Protein AF-A0A0F2JBQ6-F1 (afdb_monomer_lite)

Secondary structure (DSSP, 8-state):
-HHHHHHHHHHHHHHHHHHHS-----TT-------STTTEEEE--SSGGG--B-SS-EEEE-TT--SSPEE--S--EEETTEEEEEEEETTSEEEEEEEE-----TT--TTSEEE--EEEEEEEE--S--STTTTTT-PPPEEETTEEEEEETTEEEEEEB-TT--B-SPPEEEEPP--TTS-TT----PPEEPSPEEEEEEETTT--EEEEEE-EEEEEETTTEEEEEES---TTEEEPPEEEETTTSTT--TTEEE-SPPB--TT--TTSSS--EEEEEEETTT---EEEEE-TTT--EEEE--TTS--S-SS---SPPEE-TTS-EEEE-TTS-EEEE-TTS-EEEEE-TT--SSS-----EEE-SSEEEEEETTTTEEEEEETTTTTT--EEE---SS----EEEEESSSSEEEEEEEETTEEEEEPPEETT-HHHHS-SS--TTEEEES---SS--PPEEEEEE-TTT--EEEEEEEEESS-GGGS-EEEEEPBPP-EEEEEEESSEE-TT-EEEEEEEEESTT-EEEEEEEEE-SSS-EEEEEEEEEEETTEEEEEEEEPPP--SSSPEEEEEEEEEEETT--EEEEEEEEEEPPPPPPPPSEE-EEEEEEEEPTTS-BPPTTEEEETPEEEEEEEEPPPPPPTTSTT-EEEEEEEEEEEEEEEEEEEEE-TTS-EEEEEEEEEEEPEEETTEEEEEEE-------SPPPTT-EEEEEEEEEEEEEEEEEEEEEEEEETTEEEEEEEEEEEEEEEEEEEEEEEEEE----TT----STT------

Radius of gyration: 50.76 Å; chains: 1; bounding box: 118×85×157 Å

Foldseek 3Di:
DVVVVVVVVVVVVVVVVVVPPPPDPDPALFAQFAEDQFFEAAAADLCQQQFDWDQAFAFEDAPPPVVFFKDDLEAWGFFFQWTWDWIAGQQQKIWIKIWGHFADDPVTDGQYYDYTDIDTQDMDRLDGDGDPNVLQAFYTWDDDPQKIWGDGFQKIKMAGADRSRHGPDDIDIDGFDAFPPDRSGGFQHHWDWDAWDWAWWAQQPPRDIDIDTFIWTWGFGQSAKIWIGGRDDDPRTDGDIAMDGPCNDPLVDRRKGFAEYWYWDQLQCQFPHGIWTKTWIACPPSQATWIWTADNRPNGIDIDDPPVRHHPDPAGQNYYWDAANQQWIWTAHQQGKIWIDHSNNHGDAIDCVQGDPPATAREYWHDHNFWIWIAGNNRQKIKIDGPVQPRNDIAIERRAALWHYKHWYAHPVAQWIKIWIAGPQAIKIFRTDGPPDVCVVRPHDDDPRIDRHDDADDNRWDKRFQHHAHPPPRHTQGKIKTWHSQGDPGHITITIITGDDWEKEWDWPPQEEEAQDKIKIKIQIPPFDFFPWKKKWKDLPDPDIDIDTWDFPDRVSTMTIDMDGHHAAQPLAKGKMKIWMWTAGPSGDIYIYIDIHIYQHDFDAPDQAWDKAKWKWWADPVGDTDPTQEYAAFTKIKIKIATDDDDFTGSFAPKDWDFKWWPWKWKWDKAWDFDAPPVRDTWTDIDIDTGTFDIDGRMTIDIDGRHRQTDDDWDDQPDFRDKDKMKMKTKMKIKMKGWDWDQDPVGTDIDIDIDMDMHIYMYIDMHTHGTHDDDDPDDDPPDPPDDDDDD

Structure (mmCIF, N/CA/C/O backbone):
data_AF-A0A0F2JBQ6-F1
#
_entry.id   AF-A0A0F2JBQ6-F1
#
loop_
_atom_site.group_PDB
_atom_site.id
_atom_site.type_symbol
_atom_site.label_atom_id
_atom_site.label_alt_id
_atom_site.label_comp_id
_atom_site.label_asym_id
_atom_site.label_entity_id
_atom_site.label_seq_id
_atom_site.pdbx_PDB_ins_code
_atom_site.Cartn_x
_atom_site.Cartn_y
_atom_site.Cartn_z
_atom_site.occupancy
_atom_site.B_iso_or_equiv
_atom_site.auth_seq_id
_atom_site.auth_comp_id
_atom_site.auth_asym_id
_atom_site.auth_atom_id
_atom_site.pdbx_PDB_model_num
ATOM 1 N N . MET A 1 1 ? -30.632 47.960 -36.386 1.00 48.19 1 MET A N 1
ATOM 2 C CA . MET A 1 1 ? -30.607 46.544 -36.840 1.00 48.19 1 MET A CA 1
ATOM 3 C C . MET A 1 1 ? -29.206 45.946 -37.034 1.00 48.19 1 MET A C 1
ATOM 5 O O . MET A 1 1 ? -29.091 44.731 -36.946 1.00 48.19 1 MET A O 1
ATOM 9 N N . GLN A 1 2 ? -28.134 46.726 -37.235 1.00 46.69 2 GLN A N 1
ATOM 10 C CA . GLN A 1 2 ? -26.790 46.166 -37.477 1.00 46.69 2 GLN A CA 1
ATOM 11 C C . GLN A 1 2 ? -26.106 45.540 -36.241 1.00 46.69 2 GLN A C 1
ATOM 13 O O . GLN A 1 2 ? -25.453 44.515 -36.387 1.00 46.69 2 GLN A O 1
ATOM 18 N N . ARG A 1 3 ? -26.319 46.046 -35.013 1.00 45.03 3 ARG A N 1
ATOM 19 C CA . ARG A 1 3 ? -25.680 45.476 -33.801 1.00 45.03 3 ARG A CA 1
ATOM 20 C C . ARG A 1 3 ? -26.133 44.049 -33.445 1.00 45.03 3 ARG A C 1
ATOM 22 O O . ARG A 1 3 ? -25.312 43.254 -33.006 1.00 45.03 3 ARG A O 1
ATOM 29 N N . LYS A 1 4 ? -27.400 43.684 -33.695 1.00 49.88 4 LYS A N 1
ATOM 30 C CA . LYS A 1 4 ? -27.889 42.304 -33.477 1.00 49.88 4 LYS A CA 1
ATOM 31 C C . LYS A 1 4 ? -27.338 41.309 -34.508 1.00 49.88 4 LYS A C 1
ATOM 33 O O . LYS A 1 4 ? -27.122 40.156 -34.164 1.00 49.88 4 LYS A O 1
ATOM 38 N N . ARG A 1 5 ? -27.065 41.748 -35.744 1.00 53.03 5 ARG A N 1
ATOM 39 C CA . ARG A 1 5 ? -26.499 40.878 -36.792 1.00 53.03 5 ARG A CA 1
ATOM 40 C C . ARG A 1 5 ? -25.019 40.564 -36.561 1.00 53.03 5 ARG A C 1
ATOM 42 O O . ARG A 1 5 ? -24.614 39.441 -36.818 1.00 53.03 5 ARG A O 1
ATOM 49 N N . TRP A 1 6 ? -24.252 41.499 -36.000 1.00 54.22 6 TRP A N 1
ATOM 50 C CA . TRP A 1 6 ? -22.856 41.249 -35.618 1.00 54.22 6 TRP A CA 1
ATOM 51 C C . TRP A 1 6 ? -22.730 40.321 -34.405 1.00 54.22 6 TRP A C 1
ATOM 53 O O . TRP A 1 6 ? -21.891 39.431 -34.420 1.00 54.22 6 TRP A O 1
ATOM 63 N N . GLY A 1 7 ? -23.604 40.457 -33.400 1.00 66.12 7 GLY A N 1
ATOM 64 C CA . GLY A 1 7 ? -23.610 39.550 -32.245 1.00 66.12 7 GLY A CA 1
ATOM 65 C C . GLY A 1 7 ? -23.935 38.101 -32.619 1.00 66.12 7 GLY A C 1
ATOM 66 O O . GLY A 1 7 ? -23.265 37.187 -32.155 1.00 66.12 7 GLY A O 1
ATOM 67 N N . VAL A 1 8 ? -24.912 37.885 -33.508 1.00 65.44 8 VAL A N 1
ATOM 68 C CA . VAL A 1 8 ? -25.273 36.536 -33.980 1.00 65.44 8 VAL A CA 1
ATOM 69 C C . VAL A 1 8 ? -24.210 35.969 -34.925 1.00 65.44 8 VAL A C 1
ATOM 71 O O . VAL A 1 8 ? -23.870 34.801 -34.799 1.00 65.44 8 VAL A O 1
ATOM 74 N N . ALA A 1 9 ? -23.622 36.778 -35.813 1.00 69.62 9 ALA A N 1
ATOM 75 C CA . ALA A 1 9 ? -22.538 36.322 -36.686 1.00 69.62 9 ALA A CA 1
ATOM 76 C C . ALA A 1 9 ? -21.267 35.948 -35.902 1.00 69.62 9 ALA A C 1
ATOM 78 O O . ALA A 1 9 ? -20.639 34.944 -36.220 1.00 69.62 9 ALA A O 1
ATOM 79 N N . LEU A 1 10 ? -20.922 36.697 -34.846 1.00 72.06 10 LEU A N 1
ATOM 80 C CA . LEU A 1 10 ? -19.793 36.373 -33.971 1.00 72.06 10 LEU A CA 1
ATOM 81 C C . LEU A 1 10 ? -20.064 35.101 -33.152 1.00 72.06 10 LEU A C 1
ATOM 83 O O . LEU A 1 10 ? -19.176 34.269 -33.012 1.00 72.06 10 LEU A O 1
ATOM 87 N N . MET A 1 11 ? -21.293 34.923 -32.655 1.00 67.50 11 MET A N 1
ATOM 88 C CA . MET A 1 11 ? -21.676 33.739 -31.880 1.00 67.50 11 MET A CA 1
ATOM 89 C C . MET A 1 11 ? -21.739 32.476 -32.753 1.00 67.50 11 MET A C 1
ATOM 91 O O . MET A 1 11 ? -21.288 31.426 -32.318 1.00 67.50 11 MET A O 1
ATOM 95 N N . VAL A 1 12 ? -22.219 32.583 -33.999 1.00 74.06 12 VAL A N 1
ATOM 96 C CA . VAL A 1 12 ? -22.212 31.483 -34.981 1.00 74.06 12 VAL A CA 1
ATOM 97 C C . VAL A 1 12 ? -20.792 31.179 -35.459 1.00 74.06 12 VAL A C 1
ATOM 99 O O . VAL A 1 12 ? -20.445 30.013 -35.567 1.00 74.06 12 VAL A O 1
ATOM 102 N N . ALA A 1 13 ? -19.937 32.185 -35.668 1.00 68.56 13 ALA A N 1
ATOM 103 C CA . ALA A 1 13 ? -18.526 31.957 -35.982 1.00 68.56 13 ALA A CA 1
ATOM 104 C C . ALA A 1 13 ? -17.777 31.290 -34.814 1.00 68.56 13 ALA A C 1
ATOM 106 O O . ALA A 1 13 ? -17.011 30.365 -35.049 1.00 68.56 13 ALA A O 1
ATOM 107 N N . LEU A 1 14 ? -18.042 31.686 -33.563 1.00 58.97 14 LEU A N 1
ATOM 108 C CA . LEU A 1 14 ? -17.496 31.028 -32.370 1.00 58.97 14 LEU A CA 1
ATOM 109 C C . LEU A 1 14 ? -18.021 29.594 -32.211 1.00 58.97 14 LEU A C 1
ATOM 111 O O . LEU A 1 14 ? -17.224 28.706 -31.923 1.00 58.97 14 LEU A O 1
ATOM 115 N N . LEU A 1 15 ? -19.312 29.345 -32.472 1.00 59.31 15 LEU A N 1
ATOM 116 C CA . LEU A 1 15 ? -19.882 27.992 -32.451 1.00 59.31 15 LEU A CA 1
ATOM 117 C C . LEU A 1 15 ? -19.303 27.111 -33.567 1.00 59.31 15 LEU A C 1
ATOM 119 O O . LEU A 1 15 ? -18.974 25.955 -33.330 1.00 59.31 15 LEU A O 1
ATOM 123 N N . CYS A 1 16 ? -19.140 27.648 -34.778 1.00 55.25 16 CYS A N 1
ATOM 124 C CA . CYS A 1 16 ? -18.548 26.931 -35.905 1.00 55.25 16 CYS A CA 1
ATOM 125 C C . CYS A 1 16 ? -17.045 26.695 -35.708 1.00 55.25 16 CYS A C 1
ATOM 127 O O . CYS A 1 16 ? -16.566 25.629 -36.063 1.00 55.25 16 CYS A O 1
ATOM 129 N N . VAL A 1 17 ? -16.305 27.617 -35.083 1.00 51.50 17 VAL A N 1
ATOM 130 C CA . VAL A 1 17 ? -14.907 27.370 -34.693 1.00 51.50 17 VAL A CA 1
ATOM 131 C C . VAL A 1 17 ? -14.842 26.322 -33.576 1.00 51.50 17 VAL A C 1
ATOM 133 O O . VAL A 1 17 ? -13.996 25.443 -33.649 1.00 51.50 17 VAL A O 1
ATOM 136 N N . SER A 1 18 ? -15.776 26.296 -32.616 1.00 42.97 18 SER A N 1
ATOM 137 C CA . SER A 1 18 ? -15.827 25.224 -31.603 1.00 42.97 18 SER A CA 1
ATOM 138 C C . SER A 1 18 ? -16.302 23.863 -32.132 1.00 42.97 18 SER A C 1
ATOM 140 O O . SER A 1 18 ? -16.020 22.852 -31.505 1.00 42.97 18 SER A O 1
ATOM 142 N N . LEU A 1 19 ? -17.021 23.833 -33.262 1.00 41.38 19 LEU A N 1
ATOM 143 C CA . LEU A 1 19 ? -17.542 22.611 -33.897 1.00 41.38 19 LEU A CA 1
ATOM 144 C C . LEU A 1 19 ? -16.644 22.081 -35.032 1.00 41.38 19 LEU A C 1
ATOM 146 O O . LEU A 1 19 ? -16.846 20.958 -35.484 1.00 41.38 19 LEU A O 1
ATOM 150 N N . VAL A 1 20 ? -15.676 22.878 -35.503 1.00 40.66 20 VAL A N 1
ATOM 151 C CA . VAL A 1 20 ? -14.670 22.492 -36.517 1.00 40.66 20 VAL A CA 1
ATOM 152 C C . VAL A 1 20 ? -13.271 22.349 -35.902 1.00 40.66 20 VAL A C 1
ATOM 154 O O . VAL A 1 20 ? -12.383 21.766 -36.519 1.00 40.66 20 VAL A O 1
ATOM 157 N N . LEU A 1 21 ? -13.067 22.801 -34.660 1.00 27.94 21 LEU A N 1
ATOM 158 C CA . LEU A 1 21 ? -11.983 22.281 -33.837 1.00 27.94 21 LEU A CA 1
ATOM 159 C C . LEU A 1 21 ? -12.358 20.846 -33.439 1.00 27.94 21 LEU A C 1
ATOM 161 O O . LEU A 1 21 ? -13.382 20.670 -32.775 1.00 27.94 21 LEU A O 1
ATOM 165 N N . PRO A 1 22 ? -11.562 19.819 -33.791 1.00 27.14 22 PRO A N 1
ATOM 166 C CA . PRO A 1 22 ? -11.621 18.589 -33.027 1.00 27.14 22 PRO A CA 1
ATOM 167 C C . PRO A 1 22 ? -11.413 18.994 -31.569 1.00 27.14 22 PRO A C 1
ATOM 169 O O . PRO A 1 22 ? -10.418 19.640 -31.236 1.00 27.14 22 PRO A O 1
ATOM 172 N N . SER A 1 23 ? -12.400 18.688 -30.727 1.00 26.73 23 SER A N 1
ATOM 173 C CA . SER A 1 23 ? -12.268 18.713 -29.277 1.00 26.73 23 SER A CA 1
ATOM 174 C C . SER A 1 23 ? -10.922 18.099 -28.941 1.00 26.73 23 SER A C 1
ATOM 176 O O . SER A 1 23 ? -10.730 16.924 -29.235 1.00 26.73 23 SER A O 1
ATOM 178 N N . ASN A 1 24 ? -10.012 18.936 -28.438 1.00 28.61 24 ASN A N 1
ATOM 179 C CA . ASN A 1 24 ? -8.656 18.627 -28.006 1.00 28.61 24 ASN A CA 1
ATOM 180 C C . ASN A 1 24 ? -8.472 17.135 -27.696 1.00 28.61 24 ASN A C 1
ATOM 182 O O . ASN A 1 24 ? -8.657 16.707 -26.557 1.00 28.61 24 ASN A O 1
ATOM 186 N N . ILE A 1 25 ? -8.090 16.351 -28.705 1.00 28.09 25 ILE A N 1
ATOM 187 C CA . ILE A 1 25 ? -7.397 15.096 -28.463 1.00 28.09 25 ILE A CA 1
ATOM 188 C C . ILE A 1 25 ? -6.018 15.565 -28.043 1.00 28.09 25 ILE A C 1
ATOM 190 O O . ILE A 1 25 ? -5.219 15.991 -28.872 1.00 28.09 25 ILE A O 1
ATOM 194 N N . LEU A 1 26 ? -5.876 15.663 -26.723 1.00 29.30 26 LEU A N 1
ATOM 195 C CA . LEU A 1 26 ? -4.659 15.722 -25.929 1.00 29.30 26 LEU A CA 1
ATOM 196 C C . LEU A 1 26 ? -3.397 15.518 -26.778 1.00 29.30 26 LEU A C 1
ATOM 198 O O . LEU A 1 26 ? -2.864 14.419 -26.897 1.00 29.30 26 LEU A O 1
ATOM 202 N N . GLY A 1 27 ? -2.904 16.606 -27.369 1.00 24.16 27 GLY A N 1
ATOM 203 C CA . GLY A 1 27 ? -1.557 16.662 -27.911 1.00 24.16 27 GLY A CA 1
ATOM 204 C C . GLY A 1 27 ? -0.593 16.681 -26.740 1.00 24.16 27 GLY A C 1
ATOM 205 O O . GLY A 1 27 ? -0.141 17.752 -26.366 1.00 24.16 27 GLY A O 1
ATOM 206 N N . ALA A 1 28 ? -0.390 15.528 -26.108 1.00 24.16 28 ALA A N 1
ATOM 207 C CA . ALA A 1 28 ? 0.699 15.258 -25.179 1.00 24.16 28 ALA A CA 1
ATOM 208 C C . ALA A 1 28 ? 0.736 13.791 -24.713 1.00 24.16 28 ALA A C 1
ATOM 210 O O . ALA A 1 28 ? 1.704 13.465 -24.041 1.00 24.16 28 ALA A O 1
ATOM 211 N N . ASP A 1 29 ? -0.211 12.900 -25.079 1.00 24.34 29 ASP A N 1
ATOM 212 C CA . ASP A 1 29 ? -0.292 11.556 -24.461 1.00 24.34 29 ASP A CA 1
ATOM 213 C C . ASP A 1 29 ? 0.841 10.571 -24.839 1.00 24.34 29 ASP A C 1
ATOM 215 O O . ASP A 1 29 ? 0.839 9.382 -24.518 1.00 24.34 29 ASP A O 1
ATOM 219 N N . ASN A 1 30 ? 1.827 11.059 -25.585 1.00 25.69 30 ASN A N 1
ATOM 220 C CA . ASN A 1 30 ? 2.809 10.215 -26.217 1.00 25.69 30 ASN A CA 1
ATOM 221 C C . ASN A 1 30 ? 4.035 10.049 -25.303 1.00 25.69 30 ASN A C 1
ATOM 223 O O . ASN A 1 30 ? 4.688 11.025 -24.933 1.00 25.69 30 ASN A O 1
ATOM 227 N N . TYR A 1 31 ? 4.402 8.786 -25.081 1.00 37.50 31 TYR A N 1
ATOM 228 C CA . TYR A 1 31 ? 5.740 8.312 -24.710 1.00 37.50 31 TYR A CA 1
ATOM 229 C C . TYR A 1 31 ? 6.043 8.237 -23.198 1.00 37.50 31 TYR A C 1
ATOM 231 O O . TYR A 1 31 ? 6.726 9.067 -22.607 1.00 37.50 31 TYR A O 1
ATOM 239 N N . THR A 1 32 ? 5.580 7.162 -22.555 1.00 33.62 32 THR A N 1
ATOM 240 C CA . THR A 1 32 ? 5.992 6.780 -21.194 1.00 33.62 32 THR A CA 1
ATOM 241 C C . THR A 1 32 ? 7.304 5.982 -21.237 1.00 33.62 32 THR A C 1
ATOM 243 O O . THR A 1 32 ? 7.366 4.853 -21.719 1.00 33.62 32 THR A O 1
ATOM 246 N N . HIS A 1 33 ? 8.377 6.580 -20.716 1.00 42.34 33 HIS A N 1
ATOM 247 C CA . HIS A 1 33 ? 9.761 6.246 -21.066 1.00 42.34 33 HIS A CA 1
ATOM 248 C C . HIS A 1 33 ? 10.498 5.262 -20.133 1.00 42.34 33 HIS A C 1
ATOM 250 O O . HIS A 1 33 ? 11.720 5.291 -20.132 1.00 42.34 33 HIS A O 1
ATOM 256 N N . ASN A 1 34 ? 9.876 4.373 -19.346 1.00 42.41 34 ASN A N 1
ATOM 257 C CA . ASN A 1 34 ? 10.645 3.554 -18.376 1.00 42.41 34 ASN A CA 1
ATOM 258 C C . ASN A 1 34 ? 11.022 2.133 -18.852 1.00 42.41 34 ASN A C 1
ATOM 260 O O . ASN A 1 34 ? 10.190 1.407 -19.403 1.00 42.41 34 ASN A O 1
ATOM 264 N N . ALA A 1 35 ? 12.277 1.745 -18.597 1.00 35.03 35 ALA A N 1
ATOM 265 C CA . ALA A 1 35 ? 12.829 0.404 -18.751 1.00 35.03 35 ALA A CA 1
ATOM 266 C C . ALA A 1 35 ? 12.701 -0.346 -17.415 1.00 35.03 35 ALA A C 1
ATOM 268 O O . ALA A 1 35 ? 13.405 -0.033 -16.464 1.00 35.03 35 ALA A O 1
ATOM 269 N N . ASN A 1 36 ? 11.831 -1.357 -17.365 1.00 38.62 36 ASN A N 1
ATOM 270 C CA . ASN A 1 36 ? 11.829 -2.489 -16.420 1.00 38.62 36 ASN A CA 1
ATOM 271 C C . ASN A 1 36 ? 11.786 -2.265 -14.886 1.00 38.62 36 ASN A C 1
ATOM 273 O O . ASN A 1 36 ? 11.309 -3.160 -14.199 1.00 38.62 36 ASN A O 1
ATOM 277 N N . ILE A 1 37 ? 12.236 -1.149 -14.309 1.00 35.00 37 ILE A N 1
ATOM 278 C CA . ILE A 1 37 ? 12.521 -1.069 -12.861 1.00 35.00 37 ILE A CA 1
ATOM 279 C C . ILE A 1 37 ? 11.264 -0.863 -12.001 1.00 35.00 37 ILE A C 1
ATOM 281 O O . ILE A 1 37 ? 11.287 -1.160 -10.814 1.00 35.00 37 ILE A O 1
ATOM 285 N N . SER A 1 38 ? 10.147 -0.407 -12.577 1.00 36.44 38 SER A N 1
ATOM 286 C CA . SER A 1 38 ? 8.914 -0.167 -11.806 1.00 36.44 38 SER A CA 1
ATOM 287 C C . SER A 1 38 ? 7.763 -1.122 -12.111 1.00 36.44 38 SER A C 1
ATOM 289 O O . SER A 1 38 ? 6.679 -0.927 -11.571 1.00 36.44 38 SER A O 1
ATOM 291 N N . ARG A 1 39 ? 7.927 -2.098 -13.016 1.00 51.38 39 ARG A N 1
ATOM 292 C CA . ARG A 1 39 ? 6.759 -2.843 -13.524 1.00 51.38 39 ARG A CA 1
ATOM 293 C C . ARG A 1 39 ? 6.582 -4.229 -12.963 1.00 51.38 39 ARG A C 1
ATOM 295 O O . ARG A 1 39 ? 5.439 -4.646 -12.927 1.00 51.38 39 ARG A O 1
ATOM 302 N N . ASN A 1 40 ? 7.666 -4.881 -12.551 1.00 54.44 40 ASN A N 1
ATOM 303 C CA . ASN A 1 40 ? 7.680 -6.229 -11.997 1.00 54.44 40 ASN A CA 1
ATOM 304 C C . ASN A 1 40 ? 8.657 -6.257 -10.819 1.00 54.44 40 ASN A C 1
ATOM 306 O O . ASN A 1 40 ? 9.770 -6.772 -10.942 1.00 54.44 40 ASN A O 1
ATOM 310 N N . ASN A 1 41 ? 8.270 -5.660 -9.695 1.00 59.47 41 ASN A N 1
ATOM 311 C CA . ASN A 1 41 ? 9.043 -5.829 -8.469 1.00 59.47 41 ASN A CA 1
ATOM 312 C C . ASN A 1 41 ? 8.619 -7.118 -7.780 1.00 59.47 41 ASN A C 1
ATOM 314 O O . ASN A 1 41 ? 7.442 -7.477 -7.774 1.00 59.47 41 ASN A O 1
ATOM 318 N N . THR A 1 42 ? 9.588 -7.814 -7.201 1.00 63.16 42 THR A N 1
ATOM 319 C CA . THR A 1 42 ? 9.326 -8.927 -6.298 1.00 63.16 42 THR A CA 1
ATOM 320 C C . THR A 1 42 ? 9.813 -8.528 -4.919 1.00 63.16 42 THR A C 1
ATOM 322 O O . THR A 1 42 ? 10.987 -8.205 -4.748 1.00 63.16 42 THR A O 1
ATOM 325 N N . VAL A 1 43 ? 8.908 -8.543 -3.949 1.00 65.75 43 VAL A N 1
ATOM 326 C CA . VAL A 1 43 ? 9.173 -8.154 -2.560 1.00 65.75 43 VAL A CA 1
ATOM 327 C C . VAL A 1 43 ? 8.962 -9.344 -1.643 1.00 65.75 43 VAL A C 1
ATOM 329 O O . VAL A 1 43 ? 8.048 -10.140 -1.841 1.00 65.75 43 VAL A O 1
ATOM 332 N N . VAL A 1 44 ? 9.825 -9.503 -0.647 1.00 67.38 44 VAL A N 1
ATOM 333 C CA . VAL A 1 44 ? 9.705 -10.570 0.351 1.00 67.38 44 VAL A CA 1
ATOM 334 C C . VAL A 1 44 ? 9.215 -9.932 1.641 1.00 67.38 44 VAL A C 1
ATOM 336 O O . VAL A 1 44 ? 10.015 -9.474 2.452 1.00 67.38 44 VAL A O 1
ATOM 339 N N . ASP A 1 45 ? 7.893 -9.867 1.800 1.00 66.50 45 ASP A N 1
ATOM 340 C CA . ASP A 1 45 ? 7.263 -9.235 2.957 1.00 66.50 45 ASP A CA 1
ATOM 341 C C . ASP A 1 45 ? 6.031 -10.016 3.443 1.00 66.50 45 ASP A C 1
ATOM 343 O O . ASP A 1 45 ? 5.113 -10.342 2.685 1.00 66.50 45 ASP A O 1
ATOM 347 N N . SER A 1 46 ? 6.019 -10.307 4.744 1.00 63.09 46 SER A N 1
ATOM 348 C CA . SER A 1 46 ? 4.912 -10.962 5.448 1.00 63.09 46 SER A CA 1
ATOM 349 C C . SER A 1 46 ? 3.729 -10.027 5.735 1.00 63.09 46 SER A C 1
ATOM 351 O O . SER A 1 46 ? 2.596 -10.496 5.838 1.00 63.09 46 SER A O 1
ATOM 353 N N . GLY A 1 47 ? 3.972 -8.714 5.826 1.00 64.69 47 GLY A N 1
ATOM 354 C CA . GLY A 1 47 ? 2.959 -7.674 6.025 1.00 64.69 47 GLY A CA 1
ATOM 355 C C . GLY A 1 47 ? 2.271 -7.230 4.735 1.00 64.69 47 GLY A C 1
ATOM 356 O O . GLY A 1 47 ? 1.343 -6.428 4.788 1.00 64.69 47 GLY A O 1
ATOM 357 N N . TYR A 1 48 ? 2.696 -7.776 3.592 1.00 68.00 48 TYR A N 1
ATOM 358 C CA . TYR A 1 48 ? 2.227 -7.375 2.272 1.00 68.00 48 TYR A CA 1
ATOM 359 C C . TYR A 1 48 ? 0.703 -7.455 2.154 1.00 68.00 48 TYR A C 1
ATOM 361 O O . TYR A 1 48 ? 0.098 -6.524 1.660 1.00 68.00 48 TYR A O 1
ATOM 369 N N . ASN A 1 49 ? 0.065 -8.506 2.683 1.00 65.69 49 ASN A N 1
ATOM 370 C CA . ASN A 1 49 ? -1.359 -8.805 2.470 1.00 65.69 49 ASN A CA 1
ATOM 371 C C . ASN A 1 49 ? -2.367 -7.895 3.217 1.00 65.69 49 ASN A C 1
ATOM 373 O O . ASN A 1 49 ? -3.563 -8.028 2.971 1.00 65.69 49 ASN A O 1
ATOM 377 N N . ASP A 1 50 ? -1.921 -6.982 4.091 1.00 70.62 50 ASP A N 1
ATOM 378 C CA . ASP A 1 50 ? -2.793 -6.144 4.944 1.00 70.62 50 ASP A CA 1
ATOM 379 C C . ASP A 1 50 ? -2.606 -4.632 4.720 1.00 70.62 50 ASP A C 1
ATOM 381 O O . ASP A 1 50 ? -2.749 -3.822 5.641 1.00 70.62 50 ASP A O 1
ATOM 385 N N . ILE A 1 51 ? -2.264 -4.228 3.499 1.00 75.69 51 ILE A N 1
ATOM 386 C CA . ILE A 1 51 ? -2.012 -2.821 3.185 1.00 75.69 51 ILE A CA 1
ATOM 387 C C . ILE A 1 51 ? -3.294 -2.163 2.665 1.00 75.69 51 ILE A C 1
ATOM 389 O O . ILE A 1 51 ? -3.884 -2.620 1.690 1.00 75.69 51 ILE A O 1
ATOM 393 N N . LEU A 1 52 ? -3.690 -1.060 3.304 1.00 81.12 52 LEU A N 1
ATOM 394 C CA . LEU A 1 52 ? -4.569 -0.034 2.739 1.00 81.12 52 LEU A CA 1
ATOM 395 C C . LEU A 1 52 ? -3.830 1.298 2.807 1.00 81.12 52 LEU A C 1
ATOM 397 O O . LEU A 1 52 ? -3.250 1.629 3.840 1.00 81.12 52 LEU A O 1
ATOM 401 N N . TYR A 1 53 ? -3.858 2.054 1.719 1.00 83.00 53 TYR A N 1
ATOM 402 C CA . TYR A 1 53 ? -3.172 3.334 1.597 1.00 83.00 53 TYR A CA 1
ATOM 403 C C . TYR A 1 53 ? -4.037 4.500 2.063 1.00 83.00 53 TYR A C 1
ATOM 405 O O . TYR A 1 53 ? -5.268 4.454 1.979 1.00 83.00 53 TYR A O 1
ATOM 413 N N . ASN A 1 54 ? -3.374 5.580 2.484 1.00 83.94 54 ASN A N 1
ATOM 414 C CA . ASN A 1 54 ? -4.037 6.851 2.753 1.00 83.94 54 ASN A CA 1
ATOM 415 C C . ASN A 1 54 ? -4.776 7.352 1.509 1.00 83.94 54 ASN A C 1
ATOM 417 O O . ASN A 1 54 ? -4.227 7.358 0.412 1.00 83.94 54 ASN A O 1
ATOM 421 N N . ASN A 1 55 ? -5.999 7.858 1.688 1.00 82.50 55 ASN A N 1
ATOM 422 C CA . ASN A 1 55 ? -6.785 8.386 0.571 1.00 82.50 55 ASN A CA 1
ATOM 423 C C . ASN A 1 55 ? -6.161 9.630 -0.076 1.00 82.50 55 ASN A C 1
ATOM 425 O O . ASN A 1 55 ? -6.480 9.910 -1.218 1.00 82.50 55 ASN A O 1
ATOM 429 N N . ASN A 1 56 ? -5.303 10.385 0.614 1.00 85.25 56 ASN A N 1
ATOM 430 C CA . ASN A 1 56 ? -4.581 11.523 0.038 1.00 85.25 56 ASN A CA 1
ATOM 431 C C . ASN A 1 56 ? -3.067 11.271 0.113 1.00 85.25 56 ASN A C 1
ATOM 433 O O . ASN A 1 56 ? -2.616 10.710 1.118 1.00 85.25 56 ASN A O 1
ATOM 437 N N . PRO A 1 57 ? -2.281 11.704 -0.889 1.00 86.94 57 PRO A N 1
ATOM 438 C CA . PRO A 1 57 ? -0.830 11.588 -0.834 1.00 86.94 57 PRO A CA 1
ATOM 439 C C . PRO A 1 57 ? -0.220 12.580 0.158 1.00 86.94 57 PRO A C 1
ATOM 441 O O . PRO A 1 57 ? -0.796 13.625 0.468 1.00 86.94 57 PRO A O 1
ATOM 444 N N . TYR A 1 58 ? 0.997 12.287 0.596 1.00 87.94 58 TYR A N 1
ATOM 445 C CA . TYR A 1 58 ? 1.924 13.290 1.102 1.00 87.94 58 TYR A CA 1
ATOM 446 C C . TYR A 1 58 ? 2.656 13.931 -0.079 1.00 87.94 58 TYR A C 1
ATOM 448 O O . TYR A 1 58 ? 3.200 13.223 -0.930 1.00 87.94 58 TYR A O 1
ATOM 456 N N . TYR A 1 59 ? 2.695 15.261 -0.134 1.00 86.31 59 TYR A N 1
ATOM 457 C CA . TYR A 1 59 ? 3.392 15.973 -1.205 1.00 86.31 59 TYR A CA 1
ATOM 458 C C . TYR A 1 59 ? 4.812 16.318 -0.767 1.00 86.31 59 TYR A C 1
ATOM 460 O O . TYR A 1 59 ? 5.014 17.197 0.070 1.00 86.31 59 TYR A O 1
ATOM 468 N N . VAL A 1 60 ? 5.814 15.662 -1.344 1.00 84.88 60 VAL A N 1
ATOM 469 C CA . VAL A 1 60 ? 7.215 15.960 -1.044 1.00 84.88 60 VAL A CA 1
ATOM 470 C C . VAL A 1 60 ? 7.633 17.228 -1.770 1.00 84.88 60 VAL A C 1
ATOM 472 O O . VAL A 1 60 ? 7.722 17.267 -3.002 1.00 84.88 60 VAL A O 1
ATOM 475 N N . GLN A 1 61 ? 7.933 18.269 -0.998 1.00 73.69 61 GLN A N 1
ATOM 476 C CA . GLN A 1 61 ? 8.555 19.471 -1.536 1.00 73.69 61 GLN A CA 1
ATOM 477 C C . GLN A 1 61 ? 10.036 19.208 -1.804 1.00 73.69 61 GLN A C 1
ATOM 479 O O . GLN A 1 61 ? 10.763 18.754 -0.923 1.00 73.69 61 GLN A O 1
ATOM 484 N N . ILE A 1 62 ? 10.500 19.524 -3.013 1.00 71.56 62 ILE A N 1
ATOM 485 C CA . ILE A 1 62 ? 11.923 19.442 -3.344 1.00 71.56 62 ILE A CA 1
ATOM 486 C C . ILE A 1 62 ? 12.559 20.818 -3.045 1.00 71.56 62 ILE A C 1
ATOM 488 O O . ILE A 1 62 ? 12.205 21.791 -3.714 1.00 71.56 62 ILE A O 1
ATOM 492 N N . PRO A 1 63 ? 13.507 20.935 -2.089 1.00 55.16 63 PRO A N 1
ATOM 493 C CA . PRO A 1 63 ? 13.998 22.204 -1.525 1.00 55.16 63 PRO A CA 1
ATOM 494 C C . PRO A 1 63 ? 14.664 23.189 -2.502 1.00 55.16 63 PRO A C 1
ATOM 496 O O . PRO A 1 63 ? 14.961 24.318 -2.125 1.00 55.16 63 PRO A O 1
ATOM 499 N N . GLN A 1 64 ? 14.928 22.787 -3.750 1.00 54.91 64 GLN A N 1
ATOM 500 C CA . GLN A 1 64 ? 15.666 23.573 -4.748 1.00 54.91 64 GLN A CA 1
ATOM 501 C C . GLN A 1 64 ? 14.842 23.946 -5.984 1.00 54.91 64 GLN A C 1
ATOM 503 O O . GLN A 1 64 ? 15.378 24.050 -7.094 1.00 54.91 64 GLN A O 1
ATOM 508 N N . TRP A 1 65 ? 13.539 24.187 -5.849 1.00 61.22 65 TRP A N 1
ATOM 509 C CA . TRP A 1 65 ? 12.851 24.900 -6.921 1.00 61.22 65 TRP A CA 1
ATOM 510 C C . TRP A 1 65 ? 13.442 26.305 -7.007 1.00 61.22 65 TRP A C 1
ATOM 512 O O . TRP A 1 65 ? 13.119 27.175 -6.209 1.00 61.22 65 TRP A O 1
ATOM 522 N N . ASN A 1 66 ? 14.350 26.507 -7.968 1.00 55.31 66 ASN A N 1
ATOM 523 C CA . ASN A 1 66 ? 15.077 27.748 -8.273 1.00 55.31 66 ASN A CA 1
ATOM 524 C C . ASN A 1 66 ? 14.137 28.895 -8.733 1.00 55.31 66 ASN A C 1
ATOM 526 O O . ASN A 1 66 ? 14.438 29.605 -9.690 1.00 55.31 66 ASN A O 1
ATOM 530 N N . GLY A 1 67 ? 12.941 29.010 -8.150 1.00 59.56 67 GLY A N 1
ATOM 531 C CA . GLY A 1 67 ? 11.820 29.842 -8.585 1.00 59.56 67 GLY A CA 1
ATOM 532 C C . GLY A 1 67 ? 11.069 29.314 -9.814 1.00 59.56 67 GLY A C 1
ATOM 533 O O . GLY A 1 67 ? 9.983 29.804 -10.111 1.00 59.56 67 GLY A O 1
ATOM 534 N N . ASN A 1 68 ? 11.607 28.317 -10.527 1.00 70.69 68 ASN A N 1
ATOM 535 C CA . ASN A 1 68 ? 11.013 27.794 -11.758 1.00 70.69 68 ASN A CA 1
ATOM 536 C C . ASN A 1 68 ? 10.173 26.543 -11.490 1.00 70.69 68 ASN A C 1
ATOM 538 O O . ASN A 1 68 ? 10.631 25.594 -10.846 1.00 70.69 68 ASN A O 1
ATOM 542 N N . ARG A 1 69 ? 8.985 26.506 -12.096 1.00 76.75 69 ARG A N 1
ATOM 543 C CA . ARG A 1 69 ? 8.139 25.315 -12.141 1.00 76.75 69 ARG A CA 1
ATOM 544 C C . ARG A 1 69 ? 8.880 24.148 -12.801 1.00 76.75 69 ARG A C 1
ATOM 546 O O . ARG A 1 69 ? 9.418 24.306 -13.898 1.00 76.75 69 ARG A O 1
ATOM 553 N N . GLN A 1 70 ? 8.878 23.004 -12.121 1.00 77.81 70 GLN A N 1
ATOM 554 C CA . GLN A 1 70 ? 9.454 21.757 -12.612 1.00 77.81 70 GLN A CA 1
ATOM 555 C C . GLN A 1 70 ? 8.409 20.912 -13.323 1.00 77.81 70 GLN A C 1
ATOM 557 O O . GLN A 1 70 ? 7.233 20.913 -12.953 1.00 77.81 70 GLN A O 1
ATOM 562 N N . TYR A 1 71 ? 8.883 20.172 -14.312 1.00 76.88 71 TYR A N 1
ATOM 563 C CA . TYR A 1 71 ? 8.123 19.188 -15.049 1.00 76.88 71 TYR A CA 1
ATOM 564 C C . TYR A 1 71 ? 8.869 17.861 -15.035 1.00 76.88 71 TYR A C 1
ATOM 566 O O . TYR A 1 71 ? 10.100 17.826 -14.993 1.00 76.88 71 TYR A O 1
ATOM 574 N N . SER A 1 72 ? 8.121 16.772 -15.077 1.00 75.50 72 SER A N 1
ATOM 575 C CA . SER A 1 72 ? 8.662 15.456 -15.366 1.00 75.50 72 SER A CA 1
ATOM 576 C C . SER A 1 72 ? 7.603 14.591 -16.033 1.00 75.50 72 SER A C 1
ATOM 578 O O . SER A 1 72 ? 6.417 14.700 -15.716 1.00 75.50 72 SER A O 1
ATOM 580 N N . ASN A 1 73 ? 8.080 13.743 -16.940 1.00 69.19 73 ASN A N 1
ATOM 581 C CA . ASN A 1 73 ? 7.346 12.639 -17.556 1.00 69.19 73 ASN A CA 1
ATOM 582 C C . ASN A 1 73 ? 8.053 11.301 -17.248 1.00 69.19 73 ASN A C 1
ATOM 584 O O . ASN A 1 73 ? 7.866 10.308 -17.947 1.00 69.19 73 ASN A O 1
ATOM 588 N N . THR A 1 74 ? 8.942 11.288 -16.246 1.00 69.62 74 THR A N 1
ATOM 589 C CA . THR A 1 74 ? 9.758 10.126 -15.891 1.00 69.62 74 THR A CA 1
ATOM 590 C C . THR A 1 74 ? 9.270 9.515 -14.590 1.00 69.62 74 THR A C 1
ATOM 592 O O . THR A 1 74 ? 9.054 10.233 -13.611 1.00 69.62 74 THR A O 1
ATOM 595 N N . THR A 1 75 ? 9.197 8.189 -14.551 1.00 69.75 75 THR A N 1
ATOM 596 C CA . THR A 1 75 ? 8.973 7.423 -13.323 1.00 69.75 75 THR A CA 1
ATOM 597 C C . THR A 1 75 ? 10.067 7.708 -12.292 1.00 69.75 75 THR A C 1
ATOM 599 O O . THR A 1 75 ? 11.246 7.691 -12.666 1.00 69.75 75 THR A O 1
ATOM 602 N N . PRO A 1 76 ? 9.723 7.895 -11.008 1.00 74.06 76 PRO A N 1
ATOM 603 C CA . PRO A 1 76 ? 10.708 7.814 -9.939 1.00 74.06 76 PRO A CA 1
ATOM 604 C C . PRO A 1 76 ? 11.399 6.436 -9.928 1.00 74.06 76 PRO A C 1
ATOM 606 O O . PRO A 1 76 ? 10.736 5.407 -10.045 1.00 74.06 76 PRO A O 1
ATOM 609 N N . ALA A 1 77 ? 12.723 6.397 -9.769 1.00 75.88 77 ALA A N 1
ATOM 610 C CA . ALA A 1 77 ? 13.489 5.158 -9.582 1.00 75.88 77 ALA A CA 1
ATOM 611 C C . ALA A 1 77 ? 13.979 5.071 -8.139 1.00 75.88 77 ALA A C 1
ATOM 613 O O . ALA A 1 77 ? 14.383 6.091 -7.593 1.00 75.88 77 ALA A O 1
ATOM 614 N N . VAL A 1 78 ? 13.981 3.898 -7.505 1.00 74.50 78 VAL A N 1
ATOM 615 C CA . VAL A 1 78 ? 14.345 3.794 -6.080 1.00 74.50 78 VAL A CA 1
ATOM 616 C C . VAL A 1 78 ? 15.377 2.710 -5.830 1.00 74.50 78 VAL A C 1
ATOM 618 O O . VAL A 1 78 ? 15.306 1.629 -6.408 1.00 74.50 78 VAL A O 1
ATOM 621 N N . VAL A 1 79 ? 16.327 3.023 -4.948 1.00 73.38 79 VAL A N 1
ATOM 622 C CA . VAL A 1 79 ? 17.306 2.094 -4.386 1.00 73.38 79 VAL A CA 1
ATOM 623 C C . VAL A 1 79 ? 17.355 2.256 -2.875 1.00 73.38 79 VAL A C 1
ATOM 625 O O . VAL A 1 79 ? 17.576 3.360 -2.375 1.00 73.38 79 VAL A O 1
ATOM 628 N N . GLY A 1 80 ? 17.155 1.153 -2.149 1.00 72.69 80 GLY A N 1
ATOM 629 C CA . GLY A 1 80 ? 17.118 1.166 -0.688 1.00 72.69 80 GLY A CA 1
ATOM 630 C C . GLY A 1 80 ? 16.101 2.187 -0.175 1.00 72.69 80 GLY A C 1
ATOM 631 O O . GLY A 1 80 ? 14.962 2.217 -0.628 1.00 72.69 80 GLY A O 1
ATOM 632 N N . SER A 1 81 ? 16.525 3.068 0.725 1.00 78.69 81 SER A N 1
ATOM 633 C CA . SER A 1 81 ? 15.714 4.159 1.279 1.00 78.69 81 SER A CA 1
ATOM 634 C C . SER A 1 81 ? 15.684 5.431 0.414 1.00 78.69 81 SER A C 1
ATOM 636 O O . SER A 1 81 ? 15.279 6.481 0.899 1.00 78.69 81 SER A O 1
ATOM 638 N N . ASN A 1 82 ? 16.126 5.401 -0.851 1.00 83.69 82 ASN A N 1
ATOM 639 C CA . ASN A 1 82 ? 16.337 6.615 -1.650 1.00 83.69 82 ASN A CA 1
ATOM 640 C C . ASN A 1 82 ? 15.562 6.607 -2.971 1.00 83.69 82 ASN A C 1
ATOM 642 O O . ASN A 1 82 ? 15.801 5.768 -3.840 1.00 83.69 82 ASN A O 1
ATOM 646 N N . LEU A 1 83 ? 14.701 7.607 -3.161 1.00 84.88 83 LEU A N 1
ATOM 647 C CA . LEU A 1 83 ? 13.977 7.858 -4.405 1.00 84.88 83 LEU A CA 1
ATOM 648 C C . LEU A 1 83 ? 14.729 8.856 -5.288 1.00 84.88 83 LEU A C 1
ATOM 650 O O . LEU A 1 83 ? 15.143 9.916 -4.837 1.00 84.88 83 LEU A O 1
ATOM 654 N N . PHE A 1 84 ? 14.865 8.542 -6.568 1.00 84.00 84 PHE A N 1
ATOM 655 C CA . PHE A 1 84 ? 15.519 9.350 -7.586 1.00 84.00 84 PHE A CA 1
ATOM 656 C C . PHE A 1 84 ? 14.486 9.853 -8.583 1.00 84.00 84 PHE A C 1
ATOM 658 O O . PHE A 1 84 ? 13.835 9.069 -9.272 1.00 84.00 84 PHE A O 1
ATOM 665 N N . GLN A 1 85 ? 14.375 11.172 -8.694 1.00 84.06 85 GLN A N 1
ATOM 666 C CA . GLN A 1 85 ? 13.470 11.829 -9.623 1.00 84.06 85 GLN A CA 1
ATOM 667 C C . GLN A 1 85 ? 14.261 12.738 -10.557 1.00 84.06 85 GLN A C 1
ATOM 669 O O . GLN A 1 85 ? 14.979 13.633 -10.104 1.00 84.06 85 GLN A O 1
ATOM 674 N N . PHE A 1 86 ? 14.095 12.535 -11.865 1.00 83.19 86 PHE A N 1
ATOM 675 C CA . PHE A 1 86 ? 14.552 13.495 -12.860 1.00 83.19 86 PHE A CA 1
ATOM 676 C C . PHE A 1 86 ? 13.445 14.510 -13.151 1.00 83.19 86 PHE A C 1
ATOM 678 O O . PHE A 1 86 ? 12.294 14.141 -13.399 1.00 83.19 86 PHE A O 1
ATOM 685 N N . THR A 1 87 ? 13.783 15.793 -13.137 1.00 81.25 87 THR A N 1
ATOM 686 C CA . THR A 1 87 ? 12.882 16.894 -13.487 1.00 81.25 87 THR A CA 1
ATOM 687 C C . THR A 1 87 ? 13.578 17.869 -14.421 1.00 81.25 87 THR A C 1
ATOM 689 O O . THR A 1 87 ? 14.803 17.907 -14.508 1.00 81.25 87 THR A O 1
ATOM 692 N N . TYR A 1 88 ? 12.809 18.692 -15.119 1.00 79.00 88 TYR A N 1
ATOM 693 C CA . TYR A 1 88 ? 13.334 19.768 -15.949 1.00 79.00 88 TYR A CA 1
ATOM 694 C C . TYR A 1 88 ? 12.517 21.045 -15.777 1.00 79.00 88 TYR A C 1
ATOM 696 O O . TYR A 1 88 ? 11.335 21.015 -15.427 1.00 79.00 88 TYR A O 1
ATOM 704 N N . ASP A 1 89 ? 13.153 22.186 -16.026 1.00 78.12 89 ASP A N 1
ATOM 705 C CA . ASP A 1 89 ? 12.502 23.490 -15.985 1.00 78.12 89 ASP A CA 1
ATOM 706 C C . ASP A 1 89 ? 12.210 24.054 -17.384 1.00 78.12 89 ASP A C 1
ATOM 708 O O . ASP A 1 89 ? 12.697 23.572 -18.407 1.00 78.12 89 ASP A O 1
ATOM 712 N N . GLN A 1 90 ? 11.413 25.124 -17.437 1.00 73.31 90 GLN A N 1
ATOM 713 C CA . GLN A 1 90 ? 11.064 25.798 -18.698 1.00 73.31 90 GLN A CA 1
ATOM 714 C C . GLN A 1 90 ? 12.264 26.446 -19.406 1.00 73.31 90 GLN A C 1
ATOM 716 O O . GLN A 1 90 ? 12.132 26.871 -20.552 1.00 73.31 90 GLN A O 1
ATOM 721 N N . LYS A 1 91 ? 13.410 26.572 -18.725 1.00 73.00 91 LYS A N 1
ATOM 722 C CA . LYS A 1 91 ? 14.638 27.167 -19.264 1.00 73.00 91 LYS A CA 1
ATOM 723 C C . LYS A 1 91 ? 15.557 26.115 -19.886 1.00 73.00 91 LYS A C 1
ATOM 725 O O . LYS A 1 91 ? 16.637 26.472 -20.353 1.00 73.00 91 LYS A O 1
ATOM 730 N N . GLY A 1 92 ? 15.144 24.848 -19.907 1.00 72.88 92 GLY A N 1
ATOM 731 C CA . GLY A 1 92 ? 15.920 23.782 -20.520 1.00 72.88 92 GLY A CA 1
ATOM 732 C C . GLY A 1 92 ? 17.049 23.263 -19.631 1.00 72.88 92 GLY A C 1
ATOM 733 O O . GLY A 1 92 ? 18.060 22.773 -20.145 1.00 72.88 92 GLY A O 1
ATOM 734 N N . LYS A 1 93 ? 16.898 23.348 -18.302 1.00 80.50 93 LYS A N 1
ATOM 735 C CA . LYS A 1 93 ? 17.802 22.705 -17.343 1.00 80.50 93 LYS A CA 1
ATOM 736 C C . LYS A 1 93 ? 17.140 21.484 -16.710 1.00 80.50 93 LYS A C 1
ATOM 738 O O . LYS A 1 93 ? 16.016 21.569 -16.225 1.00 80.50 93 LYS A O 1
ATOM 743 N N . GLY A 1 94 ? 17.855 20.362 -16.722 1.00 82.44 94 GLY A N 1
ATOM 744 C CA . GLY A 1 94 ? 17.468 19.109 -16.080 1.00 82.44 94 GLY A CA 1
ATOM 745 C C . GLY A 1 94 ? 18.134 18.941 -14.717 1.00 82.44 94 GLY A C 1
ATOM 746 O O . GLY A 1 94 ? 19.270 19.383 -14.517 1.00 82.44 94 GLY A O 1
ATOM 747 N N . TYR A 1 95 ? 17.444 18.281 -13.797 1.00 83.81 95 TYR A N 1
ATOM 748 C CA . TYR A 1 95 ? 17.844 18.070 -12.413 1.00 83.81 95 TYR A CA 1
ATOM 749 C C . TYR A 1 95 ? 17.543 16.629 -12.021 1.00 83.81 95 TYR A C 1
ATOM 751 O O . TYR A 1 95 ? 16.416 16.170 -12.173 1.00 83.81 95 TYR A O 1
ATOM 759 N N . LEU A 1 96 ? 18.543 15.923 -11.504 1.00 86.25 96 LEU A N 1
ATOM 760 C CA . LEU A 1 96 ? 18.347 14.624 -10.873 1.00 86.25 96 LEU A CA 1
ATOM 761 C C . LEU A 1 96 ? 18.445 14.804 -9.362 1.00 86.25 96 LEU A C 1
ATOM 763 O O . LEU A 1 96 ? 19.517 15.128 -8.847 1.00 86.25 96 LEU A O 1
ATOM 767 N N . THR A 1 97 ? 17.334 14.585 -8.670 1.00 85.88 97 THR A N 1
ATOM 768 C CA . THR A 1 97 ? 17.225 14.744 -7.219 1.00 85.88 97 THR A CA 1
ATOM 769 C C . THR A 1 97 ? 17.081 13.383 -6.562 1.00 85.88 97 THR A C 1
ATOM 771 O O . THR A 1 97 ? 16.288 12.560 -7.015 1.00 85.88 97 THR A O 1
ATOM 774 N N . LYS A 1 98 ? 17.824 13.172 -5.478 1.00 87.62 98 LYS A N 1
ATOM 775 C CA . LYS A 1 98 ? 17.659 12.049 -4.558 1.00 87.62 98 LYS A CA 1
ATOM 776 C C . LYS A 1 98 ? 16.849 12.507 -3.352 1.00 87.62 98 LYS A C 1
ATOM 778 O O . LYS A 1 98 ? 17.159 13.557 -2.802 1.00 87.62 98 LYS A O 1
ATOM 783 N N . ILE A 1 99 ? 15.854 11.735 -2.945 1.00 87.62 99 ILE A N 1
ATOM 784 C CA . ILE A 1 99 ? 14.957 11.998 -1.821 1.00 87.62 99 ILE A CA 1
ATOM 785 C C . ILE A 1 99 ? 15.081 10.829 -0.846 1.00 87.62 99 ILE A C 1
ATOM 787 O O . ILE A 1 99 ? 14.810 9.688 -1.221 1.00 87.62 99 ILE A O 1
ATOM 791 N N . ALA A 1 100 ? 15.482 11.109 0.390 1.00 88.44 100 ALA A N 1
ATOM 792 C CA . ALA A 1 100 ? 15.543 10.111 1.447 1.00 88.44 100 ALA A CA 1
ATOM 793 C C . ALA A 1 100 ? 14.124 9.801 1.945 1.00 88.44 100 ALA A C 1
ATOM 795 O O . ALA A 1 100 ? 13.440 10.662 2.503 1.00 88.44 100 ALA A O 1
ATOM 796 N N . LEU A 1 101 ? 13.679 8.569 1.719 1.00 86.50 101 LEU A N 1
ATOM 797 C CA . LEU A 1 101 ? 12.410 8.042 2.193 1.00 86.50 101 LEU A CA 1
ATOM 798 C C . LEU A 1 101 ? 12.548 7.549 3.639 1.00 86.50 101 LEU A C 1
ATOM 800 O O . LEU A 1 101 ? 13.567 6.982 4.033 1.00 86.50 101 LEU A O 1
ATOM 804 N N . LYS A 1 102 ? 11.490 7.746 4.422 1.00 88.81 102 LYS A N 1
ATOM 805 C CA . LYS A 1 102 ? 11.339 7.251 5.795 1.00 88.81 102 LYS A CA 1
ATOM 806 C C . LYS A 1 102 ? 9.858 7.053 6.102 1.00 88.81 102 LYS A C 1
ATOM 808 O O . LYS A 1 102 ? 9.025 7.644 5.408 1.00 88.81 102 LYS A O 1
ATOM 813 N N . LYS A 1 103 ? 9.526 6.282 7.141 1.00 88.25 103 LYS A N 1
ATOM 814 C CA . LYS A 1 103 ? 8.143 6.158 7.618 1.00 88.25 103 LYS A CA 1
ATOM 815 C C . LYS A 1 103 ? 7.529 7.521 7.961 1.00 88.25 103 LYS A C 1
ATOM 817 O O . LYS A 1 103 ? 8.254 8.419 8.408 1.00 88.25 103 LYS A O 1
ATOM 822 N N . PRO A 1 104 ? 6.200 7.668 7.795 1.00 88.56 104 PRO A N 1
ATOM 823 C CA . PRO A 1 104 ? 5.496 8.845 8.276 1.00 88.56 104 PRO A CA 1
ATOM 824 C C . PRO A 1 104 ? 5.745 9.052 9.771 1.00 88.56 104 PRO A C 1
ATOM 826 O O . PRO A 1 104 ? 5.775 8.096 10.547 1.00 88.56 104 PRO A O 1
ATOM 829 N N . ASP A 1 105 ? 5.924 10.307 10.169 1.00 86.81 105 ASP A N 1
ATOM 830 C CA . ASP A 1 105 ? 6.011 10.706 11.571 1.00 86.81 105 ASP A CA 1
ATOM 831 C C . ASP A 1 105 ? 4.797 11.564 11.959 1.00 86.81 105 ASP A C 1
ATOM 833 O O . ASP A 1 105 ? 3.968 11.913 11.119 1.00 86.81 105 ASP A O 1
ATOM 837 N N . ALA A 1 106 ? 4.682 11.918 13.242 1.00 85.75 106 ALA A N 1
ATOM 838 C CA . ALA A 1 106 ? 3.530 12.655 13.767 1.00 85.75 106 ALA A CA 1
ATOM 839 C C . ALA A 1 106 ? 3.319 14.052 13.142 1.00 85.75 106 ALA A C 1
ATOM 841 O O . ALA A 1 106 ? 2.287 14.669 13.388 1.00 85.75 106 ALA A O 1
ATOM 842 N N . THR A 1 107 ? 4.283 14.572 12.370 1.00 87.50 107 THR A N 1
ATOM 843 C CA . THR A 1 107 ? 4.165 15.862 11.672 1.00 87.50 107 THR A CA 1
ATOM 844 C C . THR A 1 107 ? 3.593 15.733 10.260 1.00 87.50 107 THR A C 1
ATOM 846 O O . THR A 1 107 ? 3.284 16.744 9.630 1.00 87.50 107 THR A O 1
ATOM 849 N N . TRP A 1 108 ? 3.458 14.511 9.741 1.00 89.06 108 TRP A N 1
ATOM 850 C CA . TRP A 1 108 ? 2.958 14.267 8.394 1.00 89.06 108 TRP A CA 1
ATOM 851 C C . TRP A 1 108 ? 1.436 14.184 8.383 1.00 89.06 108 TRP A C 1
ATOM 853 O O . TRP A 1 108 ? 0.840 13.286 8.973 1.00 89.06 108 TRP A O 1
ATOM 863 N N . GLU A 1 109 ? 0.801 15.062 7.612 1.00 89.69 109 GLU A N 1
ATOM 864 C CA . GLU A 1 109 ? -0.644 15.038 7.392 1.00 89.69 109 GLU A CA 1
ATOM 865 C C . GLU A 1 109 ? -0.951 14.689 5.924 1.00 89.69 109 GLU A C 1
ATOM 867 O O . GLU A 1 109 ? -0.469 15.380 5.019 1.00 89.69 109 GLU A O 1
ATOM 872 N N . PRO A 1 110 ? -1.737 13.628 5.646 1.00 88.81 110 PRO A N 1
ATOM 873 C CA . PRO A 1 110 ? -2.143 13.295 4.283 1.00 88.81 110 PRO A CA 1
ATOM 874 C C . PRO A 1 110 ? -2.874 14.462 3.609 1.00 88.81 110 PRO A C 1
ATOM 876 O O . PRO A 1 110 ? -3.807 15.031 4.173 1.00 88.81 110 PRO A O 1
ATOM 879 N N . GLY A 1 111 ? -2.487 14.794 2.378 1.00 86.19 111 GLY A N 1
ATOM 880 C CA . GLY A 1 111 ? -2.997 15.947 1.633 1.00 86.19 111 GLY A CA 1
ATOM 881 C C . GLY A 1 111 ? -2.190 17.235 1.827 1.00 86.19 111 GLY A C 1
ATOM 882 O O . GLY A 1 111 ? -2.441 18.207 1.115 1.00 86.19 111 GLY A O 1
ATOM 883 N N . ASN A 1 112 ? -1.198 17.240 2.720 1.00 87.31 112 ASN A N 1
ATOM 884 C CA . ASN A 1 112 ? -0.330 18.387 2.961 1.00 87.31 112 ASN A CA 1
ATOM 885 C C . ASN A 1 112 ? 1.090 18.166 2.421 1.00 87.31 112 ASN A C 1
ATOM 887 O O . ASN A 1 112 ? 1.510 17.059 2.072 1.00 87.31 112 ASN A O 1
ATOM 891 N N . GLY A 1 113 ? 1.828 19.272 2.319 1.00 86.50 113 GLY A N 1
ATOM 892 C CA . GLY A 1 113 ? 3.248 19.248 1.997 1.00 86.50 113 GLY A CA 1
ATOM 893 C C . GLY A 1 113 ? 4.075 18.695 3.147 1.00 86.50 113 GLY A C 1
ATOM 894 O O . GLY A 1 113 ? 3.914 19.138 4.281 1.00 86.50 113 GLY A O 1
ATOM 895 N N . ILE A 1 114 ? 4.989 17.783 2.832 1.00 88.12 114 ILE A N 1
ATOM 896 C CA . ILE A 1 114 ? 5.985 17.253 3.759 1.00 88.12 114 ILE A CA 1
ATOM 897 C C . ILE A 1 114 ? 7.392 17.633 3.300 1.00 88.12 114 ILE A C 1
ATOM 899 O O . ILE A 1 114 ? 7.661 17.814 2.106 1.00 88.12 114 ILE A O 1
ATOM 903 N N . THR A 1 115 ? 8.300 17.714 4.266 1.00 84.81 115 THR A N 1
ATOM 904 C CA . THR A 1 115 ? 9.722 17.946 4.018 1.00 84.81 115 THR A CA 1
ATOM 905 C C . THR A 1 115 ? 10.474 16.638 4.198 1.00 84.81 115 THR A C 1
ATOM 907 O O . THR A 1 115 ? 10.504 16.072 5.291 1.00 84.81 115 THR A O 1
ATOM 910 N N . LEU A 1 116 ? 11.107 16.180 3.123 1.00 86.12 116 LEU A N 1
ATOM 911 C CA . LEU A 1 116 ? 12.095 15.107 3.148 1.00 86.12 116 LEU A CA 1
ATOM 912 C C . LEU A 1 116 ? 13.473 15.679 2.830 1.00 86.12 116 LEU A C 1
ATOM 914 O O . LEU A 1 116 ? 13.580 16.727 2.188 1.00 86.12 116 LEU A O 1
ATOM 918 N N . ASP A 1 117 ? 14.523 14.984 3.268 1.00 86.44 117 ASP A N 1
ATOM 919 C CA . ASP A 1 117 ? 15.877 15.336 2.852 1.00 86.44 117 ASP A CA 1
ATOM 920 C C . ASP A 1 117 ? 16.032 15.026 1.361 1.00 86.44 117 ASP A C 1
ATOM 922 O O . ASP A 1 117 ? 15.904 13.880 0.924 1.00 86.44 117 ASP A O 1
ATOM 926 N N . ALA A 1 118 ? 16.245 16.074 0.574 1.00 84.69 118 ALA A N 1
ATOM 927 C CA . ALA A 1 118 ? 16.322 15.994 -0.870 1.00 84.69 118 ALA A CA 1
ATOM 928 C C . ALA A 1 118 ? 17.589 16.694 -1.362 1.00 84.69 118 ALA A C 1
ATOM 930 O O . ALA A 1 118 ? 17.780 17.900 -1.197 1.00 84.69 118 ALA A O 1
ATOM 931 N N . THR A 1 119 ? 18.452 15.909 -2.000 1.00 85.62 119 THR A N 1
ATOM 932 C CA . THR A 1 119 ? 19.786 16.304 -2.448 1.00 85.62 119 THR A CA 1
ATOM 933 C C . THR A 1 119 ? 19.853 16.307 -3.972 1.00 85.62 119 THR A C 1
ATOM 935 O O . THR A 1 119 ? 19.501 15.325 -4.628 1.00 85.62 119 THR A O 1
ATOM 938 N N . LEU A 1 120 ? 20.352 17.398 -4.556 1.00 85.81 120 LEU A N 1
ATOM 939 C CA . LEU A 1 120 ? 20.652 17.458 -5.986 1.00 85.81 120 LEU A CA 1
ATOM 940 C C . LEU A 1 120 ? 21.890 16.604 -6.297 1.00 85.81 120 LEU A C 1
ATOM 942 O O . LEU A 1 120 ? 22.982 16.893 -5.813 1.00 85.81 120 LEU A O 1
ATOM 946 N N . ILE A 1 121 ? 21.727 15.584 -7.139 1.00 85.62 121 ILE A N 1
ATOM 947 C CA . ILE A 1 121 ? 22.798 14.652 -7.524 1.00 85.62 121 ILE A CA 1
ATOM 948 C C . ILE A 1 121 ? 23.559 15.152 -8.750 1.00 85.62 121 ILE A C 1
ATOM 950 O O . ILE A 1 121 ? 24.790 15.104 -8.797 1.00 85.62 121 ILE A O 1
ATOM 954 N N . ALA A 1 122 ? 22.829 15.622 -9.759 1.00 85.44 122 ALA A N 1
ATOM 955 C CA . ALA A 1 122 ? 23.401 16.092 -11.013 1.00 85.44 122 ALA A CA 1
ATOM 956 C C . ALA A 1 122 ? 22.470 17.088 -11.710 1.00 85.44 122 ALA A C 1
ATOM 958 O O . ALA A 1 122 ? 21.251 17.061 -11.528 1.00 85.44 122 ALA A O 1
ATOM 959 N N . SER A 1 123 ? 23.053 17.953 -12.542 1.00 86.25 123 SER A N 1
ATOM 960 C CA . SER A 1 123 ? 22.309 18.862 -13.413 1.00 86.25 123 SER A CA 1
ATOM 961 C C . SER A 1 123 ? 22.756 18.719 -14.858 1.00 86.25 123 SER A C 1
ATOM 963 O O . SER A 1 123 ? 23.951 18.582 -15.117 1.00 86.25 123 SER A O 1
ATOM 965 N N . PHE A 1 124 ? 21.810 18.835 -15.781 1.00 82.75 124 PHE A N 1
ATOM 966 C CA . PHE A 1 124 ? 22.023 18.578 -17.200 1.00 82.75 124 PHE A CA 1
ATOM 967 C C . PHE A 1 124 ? 21.502 19.741 -18.042 1.00 82.75 124 PHE A C 1
ATOM 969 O O . PHE A 1 124 ? 20.557 20.431 -17.656 1.00 82.75 124 PHE A O 1
ATOM 976 N N . SER A 1 125 ? 22.106 19.947 -19.208 1.00 78.19 125 SER A N 1
ATOM 977 C CA . SER A 1 125 ? 21.558 20.856 -20.217 1.00 78.19 125 SER A CA 1
ATOM 978 C C . SER A 1 125 ? 20.622 20.055 -21.113 1.00 78.19 125 SER A C 1
ATOM 980 O O . SER A 1 125 ? 21.093 19.182 -21.833 1.00 78.19 125 SER A O 1
ATOM 982 N N . VAL A 1 126 ? 19.315 20.330 -21.067 1.00 70.50 126 VAL A N 1
ATOM 983 C CA . VAL A 1 126 ? 18.318 19.602 -21.878 1.00 70.50 126 VAL A CA 1
ATOM 984 C C . VAL A 1 126 ? 17.996 20.309 -23.207 1.00 70.50 126 VAL A C 1
ATOM 986 O O . VAL A 1 126 ? 17.274 19.764 -24.032 1.00 70.50 126 VAL A O 1
ATOM 989 N N . GLY A 1 127 ? 18.581 21.491 -23.457 1.00 62.78 127 GLY A N 1
ATOM 990 C CA . GLY A 1 127 ? 18.431 22.264 -24.702 1.00 62.78 127 GLY A CA 1
ATOM 991 C C . GLY A 1 127 ? 17.379 23.386 -24.626 1.00 62.78 127 GLY A C 1
ATOM 992 O O . GLY A 1 127 ? 16.557 23.417 -23.721 1.00 62.78 127 GLY A O 1
ATOM 993 N N . THR A 1 128 ? 17.423 24.351 -25.559 1.00 51.31 128 THR A N 1
ATOM 994 C CA . THR A 1 128 ? 16.631 25.609 -25.536 1.00 51.31 128 THR A CA 1
ATOM 995 C C . THR A 1 128 ? 15.275 25.571 -26.265 1.00 51.31 128 THR A C 1
ATOM 997 O O . THR A 1 128 ? 14.683 26.623 -26.508 1.00 51.31 128 THR A O 1
ATOM 1000 N N . SER A 1 129 ? 14.738 24.409 -26.632 1.00 46.00 129 SER A N 1
ATOM 1001 C CA . SER A 1 129 ? 13.426 24.332 -27.297 1.00 46.00 129 SER A CA 1
ATOM 1002 C C . SER A 1 129 ? 12.293 24.424 -26.271 1.00 46.00 129 SER A C 1
ATOM 1004 O O . SER A 1 129 ? 12.106 23.524 -25.462 1.00 46.00 129 SER A O 1
ATOM 1006 N N . GLY A 1 130 ? 11.585 25.556 -26.274 1.00 41.81 130 GLY A N 1
ATOM 1007 C CA . GLY A 1 130 ? 10.639 25.951 -25.233 1.00 41.81 130 GLY A CA 1
ATOM 1008 C C . GLY A 1 130 ? 9.330 25.159 -25.159 1.00 41.81 130 GLY A C 1
ATOM 1009 O O . GLY A 1 130 ? 8.836 24.625 -26.145 1.00 41.81 130 GLY A O 1
ATOM 1010 N N . GLY A 1 131 ? 8.729 25.195 -23.969 1.00 43.84 131 GLY A N 1
ATOM 1011 C CA . GLY A 1 131 ? 7.361 24.744 -23.706 1.00 43.84 131 GLY A CA 1
ATOM 1012 C C . GLY A 1 131 ? 7.238 23.317 -23.164 1.00 43.84 131 GLY A C 1
ATOM 1013 O O . GLY A 1 131 ? 8.122 22.484 -23.329 1.00 43.84 131 GLY A O 1
ATOM 1014 N N . ARG A 1 132 ? 6.098 23.057 -22.506 1.00 45.62 132 ARG A N 1
ATOM 1015 C CA . ARG A 1 132 ? 5.673 21.757 -21.949 1.00 45.62 132 ARG A CA 1
ATOM 1016 C C . ARG A 1 132 ? 5.805 20.597 -22.952 1.00 45.62 132 ARG A C 1
ATOM 1018 O O . ARG A 1 132 ? 6.121 19.491 -22.531 1.00 45.62 132 ARG A O 1
ATOM 1025 N N . ASP A 1 133 ? 5.626 20.881 -24.240 1.00 43.12 133 ASP A N 1
ATOM 1026 C CA . ASP A 1 133 ? 5.514 19.884 -25.312 1.00 43.12 133 ASP A CA 1
ATOM 1027 C C . ASP A 1 133 ? 6.851 19.591 -26.025 1.00 43.12 133 ASP A C 1
ATOM 1029 O O . ASP A 1 133 ? 6.949 18.650 -26.806 1.00 43.12 133 ASP A O 1
ATOM 1033 N N . ALA A 1 134 ? 7.910 20.364 -25.748 1.00 45.41 134 ALA A N 1
ATOM 1034 C CA . ALA A 1 134 ? 9.232 20.197 -26.366 1.00 45.41 134 ALA A CA 1
ATOM 1035 C C . ALA A 1 134 ? 10.175 19.258 -25.586 1.00 45.41 134 ALA A C 1
ATOM 1037 O O . ALA A 1 134 ? 11.273 18.959 -26.049 1.00 45.41 134 ALA A O 1
ATOM 1038 N N . ALA A 1 135 ? 9.745 18.786 -24.413 1.00 47.94 135 ALA A N 1
ATOM 1039 C CA . ALA A 1 135 ? 10.453 17.811 -23.578 1.00 47.94 135 ALA A CA 1
ATOM 1040 C C . ALA A 1 135 ? 10.107 16.349 -23.913 1.00 47.94 135 ALA A C 1
ATOM 1042 O O . ALA A 1 135 ? 10.467 15.429 -23.176 1.00 47.94 135 ALA A O 1
ATOM 1043 N N . ALA A 1 136 ? 9.393 16.145 -25.018 1.00 45.72 136 ALA A N 1
ATOM 1044 C CA . ALA A 1 136 ? 9.130 14.850 -25.612 1.00 45.72 136 ALA A CA 1
ATOM 1045 C C . ALA A 1 136 ? 10.487 14.298 -26.106 1.00 45.72 136 ALA A C 1
ATOM 1047 O O . ALA A 1 136 ? 10.964 14.665 -27.177 1.00 45.72 136 ALA A O 1
ATOM 1048 N N . GLY A 1 137 ? 11.213 13.583 -25.238 1.00 52.94 137 GLY A N 1
ATOM 1049 C CA . GLY A 1 137 ? 12.646 13.352 -25.446 1.00 52.94 137 GLY A CA 1
ATOM 1050 C C . GLY A 1 137 ? 13.532 13.219 -24.195 1.00 52.94 137 GLY A C 1
ATOM 1051 O O . GLY A 1 137 ? 14.756 13.162 -24.341 1.00 52.94 137 GLY A O 1
ATOM 1052 N N . ILE A 1 138 ? 12.968 13.242 -22.982 1.00 62.25 138 ILE A N 1
ATOM 1053 C CA . ILE A 1 138 ? 13.724 13.191 -21.723 1.00 62.25 138 ILE A CA 1
ATOM 1054 C C . ILE A 1 138 ? 13.431 11.882 -20.993 1.00 62.25 138 ILE A C 1
ATOM 1056 O O . ILE A 1 138 ? 12.283 11.572 -20.678 1.00 62.25 138 ILE A O 1
ATOM 1060 N N . SER A 1 139 ? 14.494 11.141 -20.686 1.00 70.25 139 SER A N 1
ATOM 1061 C CA . SER A 1 139 ? 14.399 9.824 -20.071 1.00 70.25 139 SER A CA 1
ATOM 1062 C C . SER A 1 139 ? 14.581 9.832 -18.553 1.00 70.25 139 SER A C 1
ATOM 1064 O O . SER A 1 139 ? 15.217 10.727 -17.993 1.00 70.25 139 SER A O 1
ATOM 1066 N N . GLY A 1 140 ? 14.015 8.828 -17.879 1.00 73.12 140 GLY A N 1
ATOM 1067 C CA . GLY A 1 140 ? 14.198 8.635 -16.443 1.00 73.12 140 GLY A CA 1
ATOM 1068 C C . GLY A 1 140 ? 15.540 7.980 -16.108 1.00 73.12 140 GLY A C 1
ATOM 1069 O O . GLY A 1 140 ? 16.152 7.333 -16.964 1.00 73.12 140 GLY A O 1
ATOM 1070 N N . PRO A 1 141 ? 16.011 8.109 -14.855 1.00 80.25 141 PRO A N 1
ATOM 1071 C CA . PRO A 1 141 ? 17.176 7.370 -14.399 1.00 80.25 141 PRO A CA 1
ATOM 1072 C C . PRO A 1 141 ? 16.859 5.872 -14.344 1.00 80.25 141 PRO A C 1
ATOM 1074 O O . PRO A 1 141 ? 15.748 5.459 -14.022 1.00 80.25 141 PRO A O 1
ATOM 1077 N N . THR A 1 142 ? 17.859 5.051 -14.630 1.00 81.62 142 THR A N 1
ATOM 1078 C CA . THR A 1 142 ? 17.820 3.598 -14.461 1.00 81.62 142 THR A CA 1
ATOM 1079 C C . THR A 1 142 ? 18.959 3.201 -13.555 1.00 81.62 142 THR A C 1
ATOM 1081 O O . THR A 1 142 ? 20.101 3.596 -13.781 1.00 81.62 142 THR A O 1
ATOM 1084 N N . ILE A 1 143 ? 18.636 2.450 -12.507 1.00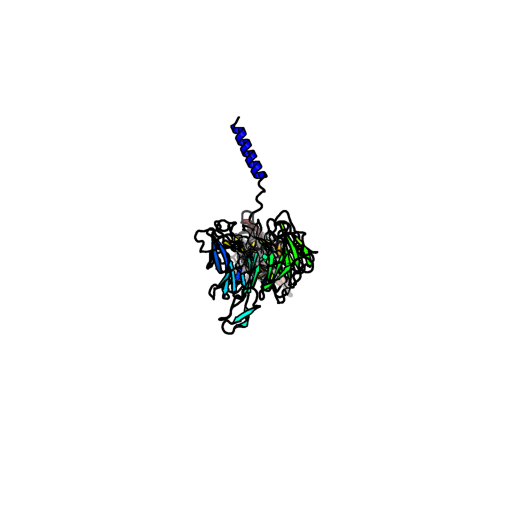 79.94 143 ILE A N 1
ATOM 1085 C CA . ILE A 1 143 ? 19.583 2.096 -11.462 1.00 79.94 143 ILE A CA 1
ATOM 1086 C C . ILE A 1 143 ? 19.617 0.584 -11.301 1.00 79.94 143 ILE A C 1
ATOM 1088 O O . ILE A 1 143 ? 18.583 -0.035 -11.058 1.00 79.94 143 ILE A O 1
ATOM 1092 N N . LYS A 1 144 ? 20.796 -0.018 -11.454 1.00 79.25 144 LYS A N 1
ATOM 1093 C CA . LYS A 1 144 ? 20.977 -1.463 -11.311 1.00 79.25 144 LYS A CA 1
ATOM 1094 C C . LYS A 1 144 ? 22.445 -1.822 -11.110 1.00 79.25 144 LYS A C 1
ATOM 1096 O O . LYS A 1 144 ? 23.317 -1.155 -11.658 1.00 79.25 144 LYS A O 1
ATOM 1101 N N . ASP A 1 145 ? 22.703 -2.878 -10.340 1.00 76.31 145 ASP A N 1
ATOM 1102 C CA . ASP A 1 145 ? 24.036 -3.467 -10.144 1.00 76.31 145 ASP A CA 1
ATOM 1103 C C . ASP A 1 145 ? 25.103 -2.443 -9.702 1.00 76.31 145 ASP A C 1
ATOM 1105 O O . ASP A 1 145 ? 26.256 -2.505 -10.117 1.00 76.31 145 ASP A O 1
ATOM 1109 N N . GLY A 1 146 ? 24.707 -1.470 -8.869 1.00 83.75 146 GLY A N 1
ATOM 1110 C CA . GLY A 1 146 ? 25.593 -0.406 -8.376 1.00 83.75 146 GLY A CA 1
ATOM 1111 C C . GLY A 1 146 ? 25.871 0.714 -9.384 1.00 83.75 146 GLY A C 1
ATOM 1112 O O . GLY A 1 146 ? 26.739 1.549 -9.141 1.00 83.75 146 GLY A O 1
ATOM 1113 N N . TYR A 1 147 ? 25.141 0.768 -10.498 1.00 88.00 147 TYR A N 1
ATOM 1114 C CA . TYR A 1 147 ? 25.244 1.827 -11.498 1.00 88.00 147 TYR A CA 1
ATOM 1115 C C . TYR A 1 147 ? 23.945 2.606 -11.627 1.00 88.00 147 TYR A C 1
ATOM 1117 O O . TYR A 1 147 ? 22.858 2.035 -11.585 1.00 88.00 147 TYR A O 1
ATOM 1125 N N . LEU A 1 148 ? 24.075 3.907 -11.875 1.00 88.31 148 LEU A N 1
ATOM 1126 C CA . LEU A 1 148 ? 22.991 4.768 -12.328 1.00 88.31 148 LEU A CA 1
ATOM 1127 C C . LEU A 1 148 ? 23.303 5.231 -13.748 1.00 88.31 148 LEU A C 1
ATOM 1129 O O . LEU A 1 148 ? 24.393 5.744 -13.998 1.00 88.31 148 LEU A O 1
ATOM 1133 N N . ALA A 1 149 ? 22.346 5.069 -14.659 1.00 88.62 149 ALA A N 1
ATOM 1134 C CA . ALA A 1 149 ? 22.402 5.566 -16.026 1.00 88.62 149 ALA A CA 1
ATOM 1135 C C . ALA A 1 149 ? 21.193 6.462 -16.330 1.00 88.62 149 ALA A C 1
ATOM 1137 O O . ALA A 1 149 ? 20.074 6.177 -15.909 1.00 88.62 149 ALA A O 1
ATOM 1138 N N . VAL A 1 150 ? 21.401 7.547 -17.072 1.00 86.12 150 VAL A N 1
ATOM 1139 C CA . VAL A 1 150 ? 20.333 8.451 -17.521 1.00 86.12 150 VAL A CA 1
ATOM 1140 C C . VAL A 1 150 ? 20.693 9.023 -18.885 1.00 86.12 150 VAL A C 1
ATOM 1142 O O . VAL A 1 150 ? 21.844 9.381 -19.129 1.00 86.12 150 VAL A O 1
ATOM 1145 N N . ALA A 1 151 ? 19.724 9.103 -19.790 1.00 82.94 151 ALA A N 1
ATOM 1146 C CA . ALA A 1 151 ? 19.944 9.611 -21.136 1.00 82.94 151 ALA A CA 1
ATOM 1147 C C . ALA A 1 151 ? 19.297 10.995 -21.286 1.00 82.94 151 ALA A C 1
ATOM 1149 O O . ALA A 1 151 ? 18.100 11.168 -21.037 1.00 82.94 151 ALA A O 1
ATOM 1150 N N . VAL A 1 152 ? 20.105 11.995 -21.641 1.00 80.19 152 VAL A N 1
ATOM 1151 C CA . VAL A 1 152 ? 19.697 13.402 -21.676 1.00 80.19 152 VAL A CA 1
ATOM 1152 C C . VAL A 1 152 ? 20.285 14.085 -22.907 1.00 80.19 152 VAL A C 1
ATOM 1154 O O . VAL A 1 152 ? 21.500 14.101 -23.092 1.00 80.19 152 VAL A O 1
ATOM 1157 N N . GLY A 1 153 ? 19.428 14.693 -23.729 1.00 75.88 153 GLY A N 1
ATOM 1158 C CA . GLY A 1 153 ? 19.856 15.382 -24.947 1.00 75.88 153 GLY A CA 1
ATOM 1159 C C . GLY A 1 153 ? 20.337 14.399 -26.010 1.00 75.88 153 GLY A C 1
ATOM 1160 O O . GLY A 1 153 ? 19.525 13.687 -26.577 1.00 75.88 153 GLY A O 1
ATOM 1161 N N . ASP A 1 154 ? 21.636 14.381 -26.296 1.00 77.69 154 ASP A N 1
ATOM 1162 C CA . ASP A 1 154 ? 22.305 13.465 -27.230 1.00 77.69 154 ASP A CA 1
ATOM 1163 C C . ASP A 1 154 ? 23.317 12.540 -26.530 1.00 77.69 154 ASP A C 1
ATOM 1165 O O . ASP A 1 154 ? 24.097 11.847 -27.188 1.00 77.69 154 ASP A O 1
ATOM 1169 N N . LEU A 1 155 ? 23.308 12.517 -25.194 1.00 82.88 155 LEU A N 1
ATOM 1170 C CA . LEU A 1 155 ? 24.283 11.805 -24.378 1.00 82.88 155 LEU A CA 1
ATOM 1171 C C . LEU A 1 155 ? 23.608 10.807 -23.436 1.00 82.88 155 LEU A C 1
ATOM 1173 O O . LEU A 1 155 ? 22.615 11.097 -22.768 1.00 82.88 155 LEU A O 1
ATOM 1177 N N . LEU A 1 156 ? 24.210 9.627 -23.349 1.00 88.06 156 LEU A N 1
ATOM 1178 C CA . LEU A 1 156 ? 24.008 8.677 -22.265 1.00 88.06 156 LEU A CA 1
ATOM 1179 C C . LEU A 1 156 ? 25.014 9.002 -21.163 1.00 88.06 156 LEU A C 1
ATOM 1181 O O . LEU A 1 156 ? 26.213 8.977 -21.426 1.00 88.06 156 LEU A O 1
ATOM 1185 N N . TYR A 1 157 ? 24.545 9.269 -19.947 1.00 90.31 157 TYR A N 1
ATOM 1186 C CA . TYR A 1 157 ? 25.371 9.501 -18.762 1.00 90.31 157 TYR A CA 1
ATOM 1187 C C . TYR A 1 157 ? 25.293 8.316 -17.805 1.00 90.31 157 TYR A C 1
ATOM 1189 O O . TYR A 1 157 ? 24.220 7.734 -17.647 1.00 90.31 157 TYR A O 1
ATOM 1197 N N . TRP A 1 158 ? 26.395 7.993 -17.123 1.00 92.69 158 TRP A N 1
ATOM 1198 C CA . TRP A 1 158 ? 26.391 6.991 -16.054 1.00 92.69 158 TRP A CA 1
ATOM 1199 C C . TRP A 1 158 ? 27.499 7.193 -15.019 1.00 92.69 158 TRP A C 1
ATOM 1201 O O . TRP A 1 158 ? 28.490 7.885 -15.263 1.00 92.69 158 TRP A O 1
ATOM 1211 N N . TRP A 1 159 ? 27.322 6.593 -13.844 1.00 93.00 159 TRP A N 1
ATOM 1212 C CA . TRP A 1 159 ? 28.307 6.546 -12.761 1.00 93.00 159 TRP A CA 1
ATOM 1213 C C . TRP A 1 159 ? 27.994 5.399 -11.795 1.00 93.00 159 TRP A C 1
ATOM 1215 O O . TRP A 1 159 ? 26.897 4.837 -11.825 1.00 93.00 159 TRP A O 1
ATOM 1225 N N . THR A 1 160 ? 28.947 5.063 -10.927 1.00 91.44 160 THR A N 1
ATOM 1226 C CA . THR A 1 160 ? 28.729 4.099 -9.844 1.00 91.44 160 THR A CA 1
ATOM 1227 C C . THR A 1 160 ? 28.108 4.771 -8.626 1.00 91.44 160 THR A C 1
ATOM 1229 O O . THR A 1 160 ? 28.378 5.942 -8.329 1.00 91.44 160 THR A O 1
ATOM 1232 N N . ILE A 1 161 ? 27.287 4.016 -7.906 1.00 86.81 161 ILE A N 1
ATOM 1233 C CA . ILE A 1 161 ? 26.637 4.418 -6.662 1.00 86.81 161 ILE A CA 1
ATOM 1234 C C . ILE A 1 161 ? 26.876 3.377 -5.557 1.00 86.81 161 ILE A C 1
ATOM 1236 O O . ILE A 1 161 ? 27.146 2.214 -5.851 1.00 86.81 161 ILE A O 1
ATOM 1240 N N . ASP A 1 162 ? 26.798 3.792 -4.294 1.00 86.50 162 ASP A N 1
ATOM 1241 C CA . ASP A 1 162 ? 26.756 2.879 -3.144 1.00 86.50 162 ASP A CA 1
ATOM 1242 C C . ASP A 1 162 ? 25.329 2.348 -2.877 1.00 86.50 162 ASP A C 1
ATOM 1244 O O . ASP A 1 162 ? 24.394 2.615 -3.637 1.00 86.50 162 ASP A O 1
ATOM 1248 N N . ALA A 1 163 ? 25.161 1.574 -1.800 1.00 77.31 163 ALA A N 1
ATOM 1249 C CA . ALA A 1 163 ? 23.871 0.999 -1.401 1.00 77.31 163 ALA A CA 1
ATOM 1250 C C . ALA A 1 163 ? 22.809 2.059 -1.041 1.00 77.31 163 ALA A C 1
ATOM 1252 O O . ALA A 1 163 ? 21.616 1.806 -1.202 1.00 77.31 163 ALA A O 1
ATOM 1253 N N . ASP A 1 164 ? 23.240 3.253 -0.626 1.00 74.31 164 ASP A N 1
ATOM 1254 C CA . ASP A 1 164 ? 22.385 4.407 -0.318 1.00 74.31 164 ASP A CA 1
ATOM 1255 C C . ASP A 1 164 ? 22.203 5.331 -1.538 1.00 74.31 164 ASP A C 1
ATOM 1257 O O . ASP A 1 164 ? 21.678 6.451 -1.457 1.00 74.31 164 ASP A O 1
ATOM 1261 N N . GLY A 1 165 ? 22.686 4.881 -2.697 1.00 76.88 165 GLY A N 1
ATOM 1262 C CA . GLY A 1 165 ? 22.607 5.589 -3.957 1.00 76.88 165 GLY A CA 1
ATOM 1263 C C . GLY A 1 165 ? 23.449 6.870 -4.027 1.00 76.88 165 GLY A C 1
ATOM 1264 O O . GLY A 1 165 ? 23.199 7.729 -4.878 1.00 76.88 165 GLY A O 1
ATOM 1265 N N . ASN A 1 166 ? 24.448 7.033 -3.155 1.00 84.06 166 ASN A N 1
ATOM 1266 C CA . ASN A 1 166 ? 25.423 8.114 -3.264 1.00 84.06 166 ASN A CA 1
ATOM 1267 C C . ASN A 1 166 ? 26.416 7.811 -4.378 1.00 84.06 166 ASN A C 1
ATOM 1269 O O . ASN A 1 166 ? 26.885 6.687 -4.525 1.00 84.06 166 ASN A O 1
ATOM 1273 N N . ARG A 1 167 ? 26.788 8.835 -5.146 1.00 87.88 167 ARG A N 1
ATOM 1274 C CA . ARG A 1 167 ? 27.764 8.706 -6.230 1.00 87.88 167 ARG A CA 1
ATOM 1275 C C . ARG A 1 167 ? 29.156 8.353 -5.688 1.00 87.88 167 ARG A C 1
ATOM 1277 O O . ARG A 1 167 ? 29.707 9.107 -4.891 1.00 87.88 167 ARG A O 1
ATOM 1284 N N . THR A 1 168 ? 29.752 7.279 -6.209 1.00 90.06 168 THR A N 1
ATOM 1285 C CA . THR A 1 168 ? 31.092 6.784 -5.836 1.00 90.06 168 THR A CA 1
ATOM 1286 C C . THR A 1 168 ? 32.154 6.962 -6.930 1.00 90.06 168 THR A C 1
ATOM 1288 O O . THR A 1 168 ? 33.335 6.753 -6.666 1.00 90.06 168 THR A O 1
ATOM 1291 N N . SER A 1 169 ? 31.775 7.405 -8.136 1.00 89.75 169 SER A N 1
ATOM 1292 C CA . SER A 1 169 ? 32.703 7.716 -9.238 1.00 89.75 169 SER A CA 1
ATOM 1293 C C . SER A 1 169 ? 32.463 9.091 -9.868 1.00 89.75 169 SER A C 1
ATOM 1295 O O . SER A 1 169 ? 31.496 9.793 -9.572 1.00 89.75 169 SER A O 1
ATOM 1297 N N . ASN A 1 170 ? 33.326 9.458 -10.818 1.00 88.81 170 ASN A N 1
ATOM 1298 C CA . ASN A 1 170 ? 33.034 10.532 -11.766 1.00 88.81 170 ASN A CA 1
ATOM 1299 C C . ASN A 1 170 ? 31.842 10.166 -12.670 1.00 88.81 170 ASN A C 1
ATOM 1301 O O . ASN A 1 170 ? 31.499 8.991 -12.816 1.00 88.81 170 ASN A O 1
ATOM 1305 N N . VAL A 1 171 ? 31.223 11.186 -13.272 1.00 89.56 171 VAL A N 1
ATOM 1306 C CA . VAL A 1 171 ? 30.159 11.021 -14.272 1.00 89.56 171 VAL A CA 1
ATOM 1307 C C . VAL A 1 171 ? 30.792 10.804 -15.640 1.00 89.56 171 VAL A C 1
ATOM 1309 O O . VAL A 1 171 ? 31.510 11.670 -16.142 1.00 89.56 171 VAL A O 1
ATOM 1312 N N . PHE A 1 172 ? 30.495 9.662 -16.244 1.00 91.19 172 PHE A N 1
ATOM 1313 C CA . PHE A 1 172 ? 30.901 9.304 -17.596 1.00 91.19 172 PHE A CA 1
ATOM 1314 C C . PHE A 1 172 ? 29.775 9.603 -18.585 1.00 91.19 172 PHE A C 1
ATOM 1316 O O . PHE A 1 172 ? 28.614 9.747 -18.190 1.00 91.19 172 PHE A O 1
ATOM 1323 N N . ASN A 1 173 ? 30.117 9.739 -19.867 1.00 90.50 173 ASN A N 1
ATOM 1324 C CA . ASN A 1 173 ? 29.134 9.942 -20.925 1.00 90.50 173 ASN A CA 1
ATOM 1325 C C . ASN A 1 173 ? 29.571 9.356 -22.273 1.00 90.50 173 ASN A C 1
ATOM 1327 O O . ASN A 1 173 ? 30.763 9.179 -22.520 1.00 90.50 173 ASN A O 1
ATOM 1331 N N . SER A 1 174 ? 28.592 9.056 -23.130 1.00 88.75 174 SER A N 1
ATOM 1332 C CA . SER A 1 174 ? 28.784 8.518 -24.481 1.00 88.75 174 SER A CA 1
ATOM 1333 C C . SER A 1 174 ? 27.702 9.060 -25.428 1.00 88.75 174 SER A C 1
ATOM 1335 O O . SER A 1 174 ? 26.541 9.162 -25.015 1.00 88.75 174 SER A O 1
ATOM 1337 N N . PRO A 1 175 ? 28.042 9.435 -26.677 1.00 85.44 175 PRO A N 1
ATOM 1338 C CA . PRO A 1 175 ? 27.085 9.990 -27.631 1.00 85.44 175 PRO A CA 1
ATOM 1339 C C . PRO A 1 175 ? 26.107 8.936 -28.142 1.00 85.44 175 PRO A C 1
ATOM 1341 O O . PRO A 1 175 ? 26.501 7.858 -28.586 1.00 85.44 175 PRO A O 1
ATOM 1344 N N . ILE A 1 176 ? 24.824 9.283 -28.158 1.00 81.00 176 ILE A N 1
ATOM 1345 C CA . ILE A 1 176 ? 23.767 8.449 -28.725 1.00 81.00 176 ILE A CA 1
ATOM 1346 C C . ILE A 1 176 ? 23.697 8.726 -30.225 1.00 81.00 176 ILE A C 1
ATOM 1348 O O . ILE A 1 176 ? 23.476 9.853 -30.670 1.00 81.00 176 ILE A O 1
ATOM 1352 N N . GLN A 1 177 ? 23.917 7.688 -31.027 1.00 76.62 177 GLN A N 1
ATOM 1353 C CA . GLN A 1 177 ? 23.897 7.814 -32.479 1.00 76.62 177 GLN A CA 1
ATOM 1354 C C . GLN A 1 177 ? 22.456 7.911 -33.000 1.00 76.62 177 GLN A C 1
ATOM 1356 O O . GLN A 1 177 ? 21.577 7.192 -32.537 1.00 76.62 177 GLN A O 1
ATOM 1361 N N . GLY A 1 178 ? 22.227 8.768 -33.998 1.00 75.81 178 GLY A N 1
ATOM 1362 C CA . GLY A 1 178 ? 20.964 8.874 -34.734 1.00 75.81 178 GLY A CA 1
ATOM 1363 C C . GLY A 1 178 ? 21.145 8.658 -36.238 1.00 75.81 178 GLY A C 1
ATOM 1364 O O . GLY A 1 178 ? 22.274 8.582 -36.742 1.00 75.81 178 GLY A O 1
ATOM 1365 N N . ASN A 1 179 ? 20.029 8.576 -36.963 1.00 78.44 179 ASN A N 1
ATOM 1366 C CA . ASN A 1 179 ? 20.009 8.579 -38.421 1.00 78.44 179 ASN A CA 1
ATOM 1367 C C . ASN A 1 179 ? 20.656 9.866 -38.968 1.00 78.44 179 ASN A C 1
ATOM 1369 O O . ASN A 1 179 ? 20.497 10.940 -38.380 1.00 78.44 179 ASN A O 1
ATOM 1373 N N . PRO A 1 180 ? 21.358 9.791 -40.112 1.00 73.06 180 PRO A N 1
ATOM 1374 C CA . PRO A 1 180 ? 21.908 10.972 -40.770 1.00 73.06 180 PRO A CA 1
ATOM 1375 C C . PRO A 1 180 ? 20.835 12.042 -41.030 1.00 73.06 180 PRO A C 1
ATOM 1377 O O . PRO A 1 180 ? 19.766 11.734 -41.549 1.00 73.06 180 PRO A O 1
ATOM 1380 N N . GLY A 1 181 ? 21.132 13.302 -40.698 1.00 67.69 181 GLY A N 1
ATOM 1381 C CA . GLY A 1 181 ? 20.233 14.440 -40.934 1.00 67.69 181 GLY A CA 1
ATOM 1382 C C . GLY A 1 181 ? 19.191 14.695 -39.839 1.00 67.69 181 GLY A C 1
ATOM 1383 O O . GLY A 1 181 ? 18.620 15.783 -39.814 1.00 67.69 181 GLY A O 1
ATOM 1384 N N . ASN A 1 182 ? 19.002 13.764 -38.899 1.00 69.25 182 ASN A N 1
ATOM 1385 C CA . ASN A 1 182 ? 18.189 13.998 -37.708 1.00 69.25 182 ASN A CA 1
ATOM 1386 C C . ASN A 1 182 ? 19.042 14.638 -36.610 1.00 69.25 182 ASN A C 1
ATOM 1388 O O . ASN A 1 182 ? 20.179 14.232 -36.363 1.00 69.25 182 ASN A O 1
ATOM 1392 N N . THR A 1 183 ? 18.500 15.647 -35.932 1.00 61.25 183 THR A N 1
ATOM 1393 C CA . THR A 1 183 ? 19.142 16.216 -34.748 1.00 61.25 183 THR A CA 1
ATOM 1394 C C . THR A 1 183 ? 18.947 15.260 -33.569 1.00 61.25 183 THR A C 1
ATOM 1396 O O . THR A 1 183 ? 17.831 15.068 -33.099 1.00 61.25 183 THR A O 1
ATOM 1399 N N . THR A 1 184 ? 20.042 14.703 -33.041 1.00 61.16 184 THR A N 1
ATOM 1400 C CA . THR A 1 184 ? 20.096 13.716 -31.935 1.00 61.16 184 THR A CA 1
ATOM 1401 C C . THR A 1 184 ? 19.563 14.207 -30.583 1.00 61.16 184 THR A C 1
ATOM 1403 O O . THR A 1 184 ? 19.757 13.545 -29.575 1.00 61.16 184 THR A O 1
ATOM 1406 N N . ARG A 1 185 ? 18.876 15.353 -30.532 1.00 58.25 185 ARG A N 1
ATOM 1407 C CA . ARG A 1 185 ? 18.492 16.049 -29.293 1.00 58.25 185 ARG A CA 1
ATOM 1408 C C . ARG A 1 185 ? 17.229 15.504 -28.619 1.00 58.25 185 ARG A C 1
ATOM 1410 O O . ARG A 1 185 ? 16.837 16.040 -27.590 1.00 58.25 185 ARG A O 1
ATOM 1417 N N . LEU A 1 186 ? 16.580 14.499 -29.207 1.00 63.19 186 LEU A N 1
ATOM 1418 C CA . LEU A 1 186 ? 15.333 13.915 -28.708 1.00 63.19 186 LEU A CA 1
ATOM 1419 C C . LEU A 1 186 ? 15.558 12.425 -28.399 1.00 63.19 186 LEU A C 1
ATOM 1421 O O . LEU A 1 186 ? 15.810 11.622 -29.308 1.00 63.19 186 LEU A O 1
ATOM 1425 N N . ILE A 1 187 ? 15.500 12.053 -27.115 1.00 64.38 187 ILE A N 1
ATOM 1426 C CA . ILE A 1 187 ? 15.687 10.674 -26.638 1.00 64.38 187 ILE A CA 1
ATOM 1427 C C . ILE A 1 187 ? 14.378 10.089 -26.121 1.00 64.38 187 ILE A C 1
ATOM 1429 O O . ILE A 1 187 ? 13.729 10.604 -25.224 1.00 64.38 187 ILE A O 1
ATOM 1433 N N . ALA A 1 188 ? 14.041 8.922 -26.638 1.00 59.56 188 ALA A N 1
ATOM 1434 C CA . ALA A 1 188 ? 12.767 8.270 -26.402 1.00 59.56 188 ALA A CA 1
ATOM 1435 C C . ALA A 1 188 ? 12.684 7.395 -25.158 1.00 59.56 188 ALA A C 1
ATOM 1437 O O . ALA A 1 188 ? 11.643 6.803 -24.916 1.00 59.56 188 ALA A O 1
ATOM 1438 N N . SER A 1 189 ? 13.795 7.104 -24.493 1.00 73.12 189 SER A N 1
ATOM 1439 C CA . SER A 1 189 ? 13.837 5.922 -23.632 1.00 73.12 189 SER A CA 1
ATOM 1440 C C . SER A 1 189 ? 14.754 6.097 -22.451 1.00 73.12 189 SER A C 1
ATOM 1442 O O . SER A 1 189 ? 15.894 6.526 -22.631 1.00 73.12 189 SER A O 1
ATOM 1444 N N . SER A 1 190 ? 14.294 5.682 -21.269 1.00 79.25 190 SER A N 1
ATOM 1445 C CA . SER A 1 190 ? 15.189 5.352 -20.160 1.00 79.25 190 SER A CA 1
ATOM 1446 C C . SER A 1 190 ? 16.176 4.292 -20.629 1.00 79.25 190 SER A C 1
ATOM 1448 O O . SER A 1 190 ? 15.760 3.327 -21.281 1.00 79.25 190 SER A O 1
ATOM 1450 N N . PRO A 1 191 ? 17.474 4.459 -20.332 1.00 83.81 191 PRO A N 1
ATOM 1451 C CA . PRO A 1 191 ? 18.450 3.433 -20.643 1.00 83.81 191 PRO A CA 1
ATOM 1452 C C . PRO A 1 191 ? 18.103 2.150 -19.887 1.00 83.81 191 PRO A C 1
ATOM 1454 O O . PRO A 1 191 ? 17.613 2.191 -18.774 1.00 83.81 191 PRO A O 1
ATOM 1457 N N . LEU A 1 192 ? 18.385 0.992 -20.456 1.00 85.44 192 LEU A N 1
ATOM 1458 C CA . LEU A 1 192 ? 18.417 -0.270 -19.725 1.00 85.44 192 LEU A CA 1
ATOM 1459 C C . LEU A 1 192 ? 19.818 -0.455 -19.155 1.00 85.44 192 LEU A C 1
ATOM 1461 O O . LEU A 1 192 ? 20.773 -0.288 -19.901 1.00 85.44 192 LEU A O 1
ATOM 1465 N N . VAL A 1 193 ? 19.942 -0.904 -17.905 1.00 86.50 193 VAL A N 1
ATOM 1466 C CA . VAL A 1 193 ? 21.190 -1.476 -17.375 1.00 86.50 193 VAL A CA 1
ATOM 1467 C C . VAL A 1 193 ? 21.044 -3.000 -17.326 1.00 86.50 193 VAL A C 1
ATOM 1469 O O . VAL A 1 193 ? 20.112 -3.531 -16.712 1.00 86.50 193 VAL A O 1
ATOM 1472 N N . THR A 1 194 ? 21.918 -3.724 -18.022 1.00 85.94 194 THR A N 1
ATOM 1473 C CA . THR A 1 194 ? 21.949 -5.196 -17.989 1.00 85.94 194 THR A CA 1
ATOM 1474 C C . THR A 1 194 ? 22.627 -5.691 -16.708 1.00 85.94 194 THR A C 1
ATOM 1476 O O . THR A 1 194 ? 23.418 -4.950 -16.132 1.00 85.94 194 THR A O 1
ATOM 1479 N N . PRO A 1 195 ? 22.419 -6.955 -16.292 1.00 85.50 195 PRO A N 1
ATOM 1480 C CA . PRO A 1 195 ? 23.393 -7.639 -15.439 1.00 85.50 195 PRO A CA 1
ATOM 1481 C C . PRO A 1 195 ? 24.803 -7.595 -16.046 1.00 85.50 195 PRO A C 1
ATOM 1483 O O . PRO A 1 195 ? 24.930 -7.309 -17.244 1.00 85.50 195 PRO A O 1
ATOM 1486 N N . PRO A 1 196 ? 25.859 -7.911 -15.279 1.00 89.38 196 PRO A N 1
ATOM 1487 C CA . PRO A 1 196 ? 27.195 -8.065 -15.835 1.00 89.38 196 PRO A CA 1
ATOM 1488 C C . PRO A 1 196 ? 27.203 -9.046 -17.015 1.00 89.38 196 PRO A C 1
ATOM 1490 O O . PRO A 1 196 ? 26.752 -10.185 -16.894 1.00 89.38 196 PRO A O 1
ATOM 1493 N N . LEU A 1 197 ? 27.687 -8.581 -18.166 1.00 89.00 197 LEU A N 1
ATOM 1494 C CA . LEU A 1 197 ? 27.901 -9.379 -19.370 1.00 89.00 197 LEU A CA 1
ATOM 1495 C C . LEU A 1 197 ? 29.385 -9.343 -19.740 1.00 89.00 197 LEU A C 1
ATOM 1497 O O . LEU A 1 197 ? 30.124 -8.455 -19.313 1.00 89.00 197 LEU A O 1
ATOM 1501 N N . ILE A 1 198 ? 29.817 -10.292 -20.569 1.00 90.44 198 ILE A N 1
ATOM 1502 C CA . ILE A 1 198 ? 31.196 -10.339 -21.059 1.00 90.44 198 ILE A CA 1
ATOM 1503 C C . ILE A 1 198 ? 31.381 -9.246 -22.116 1.00 90.44 198 ILE A C 1
ATOM 1505 O O . ILE A 1 198 ? 30.903 -9.367 -23.245 1.00 90.44 198 ILE A O 1
ATOM 1509 N N . ALA A 1 199 ? 32.079 -8.180 -21.739 1.00 90.06 199 ALA A N 1
ATOM 1510 C CA . ALA A 1 199 ? 32.577 -7.164 -22.648 1.00 90.06 199 ALA A CA 1
ATOM 1511 C C . ALA A 1 199 ? 33.891 -7.604 -23.292 1.00 90.06 199 ALA A C 1
ATOM 1513 O O . ALA A 1 199 ? 34.649 -8.400 -22.735 1.00 90.06 199 ALA A O 1
ATOM 1514 N N . SER A 1 200 ? 34.173 -7.038 -24.461 1.00 90.19 200 SER A N 1
ATOM 1515 C CA . SER A 1 200 ? 35.431 -7.216 -25.178 1.00 90.19 200 SER A CA 1
ATOM 1516 C C . SER A 1 200 ? 36.006 -5.868 -25.597 1.00 90.19 200 SER A C 1
ATOM 1518 O O . SER A 1 200 ? 35.272 -4.960 -25.990 1.00 90.19 200 SER A O 1
ATOM 1520 N N . GLY A 1 201 ? 37.327 -5.762 -25.568 1.00 91.12 201 GLY A N 1
ATOM 1521 C CA . GLY A 1 201 ? 38.075 -4.591 -25.997 1.00 91.12 201 GLY A CA 1
ATOM 1522 C C . GLY A 1 201 ? 39.466 -4.974 -26.484 1.00 91.12 201 GLY A C 1
ATOM 1523 O O . GLY A 1 201 ? 39.820 -6.149 -26.548 1.00 91.12 201 GLY A O 1
ATOM 1524 N N . THR A 1 202 ? 40.258 -3.970 -26.839 1.00 93.94 202 THR A N 1
ATOM 1525 C CA . THR A 1 202 ? 41.648 -4.137 -27.281 1.00 93.94 202 THR A CA 1
ATOM 1526 C C . THR A 1 202 ? 42.574 -3.450 -26.289 1.00 93.94 202 THR A C 1
ATOM 1528 O O . THR A 1 202 ? 42.383 -2.272 -25.976 1.00 93.94 202 THR A O 1
ATOM 1531 N N . ASN A 1 203 ? 43.578 -4.166 -25.786 1.00 92.00 203 ASN A N 1
ATOM 1532 C CA . ASN A 1 203 ? 44.612 -3.566 -24.950 1.00 92.00 203 ASN A CA 1
ATOM 1533 C C . ASN A 1 203 ? 45.432 -2.563 -25.780 1.00 92.00 203 ASN A C 1
ATOM 1535 O O . ASN A 1 203 ? 45.968 -2.914 -26.828 1.00 92.00 203 ASN A O 1
ATOM 1539 N N . MET A 1 204 ? 45.550 -1.320 -25.316 1.00 92.94 204 MET A N 1
ATOM 1540 C CA . MET A 1 204 ? 46.213 -0.244 -26.063 1.00 92.94 204 MET A CA 1
ATOM 1541 C C . MET A 1 204 ? 47.742 -0.383 -26.129 1.00 92.94 204 MET A C 1
ATOM 1543 O O . MET A 1 204 ? 48.370 0.287 -26.943 1.00 92.94 204 MET A O 1
ATOM 1547 N N . LEU A 1 205 ? 48.348 -1.219 -25.280 1.00 92.38 205 LEU A N 1
ATOM 1548 C CA . LEU A 1 205 ? 49.791 -1.472 -25.264 1.00 92.38 205 LEU A CA 1
ATOM 1549 C C . LEU A 1 205 ? 50.168 -2.710 -26.081 1.00 92.38 205 LEU A C 1
ATOM 1551 O O . LEU A 1 205 ? 51.169 -2.686 -26.792 1.00 92.38 205 LEU A O 1
ATOM 1555 N N . THR A 1 206 ? 49.396 -3.794 -25.961 1.00 92.88 206 THR A N 1
ATOM 1556 C CA . THR A 1 206 ? 49.719 -5.078 -26.608 1.00 92.88 206 THR A CA 1
ATOM 1557 C C . THR A 1 206 ? 48.957 -5.321 -27.905 1.00 92.88 206 THR A C 1
ATOM 1559 O O . THR A 1 206 ? 49.342 -6.210 -28.653 1.00 92.88 206 THR A O 1
ATOM 1562 N N . PHE A 1 207 ? 47.895 -4.554 -28.179 1.00 90.06 207 PHE A N 1
ATOM 1563 C CA . PHE A 1 207 ? 46.946 -4.769 -29.280 1.00 90.06 207 PHE A CA 1
ATOM 1564 C C . PHE A 1 207 ? 46.212 -6.120 -29.244 1.00 90.06 207 PHE A C 1
ATOM 1566 O O . PHE A 1 207 ? 45.529 -6.476 -30.202 1.00 90.06 207 PHE A O 1
ATOM 1573 N N . GLU A 1 208 ? 46.302 -6.848 -28.131 1.00 93.50 208 GLU A N 1
ATOM 1574 C CA . GLU A 1 208 ? 45.615 -8.125 -27.952 1.00 93.50 208 GLU A CA 1
ATOM 1575 C C . GLU A 1 208 ? 44.166 -7.921 -27.472 1.00 93.50 208 GLU A C 1
ATOM 1577 O O . GLU A 1 208 ? 43.892 -6.975 -26.713 1.00 93.50 208 GLU A O 1
ATOM 1582 N N . PRO A 1 209 ? 43.230 -8.806 -27.866 1.00 90.69 209 PRO A N 1
ATOM 1583 C CA . PRO A 1 209 ? 41.876 -8.813 -27.331 1.00 90.69 209 PRO A CA 1
ATOM 1584 C C . PRO A 1 209 ? 41.866 -9.077 -25.822 1.00 90.69 209 PRO A C 1
ATOM 1586 O O . PRO A 1 209 ? 42.544 -9.975 -25.325 1.00 90.69 209 PRO A O 1
ATOM 1589 N N . VAL A 1 210 ? 41.046 -8.325 -25.091 1.00 92.94 210 VAL A N 1
ATOM 1590 C CA . VAL A 1 210 ? 40.808 -8.512 -23.654 1.00 92.94 210 VAL A CA 1
ATOM 1591 C C . VAL A 1 210 ? 39.309 -8.575 -23.407 1.00 92.94 210 VAL A C 1
ATOM 1593 O O . VAL A 1 210 ? 38.549 -7.802 -23.990 1.00 92.94 210 VAL A O 1
ATOM 1596 N N . THR A 1 211 ? 38.886 -9.472 -22.521 1.00 92.38 211 THR A N 1
ATOM 1597 C CA . THR A 1 211 ? 37.492 -9.595 -22.081 1.00 92.38 211 THR A CA 1
ATOM 1598 C C . THR A 1 211 ? 37.370 -9.400 -20.575 1.00 92.38 211 THR A C 1
ATOM 1600 O O . THR A 1 211 ? 38.248 -9.831 -19.830 1.00 92.38 211 THR A O 1
ATOM 1603 N N . TRP A 1 212 ? 36.279 -8.787 -20.121 1.00 94.00 212 TRP A N 1
ATOM 1604 C CA . TRP A 1 212 ? 35.947 -8.613 -18.701 1.00 94.00 212 TRP A CA 1
ATOM 1605 C C . TRP A 1 212 ? 34.433 -8.588 -18.511 1.00 94.00 212 TRP A C 1
ATOM 1607 O O . TRP A 1 212 ? 33.687 -8.395 -19.468 1.00 94.00 212 TRP A O 1
ATOM 1617 N N . GLU A 1 213 ? 33.971 -8.766 -17.279 1.00 92.06 213 GLU A N 1
ATOM 1618 C CA . GLU A 1 213 ? 32.551 -8.657 -16.956 1.00 92.06 213 GLU A CA 1
ATOM 1619 C C . GLU A 1 213 ? 32.195 -7.225 -16.562 1.00 92.06 213 GLU A C 1
ATOM 1621 O O . GLU A 1 213 ? 32.851 -6.602 -15.725 1.00 92.06 213 GLU A O 1
ATOM 1626 N N . THR A 1 214 ? 31.147 -6.684 -17.175 1.00 91.44 214 THR A N 1
ATOM 1627 C CA . THR A 1 214 ? 30.592 -5.380 -16.812 1.00 91.44 214 THR A CA 1
ATOM 1628 C C . THR A 1 214 ? 29.129 -5.282 -17.241 1.00 91.44 214 THR A C 1
ATOM 1630 O O . THR A 1 214 ? 28.743 -5.867 -18.257 1.00 91.44 214 THR A O 1
ATOM 1633 N N . PRO A 1 215 ? 28.282 -4.566 -16.488 1.00 91.44 215 PRO A N 1
ATOM 1634 C CA . PRO A 1 215 ? 26.973 -4.154 -16.975 1.00 91.44 215 PRO A CA 1
ATOM 1635 C C . PRO A 1 215 ? 27.073 -3.301 -18.245 1.00 91.44 215 PRO A C 1
ATOM 1637 O O . PRO A 1 215 ? 28.034 -2.554 -18.436 1.00 91.44 215 PRO A O 1
ATOM 1640 N N . PHE A 1 216 ? 26.045 -3.357 -19.086 1.00 90.62 216 PHE A N 1
ATOM 1641 C CA . PHE A 1 216 ? 25.896 -2.486 -20.249 1.00 90.62 216 PHE A CA 1
ATOM 1642 C C . PHE A 1 216 ? 24.709 -1.551 -20.055 1.00 90.62 216 PHE A C 1
ATOM 1644 O O . PHE A 1 216 ? 23.646 -1.993 -19.615 1.00 90.62 216 PHE A O 1
ATOM 1651 N N . ALA A 1 217 ? 24.867 -0.282 -20.432 1.00 90.75 217 ALA A N 1
ATOM 1652 C CA . ALA A 1 217 ? 23.740 0.606 -20.667 1.00 90.75 217 ALA A CA 1
ATOM 1653 C C . ALA A 1 217 ? 23.335 0.582 -22.140 1.00 90.75 217 ALA A C 1
ATOM 1655 O O . ALA A 1 217 ? 24.170 0.793 -23.020 1.00 90.75 217 ALA A O 1
ATOM 1656 N N . VAL A 1 218 ? 22.047 0.360 -22.401 1.00 88.50 218 VAL A N 1
ATOM 1657 C CA . VAL A 1 218 ? 21.489 0.323 -23.757 1.00 88.50 218 VAL A CA 1
ATOM 1658 C C . VAL A 1 218 ? 20.341 1.319 -23.872 1.00 88.50 218 VAL A C 1
ATOM 1660 O O . VAL A 1 218 ? 19.455 1.326 -23.022 1.00 88.50 218 VAL A O 1
ATOM 1663 N N . VAL A 1 219 ? 20.332 2.167 -24.900 1.00 86.75 219 VAL A N 1
ATOM 1664 C CA . VAL A 1 219 ? 19.320 3.229 -25.050 1.00 86.75 219 VAL A CA 1
ATOM 1665 C C . VAL A 1 219 ? 18.994 3.507 -26.515 1.00 86.75 219 VAL A C 1
ATOM 1667 O O . VAL A 1 219 ? 19.876 3.429 -27.369 1.00 86.75 219 VAL A O 1
ATOM 1670 N N . GLY A 1 220 ? 17.726 3.824 -26.796 1.00 82.06 220 GLY A N 1
ATOM 1671 C CA . GLY A 1 220 ? 17.225 4.233 -28.108 1.00 82.06 220 GLY A CA 1
ATOM 1672 C C . GLY A 1 220 ? 16.951 5.740 -28.207 1.00 82.06 220 GLY A C 1
ATOM 1673 O O . GLY A 1 220 ? 16.790 6.441 -27.210 1.00 82.06 220 GLY A O 1
ATOM 1674 N N . SER A 1 221 ? 16.888 6.259 -29.430 1.00 78.94 221 SER A N 1
ATOM 1675 C CA . SER A 1 221 ? 16.615 7.669 -29.725 1.00 78.94 221 SER A CA 1
ATOM 1676 C C . SER A 1 221 ? 15.522 7.821 -30.780 1.00 78.94 221 SER A C 1
ATOM 1678 O O . SER A 1 221 ? 15.440 7.041 -31.736 1.00 78.94 221 SER A O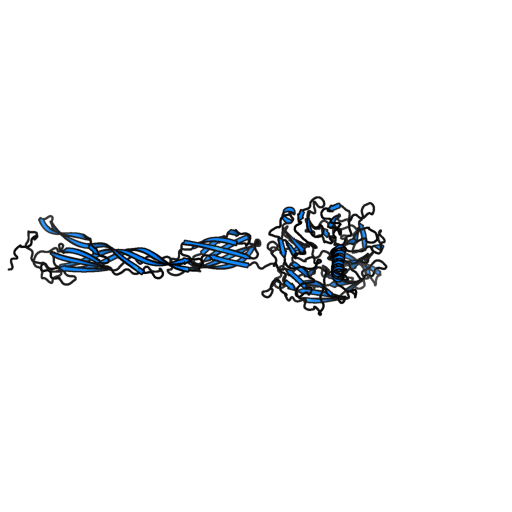 1
ATOM 1680 N N . TRP A 1 222 ? 14.755 8.913 -30.684 1.00 76.44 222 TRP A N 1
ATOM 1681 C CA . TRP A 1 222 ? 13.826 9.318 -31.740 1.00 76.44 222 TRP A CA 1
ATOM 1682 C C . TRP A 1 222 ? 14.504 9.730 -33.032 1.00 76.44 222 TRP A C 1
ATOM 1684 O O . TRP A 1 222 ? 13.860 9.810 -34.064 1.00 76.44 222 TRP A O 1
ATOM 1694 N N . SER A 1 223 ? 15.814 9.944 -33.025 1.00 75.62 223 SER A N 1
ATOM 1695 C CA . SER A 1 223 ? 16.550 10.078 -34.277 1.00 75.62 223 SER A CA 1
ATOM 1696 C C . SER A 1 223 ? 16.746 8.739 -34.988 1.00 75.62 223 SER A C 1
ATOM 1698 O O . SER A 1 223 ? 17.422 8.715 -36.009 1.00 75.62 223 SER A O 1
ATOM 1700 N N . GLY A 1 224 ? 16.181 7.640 -34.477 1.00 77.31 224 GLY A N 1
ATOM 1701 C CA . GLY A 1 224 ? 16.190 6.337 -35.130 1.00 77.31 224 GLY A CA 1
ATOM 1702 C C . GLY A 1 224 ? 17.461 5.538 -34.888 1.00 77.31 224 GLY A C 1
ATOM 1703 O O . GLY A 1 224 ? 17.819 4.738 -35.746 1.00 77.31 224 GLY A O 1
ATOM 1704 N N . GLY A 1 225 ? 18.150 5.747 -33.763 1.00 81.25 225 GLY A N 1
ATOM 1705 C CA . GLY A 1 225 ? 19.350 4.985 -33.418 1.00 81.25 225 GLY A CA 1
ATOM 1706 C C . GLY A 1 225 ? 19.349 4.425 -32.000 1.00 81.25 225 GLY A C 1
ATOM 1707 O O . GLY A 1 225 ? 18.556 4.833 -31.154 1.00 81.25 225 GLY A O 1
ATOM 1708 N N . VAL A 1 226 ? 20.220 3.446 -31.778 1.00 85.75 226 VAL A N 1
ATOM 1709 C CA . VAL A 1 226 ? 20.425 2.704 -30.532 1.00 85.75 226 VAL A CA 1
ATOM 1710 C C . VAL A 1 226 ? 21.922 2.654 -30.245 1.00 85.75 226 VAL A C 1
ATOM 1712 O O . VAL A 1 226 ? 22.723 2.532 -31.172 1.00 85.75 226 VAL A O 1
ATOM 1715 N N . ILE A 1 227 ? 22.301 2.721 -28.972 1.00 88.44 227 ILE A N 1
ATOM 1716 C CA . ILE A 1 227 ? 23.673 2.488 -28.506 1.00 88.44 227 ILE A CA 1
ATOM 1717 C C . ILE A 1 227 ? 23.684 1.463 -27.372 1.00 88.44 227 ILE A C 1
ATOM 1719 O O . ILE A 1 227 ? 22.777 1.455 -26.542 1.00 88.44 227 ILE A O 1
ATOM 1723 N N . SER A 1 228 ? 24.731 0.638 -27.333 1.00 90.69 228 SER A N 1
ATOM 1724 C CA . SER A 1 228 ? 25.117 -0.207 -26.202 1.00 90.69 228 SER A CA 1
ATOM 1725 C C . SER A 1 228 ? 26.514 0.185 -25.717 1.00 90.69 228 SER A C 1
ATOM 1727 O O . SER A 1 228 ? 27.462 0.235 -26.505 1.00 90.69 228 SER A O 1
ATOM 1729 N N . GLN A 1 229 ? 26.630 0.471 -24.422 1.00 91.81 229 GLN A N 1
ATOM 1730 C CA . GLN A 1 229 ? 27.826 1.010 -23.783 1.00 91.81 229 GLN A CA 1
ATOM 1731 C C . GLN A 1 229 ? 28.197 0.174 -22.546 1.00 91.81 229 GLN A C 1
ATOM 1733 O O . GLN A 1 229 ? 27.397 0.131 -21.609 1.00 91.81 229 GLN A O 1
ATOM 1738 N N . PRO A 1 230 ? 29.395 -0.442 -22.474 1.00 92.12 230 PRO A N 1
ATOM 1739 C CA . PRO A 1 230 ? 29.879 -1.028 -21.225 1.00 92.12 230 PRO A CA 1
ATOM 1740 C C . PRO A 1 230 ? 30.043 0.066 -20.163 1.00 92.12 230 PRO A C 1
ATOM 1742 O O . PRO A 1 230 ? 30.624 1.121 -20.441 1.00 92.12 230 PRO A O 1
ATOM 1745 N N . LEU A 1 231 ? 29.533 -0.179 -18.954 1.00 91.62 231 LEU A N 1
ATOM 1746 C CA . LEU A 1 231 ? 29.533 0.803 -17.864 1.00 91.62 231 LEU A CA 1
ATOM 1747 C C . LEU A 1 231 ? 30.887 0.920 -17.159 1.00 91.62 231 LEU A C 1
ATOM 1749 O O . LEU A 1 231 ? 31.173 1.942 -16.532 1.00 91.62 231 LEU A O 1
ATOM 1753 N N . TYR A 1 232 ? 31.740 -0.092 -17.300 1.00 90.44 232 TYR A N 1
ATOM 1754 C CA . TYR A 1 232 ? 33.124 -0.077 -16.850 1.00 90.44 232 TYR A CA 1
ATOM 1755 C C . TYR A 1 232 ? 34.060 -0.533 -17.969 1.00 90.44 232 TYR A C 1
ATOM 1757 O O . TYR A 1 232 ? 33.775 -1.489 -18.689 1.00 90.44 232 TYR A O 1
ATOM 1765 N N . THR A 1 233 ? 35.193 0.152 -18.105 1.00 89.00 233 THR A N 1
ATOM 1766 C CA . THR A 1 233 ? 36.280 -0.207 -19.022 1.00 89.00 233 THR A CA 1
ATOM 1767 C C . THR A 1 233 ? 37.575 -0.272 -18.222 1.00 89.00 233 THR A C 1
ATOM 1769 O O . THR A 1 233 ? 37.840 0.625 -17.425 1.00 89.00 233 THR A O 1
ATOM 1772 N N . LEU A 1 234 ? 38.357 -1.338 -18.418 1.00 90.19 234 LEU A N 1
ATOM 1773 C CA . LEU A 1 234 ? 39.656 -1.515 -17.767 1.00 90.19 234 LEU A CA 1
ATOM 1774 C C . LEU A 1 234 ? 40.648 -0.424 -18.196 1.00 90.19 234 LEU A C 1
ATOM 1776 O O . LEU A 1 234 ? 40.668 -0.006 -19.357 1.00 90.19 234 LEU A O 1
ATOM 1780 N N . ASP A 1 235 ? 41.527 -0.027 -17.277 1.00 89.94 235 ASP A N 1
ATOM 1781 C CA . ASP A 1 235 ? 42.610 0.906 -17.583 1.00 89.94 235 ASP A CA 1
ATOM 1782 C C . ASP A 1 235 ? 43.492 0.361 -18.715 1.00 89.94 235 ASP A C 1
ATOM 1784 O O . ASP A 1 235 ? 43.905 -0.800 -18.716 1.00 89.94 235 ASP A O 1
ATOM 1788 N N . GLY A 1 236 ? 43.788 1.207 -19.704 1.00 90.12 236 GLY A N 1
ATOM 1789 C CA . GLY A 1 236 ? 44.604 0.809 -20.852 1.00 90.12 236 GLY A CA 1
ATOM 1790 C C . GLY A 1 236 ? 43.878 -0.054 -21.893 1.00 90.12 236 GLY A C 1
ATOM 1791 O O . GLY A 1 236 ? 44.535 -0.530 -22.817 1.00 90.12 236 GLY A O 1
ATOM 1792 N N . VAL A 1 237 ? 42.558 -0.252 -21.791 1.00 91.88 237 VAL A N 1
ATOM 1793 C CA . VAL A 1 237 ? 41.746 -0.981 -22.781 1.00 91.88 237 VAL A CA 1
ATOM 1794 C C . VAL A 1 237 ? 40.841 -0.017 -23.550 1.00 91.88 237 VAL A C 1
ATOM 1796 O O . VAL A 1 237 ? 40.196 0.849 -22.967 1.00 91.88 237 VAL A O 1
ATOM 1799 N N . THR A 1 238 ? 40.772 -0.175 -24.873 1.00 89.81 238 THR A N 1
ATOM 1800 C CA . THR A 1 238 ? 39.802 0.517 -25.734 1.00 89.81 238 THR A CA 1
ATOM 1801 C C . THR A 1 238 ? 38.612 -0.399 -26.015 1.00 89.81 238 THR A C 1
ATOM 1803 O O . THR A 1 238 ? 38.788 -1.563 -26.381 1.00 89.81 238 THR A O 1
ATOM 1806 N N . THR A 1 239 ? 37.397 0.117 -25.847 1.00 84.88 239 THR A N 1
ATOM 1807 C CA . THR A 1 239 ? 36.137 -0.574 -26.157 1.00 84.88 239 THR A CA 1
ATOM 1808 C C . THR A 1 239 ? 35.608 -0.165 -27.524 1.00 84.88 239 THR A C 1
ATOM 1810 O O . THR A 1 239 ? 35.845 0.944 -28.002 1.00 84.88 239 THR A O 1
ATOM 1813 N N . THR A 1 240 ? 34.864 -1.063 -28.168 1.00 75.88 240 THR A N 1
ATOM 1814 C CA . THR A 1 240 ? 34.036 -0.704 -29.323 1.00 75.88 240 THR A CA 1
ATOM 1815 C C . THR A 1 240 ? 32.633 -0.384 -28.830 1.00 75.88 240 THR A C 1
ATOM 1817 O O . THR A 1 240 ? 31.991 -1.220 -28.200 1.00 75.88 240 THR A O 1
ATOM 1820 N N . ASN A 1 241 ? 32.155 0.824 -29.122 1.00 76.94 241 ASN A N 1
ATOM 1821 C CA . ASN A 1 241 ? 30.764 1.177 -28.871 1.00 76.94 241 ASN A CA 1
ATOM 1822 C C . ASN A 1 241 ? 29.910 0.590 -29.989 1.00 76.94 241 ASN A C 1
ATOM 1824 O O . ASN A 1 241 ? 30.124 0.891 -31.166 1.00 76.94 241 ASN A O 1
ATOM 1828 N N . PHE A 1 242 ? 28.940 -0.237 -29.618 1.00 83.94 242 PHE A N 1
ATOM 1829 C CA . PHE A 1 242 ? 28.032 -0.835 -30.581 1.00 83.94 242 PHE A CA 1
ATOM 1830 C C . PHE A 1 242 ? 26.819 0.063 -30.753 1.00 83.94 242 PHE A C 1
ATOM 1832 O O . PHE A 1 242 ? 26.139 0.407 -29.787 1.00 83.94 242 PHE A O 1
ATOM 1839 N N . GLY A 1 243 ? 26.566 0.455 -31.995 1.00 83.19 243 GLY A N 1
ATOM 1840 C CA . GLY A 1 243 ? 25.426 1.271 -32.370 1.00 83.19 243 GLY A CA 1
ATOM 1841 C C . GLY A 1 243 ? 24.619 0.600 -33.466 1.00 83.19 243 GLY A C 1
ATOM 1842 O O . GLY A 1 243 ? 25.133 -0.222 -34.221 1.00 83.19 243 GLY A O 1
ATOM 1843 N N . TYR A 1 244 ? 23.355 0.976 -33.550 1.00 85.12 244 TYR A N 1
ATOM 1844 C CA . TYR A 1 244 ? 22.461 0.586 -34.626 1.00 85.12 244 TYR A CA 1
ATOM 1845 C C . TYR A 1 244 ? 21.652 1.801 -35.059 1.00 85.12 244 TYR A C 1
ATOM 1847 O O . TYR A 1 244 ? 21.209 2.576 -34.212 1.00 85.12 244 TYR A O 1
ATOM 1855 N N . LYS A 1 245 ? 21.415 1.957 -36.359 1.00 86.81 245 LYS A N 1
ATOM 1856 C CA . LYS A 1 245 ? 20.482 2.946 -36.895 1.00 86.81 245 LYS A CA 1
ATOM 1857 C C . LYS A 1 245 ? 19.400 2.241 -37.693 1.00 86.81 245 LYS A C 1
ATOM 1859 O O . LYS A 1 245 ? 19.651 1.273 -38.396 1.00 86.81 245 LYS A O 1
ATOM 1864 N N . THR A 1 246 ? 18.186 2.763 -37.652 1.00 83.38 246 THR A N 1
ATOM 1865 C CA . THR A 1 246 ? 17.071 2.286 -38.490 1.00 83.38 246 THR A CA 1
ATOM 1866 C C . THR A 1 246 ? 17.354 2.457 -39.984 1.00 83.38 246 THR A C 1
ATOM 1868 O O . THR A 1 246 ? 16.779 1.754 -40.806 1.00 83.38 246 THR A O 1
ATOM 1871 N N . THR A 1 247 ? 18.296 3.330 -40.346 1.00 84.38 247 THR A N 1
ATOM 1872 C CA . THR A 1 247 ? 18.850 3.415 -41.706 1.00 84.38 247 THR A CA 1
ATOM 1873 C C . THR A 1 247 ? 19.772 2.250 -42.087 1.00 84.38 247 THR A C 1
ATOM 1875 O O . THR A 1 247 ? 19.970 2.023 -43.282 1.00 84.38 247 THR A O 1
ATOM 1878 N N . ASP A 1 248 ? 20.284 1.494 -41.112 1.00 82.06 248 ASP A N 1
ATOM 1879 C CA . ASP A 1 248 ? 21.159 0.336 -41.323 1.00 82.06 248 ASP A CA 1
ATOM 1880 C C . ASP A 1 248 ? 20.370 -0.963 -41.572 1.00 82.06 248 ASP A C 1
ATOM 1882 O O . ASP A 1 248 ? 20.943 -1.940 -42.059 1.00 82.06 248 ASP A O 1
ATOM 1886 N N . ASP A 1 249 ? 19.063 -1.000 -41.275 1.00 78.12 249 ASP A N 1
ATOM 1887 C CA . ASP A 1 249 ? 18.229 -2.179 -41.533 1.00 78.12 249 ASP A CA 1
ATOM 1888 C C . ASP A 1 249 ? 17.490 -2.144 -42.879 1.00 78.12 249 ASP A C 1
ATOM 1890 O O . ASP A 1 249 ? 17.624 -1.237 -43.704 1.00 78.12 249 ASP A O 1
ATOM 1894 N N . ALA A 1 250 ? 16.690 -3.186 -43.116 1.00 72.25 250 ALA A N 1
ATOM 1895 C CA . ALA A 1 250 ? 15.948 -3.373 -44.356 1.00 72.25 250 ALA A CA 1
ATOM 1896 C C . ALA A 1 250 ? 14.958 -2.236 -44.696 1.00 72.25 250 ALA A C 1
ATOM 1898 O O . ALA A 1 250 ? 14.517 -2.172 -45.845 1.00 72.25 250 ALA A O 1
ATOM 1899 N N . SER A 1 251 ? 14.583 -1.361 -43.751 1.00 73.06 251 SER A N 1
ATOM 1900 C CA . SER A 1 251 ? 13.687 -0.228 -44.018 1.00 73.06 251 SER A CA 1
ATOM 1901 C C . SER A 1 251 ? 14.411 0.946 -44.678 1.00 73.06 251 SER A C 1
ATOM 1903 O O . SER A 1 251 ? 13.797 1.653 -45.480 1.00 73.06 251 SER A O 1
ATOM 1905 N N . LYS A 1 252 ? 15.705 1.140 -44.370 1.00 77.81 252 LYS A N 1
ATOM 1906 C CA . LYS A 1 252 ? 16.546 2.271 -44.814 1.00 77.81 252 LYS A CA 1
ATOM 1907 C C . LYS A 1 252 ? 15.921 3.655 -44.589 1.00 77.81 252 LYS A C 1
ATOM 1909 O O . LYS A 1 252 ? 16.304 4.627 -45.243 1.00 77.81 252 LYS A O 1
ATOM 1914 N N . ALA A 1 253 ? 14.940 3.762 -43.700 1.00 79.31 253 ALA A N 1
ATOM 1915 C CA . ALA A 1 253 ? 14.152 4.972 -43.550 1.00 79.31 253 ALA A CA 1
ATOM 1916 C C . ALA A 1 253 ? 14.775 5.910 -42.515 1.00 79.31 253 ALA A C 1
ATOM 1918 O O . ALA A 1 253 ? 15.049 5.531 -41.381 1.00 79.31 253 ALA A O 1
ATOM 1919 N N . THR A 1 254 ? 14.970 7.166 -42.910 1.00 79.88 254 THR A N 1
ATOM 1920 C CA . THR A 1 254 ? 15.614 8.194 -42.080 1.00 79.88 254 THR A CA 1
ATOM 1921 C C . THR A 1 254 ? 14.712 8.732 -40.975 1.00 79.88 254 THR A C 1
ATOM 1923 O O . THR A 1 254 ? 15.224 9.226 -39.977 1.00 79.88 254 THR A O 1
ATOM 1926 N N . ASN A 1 255 ? 13.390 8.616 -41.120 1.00 78.62 255 ASN A N 1
ATOM 1927 C CA . ASN A 1 255 ? 12.408 9.107 -40.147 1.00 78.62 255 ASN A CA 1
ATOM 1928 C C . ASN A 1 255 ? 11.694 7.977 -39.384 1.00 78.62 255 ASN A C 1
ATOM 1930 O O . ASN A 1 255 ? 10.662 8.208 -38.761 1.00 78.62 255 ASN A O 1
ATOM 1934 N N . ASP A 1 256 ? 12.202 6.745 -39.470 1.00 81.44 256 ASP A N 1
ATOM 1935 C CA . ASP A 1 256 ? 11.799 5.696 -38.536 1.00 81.44 256 ASP A CA 1
ATOM 1936 C C . ASP A 1 256 ? 12.481 5.967 -37.193 1.00 81.44 256 ASP A C 1
ATOM 1938 O O . ASP A 1 256 ? 13.664 6.318 -37.146 1.00 81.44 256 ASP A O 1
ATOM 1942 N N . ILE A 1 257 ? 11.736 5.820 -36.102 1.00 79.81 257 ILE A N 1
ATOM 1943 C CA . ILE A 1 257 ? 12.188 6.249 -34.781 1.00 79.81 257 ILE A CA 1
ATOM 1944 C C . ILE A 1 257 ? 12.134 5.091 -33.783 1.00 79.81 257 ILE A C 1
ATOM 1946 O O . ILE A 1 257 ? 11.230 4.258 -33.838 1.00 79.81 257 ILE A O 1
ATOM 1950 N N . VAL A 1 258 ? 13.109 5.024 -32.874 1.00 79.62 258 VAL A N 1
ATOM 1951 C CA . VAL A 1 258 ? 13.099 4.056 -31.768 1.00 79.62 258 VAL A CA 1
ATOM 1952 C C . VAL A 1 258 ? 12.408 4.727 -30.594 1.00 79.62 258 VAL A C 1
ATOM 1954 O O . VAL A 1 258 ? 12.932 5.695 -30.051 1.00 79.62 258 VAL A O 1
ATOM 1957 N N . THR A 1 259 ? 11.211 4.262 -30.257 1.00 71.06 259 THR A N 1
ATOM 1958 C CA . THR A 1 259 ? 10.256 4.979 -29.393 1.00 71.06 259 THR A CA 1
ATOM 1959 C C . THR A 1 259 ? 10.136 4.421 -27.992 1.00 71.06 259 THR A C 1
ATOM 1961 O O . THR A 1 259 ? 9.727 5.140 -27.087 1.00 71.06 259 THR A O 1
ATOM 1964 N N . SER A 1 260 ? 10.499 3.157 -27.810 1.00 70.12 260 SER A N 1
ATOM 1965 C CA . SER A 1 260 ? 10.251 2.430 -26.574 1.00 70.12 260 SER A CA 1
ATOM 1966 C C . SER A 1 260 ? 11.513 2.289 -25.728 1.00 70.12 260 SER A C 1
ATOM 1968 O O . SER A 1 260 ? 12.600 2.076 -26.279 1.00 70.12 260 SER A O 1
ATOM 1970 N N . SER A 1 261 ? 11.372 2.229 -24.406 1.00 77.88 261 SER A N 1
ATOM 1971 C CA . SER A 1 261 ? 12.496 1.829 -23.559 1.00 77.88 261 SER A CA 1
ATOM 1972 C C . SER A 1 261 ? 12.824 0.346 -23.688 1.00 77.88 261 SER A C 1
ATOM 1974 O O . SER A 1 261 ? 11.906 -0.471 -23.796 1.00 77.88 261 SER A O 1
ATOM 1976 N N . PRO A 1 262 ? 14.120 -0.017 -23.690 1.00 81.62 262 PRO A N 1
ATOM 1977 C CA . PRO A 1 262 ? 14.524 -1.396 -23.882 1.00 81.62 262 PRO A CA 1
ATOM 1978 C C . PRO A 1 262 ? 14.110 -2.310 -22.731 1.00 81.62 262 PRO A C 1
ATOM 1980 O O . PRO A 1 262 ? 14.267 -1.974 -21.556 1.00 81.62 262 PRO A O 1
ATOM 1983 N N . ALA A 1 263 ? 13.666 -3.514 -23.083 1.00 81.44 263 ALA A N 1
ATOM 1984 C CA . ALA A 1 263 ? 13.500 -4.630 -22.153 1.00 81.44 263 ALA A CA 1
ATOM 1985 C C . ALA A 1 263 ? 14.592 -5.685 -22.372 1.00 81.44 263 ALA A C 1
ATOM 1987 O O . ALA A 1 263 ? 15.090 -5.837 -23.485 1.00 81.44 263 ALA A O 1
ATOM 1988 N N . TRP A 1 264 ? 14.962 -6.427 -21.324 1.00 83.75 264 TRP A N 1
ATOM 1989 C CA . TRP A 1 264 ? 15.988 -7.475 -21.404 1.00 83.75 264 TRP A CA 1
ATOM 1990 C C . TRP A 1 264 ? 15.713 -8.623 -20.439 1.00 83.75 264 TRP A C 1
ATOM 1992 O O . TRP A 1 264 ? 15.241 -8.411 -19.321 1.00 83.75 264 TRP A O 1
ATOM 2002 N N . ASN A 1 265 ? 16.035 -9.840 -20.876 1.00 80.50 265 ASN A N 1
ATOM 2003 C CA . ASN A 1 265 ? 15.973 -11.062 -20.080 1.00 80.50 265 ASN A CA 1
ATOM 2004 C C . ASN A 1 265 ? 17.005 -12.065 -20.614 1.00 80.50 265 ASN A C 1
ATOM 2006 O O . ASN A 1 265 ? 17.094 -12.246 -21.828 1.00 80.50 265 ASN A O 1
ATOM 2010 N N . SER A 1 266 ? 17.726 -12.758 -19.732 1.00 78.75 266 SER A N 1
ATOM 2011 C CA . SER A 1 266 ? 18.772 -13.728 -20.099 1.00 78.75 266 SER A CA 1
ATOM 2012 C C . SER A 1 266 ? 18.288 -14.881 -20.990 1.00 78.75 266 SER A C 1
ATOM 2014 O O . SER A 1 266 ? 19.084 -15.447 -21.736 1.00 78.75 266 SER A O 1
ATOM 2016 N N . GLY A 1 267 ? 16.995 -15.212 -20.956 1.00 75.81 267 GLY A N 1
ATOM 2017 C CA . GLY A 1 267 ? 16.373 -16.244 -21.785 1.00 75.81 267 GLY A CA 1
ATOM 2018 C C . GLY A 1 267 ? 16.196 -15.862 -23.258 1.00 75.81 267 GLY A C 1
ATOM 2019 O O . GLY A 1 267 ? 15.991 -16.744 -24.089 1.00 75.81 267 GLY A O 1
ATOM 2020 N N . THR A 1 268 ? 16.298 -14.578 -23.616 1.00 76.38 268 THR A N 1
ATOM 2021 C CA . THR A 1 268 ? 16.247 -14.146 -25.025 1.00 76.38 268 THR A CA 1
ATOM 2022 C C . THR A 1 268 ? 17.588 -14.427 -25.709 1.00 76.38 268 THR A C 1
ATOM 2024 O O . THR A 1 268 ? 18.595 -13.832 -25.358 1.00 76.38 268 THR A O 1
ATOM 2027 N N . THR A 1 269 ? 17.640 -15.355 -26.668 1.00 69.31 269 THR A N 1
ATOM 2028 C CA . THR A 1 269 ? 18.913 -15.861 -27.255 1.00 69.31 269 THR A CA 1
ATOM 2029 C C . THR A 1 269 ? 19.064 -15.581 -28.750 1.00 69.31 269 THR A C 1
ATOM 2031 O O . THR A 1 269 ? 20.010 -16.015 -29.405 1.00 69.31 269 THR A O 1
ATOM 2034 N N . VAL A 1 270 ? 18.134 -14.803 -29.290 1.00 68.56 270 VAL A N 1
ATOM 2035 C CA . VAL A 1 270 ? 17.918 -14.549 -30.716 1.00 68.56 270 VAL A CA 1
ATOM 2036 C C . VAL A 1 270 ? 19.137 -14.050 -31.515 1.00 68.56 270 VAL A C 1
ATOM 2038 O O . VAL A 1 270 ? 19.165 -14.166 -32.737 1.00 68.56 270 VAL A O 1
ATOM 2041 N N . VAL A 1 271 ? 20.141 -13.493 -30.839 1.00 73.62 271 VAL A N 1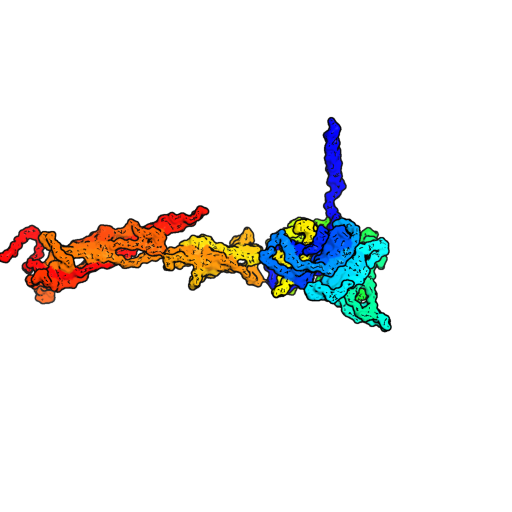
ATOM 2042 C CA . VAL A 1 271 ? 21.323 -12.830 -31.421 1.00 73.62 271 VAL A CA 1
ATOM 2043 C C . VAL A 1 271 ? 22.635 -13.429 -30.891 1.00 73.62 271 VAL A C 1
ATOM 2045 O O . VAL A 1 271 ? 23.636 -12.734 -30.711 1.00 73.62 271 VAL A O 1
ATOM 2048 N N . GLY A 1 272 ? 22.629 -14.742 -30.635 1.00 60.75 272 GLY A N 1
ATOM 2049 C CA . GLY A 1 272 ? 23.831 -15.565 -30.445 1.00 60.75 272 GLY A CA 1
ATOM 2050 C C . GLY A 1 272 ? 24.445 -15.576 -29.040 1.00 60.75 272 GLY A C 1
ATOM 2051 O O . GLY A 1 272 ? 25.332 -16.386 -28.791 1.00 60.75 272 GLY A O 1
ATOM 2052 N N . ALA A 1 273 ? 23.973 -14.735 -28.115 1.00 68.25 273 ALA A N 1
ATOM 2053 C CA . ALA A 1 273 ? 24.365 -14.738 -26.702 1.00 68.25 273 ALA A CA 1
ATOM 2054 C C . ALA A 1 273 ? 23.124 -14.666 -25.787 1.00 68.25 273 ALA A C 1
ATOM 2056 O O . ALA A 1 273 ? 22.046 -14.300 -26.268 1.00 68.25 273 ALA A O 1
ATOM 2057 N N . PRO A 1 274 ? 23.246 -15.004 -24.487 1.00 69.88 274 PRO A N 1
ATOM 2058 C CA . PRO A 1 274 ? 22.159 -14.842 -23.526 1.00 69.88 274 PRO A CA 1
ATOM 2059 C C . PRO A 1 274 ? 21.799 -13.367 -23.336 1.00 69.88 274 PRO A C 1
ATOM 2061 O O . PRO A 1 274 ? 22.621 -12.560 -22.904 1.00 69.88 274 PRO A O 1
ATOM 2064 N N . GLY A 1 275 ? 20.544 -13.034 -23.608 1.00 77.56 275 GLY A N 1
ATOM 2065 C CA . GLY A 1 275 ? 19.968 -11.717 -23.399 1.00 77.56 275 GLY A CA 1
ATOM 2066 C C . GLY A 1 275 ? 20.101 -10.763 -24.584 1.00 77.56 275 GLY A C 1
ATOM 2067 O O . GLY A 1 275 ? 21.185 -10.279 -24.901 1.00 77.56 275 GLY A O 1
ATOM 2068 N N . ALA A 1 276 ? 18.962 -10.398 -25.167 1.00 86.12 276 ALA A N 1
ATOM 2069 C CA . ALA A 1 276 ? 18.810 -9.329 -26.139 1.00 86.12 276 ALA A CA 1
ATOM 2070 C C . ALA A 1 276 ? 18.053 -8.140 -25.527 1.00 86.12 276 ALA A C 1
ATOM 2072 O O . ALA A 1 276 ? 17.054 -8.315 -24.828 1.00 86.12 276 ALA A O 1
ATOM 2073 N N . ALA A 1 277 ? 18.520 -6.925 -25.810 1.00 87.62 277 ALA A N 1
ATOM 2074 C CA . ALA A 1 277 ? 17.772 -5.700 -25.564 1.00 87.62 277 ALA A CA 1
ATOM 2075 C C . ALA A 1 277 ? 16.706 -5.534 -26.658 1.00 87.62 277 ALA A C 1
ATOM 2077 O O . ALA A 1 277 ? 17.026 -5.554 -27.847 1.00 87.62 277 ALA A O 1
ATOM 2078 N N . VAL A 1 278 ? 15.442 -5.403 -26.263 1.00 86.75 278 VAL A N 1
ATOM 2079 C CA . VAL A 1 278 ? 14.284 -5.385 -27.166 1.00 86.75 278 VAL A CA 1
ATOM 2080 C C . VAL A 1 278 ? 13.725 -3.972 -27.282 1.00 86.75 278 VAL A C 1
ATOM 2082 O O . VAL A 1 278 ? 13.362 -3.381 -26.269 1.00 86.75 278 VAL A O 1
ATOM 2085 N N . PHE A 1 279 ? 13.599 -3.468 -28.508 1.00 86.00 279 PHE A N 1
ATOM 2086 C CA . PHE A 1 279 ? 13.094 -2.132 -28.824 1.00 86.00 279 PHE A CA 1
ATOM 2087 C C . PHE A 1 279 ? 11.932 -2.189 -29.810 1.00 86.00 279 PHE A C 1
ATOM 2089 O O . PHE A 1 279 ? 11.953 -2.976 -30.753 1.00 86.00 279 PHE A O 1
ATOM 2096 N N . GLY A 1 280 ? 10.966 -1.298 -29.637 1.00 85.00 280 GLY A N 1
ATOM 2097 C CA . GLY A 1 280 ? 9.948 -0.933 -30.607 1.00 85.00 280 GLY A CA 1
ATOM 2098 C C . GLY A 1 280 ? 10.406 0.185 -31.536 1.00 85.00 280 GLY A C 1
ATOM 2099 O O . GLY A 1 280 ? 11.097 1.121 -31.124 1.00 85.00 280 GLY A O 1
ATOM 2100 N N . VAL A 1 281 ? 10.004 0.074 -32.799 1.00 83.12 281 VAL A N 1
ATOM 2101 C CA . VAL A 1 281 ? 10.216 1.094 -33.826 1.00 83.12 281 VAL A CA 1
ATOM 2102 C C . VAL A 1 281 ? 8.871 1.588 -34.330 1.00 83.12 281 VAL A C 1
ATOM 2104 O O . VAL A 1 281 ? 8.076 0.802 -34.860 1.00 83.12 281 VAL A O 1
ATOM 2107 N N . ALA A 1 282 ? 8.657 2.897 -34.232 1.00 82.31 282 ALA A N 1
ATOM 2108 C CA . ALA A 1 282 ? 7.586 3.591 -34.929 1.00 82.31 282 ALA A CA 1
ATOM 2109 C C . ALA A 1 282 ? 8.066 3.987 -36.329 1.00 82.31 282 ALA A C 1
ATOM 2111 O O . ALA A 1 282 ? 9.020 4.750 -36.510 1.00 82.31 282 ALA A O 1
ATOM 2112 N N . ALA A 1 283 ? 7.413 3.430 -37.342 1.00 79.31 283 ALA A N 1
ATOM 2113 C CA . ALA A 1 283 ? 7.888 3.479 -38.714 1.00 79.31 283 ALA A CA 1
ATOM 2114 C C . ALA A 1 283 ? 7.151 4.525 -39.556 1.00 79.31 283 ALA A C 1
ATOM 2116 O O . ALA A 1 283 ? 6.424 4.189 -40.495 1.00 79.31 283 ALA A O 1
ATOM 2117 N N . TYR A 1 284 ? 7.329 5.803 -39.217 1.00 76.88 284 TYR A N 1
ATOM 2118 C CA . TYR A 1 284 ? 6.629 6.910 -39.876 1.00 76.88 284 TYR A CA 1
ATOM 2119 C C . TYR A 1 284 ? 6.939 7.035 -41.370 1.00 76.88 284 TYR A C 1
ATOM 2121 O O . TYR A 1 284 ? 6.077 7.466 -42.133 1.00 76.88 284 TYR A O 1
ATOM 2129 N N . ALA A 1 285 ? 8.153 6.675 -41.798 1.00 79.12 285 ALA A N 1
ATOM 2130 C CA . ALA A 1 285 ? 8.559 6.785 -43.197 1.00 79.12 285 ALA A CA 1
ATOM 2131 C C . ALA A 1 285 ? 8.461 5.455 -43.948 1.00 79.12 285 ALA A C 1
ATOM 2133 O O . ALA A 1 285 ? 8.002 5.441 -45.088 1.00 79.12 285 ALA A O 1
ATOM 2134 N N . SER A 1 286 ? 8.876 4.338 -43.342 1.00 79.19 286 SER A N 1
ATOM 2135 C CA . SER A 1 286 ? 8.813 3.045 -44.036 1.00 79.19 286 SER A CA 1
ATOM 2136 C C . SER A 1 286 ? 7.424 2.404 -44.019 1.00 79.19 286 SER A C 1
ATOM 2138 O O . SER A 1 286 ? 7.174 1.486 -44.799 1.00 79.19 286 SER A O 1
ATOM 2140 N N . GLY A 1 287 ? 6.534 2.835 -43.116 1.00 80.75 287 GLY A N 1
ATOM 2141 C CA . GLY A 1 287 ? 5.261 2.164 -42.843 1.00 80.75 287 GLY A CA 1
ATOM 2142 C C . GLY A 1 287 ? 5.435 0.782 -42.204 1.00 80.75 287 GLY A C 1
ATOM 2143 O O . GLY A 1 287 ? 4.468 0.028 -42.098 1.00 80.75 287 GLY A O 1
ATOM 2144 N N . LYS A 1 288 ? 6.664 0.422 -41.803 1.00 81.81 288 LYS A N 1
ATOM 2145 C CA . LYS A 1 288 ? 7.018 -0.906 -41.304 1.00 81.81 288 LYS A CA 1
ATOM 2146 C C . LYS A 1 288 ? 7.313 -0.943 -39.806 1.00 81.81 288 LYS A C 1
ATOM 2148 O O . LYS A 1 288 ? 8.477 -1.030 -39.403 1.00 81.81 288 LYS A O 1
ATOM 2153 N N . ASN A 1 289 ? 6.258 -0.884 -38.989 1.00 86.00 289 ASN A N 1
ATOM 2154 C CA . ASN A 1 289 ? 6.372 -1.018 -37.531 1.00 86.00 289 ASN A CA 1
ATOM 2155 C C . ASN A 1 289 ? 6.981 -2.382 -37.182 1.00 86.00 289 ASN A C 1
ATOM 2157 O O . ASN A 1 289 ? 6.605 -3.401 -37.769 1.00 86.00 289 ASN A O 1
ATOM 2161 N N . ARG A 1 290 ? 7.950 -2.405 -36.265 1.00 86.38 290 ARG A N 1
ATOM 2162 C CA . ARG A 1 290 ? 8.784 -3.592 -36.020 1.00 86.38 290 ARG A CA 1
ATOM 2163 C C . ARG A 1 290 ? 9.467 -3.561 -34.664 1.00 86.38 290 ARG A C 1
ATOM 2165 O O . ARG A 1 290 ? 9.630 -2.496 -34.074 1.00 86.38 290 ARG A O 1
ATOM 2172 N N . LEU A 1 291 ? 9.932 -4.730 -34.227 1.00 88.12 291 LEU A N 1
ATOM 2173 C CA . LEU A 1 291 ? 10.851 -4.844 -33.099 1.00 88.12 291 LEU A CA 1
ATOM 2174 C C . LEU A 1 291 ? 12.288 -5.006 -33.575 1.00 88.12 291 LEU A C 1
ATOM 2176 O O . LEU A 1 291 ? 12.548 -5.657 -34.587 1.00 88.12 291 LEU A O 1
ATOM 2180 N N . ILE A 1 292 ? 13.210 -4.484 -32.781 1.00 87.19 292 ILE A N 1
ATOM 2181 C CA . ILE A 1 292 ? 14.649 -4.701 -32.881 1.00 87.19 292 ILE A CA 1
ATOM 2182 C C . ILE A 1 292 ? 15.073 -5.467 -31.633 1.00 87.19 292 ILE A C 1
ATOM 2184 O O . ILE A 1 292 ? 14.767 -5.049 -30.519 1.00 87.19 292 ILE A O 1
ATOM 2188 N N . LEU A 1 293 ? 15.781 -6.577 -31.807 1.00 88.56 293 LEU A N 1
ATOM 2189 C CA . LEU A 1 293 ? 16.411 -7.315 -30.718 1.00 88.56 293 LEU A CA 1
ATOM 2190 C C . LEU A 1 293 ? 17.923 -7.205 -30.899 1.00 88.56 293 LEU A C 1
ATOM 2192 O O . LEU A 1 293 ? 18.454 -7.681 -31.900 1.00 88.56 293 LEU A O 1
ATOM 2196 N N . MET A 1 294 ? 18.596 -6.555 -29.951 1.00 88.62 294 MET A N 1
ATOM 2197 C CA . MET A 1 294 ? 20.024 -6.246 -29.992 1.00 88.62 294 MET A CA 1
ATOM 2198 C C . MET A 1 294 ? 20.805 -7.057 -28.974 1.00 88.62 294 MET A C 1
ATOM 2200 O O . MET A 1 294 ? 20.441 -7.097 -27.805 1.00 88.62 294 MET A O 1
ATOM 2204 N N . ASN A 1 295 ? 21.928 -7.628 -29.392 1.00 89.50 295 ASN A N 1
ATOM 2205 C CA . ASN A 1 295 ? 22.916 -8.181 -28.484 1.00 89.50 295 ASN A CA 1
ATOM 2206 C C . ASN A 1 295 ? 23.725 -7.023 -27.876 1.00 89.50 295 ASN A C 1
ATOM 2208 O O . ASN A 1 295 ? 24.447 -6.355 -28.624 1.00 89.50 295 ASN A O 1
ATOM 2212 N N . PRO A 1 296 ? 23.657 -6.779 -26.554 1.00 88.56 296 PRO A N 1
ATOM 2213 C CA . PRO A 1 296 ? 24.373 -5.661 -25.948 1.00 88.56 296 PRO A CA 1
ATOM 2214 C C . PRO A 1 296 ? 25.897 -5.760 -26.097 1.00 88.56 296 PRO A C 1
ATOM 2216 O O . PRO A 1 296 ? 26.557 -4.727 -26.190 1.00 88.56 296 PRO A O 1
ATOM 2219 N N . THR A 1 297 ? 26.460 -6.974 -26.149 1.00 87.94 297 THR A N 1
ATOM 2220 C CA . THR A 1 297 ? 27.917 -7.186 -26.136 1.00 87.94 297 THR A CA 1
ATOM 2221 C C . THR A 1 297 ? 28.550 -7.196 -27.520 1.00 87.94 297 THR A C 1
ATOM 2223 O O . THR A 1 297 ? 29.732 -6.897 -27.637 1.00 87.94 297 THR A O 1
ATOM 2226 N N . THR A 1 298 ? 27.790 -7.541 -28.565 1.00 86.06 298 THR A N 1
ATOM 2227 C CA . THR A 1 298 ? 28.314 -7.642 -29.943 1.00 86.06 298 THR A CA 1
ATOM 2228 C C . THR A 1 298 ? 27.710 -6.629 -30.906 1.00 86.06 298 THR A C 1
ATOM 2230 O O . THR A 1 298 ? 28.192 -6.489 -32.026 1.00 86.06 298 THR A O 1
ATOM 2233 N N . GLY A 1 299 ? 26.610 -5.975 -30.527 1.00 84.12 299 GLY A N 1
ATOM 2234 C CA . GLY A 1 299 ? 25.850 -5.106 -31.420 1.00 84.12 299 GLY A CA 1
ATOM 2235 C C . GLY A 1 299 ? 25.023 -5.833 -32.478 1.00 84.12 299 GLY A C 1
ATOM 2236 O O . GLY A 1 299 ? 24.369 -5.171 -33.275 1.00 84.12 299 GLY A O 1
ATOM 2237 N N . SER A 1 300 ? 25.024 -7.169 -32.503 1.00 87.25 300 SER A N 1
ATOM 2238 C CA . SER A 1 300 ? 24.243 -7.950 -33.470 1.00 87.25 300 SER A CA 1
ATOM 2239 C C . SER A 1 300 ? 22.743 -7.700 -33.300 1.00 87.25 300 SER A C 1
ATOM 2241 O O . SER A 1 300 ? 22.243 -7.700 -32.176 1.00 87.25 300 SER A O 1
ATOM 2243 N N . ILE A 1 301 ? 22.016 -7.532 -34.407 1.00 86.69 301 ILE A N 1
ATOM 2244 C CA . ILE A 1 301 ? 20.587 -7.190 -34.417 1.00 86.69 301 ILE A CA 1
ATOM 2245 C C . ILE A 1 301 ? 19.770 -8.265 -35.142 1.00 86.69 301 ILE A C 1
ATOM 2247 O O . ILE A 1 301 ? 20.171 -8.736 -36.206 1.00 86.69 301 ILE A O 1
ATOM 2251 N N . LYS A 1 302 ? 18.572 -8.575 -34.627 1.00 87.06 302 LYS A N 1
ATOM 2252 C CA . LYS A 1 302 ? 17.464 -9.155 -35.405 1.00 87.06 302 LYS A CA 1
ATOM 2253 C C . LYS A 1 302 ? 16.308 -8.162 -35.460 1.00 87.06 302 LYS A C 1
ATOM 2255 O O . LYS A 1 302 ? 15.832 -7.703 -34.425 1.00 87.06 302 LYS A O 1
ATOM 2260 N N . THR A 1 303 ? 15.813 -7.899 -36.663 1.00 85.69 303 THR A N 1
ATOM 2261 C CA . THR A 1 303 ? 14.564 -7.162 -36.871 1.00 85.69 303 THR A CA 1
ATOM 2262 C C . THR A 1 303 ? 13.410 -8.148 -37.029 1.00 85.69 303 THR A C 1
ATOM 2264 O O . THR A 1 303 ? 13.513 -9.104 -37.799 1.00 85.69 303 THR A O 1
ATOM 2267 N N . VAL A 1 304 ? 12.313 -7.933 -36.306 1.00 84.25 304 VAL A N 1
ATOM 2268 C CA . VAL A 1 304 ? 11.147 -8.823 -36.343 1.00 84.25 304 VAL A CA 1
ATOM 2269 C C . VAL A 1 304 ? 10.126 -8.334 -37.361 1.00 84.25 304 VAL A C 1
ATOM 2271 O O . VAL A 1 304 ? 9.535 -7.265 -37.201 1.00 84.25 304 VAL A O 1
ATOM 2274 N N . TYR A 1 305 ? 9.891 -9.181 -38.359 1.00 75.38 305 TYR A N 1
ATOM 2275 C CA . TYR A 1 305 ? 8.830 -9.081 -39.355 1.00 75.38 305 TYR A CA 1
ATOM 2276 C C . TYR A 1 305 ? 8.082 -10.413 -39.443 1.00 75.38 305 TYR A C 1
ATOM 2278 O O . TYR A 1 305 ? 8.498 -11.410 -38.848 1.00 75.38 305 TYR A O 1
ATOM 2286 N N . ASP A 1 306 ? 6.997 -10.447 -40.213 1.00 69.38 306 ASP A N 1
ATOM 2287 C CA . ASP A 1 306 ? 6.441 -11.723 -40.647 1.00 69.38 306 ASP A CA 1
ATOM 2288 C C . ASP A 1 306 ? 7.329 -12.393 -41.716 1.00 69.38 306 ASP A C 1
ATOM 2290 O O . ASP A 1 306 ? 8.317 -11.832 -42.198 1.00 69.38 306 ASP A O 1
ATOM 2294 N N . TRP A 1 307 ? 6.959 -13.612 -42.113 1.00 64.50 307 TRP A N 1
ATOM 2295 C CA . TRP A 1 307 ? 7.671 -14.404 -43.122 1.00 64.50 307 TRP A CA 1
ATOM 2296 C C . TRP A 1 307 ? 7.718 -13.748 -44.517 1.00 64.50 307 TRP A C 1
ATOM 2298 O O . TRP A 1 307 ? 8.539 -14.142 -45.342 1.00 64.50 307 TRP A O 1
ATOM 2308 N N . SER A 1 308 ? 6.857 -12.759 -44.786 1.00 66.25 308 SER A N 1
ATOM 2309 C CA . SER A 1 308 ? 6.804 -11.986 -46.034 1.00 66.25 308 SER A CA 1
ATOM 2310 C C . SER A 1 308 ? 7.600 -10.672 -45.968 1.00 66.25 308 SER A C 1
ATOM 2312 O O . SER A 1 308 ? 7.711 -9.965 -46.970 1.00 66.25 308 SER A O 1
ATOM 2314 N N . GLY A 1 309 ? 8.165 -10.334 -44.801 1.00 67.75 309 GLY A N 1
ATOM 2315 C CA . GLY A 1 309 ? 8.819 -9.048 -44.553 1.00 67.75 309 GLY A CA 1
ATOM 2316 C C . GLY A 1 309 ? 7.836 -7.896 -44.302 1.00 67.75 309 GLY A C 1
ATOM 2317 O O . GLY A 1 309 ? 8.227 -6.726 -44.416 1.00 67.75 309 GLY A O 1
ATOM 2318 N N . SER A 1 310 ? 6.575 -8.215 -43.987 1.00 72.81 310 SER A N 1
ATOM 2319 C CA . SER A 1 310 ? 5.530 -7.259 -43.618 1.00 72.81 310 SER A CA 1
ATOM 2320 C C . SER A 1 310 ? 5.473 -7.054 -42.094 1.00 72.81 310 SER A C 1
ATOM 2322 O O . SER A 1 310 ? 5.913 -7.915 -41.322 1.00 72.81 310 SER A O 1
ATOM 2324 N N . PRO A 1 311 ? 4.950 -5.906 -41.628 1.00 76.81 311 PRO A N 1
ATOM 2325 C CA . PRO A 1 311 ? 4.769 -5.626 -40.204 1.00 76.81 311 PRO A CA 1
ATOM 2326 C C . PRO A 1 311 ? 3.794 -6.604 -39.553 1.00 76.81 311 PRO A C 1
ATOM 2328 O O . PRO A 1 311 ? 2.684 -6.796 -40.044 1.00 76.81 311 PRO A O 1
ATOM 2331 N N . ILE A 1 312 ? 4.180 -7.172 -38.409 1.00 82.38 312 ILE A N 1
ATOM 2332 C CA . ILE A 1 312 ? 3.267 -7.980 -37.580 1.00 82.38 312 ILE A CA 1
ATOM 2333 C C . ILE A 1 312 ? 2.366 -7.117 -36.687 1.00 82.38 312 ILE A C 1
ATOM 2335 O O . ILE A 1 312 ? 1.342 -7.602 -36.205 1.00 82.38 312 ILE A O 1
ATOM 2339 N N . PHE A 1 313 ? 2.739 -5.852 -36.473 1.00 87.56 313 PHE A N 1
ATOM 2340 C CA . PHE A 1 313 ? 2.060 -4.915 -35.582 1.00 87.56 313 PHE A CA 1
ATOM 2341 C C . PHE A 1 313 ? 1.064 -4.054 -36.350 1.00 87.56 313 PHE A C 1
ATOM 2343 O O . PHE A 1 313 ? 1.368 -3.555 -37.434 1.00 87.56 313 PHE A O 1
ATOM 2350 N N . GLY A 1 314 ? -0.120 -3.865 -35.770 1.00 80.50 314 GLY A N 1
ATOM 2351 C CA . GLY A 1 314 ? -1.149 -2.998 -36.324 1.00 80.50 314 GLY A CA 1
ATOM 2352 C C . GLY A 1 314 ? -0.698 -1.542 -36.340 1.00 80.50 314 GLY A C 1
ATOM 2353 O O . GLY A 1 314 ? -0.762 -0.903 -37.389 1.00 80.50 314 GLY A O 1
ATOM 2354 N N . GLY A 1 315 ? -0.249 -1.036 -35.191 1.00 82.81 315 GLY A N 1
ATOM 2355 C CA . GLY A 1 315 ? 0.187 0.350 -35.007 1.00 82.81 315 GLY A CA 1
ATOM 2356 C C . GLY A 1 315 ? 1.683 0.499 -34.696 1.00 82.81 315 GLY A C 1
ATOM 2357 O O . GLY A 1 315 ? 2.402 -0.501 -34.604 1.00 82.81 315 GLY A O 1
ATOM 2358 N N . PRO A 1 316 ? 2.164 1.749 -34.548 1.00 81.50 316 PRO A N 1
ATOM 2359 C CA . PRO A 1 316 ? 3.476 2.057 -33.975 1.00 81.50 316 PRO A CA 1
ATOM 2360 C C . PRO A 1 316 ? 3.689 1.408 -32.602 1.00 81.50 316 PRO A C 1
ATOM 2362 O O . PRO A 1 316 ? 2.724 1.121 -31.896 1.00 81.50 316 PRO A O 1
ATOM 2365 N N . ILE A 1 317 ? 4.946 1.188 -32.215 1.00 80.88 317 ILE A N 1
ATOM 2366 C CA . ILE A 1 317 ? 5.306 0.602 -30.914 1.00 80.88 317 ILE A CA 1
ATOM 2367 C C . ILE A 1 317 ? 5.897 1.706 -30.039 1.00 80.88 317 ILE A C 1
ATOM 2369 O O . ILE A 1 317 ? 7.114 1.867 -29.966 1.00 80.88 317 ILE A O 1
ATOM 2373 N N . ASP A 1 318 ? 5.035 2.501 -29.414 1.00 73.56 318 ASP A N 1
ATOM 2374 C CA . ASP A 1 318 ? 5.464 3.657 -28.614 1.00 73.56 318 ASP A CA 1
ATOM 2375 C C . ASP A 1 318 ? 5.713 3.324 -27.137 1.00 73.56 318 ASP A C 1
ATOM 2377 O O . ASP A 1 318 ? 6.405 4.061 -26.437 1.00 73.56 318 ASP A O 1
ATOM 2381 N N . SER A 1 319 ? 5.197 2.188 -26.670 1.00 74.31 319 SER A N 1
ATOM 2382 C CA . SER A 1 319 ? 5.320 1.726 -25.286 1.00 74.31 319 SER A CA 1
ATOM 2383 C C . SER A 1 319 ? 6.353 0.602 -25.151 1.00 74.31 319 SER A C 1
ATOM 2385 O O . SER A 1 319 ? 6.593 -0.168 -26.083 1.00 74.31 319 SER A O 1
ATOM 2387 N N . SER A 1 320 ? 6.991 0.505 -23.979 1.00 77.62 320 SER A N 1
ATOM 2388 C CA . SER A 1 320 ? 8.062 -0.471 -23.726 1.00 77.62 320 SER A CA 1
ATOM 2389 C C . SER A 1 320 ? 7.546 -1.913 -23.816 1.00 77.62 320 SER A C 1
ATOM 2391 O O . SER A 1 320 ? 6.579 -2.244 -23.115 1.00 77.62 320 SER A O 1
ATOM 2393 N N . PRO A 1 321 ? 8.210 -2.795 -24.592 1.00 82.38 321 PRO A N 1
ATOM 2394 C CA . PRO A 1 321 ? 8.015 -4.238 -24.500 1.00 82.38 321 PRO A CA 1
ATOM 2395 C C . PRO A 1 321 ? 8.191 -4.745 -23.063 1.00 82.38 321 PRO A C 1
ATOM 2397 O O . PRO A 1 321 ? 8.892 -4.140 -22.255 1.00 82.38 321 PRO A O 1
ATOM 2400 N N . SER A 1 322 ? 7.582 -5.881 -22.740 1.00 82.50 322 SER A N 1
ATOM 2401 C CA . SER A 1 322 ? 7.756 -6.571 -21.456 1.00 82.50 322 SER A CA 1
ATOM 2402 C C . SER A 1 322 ? 8.145 -8.022 -21.694 1.00 82.50 322 SER A C 1
ATOM 2404 O O . SER A 1 322 ? 7.618 -8.660 -22.602 1.00 82.50 322 SER A O 1
ATOM 2406 N N . ILE A 1 323 ? 9.071 -8.558 -20.899 1.00 81.56 323 ILE A N 1
ATOM 2407 C CA . ILE A 1 323 ? 9.555 -9.935 -21.063 1.00 81.56 323 ILE A CA 1
ATOM 2408 C C . ILE A 1 323 ? 9.224 -10.729 -19.803 1.00 81.56 323 ILE A C 1
ATOM 2410 O O . ILE A 1 323 ? 9.672 -10.385 -18.712 1.00 81.56 323 ILE A O 1
ATOM 2414 N N . ALA A 1 324 ? 8.431 -11.787 -19.956 1.00 79.06 324 ALA A N 1
ATOM 2415 C CA . ALA A 1 324 ? 8.074 -12.680 -18.859 1.00 79.06 324 ALA A CA 1
ATOM 2416 C C . ALA A 1 324 ? 9.275 -13.539 -18.413 1.00 79.06 324 ALA A C 1
ATOM 2418 O O . ALA A 1 324 ? 10.185 -13.777 -19.212 1.00 79.06 324 ALA A O 1
ATOM 2419 N N . PRO A 1 325 ? 9.269 -14.095 -17.184 1.00 75.00 325 PRO A N 1
ATOM 2420 C CA . PRO A 1 325 ? 10.349 -14.964 -16.695 1.00 75.00 325 PRO A CA 1
ATOM 2421 C C . PRO A 1 325 ? 10.650 -16.179 -17.585 1.00 75.00 325 PRO A C 1
ATOM 2423 O O . PRO A 1 325 ? 11.781 -16.651 -17.630 1.00 75.00 325 PRO A O 1
ATOM 2426 N N . ASN A 1 326 ? 9.656 -16.664 -18.333 1.00 77.25 326 ASN A N 1
ATOM 2427 C CA . ASN A 1 326 ? 9.809 -17.755 -19.301 1.00 77.25 326 ASN A CA 1
ATOM 2428 C C . ASN A 1 326 ? 10.381 -17.319 -20.669 1.00 77.25 326 ASN A C 1
ATOM 2430 O O . ASN A 1 326 ? 10.418 -18.122 -21.599 1.00 77.25 326 ASN A O 1
ATOM 2434 N N . GLY A 1 327 ? 10.794 -16.058 -20.814 1.00 80.19 327 GLY A N 1
ATOM 2435 C CA . GLY A 1 327 ? 11.399 -15.507 -22.026 1.00 80.19 327 GLY A CA 1
ATOM 2436 C C . GLY A 1 327 ? 10.406 -15.055 -23.100 1.00 80.19 327 GLY A C 1
ATOM 2437 O O . GLY A 1 327 ? 10.838 -14.565 -24.142 1.00 80.19 327 GLY A O 1
ATOM 2438 N N . HIS A 1 328 ? 9.090 -15.181 -22.887 1.00 86.81 328 HIS A N 1
ATOM 2439 C CA . HIS A 1 328 ? 8.110 -14.625 -23.824 1.00 86.81 328 HIS A CA 1
ATOM 2440 C C . HIS A 1 328 ? 8.119 -13.100 -23.811 1.00 86.81 328 HIS A C 1
ATOM 2442 O O . HIS A 1 328 ? 8.132 -12.480 -22.749 1.00 86.81 328 HIS A O 1
ATOM 2448 N N . ILE A 1 329 ? 8.056 -12.517 -25.004 1.00 87.69 329 ILE A N 1
ATOM 2449 C CA . ILE A 1 329 ? 8.088 -11.073 -25.223 1.00 87.69 329 ILE A CA 1
ATOM 2450 C C . ILE A 1 329 ? 6.663 -10.611 -25.521 1.00 87.69 329 ILE A C 1
ATOM 2452 O O . ILE A 1 329 ? 6.022 -11.131 -26.433 1.00 87.69 329 ILE A O 1
ATOM 2456 N N . TYR A 1 330 ? 6.178 -9.634 -24.765 1.00 88.88 330 TYR A N 1
ATOM 2457 C CA . TYR A 1 330 ? 4.875 -9.003 -24.931 1.00 88.88 330 TYR A CA 1
ATOM 2458 C C . TYR A 1 330 ? 5.059 -7.571 -25.389 1.00 88.88 330 TYR A C 1
ATOM 2460 O O . TYR A 1 330 ? 5.829 -6.815 -24.794 1.00 88.88 330 TYR A O 1
ATOM 2468 N N . VAL A 1 331 ? 4.369 -7.209 -26.461 1.00 88.31 331 VAL A N 1
ATOM 2469 C CA . VAL A 1 331 ? 4.593 -5.946 -27.157 1.00 88.31 331 VAL A CA 1
ATOM 2470 C C . VAL A 1 331 ? 3.272 -5.230 -27.367 1.00 88.31 331 VAL A C 1
ATOM 2472 O O . VAL A 1 331 ? 2.397 -5.800 -28.022 1.00 88.31 331 VAL A O 1
ATOM 2475 N N . PRO A 1 332 ? 3.119 -4.016 -26.818 1.00 85.62 332 PRO A N 1
ATOM 2476 C CA . PRO A 1 332 ? 1.951 -3.183 -27.056 1.00 85.62 332 PRO A CA 1
ATOM 2477 C C . PRO A 1 332 ? 2.113 -2.409 -28.368 1.00 85.62 332 PRO A C 1
ATOM 2479 O O . PRO A 1 332 ? 3.189 -1.883 -28.654 1.00 85.62 332 PRO A O 1
ATOM 2482 N N . ASP A 1 333 ? 1.048 -2.313 -29.156 1.00 85.19 333 ASP A N 1
ATOM 2483 C CA . ASP A 1 333 ? 0.940 -1.294 -30.197 1.00 85.19 333 ASP A CA 1
ATOM 2484 C C . ASP A 1 333 ? 0.175 -0.062 -29.695 1.00 85.19 333 ASP A C 1
ATOM 2486 O O . ASP A 1 333 ? -0.555 -0.113 -28.706 1.00 85.19 333 ASP A O 1
ATOM 2490 N N . HIS A 1 334 ? 0.343 1.048 -30.411 1.00 80.81 334 HIS A N 1
ATOM 2491 C CA . HIS A 1 334 ? -0.248 2.360 -30.134 1.00 80.81 334 HIS A CA 1
ATOM 2492 C C . HIS A 1 334 ? -1.774 2.332 -29.953 1.00 80.81 334 HIS A C 1
ATOM 2494 O O . HIS A 1 334 ? -2.341 3.265 -29.399 1.00 80.81 334 HIS A O 1
ATOM 2500 N N . TRP A 1 335 ? -2.469 1.306 -30.440 1.00 82.25 335 TRP A N 1
ATOM 2501 C CA . TRP A 1 335 ? -3.926 1.219 -30.371 1.00 82.25 335 TRP A CA 1
ATOM 2502 C C . TRP A 1 335 ? -4.408 0.318 -29.233 1.00 82.25 335 TRP A C 1
ATOM 2504 O O . TRP A 1 335 ? -5.611 0.132 -29.093 1.00 82.25 335 TRP A O 1
ATOM 2514 N N . GLY A 1 336 ? -3.510 -0.232 -28.409 1.00 79.00 336 GLY A N 1
ATOM 2515 C CA . GLY A 1 336 ? -3.846 -1.133 -27.300 1.00 79.00 336 GLY A CA 1
ATOM 2516 C C . GLY A 1 336 ? -3.854 -2.618 -27.673 1.00 79.00 336 GLY A C 1
ATOM 2517 O O . GLY A 1 336 ? -4.366 -3.443 -26.915 1.00 79.00 336 GLY A O 1
ATOM 2518 N N . GLY A 1 337 ? -3.320 -2.977 -28.844 1.00 88.06 337 GLY A N 1
ATOM 2519 C CA . GLY A 1 337 ? -3.163 -4.364 -29.270 1.00 88.06 337 GLY A CA 1
ATOM 2520 C C . GLY A 1 337 ? -1.906 -4.968 -28.667 1.00 88.06 337 GLY A C 1
ATOM 2521 O O . GLY A 1 337 ? -0.837 -4.369 -28.746 1.00 88.06 337 GLY A O 1
ATOM 2522 N N . ILE A 1 338 ? -2.007 -6.164 -28.090 1.00 91.31 338 ILE A N 1
ATOM 2523 C CA . ILE A 1 338 ? -0.875 -6.830 -27.444 1.00 91.31 338 ILE A CA 1
ATOM 2524 C C . ILE A 1 338 ? -0.446 -8.052 -28.253 1.00 91.31 338 ILE A C 1
ATOM 2526 O O . ILE A 1 338 ? -1.244 -8.940 -28.549 1.00 91.31 338 ILE A O 1
ATOM 2530 N N . TYR A 1 339 ? 0.839 -8.133 -28.577 1.00 91.69 339 TYR A N 1
ATOM 2531 C CA . TYR A 1 339 ? 1.430 -9.205 -29.374 1.00 91.69 339 TYR A CA 1
ATOM 2532 C C . TYR A 1 339 ? 2.391 -10.008 -28.509 1.00 91.69 339 TYR A C 1
ATOM 2534 O O . TYR A 1 339 ? 3.214 -9.439 -27.796 1.00 91.69 339 TYR A O 1
ATOM 2542 N N . ARG A 1 340 ? 2.305 -11.336 -28.590 1.00 92.31 340 ARG A N 1
ATOM 2543 C CA . ARG A 1 340 ? 3.207 -12.265 -27.911 1.00 92.31 340 ARG A CA 1
ATOM 2544 C C . ARG A 1 340 ? 4.171 -12.880 -28.910 1.00 92.31 340 ARG A C 1
ATOM 2546 O O . ARG A 1 340 ? 3.750 -13.432 -29.930 1.00 92.31 340 ARG A O 1
ATOM 2553 N N . LEU A 1 341 ? 5.447 -12.867 -28.551 1.00 90.56 341 LEU A N 1
ATOM 2554 C CA . LEU A 1 341 ? 6.527 -13.531 -29.259 1.00 90.56 341 LEU A CA 1
ATOM 2555 C C . LEU A 1 341 ? 7.247 -14.525 -28.337 1.00 90.56 341 LEU A C 1
ATOM 2557 O O . LEU A 1 341 ? 7.188 -14.435 -27.105 1.00 90.56 341 LEU A O 1
ATOM 2561 N N . ASN A 1 342 ? 7.918 -15.508 -28.929 1.00 88.50 342 ASN A N 1
ATOM 2562 C CA . ASN A 1 342 ? 8.828 -16.384 -28.193 1.00 88.50 342 ASN A CA 1
ATOM 2563 C C . ASN A 1 342 ? 10.142 -15.650 -27.845 1.00 88.50 342 ASN A C 1
ATOM 2565 O O . ASN A 1 342 ? 10.379 -14.522 -28.279 1.00 88.50 342 ASN A O 1
ATOM 2569 N N . ALA A 1 343 ? 11.022 -16.314 -27.096 1.00 85.06 343 ALA A N 1
ATOM 2570 C CA . ALA A 1 343 ? 12.334 -15.774 -26.725 1.00 85.06 343 ALA A CA 1
ATOM 2571 C C . ALA A 1 343 ? 13.276 -15.515 -27.924 1.00 85.06 343 ALA A C 1
ATOM 2573 O O . ALA A 1 343 ? 14.267 -14.795 -27.794 1.00 85.06 343 ALA A O 1
ATOM 2574 N N . ASN A 1 344 ? 12.950 -16.073 -29.094 1.00 84.00 344 ASN A N 1
ATOM 2575 C CA . ASN A 1 344 ? 13.646 -15.852 -30.360 1.00 84.00 344 ASN A CA 1
ATOM 2576 C C . ASN A 1 344 ? 13.036 -14.697 -31.174 1.00 84.00 344 ASN A C 1
ATOM 2578 O O . ASN A 1 344 ? 13.475 -14.437 -32.294 1.00 84.00 344 ASN A O 1
ATOM 2582 N N . GLY A 1 345 ? 12.025 -13.998 -30.650 1.00 84.31 345 GLY A N 1
ATOM 2583 C CA . GLY A 1 345 ? 11.338 -12.923 -31.360 1.00 84.31 345 GLY A CA 1
ATOM 2584 C C . GLY A 1 345 ? 10.454 -13.404 -32.513 1.00 84.31 345 GLY A C 1
ATOM 2585 O O . GLY A 1 345 ? 10.196 -12.630 -33.427 1.00 84.31 345 GLY A O 1
ATOM 2586 N N . ASP A 1 346 ? 10.000 -14.658 -32.502 1.00 86.94 346 ASP A N 1
ATOM 2587 C CA . ASP A 1 346 ? 9.036 -15.162 -33.483 1.00 86.94 346 ASP A CA 1
ATOM 2588 C C . ASP A 1 346 ? 7.608 -14.972 -32.958 1.00 86.94 346 ASP A C 1
ATOM 2590 O O . ASP A 1 346 ? 7.320 -15.242 -31.787 1.00 86.94 346 ASP A O 1
ATOM 2594 N N . TYR A 1 347 ? 6.708 -14.510 -33.827 1.00 89.56 347 TYR A N 1
ATOM 2595 C CA . TYR A 1 347 ? 5.303 -14.277 -33.495 1.00 89.56 347 TYR A CA 1
ATOM 2596 C C . TYR A 1 347 ? 4.598 -15.565 -33.043 1.00 89.56 347 TYR A C 1
ATOM 2598 O O . TYR A 1 347 ? 4.727 -16.608 -33.682 1.00 89.56 347 TYR A O 1
ATOM 2606 N N . MET A 1 348 ? 3.813 -15.479 -31.965 1.00 90.56 348 MET A N 1
ATOM 2607 C CA . MET A 1 348 ? 3.044 -16.608 -31.429 1.00 90.56 348 MET A CA 1
ATOM 2608 C C . MET A 1 348 ? 1.541 -16.344 -31.397 1.00 90.56 348 MET A C 1
ATOM 2610 O O . MET A 1 348 ? 0.756 -17.189 -31.815 1.00 90.56 348 MET A O 1
ATOM 2614 N N . ALA A 1 349 ? 1.134 -15.199 -30.851 1.00 92.50 349 ALA A N 1
ATOM 2615 C CA . ALA A 1 349 ? -0.268 -14.867 -30.626 1.00 92.50 349 ALA A CA 1
ATOM 2616 C C . ALA A 1 349 ? -0.456 -13.349 -30.528 1.00 92.50 349 ALA A C 1
ATOM 2618 O O . ALA A 1 349 ? 0.506 -12.600 -30.357 1.00 92.50 349 ALA A O 1
ATOM 2619 N N . LYS A 1 350 ? -1.704 -12.884 -30.611 1.00 92.06 350 LYS A N 1
ATOM 2620 C CA . LYS A 1 350 ? -2.075 -11.497 -30.313 1.00 92.06 350 LYS A CA 1
ATOM 2621 C C . LYS A 1 350 ? -3.423 -11.431 -29.609 1.00 92.06 350 LYS A C 1
ATOM 2623 O O . LYS A 1 350 ? -4.282 -12.267 -29.873 1.00 92.06 350 LYS A O 1
ATOM 2628 N N . ASP A 1 351 ? -3.608 -10.407 -28.793 1.00 91.44 351 ASP A N 1
ATOM 2629 C CA . ASP A 1 351 ? -4.904 -9.961 -28.304 1.00 91.44 351 ASP A CA 1
ATOM 2630 C C . ASP A 1 351 ? -5.147 -8.537 -28.815 1.00 91.44 351 ASP A C 1
ATOM 2632 O O . ASP A 1 351 ? -4.459 -7.591 -28.442 1.00 91.44 351 ASP A O 1
ATOM 2636 N N . ILE A 1 352 ? -6.111 -8.412 -29.722 1.00 89.69 352 ILE A N 1
ATOM 2637 C CA . ILE A 1 352 ? -6.508 -7.146 -30.351 1.00 89.69 352 ILE A CA 1
ATOM 2638 C C . ILE A 1 352 ? -7.903 -6.702 -29.910 1.00 89.69 352 ILE A C 1
ATOM 2640 O O . ILE A 1 352 ? -8.480 -5.777 -30.469 1.00 89.69 352 ILE A O 1
ATOM 2644 N N . SER A 1 353 ? -8.484 -7.402 -28.938 1.00 85.44 353 SER A N 1
ATOM 2645 C CA . SER A 1 353 ? -9.875 -7.215 -28.526 1.00 85.44 353 SER A CA 1
ATOM 2646 C C . SER A 1 353 ? -10.089 -6.007 -27.615 1.00 85.44 353 SER A C 1
ATOM 2648 O O . SER A 1 353 ? -11.229 -5.716 -27.261 1.00 85.44 353 SER A O 1
ATOM 2650 N N . ALA A 1 354 ? -9.004 -5.348 -27.210 1.00 83.50 354 ALA A N 1
ATOM 2651 C CA . ALA A 1 354 ? -9.009 -4.084 -26.482 1.00 83.50 354 ALA A CA 1
ATOM 2652 C C . ALA A 1 354 ? -8.404 -2.939 -27.323 1.00 83.50 354 ALA A C 1
ATOM 2654 O O . ALA A 1 354 ? -7.913 -1.951 -26.774 1.00 83.50 354 ALA A O 1
ATOM 2655 N N . MET A 1 355 ? -8.336 -3.123 -28.652 1.00 87.25 355 MET A N 1
ATOM 2656 C CA . MET A 1 355 ? -7.808 -2.110 -29.559 1.00 87.25 355 MET A CA 1
ATOM 2657 C C . MET A 1 355 ? -8.848 -1.048 -29.888 1.00 87.25 355 MET A C 1
ATOM 2659 O O . MET A 1 355 ? -9.947 -1.375 -30.336 1.00 87.25 355 MET A O 1
ATOM 2663 N N . ASP A 1 356 ? -8.432 0.213 -29.840 1.00 85.56 356 ASP A N 1
ATOM 2664 C CA . ASP A 1 356 ? -9.160 1.333 -30.422 1.00 85.56 356 ASP A CA 1
ATOM 2665 C C . ASP A 1 356 ? -8.255 2.051 -31.429 1.00 85.56 356 ASP A C 1
ATOM 2667 O O . ASP A 1 356 ? -7.216 2.598 -31.087 1.00 85.56 356 ASP A O 1
ATOM 2671 N N . LYS A 1 357 ? -8.621 2.025 -32.714 1.00 85.38 357 LYS A N 1
ATOM 2672 C CA . LYS A 1 357 ? -7.853 2.722 -33.764 1.00 85.38 357 LYS A CA 1
ATOM 2673 C C . LYS A 1 357 ? -8.216 4.199 -33.889 1.00 85.38 357 LYS A C 1
ATOM 2675 O O . LYS A 1 357 ? -7.523 4.934 -34.588 1.00 85.38 357 LYS A O 1
ATOM 2680 N N . SER A 1 358 ? -9.333 4.606 -33.293 1.00 83.38 358 SER A N 1
ATOM 2681 C CA . SER A 1 358 ? -9.814 5.986 -33.300 1.00 83.38 358 SER A CA 1
ATOM 2682 C C . SER A 1 358 ? -9.254 6.800 -32.136 1.00 83.38 358 SER A C 1
ATOM 2684 O O . SER A 1 358 ? -9.132 8.018 -32.260 1.00 83.38 358 SER A O 1
ATOM 2686 N N . SER A 1 359 ? -8.850 6.125 -31.057 1.00 78.88 359 SER A N 1
ATOM 2687 C CA . SER A 1 359 ? -8.176 6.718 -29.907 1.00 78.88 359 SER A CA 1
ATOM 2688 C C . SER A 1 359 ? -6.825 6.057 -29.678 1.00 78.88 359 SER A C 1
ATOM 2690 O O . SER A 1 359 ? -6.743 4.845 -29.509 1.00 78.88 359 SER A O 1
ATOM 2692 N N . SER A 1 360 ? -5.764 6.861 -29.622 1.00 73.81 360 SER A N 1
ATOM 2693 C CA . SER A 1 360 ? -4.456 6.391 -29.164 1.00 73.81 360 SER A CA 1
ATOM 2694 C C . SER A 1 360 ? -4.564 5.770 -27.768 1.00 73.81 360 SER A C 1
ATOM 2696 O O . SER A 1 360 ? -5.362 6.220 -26.945 1.00 73.81 360 SER A O 1
ATOM 2698 N N . ASN A 1 361 ? -3.786 4.720 -27.531 1.00 72.31 361 ASN A N 1
ATOM 2699 C CA . ASN A 1 361 ? -3.645 4.040 -26.256 1.00 72.31 361 ASN A CA 1
ATOM 2700 C C . ASN A 1 361 ? -2.172 3.669 -26.050 1.00 72.31 361 ASN A C 1
ATOM 2702 O O . ASN A 1 361 ? -1.756 2.523 -26.233 1.00 72.31 361 ASN A O 1
ATOM 2706 N N . ILE A 1 362 ? -1.372 4.674 -25.697 1.00 67.56 362 ILE A N 1
ATOM 2707 C CA . ILE A 1 362 ? 0.066 4.535 -25.436 1.00 67.56 362 ILE A CA 1
ATOM 2708 C C . ILE A 1 362 ? 0.247 4.175 -23.963 1.00 67.56 362 ILE A C 1
ATOM 2710 O O . ILE A 1 362 ? 0.731 4.950 -23.137 1.00 67.56 362 ILE A O 1
ATOM 2714 N N . SER A 1 363 ? -0.194 2.970 -23.620 1.00 70.44 363 SER A N 1
ATOM 2715 C CA . SER A 1 363 ? -0.033 2.404 -22.292 1.00 70.44 363 SER A CA 1
ATOM 2716 C C . SER A 1 363 ? 0.939 1.237 -22.315 1.00 70.44 363 SER A C 1
ATOM 2718 O O . SER A 1 363 ? 1.037 0.430 -23.240 1.00 70.44 363 SER A O 1
ATOM 2720 N N . ASN A 1 364 ? 1.713 1.169 -21.248 1.00 75.50 364 ASN A N 1
ATOM 2721 C CA . ASN A 1 364 ? 2.642 0.089 -21.037 1.00 75.50 364 ASN A CA 1
ATOM 2722 C C . ASN A 1 364 ? 1.955 -1.208 -20.604 1.00 75.50 364 ASN A C 1
ATOM 2724 O O . ASN A 1 364 ? 0.806 -1.220 -20.172 1.00 75.50 364 ASN A O 1
ATOM 2728 N N . ILE A 1 365 ? 2.710 -2.302 -20.667 1.00 79.50 365 ILE A N 1
ATOM 2729 C CA . ILE A 1 365 ? 2.300 -3.608 -20.152 1.00 79.50 365 ILE A CA 1
ATOM 2730 C C . ILE A 1 365 ? 3.018 -3.874 -18.824 1.00 79.50 365 ILE A C 1
ATOM 2732 O O . ILE A 1 365 ? 4.180 -3.488 -18.656 1.00 79.50 365 ILE A O 1
ATOM 2736 N N . ALA A 1 366 ? 2.330 -4.560 -17.914 1.00 78.94 366 ALA A N 1
ATOM 2737 C CA . ALA A 1 366 ? 2.872 -5.158 -16.699 1.00 78.94 366 ALA A CA 1
ATOM 2738 C C . ALA A 1 366 ? 2.757 -6.695 -16.769 1.00 78.94 366 ALA A C 1
ATOM 2740 O O . ALA A 1 366 ? 1.819 -7.222 -17.373 1.00 78.94 366 ALA A O 1
ATOM 2741 N N . VAL A 1 367 ? 3.712 -7.435 -16.191 1.00 78.62 367 VAL A N 1
ATOM 2742 C CA . VAL A 1 367 ? 3.730 -8.910 -16.244 1.00 78.62 367 VAL A CA 1
ATOM 2743 C C . VAL A 1 367 ? 4.015 -9.486 -14.863 1.00 78.62 367 VAL A C 1
ATOM 2745 O O . VAL A 1 367 ? 5.158 -9.550 -14.437 1.00 78.62 367 VAL A O 1
ATOM 2748 N N . ASP A 1 368 ? 3.006 -10.010 -14.184 1.00 73.69 368 ASP A N 1
ATOM 2749 C CA . ASP A 1 368 ? 3.131 -10.406 -12.773 1.00 73.69 368 ASP A CA 1
ATOM 2750 C C . ASP A 1 368 ? 3.804 -11.777 -12.530 1.00 73.69 368 ASP A C 1
ATOM 2752 O O . ASP A 1 368 ? 3.861 -12.272 -11.408 1.00 73.69 368 ASP A O 1
ATOM 2756 N N . GLY A 1 369 ? 4.303 -12.406 -13.598 1.00 73.94 369 GLY A N 1
ATOM 2757 C CA . GLY A 1 369 ? 4.862 -13.759 -13.595 1.00 73.94 369 GLY A CA 1
ATOM 2758 C C . GLY A 1 369 ? 3.878 -14.841 -14.053 1.00 73.94 369 GLY A C 1
ATOM 2759 O O . GLY A 1 369 ? 4.322 -15.852 -14.599 1.00 73.94 369 GLY A O 1
ATOM 2760 N N . GLN A 1 370 ? 2.565 -14.619 -13.934 1.00 79.50 370 GLN A N 1
ATOM 2761 C CA . GLN A 1 370 ? 1.508 -15.531 -14.400 1.00 79.50 370 GLN A CA 1
ATOM 2762 C C . GLN A 1 370 ? 0.550 -14.892 -15.412 1.00 79.50 370 GLN A C 1
ATOM 2764 O O . GLN A 1 370 ? -0.009 -15.596 -16.255 1.00 79.50 370 GLN A O 1
ATOM 2769 N N . ASN A 1 371 ? 0.398 -13.574 -15.377 1.00 82.56 371 ASN A N 1
ATOM 2770 C CA . ASN A 1 371 ? -0.544 -12.787 -16.150 1.00 82.56 371 ASN A CA 1
ATOM 2771 C C . ASN A 1 371 ? 0.161 -11.638 -16.871 1.00 82.56 371 ASN A C 1
ATOM 2773 O O . ASN A 1 371 ? 1.178 -11.104 -16.429 1.00 82.56 371 ASN A O 1
ATOM 2777 N N . VAL A 1 372 ? -0.429 -11.246 -17.992 1.00 85.38 372 VAL A N 1
ATOM 2778 C CA . VAL A 1 372 ? -0.104 -10.043 -18.755 1.00 85.38 372 VAL A CA 1
ATOM 2779 C C . VAL A 1 372 ? -1.213 -9.042 -18.493 1.00 85.38 372 VAL A C 1
ATOM 2781 O O . VAL A 1 372 ? -2.379 -9.382 -18.693 1.00 85.38 372 VAL A O 1
ATOM 2784 N N . ILE A 1 373 ? -0.865 -7.837 -18.053 1.00 84.00 373 ILE A N 1
ATOM 2785 C CA . ILE A 1 373 ? -1.815 -6.801 -17.649 1.00 84.00 373 ILE A CA 1
ATOM 2786 C C . ILE A 1 373 ? -1.562 -5.542 -18.474 1.00 84.00 373 ILE A C 1
ATOM 2788 O O . ILE A 1 373 ? -0.422 -5.092 -18.591 1.00 84.00 373 ILE A O 1
ATOM 2792 N N . TRP A 1 374 ? -2.613 -4.976 -19.059 1.00 84.25 374 TRP A N 1
ATOM 2793 C CA . TRP A 1 374 ? -2.506 -3.800 -19.919 1.00 84.25 374 TRP A CA 1
ATOM 2794 C C . TRP A 1 374 ? -3.775 -2.955 -19.894 1.00 84.25 374 TRP A C 1
ATOM 2796 O O . TRP A 1 374 ? -4.860 -3.427 -19.538 1.00 84.25 374 TRP A O 1
ATOM 2806 N N . VAL A 1 375 ? -3.638 -1.703 -20.316 1.00 81.44 375 VAL A N 1
ATOM 2807 C CA . VAL A 1 375 ? -4.769 -0.799 -20.500 1.00 81.44 375 VAL A CA 1
ATOM 2808 C C . VAL A 1 375 ? -5.228 -0.825 -21.954 1.00 81.44 375 VAL A C 1
ATOM 2810 O O . VAL A 1 375 ? -4.430 -0.902 -22.884 1.00 81.44 375 VAL A O 1
ATOM 2813 N N . GLY A 1 376 ? -6.542 -0.834 -22.151 1.00 82.38 376 GLY A N 1
ATOM 2814 C CA . GLY A 1 376 ? -7.204 -1.032 -23.438 1.00 82.38 376 GLY A CA 1
ATOM 2815 C C . GLY A 1 376 ? -8.288 0.007 -23.716 1.00 82.38 376 GLY A C 1
ATOM 2816 O O . GLY A 1 376 ? -8.697 0.744 -22.815 1.00 82.38 376 GLY A O 1
ATOM 2817 N N . ASP A 1 377 ? -8.822 -0.009 -24.936 1.00 83.31 377 ASP A N 1
ATOM 2818 C CA . ASP A 1 377 ? -10.016 0.736 -25.355 1.00 83.31 377 ASP A CA 1
ATOM 2819 C C . ASP A 1 377 ? -9.913 2.245 -25.068 1.00 83.31 377 ASP A C 1
ATOM 2821 O O . ASP A 1 377 ? -10.758 2.814 -24.373 1.00 83.31 377 ASP A O 1
ATOM 2825 N N . GLY A 1 378 ? -8.830 2.885 -25.528 1.00 76.06 378 GLY A N 1
ATOM 2826 C CA . GLY A 1 378 ? -8.620 4.326 -25.346 1.00 76.06 378 GLY A CA 1
ATOM 2827 C C . GLY A 1 378 ? -8.598 4.750 -23.875 1.00 76.06 378 GLY A C 1
ATOM 2828 O O . GLY A 1 378 ? -9.267 5.711 -23.503 1.00 76.06 378 GLY A O 1
ATOM 2829 N N . HIS A 1 379 ? -7.861 4.018 -23.032 1.00 79.38 379 HIS A N 1
ATOM 2830 C CA . HIS A 1 379 ? -7.704 4.298 -21.597 1.00 79.38 379 HIS A CA 1
ATOM 2831 C C . HIS A 1 379 ? -8.951 4.035 -20.726 1.00 79.38 379 HIS A C 1
ATOM 2833 O O . HIS A 1 379 ? -9.050 4.536 -19.606 1.00 79.38 379 HIS A O 1
ATOM 2839 N N . THR A 1 380 ? -9.918 3.242 -21.194 1.00 79.75 380 THR A N 1
ATOM 2840 C CA . THR A 1 380 ? -11.166 2.979 -20.441 1.00 79.75 380 THR A CA 1
ATOM 2841 C C . THR A 1 380 ? -11.212 1.614 -19.766 1.00 79.75 380 THR A C 1
ATOM 2843 O O . THR A 1 380 ? -12.105 1.340 -18.957 1.00 79.75 380 THR A O 1
ATOM 2846 N N . THR A 1 381 ? -10.258 0.732 -20.080 1.00 80.81 381 THR A N 1
ATOM 2847 C CA . THR A 1 381 ? -10.282 -0.641 -19.570 1.00 80.81 381 THR A CA 1
ATOM 2848 C C . THR A 1 381 ? -8.952 -1.103 -19.024 1.00 80.81 381 THR A C 1
ATOM 2850 O O . THR A 1 381 ? -7.907 -0.817 -19.600 1.00 80.81 381 THR A O 1
ATOM 2853 N N . LEU A 1 382 ? -9.012 -1.881 -17.946 1.00 82.50 382 LEU A N 1
ATOM 2854 C CA . LEU A 1 382 ? -7.894 -2.685 -17.469 1.00 82.50 382 LEU A CA 1
ATOM 2855 C C . LEU A 1 382 ? -8.139 -4.135 -17.889 1.00 82.50 382 LEU A C 1
ATOM 2857 O O . LEU A 1 382 ? -9.214 -4.690 -17.646 1.00 82.50 382 LEU A O 1
ATOM 2861 N N . ASN A 1 383 ? -7.155 -4.737 -18.544 1.00 84.50 383 ASN A N 1
ATOM 2862 C CA . ASN A 1 383 ? -7.236 -6.076 -19.107 1.00 84.50 383 ASN A CA 1
ATOM 2863 C C . ASN A 1 383 ? -6.142 -6.947 -18.500 1.00 84.50 383 ASN A C 1
ATOM 2865 O O . ASN A 1 383 ? -5.016 -6.490 -18.317 1.00 84.50 383 ASN A O 1
ATOM 2869 N N . ALA A 1 384 ? -6.470 -8.205 -18.225 1.00 86.50 384 ALA A N 1
ATOM 2870 C CA . ALA A 1 384 ? -5.521 -9.200 -17.755 1.00 86.50 384 ALA A CA 1
ATOM 2871 C C . ALA A 1 384 ? -5.728 -10.525 -18.493 1.00 86.50 384 ALA A C 1
ATOM 2873 O O . ALA A 1 384 ? -6.859 -10.988 -18.656 1.00 86.50 384 ALA A O 1
ATOM 2874 N N . ALA A 1 385 ? -4.639 -11.155 -18.921 1.00 86.94 385 ALA A N 1
ATOM 2875 C CA . ALA A 1 385 ? -4.663 -12.452 -19.586 1.00 86.94 385 ALA A CA 1
ATOM 2876 C C . ALA A 1 385 ? -3.623 -13.395 -18.964 1.00 86.94 385 ALA A C 1
ATOM 2878 O O . ALA A 1 385 ? -2.460 -13.002 -18.847 1.00 86.94 385 ALA A O 1
ATOM 2879 N N . PRO A 1 386 ? -3.988 -14.646 -18.624 1.00 86.69 386 PRO A N 1
ATOM 2880 C CA . PRO A 1 386 ? -3.011 -15.642 -18.204 1.00 86.69 386 PRO A CA 1
ATOM 2881 C C . PRO A 1 386 ? -1.971 -15.873 -19.304 1.00 86.69 386 PRO A C 1
ATOM 2883 O O . PRO A 1 386 ? -2.325 -16.079 -20.465 1.00 86.69 386 PRO A O 1
ATOM 2886 N N . ILE A 1 387 ? -0.688 -15.932 -18.947 1.00 86.56 387 ILE A N 1
ATOM 2887 C CA . ILE A 1 387 ? 0.420 -16.219 -19.874 1.00 86.56 387 ILE A CA 1
ATOM 2888 C C . ILE A 1 387 ? 0.197 -17.552 -20.612 1.00 86.56 387 ILE A C 1
ATOM 2890 O O . ILE A 1 387 ? 0.497 -17.673 -21.803 1.00 86.56 387 ILE A O 1
ATOM 2894 N N . SER A 1 388 ? -0.360 -18.556 -19.930 1.00 86.19 388 SER A N 1
ATOM 2895 C CA . SER A 1 388 ? -0.676 -19.869 -20.508 1.00 86.19 388 SER A CA 1
ATOM 2896 C C . SER A 1 388 ? -1.818 -19.835 -21.533 1.00 86.19 388 SER A C 1
ATOM 2898 O O . SER A 1 388 ? -1.827 -20.659 -22.443 1.00 86.19 388 SER A O 1
ATOM 2900 N N . GLY A 1 389 ? -2.747 -18.878 -21.420 1.00 86.62 389 GLY A N 1
ATOM 2901 C CA . GLY A 1 389 ? -3.937 -18.740 -22.272 1.00 86.62 389 GLY A CA 1
ATOM 2902 C C . GLY A 1 389 ? -3.944 -17.497 -23.170 1.00 86.62 389 GLY A C 1
ATOM 2903 O O . GLY A 1 389 ? -4.962 -17.203 -23.804 1.00 86.62 389 GLY A O 1
ATOM 2904 N N . PHE A 1 390 ? -2.839 -16.749 -23.218 1.00 90.19 390 PHE A N 1
ATOM 2905 C CA . PHE A 1 390 ? -2.757 -15.454 -23.894 1.00 90.19 390 PHE A CA 1
ATOM 2906 C C . PHE A 1 390 ? -3.205 -15.523 -25.366 1.00 90.19 390 PHE A C 1
ATOM 2908 O O . PHE A 1 390 ? -2.756 -16.390 -26.118 1.00 90.19 390 PHE A O 1
ATOM 2915 N N . GLY A 1 391 ? -4.072 -14.592 -25.779 1.00 86.62 391 GLY A N 1
ATOM 2916 C CA . GLY A 1 391 ? -4.684 -14.542 -27.116 1.00 86.62 391 GLY A CA 1
ATOM 2917 C C . GLY A 1 391 ? -5.988 -15.340 -27.254 1.00 86.62 391 GLY A C 1
ATOM 2918 O O . GLY A 1 391 ? -6.664 -15.231 -28.272 1.00 86.62 391 GLY A O 1
ATOM 2919 N N . SER A 1 392 ? -6.361 -16.118 -26.234 1.00 86.25 392 SER A N 1
ATOM 2920 C CA . SER A 1 392 ? -7.629 -16.866 -26.188 1.00 86.25 392 SER A CA 1
ATOM 2921 C C . SER A 1 392 ? -8.444 -16.613 -24.919 1.00 86.25 392 SER A C 1
ATOM 2923 O O . SER A 1 392 ? -9.667 -16.738 -24.938 1.00 86.25 392 SER A O 1
ATOM 2925 N N . MET A 1 393 ? -7.782 -16.229 -23.825 1.00 86.00 393 MET A N 1
ATOM 2926 C CA . MET A 1 393 ? -8.395 -15.926 -22.536 1.00 86.00 393 MET A CA 1
ATOM 2927 C C . MET A 1 393 ? -8.051 -14.503 -22.115 1.00 86.00 393 MET A C 1
ATOM 2929 O O . MET A 1 393 ? -6.892 -14.096 -22.194 1.00 86.00 393 MET A O 1
ATOM 2933 N N . ARG A 1 394 ? -9.057 -13.776 -21.626 1.00 86.00 394 ARG A N 1
ATOM 2934 C CA . ARG A 1 394 ? -8.913 -12.421 -21.099 1.00 86.00 394 ARG A CA 1
ATOM 2935 C C . ARG A 1 394 ? -9.999 -12.141 -20.070 1.00 86.00 394 ARG A C 1
ATOM 2937 O O . ARG A 1 394 ? -11.168 -12.450 -20.304 1.00 86.00 394 ARG A O 1
ATOM 2944 N N . THR A 1 395 ? -9.618 -11.464 -18.998 1.00 85.69 395 THR A N 1
ATOM 2945 C CA . THR A 1 395 ? -10.532 -10.753 -18.108 1.00 85.69 395 THR A CA 1
ATOM 2946 C C . THR A 1 395 ? -10.404 -9.249 -18.363 1.00 85.69 395 THR A C 1
ATOM 2948 O O . THR A 1 395 ? -9.299 -8.747 -18.566 1.00 85.69 395 THR A O 1
ATOM 2951 N N . ARG A 1 396 ? -11.530 -8.531 -18.395 1.00 83.50 396 ARG A N 1
ATOM 2952 C CA . ARG A 1 396 ? -11.611 -7.092 -18.691 1.00 83.50 396 ARG A CA 1
ATOM 2953 C C . ARG A 1 396 ? -12.420 -6.402 -17.605 1.00 83.50 396 ARG A C 1
ATOM 2955 O O . ARG A 1 396 ? -13.431 -6.945 -17.182 1.00 83.50 396 ARG A O 1
ATOM 2962 N N . ILE A 1 397 ? -12.021 -5.187 -17.248 1.00 78.31 397 ILE A N 1
ATOM 2963 C CA . ILE A 1 397 ? -12.771 -4.278 -16.380 1.00 78.31 397 ILE A CA 1
ATOM 2964 C C . ILE A 1 397 ? -12.971 -2.973 -17.145 1.00 78.31 397 ILE A C 1
ATOM 2966 O O . ILE A 1 397 ? -11.998 -2.415 -17.643 1.00 78.31 397 ILE A O 1
ATOM 2970 N N . SER A 1 398 ? -14.206 -2.478 -17.241 1.00 75.25 398 SER A N 1
ATOM 2971 C CA . SER A 1 398 ? -14.557 -1.293 -18.045 1.00 75.25 398 SER A CA 1
ATOM 2972 C C . SER A 1 398 ? -15.145 -0.132 -17.241 1.00 75.25 398 SER A C 1
ATOM 2974 O O . SER A 1 398 ? -15.847 0.708 -17.793 1.00 75.25 398 SER A O 1
ATOM 2976 N N . SER A 1 399 ? -14.930 -0.105 -15.925 1.00 70.56 399 SER A N 1
ATOM 2977 C CA . SER A 1 399 ? -15.469 0.922 -15.022 1.00 70.56 399 SER A CA 1
ATOM 2978 C C . SER A 1 399 ? -14.549 2.134 -14.852 1.00 70.56 399 SER A C 1
ATOM 2980 O O . SER A 1 399 ? -14.752 2.927 -13.935 1.00 70.56 399 SER A O 1
ATOM 2982 N N . PHE A 1 400 ? -13.517 2.264 -15.685 1.00 73.38 400 PHE A N 1
ATOM 2983 C CA . PHE A 1 400 ? -12.488 3.283 -15.534 1.00 73.38 400 PHE A CA 1
ATOM 2984 C C . PHE A 1 400 ? -12.547 4.326 -16.650 1.00 73.38 400 PHE A C 1
ATOM 2986 O O . PHE A 1 400 ? -13.080 4.088 -17.731 1.00 73.38 400 PHE A O 1
ATOM 2993 N N . SER A 1 401 ? -11.977 5.497 -16.378 1.00 72.81 401 SER A N 1
ATOM 2994 C CA . SER A 1 401 ? -11.822 6.581 -17.343 1.00 72.81 401 SER A CA 1
ATOM 2995 C C . SER A 1 401 ? -10.391 7.096 -17.269 1.00 72.81 401 SER A C 1
ATOM 2997 O O . SER A 1 401 ? -9.906 7.405 -16.179 1.00 72.81 401 SER A O 1
ATOM 2999 N N . GLY A 1 402 ? -9.729 7.174 -18.423 1.00 72.38 402 GLY A N 1
ATOM 3000 C CA . GLY A 1 402 ? -8.392 7.744 -18.570 1.00 72.38 402 GLY A CA 1
ATOM 3001 C C . GLY A 1 402 ? -7.301 7.042 -17.761 1.00 72.38 402 GLY A C 1
ATOM 3002 O O . GLY A 1 402 ? -6.481 7.733 -17.167 1.00 72.38 402 GLY A O 1
ATOM 3003 N N . LEU A 1 403 ? -7.320 5.706 -17.691 1.00 75.31 403 LEU A N 1
ATOM 3004 C CA . LEU A 1 403 ? -6.253 4.901 -17.085 1.00 75.31 403 LEU A CA 1
ATOM 3005 C C . LEU A 1 403 ? -4.927 5.065 -17.831 1.00 75.31 403 LEU A C 1
ATOM 3007 O O . LEU A 1 403 ? -4.899 4.944 -19.051 1.00 75.31 403 LEU A O 1
ATOM 3011 N N . GLY A 1 404 ? -3.823 5.254 -17.121 1.00 74.88 404 GLY A N 1
ATOM 3012 C CA . GLY A 1 404 ? -2.487 5.271 -17.704 1.00 74.88 404 GLY A CA 1
ATOM 3013 C C . GLY A 1 404 ? -1.787 3.914 -17.623 1.00 74.88 404 GLY A C 1
ATOM 3014 O O . GLY A 1 404 ? -2.383 2.859 -17.826 1.00 74.88 404 GLY A O 1
ATOM 3015 N N . SER A 1 405 ? -0.478 3.917 -17.390 1.00 74.50 405 SER A N 1
ATOM 3016 C CA . SER A 1 405 ? 0.325 2.687 -17.442 1.00 74.50 405 SER A CA 1
ATOM 3017 C C . SER A 1 405 ? 0.180 1.858 -16.158 1.00 74.50 405 SER A C 1
ATOM 3019 O O . SER A 1 405 ? 0.460 2.386 -15.081 1.00 74.50 405 SER A O 1
ATOM 3021 N N . PRO A 1 406 ? -0.167 0.558 -16.232 1.00 74.81 406 PRO A N 1
ATOM 3022 C CA . PRO A 1 406 ? -0.176 -0.306 -15.062 1.00 74.81 406 PRO A CA 1
ATOM 3023 C C . PRO A 1 406 ? 1.250 -0.626 -14.590 1.00 74.81 406 PRO A C 1
ATOM 3025 O O . PRO A 1 406 ? 2.175 -0.802 -15.389 1.00 74.81 406 PRO A O 1
ATOM 3028 N N . ALA A 1 407 ? 1.403 -0.758 -13.278 1.00 74.62 407 ALA A N 1
ATOM 3029 C CA . ALA A 1 407 ? 2.569 -1.294 -12.590 1.00 74.62 407 ALA A CA 1
ATOM 3030 C C . ALA A 1 407 ? 2.125 -2.458 -11.698 1.00 74.62 407 ALA A C 1
ATOM 3032 O O . ALA A 1 407 ? 1.053 -2.381 -11.092 1.00 74.62 407 ALA A O 1
ATOM 3033 N N . VAL A 1 408 ? 2.932 -3.522 -11.615 1.00 73.19 408 VAL A N 1
ATOM 3034 C CA . VAL A 1 408 ? 2.658 -4.654 -10.730 1.00 73.19 408 VAL A CA 1
ATOM 3035 C C . VAL A 1 408 ? 3.839 -4.954 -9.808 1.00 73.19 408 VAL A C 1
ATOM 3037 O O . VAL A 1 408 ? 5.011 -4.923 -10.187 1.00 73.19 408 VAL A O 1
ATOM 3040 N N . VAL A 1 409 ? 3.518 -5.252 -8.559 1.00 72.81 409 VAL A N 1
ATOM 3041 C CA . VAL A 1 409 ? 4.452 -5.787 -7.574 1.00 72.81 409 VAL A CA 1
ATOM 3042 C C . VAL A 1 409 ? 3.942 -7.166 -7.188 1.00 72.81 409 VAL A C 1
ATOM 3044 O O . VAL A 1 409 ? 2.748 -7.353 -6.995 1.00 72.81 409 VAL A O 1
ATOM 3047 N N . SER A 1 410 ? 4.840 -8.135 -7.125 1.00 70.25 410 SER A N 1
ATOM 3048 C CA . SER A 1 410 ? 4.582 -9.520 -6.736 1.00 70.25 410 SER A CA 1
ATOM 3049 C C . SER A 1 410 ? 5.204 -9.789 -5.375 1.00 70.25 410 SER A C 1
ATOM 3051 O O . SER A 1 410 ? 6.312 -9.333 -5.092 1.00 70.25 410 SER A O 1
ATOM 3053 N N . ASN A 1 411 ? 4.531 -10.559 -4.531 1.00 71.06 411 ASN A N 1
ATOM 3054 C CA . ASN A 1 411 ? 5.153 -11.081 -3.328 1.00 71.06 411 ASN A CA 1
ATOM 3055 C C . ASN A 1 411 ? 6.010 -12.304 -3.695 1.00 71.06 411 ASN A C 1
ATOM 3057 O O . ASN A 1 411 ? 5.517 -13.289 -4.223 1.00 71.06 411 ASN A O 1
ATOM 3061 N N . GLY A 1 412 ? 7.307 -12.280 -3.402 1.00 67.81 412 GLY A N 1
ATOM 3062 C CA . GLY A 1 412 ? 8.220 -13.386 -3.701 1.00 67.81 412 GLY A CA 1
ATOM 3063 C C . GLY A 1 412 ? 7.983 -14.644 -2.865 1.00 67.81 412 GLY A C 1
ATOM 3064 O O . GLY A 1 412 ? 8.592 -15.676 -3.136 1.00 67.81 412 GLY A O 1
ATOM 3065 N N . THR A 1 413 ? 7.126 -14.567 -1.845 1.00 70.00 413 THR A N 1
ATOM 3066 C CA . THR A 1 413 ? 6.806 -15.682 -0.938 1.00 70.00 413 THR A CA 1
ATOM 3067 C C . THR A 1 413 ? 5.368 -16.171 -1.034 1.00 70.00 413 THR A C 1
ATOM 3069 O O . THR A 1 413 ? 5.066 -17.255 -0.536 1.00 70.00 413 THR A O 1
ATOM 3072 N N . THR A 1 414 ? 4.473 -15.403 -1.656 1.00 71.38 414 THR A N 1
ATOM 3073 C CA . THR A 1 414 ? 3.057 -15.760 -1.792 1.00 71.38 414 THR A CA 1
ATOM 3074 C C . THR A 1 414 ? 2.564 -15.441 -3.195 1.00 71.38 414 THR A C 1
ATOM 3076 O O . THR A 1 414 ? 3.130 -14.605 -3.881 1.00 71.38 414 THR A O 1
ATOM 3079 N N . ASP A 1 415 ? 1.472 -16.063 -3.626 1.00 72.50 415 ASP A N 1
ATOM 3080 C CA . ASP A 1 415 ? 0.884 -15.812 -4.946 1.00 72.50 415 ASP A CA 1
ATOM 3081 C C . ASP A 1 415 ? 0.148 -14.456 -5.027 1.00 72.50 415 ASP A C 1
ATOM 3083 O O . ASP A 1 415 ? -0.832 -14.349 -5.755 1.00 72.50 415 ASP A O 1
ATOM 3087 N N . THR A 1 416 ? 0.522 -13.430 -4.255 1.00 71.94 416 THR A N 1
ATOM 3088 C CA . THR A 1 416 ? -0.192 -12.143 -4.226 1.00 71.94 416 THR A CA 1
ATOM 3089 C C . THR A 1 416 ? 0.521 -11.046 -5.003 1.00 71.94 416 THR A C 1
ATOM 3091 O O . THR A 1 416 ? 1.748 -10.972 -5.037 1.00 71.94 416 THR A O 1
ATOM 3094 N N . VAL A 1 417 ? -0.272 -10.182 -5.638 1.00 70.31 417 VAL A N 1
ATOM 3095 C CA . VAL A 1 417 ? 0.198 -9.025 -6.396 1.00 70.31 417 VAL A CA 1
ATOM 3096 C C . VAL A 1 417 ? -0.538 -7.759 -6.018 1.00 70.31 417 VAL A C 1
ATOM 3098 O O . VAL A 1 417 ? -1.747 -7.766 -5.799 1.00 70.31 417 VAL A O 1
ATOM 3101 N N . PHE A 1 418 ? 0.198 -6.664 -6.008 1.00 72.75 418 PHE A N 1
ATOM 3102 C CA . PHE A 1 418 ? -0.298 -5.304 -5.913 1.00 72.75 418 PHE A CA 1
ATOM 3103 C C . PHE A 1 418 ? -0.239 -4.661 -7.299 1.00 72.75 418 PHE A C 1
ATOM 3105 O O . PHE A 1 418 ? 0.802 -4.712 -7.955 1.00 72.75 418 PHE A O 1
ATOM 3112 N N . LEU A 1 419 ? -1.327 -4.034 -7.739 1.00 73.81 419 LEU A N 1
ATOM 3113 C CA . LEU A 1 419 ? -1.375 -3.286 -8.988 1.00 73.81 419 LEU A CA 1
ATOM 3114 C C . LEU A 1 419 ? -1.640 -1.809 -8.712 1.00 73.81 419 LEU A C 1
ATOM 3116 O O . LEU A 1 419 ? -2.524 -1.474 -7.929 1.00 73.81 419 LEU A O 1
ATOM 3120 N N . ALA A 1 420 ? -0.924 -0.937 -9.415 1.00 75.44 420 ALA A N 1
ATOM 3121 C CA . ALA A 1 420 ? -1.201 0.491 -9.448 1.00 75.44 420 ALA A CA 1
ATOM 3122 C C . ALA A 1 420 ? -1.292 1.009 -10.886 1.00 75.44 420 ALA A C 1
ATOM 3124 O O . ALA A 1 420 ? -0.528 0.589 -11.753 1.00 75.44 420 ALA A O 1
ATOM 3125 N N . SER A 1 421 ? -2.216 1.931 -11.141 1.00 75.75 421 SER A N 1
ATOM 3126 C CA . SER A 1 421 ? -2.372 2.614 -12.426 1.00 75.75 421 SER A CA 1
ATOM 3127 C C . SER A 1 421 ? -2.975 3.995 -12.197 1.00 75.75 421 SER A C 1
ATOM 3129 O O . SER A 1 421 ? -3.966 4.141 -11.485 1.00 75.75 421 SER A O 1
ATOM 3131 N N . ASP A 1 422 ? -2.372 5.027 -12.773 1.00 72.31 422 ASP A N 1
ATOM 3132 C CA . ASP A 1 422 ? -2.912 6.382 -12.755 1.00 72.31 422 ASP A CA 1
ATOM 3133 C C . ASP A 1 422 ? -4.228 6.471 -13.545 1.00 72.31 422 ASP A C 1
ATOM 3135 O O . ASP A 1 422 ? -4.482 5.680 -14.448 1.00 72.31 422 ASP A O 1
ATOM 3139 N N . SER A 1 423 ? -5.106 7.407 -13.183 1.00 70.31 423 SER A N 1
ATOM 3140 C CA . SER A 1 423 ? -6.377 7.652 -13.872 1.00 70.31 423 SER A CA 1
ATOM 3141 C C . SER A 1 423 ? -6.762 9.130 -13.830 1.00 70.31 423 SER A C 1
ATOM 3143 O O . SER A 1 423 ? -6.245 9.892 -13.008 1.00 70.31 423 SER A O 1
ATOM 3145 N N . THR A 1 424 ? -7.753 9.547 -14.628 1.00 69.00 424 THR A N 1
ATOM 3146 C CA . THR A 1 424 ? -8.305 10.915 -14.526 1.00 69.00 424 THR A CA 1
ATOM 3147 C C . THR A 1 424 ? -8.929 11.214 -13.163 1.00 69.00 424 THR A C 1
ATOM 3149 O O . THR A 1 424 ? -9.111 12.379 -12.818 1.00 69.00 424 THR A O 1
ATOM 3152 N N . ASN A 1 425 ? -9.264 10.176 -12.394 1.00 68.44 425 ASN A N 1
ATOM 3153 C CA . ASN A 1 425 ? -9.890 10.281 -11.079 1.00 68.44 425 ASN A CA 1
ATOM 3154 C C . ASN A 1 425 ? -8.886 10.130 -9.921 1.00 68.44 425 ASN A C 1
ATOM 3156 O O . ASN A 1 425 ? -9.309 10.079 -8.769 1.00 68.44 425 ASN A O 1
ATOM 3160 N N . GLY A 1 426 ? -7.581 10.060 -10.207 1.00 72.88 426 GLY A N 1
ATOM 3161 C CA . GLY A 1 426 ? -6.530 9.798 -9.221 1.00 72.88 426 GLY A CA 1
ATOM 3162 C C . GLY A 1 426 ? -5.849 8.450 -9.441 1.00 72.88 426 GLY A C 1
ATOM 3163 O O . GLY A 1 426 ? -5.930 7.877 -10.528 1.00 72.88 426 GLY A O 1
ATOM 3164 N N . LEU A 1 427 ? -5.163 7.938 -8.424 1.00 75.50 427 LEU A N 1
ATOM 3165 C CA . LEU A 1 427 ? -4.404 6.698 -8.534 1.00 75.50 427 LEU A CA 1
ATOM 3166 C C . LEU A 1 427 ? -5.283 5.490 -8.193 1.00 75.50 427 LEU A C 1
ATOM 3168 O O . LEU A 1 427 ? -5.773 5.367 -7.073 1.00 75.50 427 LEU A O 1
ATOM 3172 N N . LEU A 1 428 ? -5.469 4.574 -9.141 1.00 75.06 428 LEU A N 1
ATOM 3173 C CA . LEU A 1 428 ? -6.047 3.267 -8.857 1.00 75.06 428 LEU A CA 1
ATOM 3174 C C . LEU A 1 428 ? -4.968 2.384 -8.242 1.00 75.06 428 LEU A C 1
ATOM 3176 O O . LEU A 1 428 ? -3.947 2.134 -8.879 1.00 75.06 428 LEU A O 1
ATOM 3180 N N . VAL A 1 429 ? -5.224 1.865 -7.047 1.00 75.81 429 VAL A N 1
ATOM 3181 C CA . VAL A 1 429 ? -4.426 0.790 -6.462 1.00 75.81 429 VAL A CA 1
ATOM 3182 C C . VAL A 1 429 ? -5.317 -0.383 -6.093 1.00 75.81 429 VAL A C 1
ATOM 3184 O O . VAL A 1 429 ? -6.468 -0.222 -5.675 1.00 75.81 429 VAL A O 1
ATOM 3187 N N . THR A 1 430 ? -4.781 -1.583 -6.227 1.00 70.06 430 THR A N 1
ATOM 3188 C CA . THR A 1 430 ? -5.377 -2.771 -5.635 1.00 70.06 430 THR A CA 1
ATOM 3189 C C . THR A 1 430 ? -4.649 -3.073 -4.341 1.00 70.06 430 THR A C 1
ATOM 3191 O O . THR A 1 430 ? -3.426 -3.012 -4.298 1.00 70.06 430 THR A O 1
ATOM 3194 N N . ASN A 1 431 ? -5.353 -3.513 -3.306 1.00 67.69 431 ASN A N 1
ATOM 3195 C CA . ASN A 1 431 ? -4.691 -4.277 -2.257 1.00 67.69 431 ASN A CA 1
ATOM 3196 C C . ASN A 1 431 ? -4.056 -5.525 -2.893 1.00 67.69 431 ASN A C 1
ATOM 3198 O O . ASN A 1 431 ? -4.461 -5.930 -3.989 1.00 67.69 431 ASN A O 1
ATOM 3202 N N . PRO A 1 432 ? -3.067 -6.140 -2.239 1.00 67.94 432 PRO A N 1
ATOM 3203 C CA . PRO A 1 432 ? -2.520 -7.417 -2.665 1.00 67.94 432 PRO A CA 1
ATOM 3204 C C . PRO A 1 432 ? -3.612 -8.460 -2.922 1.00 67.94 432 PRO A C 1
ATOM 3206 O O . PRO A 1 432 ? -4.449 -8.732 -2.060 1.00 67.94 432 PRO A O 1
ATOM 3209 N N . ILE A 1 433 ? -3.611 -9.051 -4.115 1.00 67.69 433 ILE A N 1
ATOM 3210 C CA . ILE A 1 433 ? -4.601 -10.040 -4.555 1.00 67.69 433 ILE A CA 1
ATOM 3211 C C . ILE A 1 433 ? -3.897 -11.269 -5.117 1.00 67.69 433 ILE A C 1
ATOM 3213 O O . ILE A 1 433 ? -2.868 -11.157 -5.769 1.00 67.69 433 ILE A O 1
ATOM 3217 N N . THR A 1 434 ? -4.467 -12.455 -4.908 1.00 71.00 434 THR A N 1
ATOM 3218 C CA . THR A 1 434 ? -3.907 -13.707 -5.423 1.00 71.00 434 THR A CA 1
ATOM 3219 C C . THR A 1 434 ? -3.989 -13.820 -6.960 1.00 71.00 434 THR A C 1
ATOM 3221 O O . THR A 1 434 ? -5.049 -13.604 -7.550 1.00 71.00 434 THR A O 1
ATOM 3224 N N . ILE A 1 435 ? -2.896 -14.218 -7.617 1.00 69.25 435 ILE A N 1
ATOM 3225 C CA . ILE A 1 435 ? -2.745 -14.293 -9.088 1.00 69.25 435 ILE A CA 1
ATOM 3226 C C . ILE A 1 435 ? -3.377 -15.525 -9.746 1.00 69.25 435 ILE A C 1
ATOM 3228 O O . ILE A 1 435 ? -3.578 -15.536 -10.960 1.00 69.25 435 ILE A O 1
ATOM 3232 N N . SER A 1 436 ? -3.731 -16.548 -8.963 1.00 67.12 436 SER A N 1
ATOM 3233 C CA . SER A 1 436 ? -4.197 -17.851 -9.462 1.00 67.12 436 SER A CA 1
ATOM 3234 C C . SER A 1 436 ? -5.625 -17.857 -10.027 1.00 67.12 436 SER A C 1
ATOM 3236 O O . SER A 1 436 ? -6.028 -18.832 -10.662 1.00 67.12 436 SER A O 1
ATOM 3238 N N . ASN A 1 437 ? -6.402 -16.782 -9.844 1.00 62.62 437 ASN A N 1
ATOM 3239 C CA . ASN A 1 437 ? -7.722 -16.634 -10.461 1.00 62.62 437 ASN A CA 1
ATOM 3240 C C . ASN A 1 437 ? -7.951 -15.211 -11.010 1.00 62.62 437 ASN A C 1
ATOM 3242 O O . ASN A 1 437 ? -8.619 -14.395 -10.368 1.00 62.62 437 ASN A O 1
ATOM 3246 N N . PRO A 1 438 ? -7.493 -14.922 -12.241 1.00 59.16 438 PRO A N 1
ATOM 3247 C CA . PRO A 1 438 ? -7.608 -13.596 -12.851 1.00 59.16 438 PRO A CA 1
ATOM 3248 C C . PRO A 1 438 ? -9.049 -13.107 -13.010 1.00 59.16 438 PRO A C 1
ATOM 3250 O O . PRO A 1 438 ? -9.273 -11.910 -13.125 1.00 59.16 438 PRO A O 1
ATOM 3253 N N . SER A 1 439 ? -10.043 -14.001 -13.024 1.00 61.34 439 SER A N 1
ATOM 3254 C CA . SER A 1 439 ? -11.463 -13.622 -13.080 1.00 61.34 439 SER A CA 1
ATOM 3255 C C . SER A 1 439 ? -12.027 -13.201 -11.718 1.00 61.34 439 SER A C 1
ATOM 3257 O O . SER A 1 439 ? -12.875 -12.312 -11.644 1.00 61.34 439 SER A O 1
ATOM 3259 N N . ALA A 1 440 ? -11.520 -13.779 -10.624 1.00 54.81 440 ALA A N 1
ATOM 3260 C CA . ALA A 1 440 ? -11.809 -13.297 -9.277 1.00 54.81 440 ALA A CA 1
ATOM 3261 C C . ALA A 1 440 ? -11.148 -11.929 -9.036 1.00 54.81 440 ALA A C 1
ATOM 3263 O O . ALA A 1 440 ? -11.782 -11.047 -8.452 1.00 54.81 440 ALA A O 1
ATOM 3264 N N . THR A 1 441 ? -9.932 -11.750 -9.564 1.00 58.56 441 THR A N 1
ATOM 3265 C CA . THR A 1 441 ? -9.085 -10.558 -9.404 1.00 58.56 441 THR A CA 1
ATOM 3266 C C . THR A 1 441 ? -9.483 -9.387 -10.299 1.00 58.56 441 THR A C 1
ATOM 3268 O O . THR A 1 441 ? -9.601 -8.279 -9.794 1.00 58.56 441 THR A O 1
ATOM 3271 N N . PHE A 1 442 ? -9.738 -9.617 -11.591 1.00 63.09 442 PHE A N 1
ATOM 3272 C CA . PHE A 1 442 ? -10.015 -8.580 -12.599 1.00 63.09 442 PHE A CA 1
ATOM 3273 C C . PHE A 1 442 ? -11.439 -8.658 -13.177 1.00 63.09 442 PHE A C 1
ATOM 3275 O O . PHE A 1 442 ? -11.675 -8.271 -14.317 1.00 63.09 442 PHE A O 1
ATOM 3282 N N . GLY A 1 443 ? -12.389 -9.244 -12.444 1.00 63.44 443 GLY A N 1
ATOM 3283 C CA . GLY A 1 443 ? -13.772 -9.392 -12.906 1.00 63.44 443 GLY A CA 1
ATOM 3284 C C . GLY A 1 443 ? -14.513 -8.056 -13.068 1.00 63.44 443 GLY A C 1
ATOM 3285 O O . GLY A 1 443 ? -14.079 -7.022 -12.574 1.00 63.44 443 GLY A O 1
ATOM 3286 N N . ASN A 1 444 ? -15.685 -8.090 -13.710 1.00 61.12 444 ASN A N 1
ATOM 3287 C CA . ASN A 1 444 ? -16.509 -6.902 -14.003 1.00 61.12 444 ASN A CA 1
ATOM 3288 C C . ASN A 1 444 ? -17.095 -6.180 -12.768 1.00 61.12 444 ASN A C 1
ATOM 3290 O O . ASN A 1 444 ? -17.772 -5.166 -12.926 1.00 61.12 444 ASN A O 1
ATOM 3294 N N . GLU A 1 445 ? -16.894 -6.698 -11.557 1.00 63.97 445 GLU A N 1
ATOM 3295 C CA . GLU A 1 445 ? -17.427 -6.121 -10.322 1.00 63.97 445 GLU A CA 1
ATOM 3296 C C . GLU A 1 445 ? -16.312 -5.444 -9.529 1.00 63.97 445 GLU A C 1
ATOM 3298 O O . GLU A 1 445 ? -15.277 -6.060 -9.264 1.00 63.97 445 GLU A O 1
ATOM 3303 N N . TRP A 1 446 ? -16.557 -4.202 -9.098 1.00 62.44 446 TRP A N 1
ATOM 3304 C CA . TRP A 1 446 ? -15.656 -3.498 -8.189 1.00 62.44 446 TRP A CA 1
ATOM 3305 C C . TRP A 1 446 ? -15.424 -4.331 -6.928 1.00 62.44 446 TRP A C 1
ATOM 3307 O O . TRP A 1 446 ? -16.371 -4.834 -6.314 1.00 62.44 446 TRP A O 1
ATOM 3317 N N . ARG A 1 447 ? -14.162 -4.482 -6.528 1.00 64.06 447 ARG A N 1
ATOM 3318 C CA . ARG A 1 447 ? -13.795 -5.239 -5.330 1.00 64.06 447 ARG A CA 1
ATOM 3319 C C . ARG A 1 447 ? -13.551 -4.283 -4.170 1.00 64.06 447 ARG A C 1
ATOM 3321 O O . ARG A 1 447 ? -12.947 -3.232 -4.338 1.00 64.06 447 ARG A O 1
ATOM 3328 N N . TYR A 1 448 ? -13.966 -4.680 -2.967 1.00 59.59 448 TYR A N 1
ATOM 3329 C CA . TYR A 1 448 ? -13.689 -3.923 -1.735 1.00 59.59 448 TYR A CA 1
ATOM 3330 C C . TYR A 1 448 ? -12.191 -3.767 -1.445 1.00 59.59 448 TYR A C 1
ATOM 3332 O O . TYR A 1 448 ? -11.799 -2.899 -0.679 1.00 59.59 448 TYR A O 1
ATOM 3340 N N . THR A 1 449 ? -11.362 -4.606 -2.062 1.00 60.44 449 THR A N 1
ATOM 3341 C CA . THR A 1 449 ? -9.904 -4.538 -2.000 1.00 60.44 449 THR A CA 1
ATOM 3342 C C . THR A 1 449 ? -9.308 -3.484 -2.932 1.00 60.44 449 THR A C 1
ATOM 3344 O O . THR A 1 449 ? -8.093 -3.373 -2.985 1.00 60.44 449 THR A O 1
ATOM 3347 N N . TRP A 1 450 ? -10.097 -2.747 -3.715 1.00 72.62 450 TRP A N 1
ATOM 3348 C CA . TRP A 1 450 ? -9.582 -1.697 -4.596 1.00 72.62 450 TRP A CA 1
ATOM 3349 C C . TRP A 1 450 ? -9.776 -0.325 -3.969 1.00 72.62 450 TRP A C 1
ATOM 3351 O O . TRP A 1 450 ? -10.857 -0.012 -3.464 1.00 72.62 450 TRP A O 1
ATOM 3361 N N . GLN A 1 451 ? -8.748 0.514 -4.064 1.00 77.06 451 GLN A N 1
ATOM 3362 C CA . GLN A 1 451 ? -8.803 1.904 -3.639 1.00 77.06 451 GLN A CA 1
ATOM 3363 C C . GLN A 1 451 ? -8.566 2.820 -4.838 1.00 77.06 451 GLN A C 1
ATOM 3365 O O . GLN A 1 451 ? -7.663 2.614 -5.647 1.00 77.06 451 GLN A O 1
ATOM 3370 N N . THR A 1 452 ? -9.371 3.872 -4.931 1.00 77.50 452 THR A N 1
ATOM 3371 C CA . THR A 1 452 ? -9.031 5.036 -5.746 1.00 77.50 452 THR A CA 1
ATOM 3372 C C . THR A 1 452 ? -8.490 6.091 -4.800 1.00 77.50 452 THR A C 1
ATOM 3374 O O . THR A 1 452 ? -9.234 6.644 -3.991 1.00 77.50 452 THR A O 1
ATOM 3377 N N . LEU A 1 453 ? -7.183 6.308 -4.860 1.00 78.75 453 LEU A N 1
ATOM 3378 C CA . LEU A 1 453 ? -6.487 7.289 -4.047 1.00 78.75 453 LEU A CA 1
ATOM 3379 C C . LEU A 1 453 ? -6.562 8.666 -4.721 1.00 78.75 453 LEU A C 1
ATOM 3381 O O . LEU A 1 453 ? -6.562 8.790 -5.947 1.00 78.75 453 LEU A O 1
ATOM 3385 N N . GLY A 1 454 ? -6.643 9.701 -3.894 1.00 72.62 454 GLY A N 1
ATOM 3386 C CA . GLY A 1 454 ? -6.662 11.113 -4.260 1.00 72.62 454 GLY A CA 1
ATOM 3387 C C . GLY A 1 454 ? -5.368 11.597 -4.923 1.00 72.62 454 GLY A C 1
ATOM 3388 O O . GLY A 1 454 ? -4.401 10.856 -5.001 1.00 72.62 454 GLY A O 1
ATOM 3389 N N . SER A 1 455 ? -5.423 12.849 -5.392 1.00 61.94 455 SER A N 1
ATOM 3390 C CA . SER A 1 455 ? -4.803 13.461 -6.590 1.00 61.94 455 SER A CA 1
ATOM 3391 C C . SER A 1 455 ? -3.783 12.702 -7.438 1.00 61.94 455 SER A C 1
ATOM 3393 O O . SER A 1 455 ? -2.761 12.246 -6.960 1.00 61.94 455 SER A O 1
ATOM 3395 N N . VAL A 1 456 ? -3.995 12.802 -8.757 1.00 59.72 456 VAL A N 1
ATOM 3396 C CA . VAL A 1 456 ? -2.934 12.875 -9.774 1.00 59.72 456 VAL A CA 1
ATOM 3397 C C . VAL A 1 456 ? -3.440 13.759 -10.938 1.00 59.72 456 VAL A C 1
ATOM 3399 O O . VAL A 1 456 ? -4.582 13.604 -11.369 1.00 59.72 456 VAL A O 1
ATOM 3402 N N . SER A 1 457 ? -2.624 14.690 -11.462 1.00 51.72 457 SER A N 1
ATOM 3403 C CA . SER A 1 457 ? -2.697 15.199 -12.856 1.00 51.72 457 SER A CA 1
ATOM 3404 C C . SER A 1 457 ? -1.360 15.860 -13.254 1.00 51.72 457 SER A C 1
ATOM 3406 O O . SER A 1 457 ? -0.835 16.704 -12.533 1.00 51.72 457 SER A O 1
ATOM 3408 N N . ALA A 1 458 ? -0.730 15.547 -14.391 1.00 48.03 458 ALA A N 1
ATOM 3409 C CA . ALA A 1 458 ? -1.295 15.036 -15.641 1.00 48.03 458 ALA A CA 1
ATOM 3410 C C . ALA A 1 458 ? -0.631 13.735 -16.138 1.00 48.03 458 ALA A C 1
ATOM 3412 O O . ALA A 1 458 ? 0.595 13.649 -16.108 1.00 48.03 458 ALA A O 1
ATOM 3413 N N . THR A 1 459 ? -1.484 12.818 -16.625 1.00 41.31 459 THR A N 1
ATOM 3414 C CA . THR A 1 459 ? -1.375 11.839 -17.745 1.00 41.31 459 THR A CA 1
ATOM 3415 C C . THR A 1 459 ? -0.148 10.926 -17.911 1.00 41.31 459 THR A C 1
ATOM 3417 O O . THR A 1 459 ? -0.224 10.005 -18.713 1.00 41.31 459 THR A O 1
ATOM 3420 N N . TYR A 1 460 ? 0.964 11.117 -17.194 1.00 49.47 460 TYR A N 1
ATOM 3421 C CA . TYR A 1 460 ? 2.254 10.531 -17.608 1.00 49.47 460 TYR A CA 1
ATOM 3422 C C . TYR A 1 460 ? 2.990 9.698 -16.573 1.00 49.47 460 TYR A C 1
ATOM 3424 O O . TYR A 1 460 ? 4.096 9.229 -16.860 1.00 49.47 460 TYR A O 1
ATOM 3432 N N . THR A 1 461 ? 2.446 9.518 -15.372 1.00 46.69 461 THR A N 1
ATOM 3433 C CA . THR A 1 461 ? 3.260 8.989 -14.283 1.00 46.69 461 THR A CA 1
ATOM 3434 C C . THR A 1 461 ? 2.915 7.547 -13.980 1.00 46.69 461 THR A C 1
ATOM 3436 O O . THR A 1 461 ? 2.011 7.240 -13.212 1.00 46.69 461 THR A O 1
ATOM 3439 N N . SER A 1 462 ? 3.735 6.645 -14.516 1.00 51.00 462 SER A N 1
ATOM 3440 C CA . SER A 1 462 ? 3.827 5.290 -13.981 1.00 51.00 462 SER A CA 1
ATOM 3441 C C . SER A 1 462 ? 4.213 5.346 -12.506 1.00 51.00 462 SER A C 1
ATOM 3443 O O . SER A 1 462 ? 5.088 6.121 -12.111 1.00 51.00 462 SER A O 1
ATOM 3445 N N . VAL A 1 463 ? 3.611 4.469 -11.731 1.00 58.00 463 VAL A N 1
ATOM 3446 C CA . VAL A 1 463 ? 3.800 4.398 -10.293 1.00 58.00 463 VAL A CA 1
ATOM 3447 C C . VAL A 1 463 ? 4.966 3.479 -9.962 1.00 58.00 463 VAL A C 1
ATOM 3449 O O . VAL A 1 463 ? 5.129 2.426 -10.578 1.00 58.00 463 VAL A O 1
ATOM 3452 N N . ALA A 1 464 ? 5.783 3.874 -8.992 1.00 61.97 464 ALA A N 1
ATOM 3453 C CA . ALA A 1 464 ? 6.650 2.931 -8.304 1.00 61.97 464 ALA A CA 1
ATOM 3454 C C . ALA A 1 464 ? 5.925 2.494 -7.021 1.00 61.97 464 ALA A C 1
ATOM 3456 O O . ALA A 1 464 ? 5.308 3.318 -6.344 1.00 61.97 464 ALA A O 1
ATOM 3457 N N . ALA A 1 465 ? 5.939 1.201 -6.720 1.00 59.12 465 ALA A N 1
ATOM 3458 C CA . ALA A 1 465 ? 5.176 0.623 -5.622 1.00 59.12 465 ALA A CA 1
ATOM 3459 C C . ALA A 1 465 ? 6.031 -0.336 -4.793 1.00 59.12 465 ALA A C 1
ATOM 3461 O O . ALA A 1 465 ? 6.985 -0.919 -5.313 1.00 59.12 465 ALA A O 1
ATOM 3462 N N . ASP A 1 466 ? 5.660 -0.450 -3.517 1.00 59.94 466 ASP A N 1
ATOM 3463 C CA . ASP A 1 466 ? 6.395 -1.132 -2.448 1.00 59.94 466 ASP A CA 1
ATOM 3464 C C . ASP A 1 466 ? 7.880 -0.765 -2.421 1.00 59.94 466 ASP A C 1
ATOM 3466 O O . ASP A 1 466 ? 8.790 -1.546 -2.708 1.00 59.94 466 ASP A O 1
ATOM 3470 N N . ILE A 1 467 ? 8.097 0.522 -2.181 1.00 63.06 467 ILE A N 1
ATOM 3471 C CA . ILE A 1 467 ? 9.387 1.144 -2.379 1.00 63.06 467 ILE A CA 1
ATOM 3472 C C . ILE A 1 467 ? 10.150 1.281 -1.069 1.00 63.06 467 ILE A C 1
ATOM 3474 O O . ILE A 1 467 ? 9.809 2.121 -0.240 1.00 63.06 467 ILE A O 1
ATOM 3478 N N . GLY A 1 468 ? 11.290 0.600 -1.000 1.00 69.00 468 GLY A N 1
ATOM 3479 C CA . GLY A 1 468 ? 12.379 0.924 -0.090 1.00 69.00 468 GLY A CA 1
ATOM 3480 C C . GLY A 1 468 ? 12.229 0.392 1.329 1.00 69.00 468 GLY A C 1
ATOM 3481 O O . GLY A 1 468 ? 11.236 -0.233 1.695 1.00 69.00 468 GLY A O 1
ATOM 3482 N N . THR A 1 469 ? 13.261 0.629 2.128 1.00 76.69 469 THR A N 1
ATOM 3483 C CA . THR A 1 469 ? 13.354 0.189 3.524 1.00 76.69 469 THR A CA 1
ATOM 3484 C C . THR A 1 469 ? 13.559 1.392 4.424 1.00 76.69 469 THR A C 1
ATOM 3486 O O . THR A 1 469 ? 14.281 2.319 4.059 1.00 76.69 469 THR A O 1
ATOM 3489 N N . ASP A 1 470 ? 12.954 1.385 5.603 1.00 81.12 470 ASP A N 1
ATOM 3490 C CA . ASP A 1 470 ? 13.160 2.440 6.579 1.00 81.12 470 ASP A CA 1
ATOM 3491 C C . ASP A 1 470 ? 14.619 2.413 7.077 1.00 81.12 470 ASP A C 1
ATOM 3493 O O . ASP A 1 470 ? 15.116 1.352 7.464 1.00 81.12 470 ASP A O 1
ATOM 3497 N N . PRO A 1 471 ? 15.337 3.550 7.064 1.00 80.25 471 PRO A N 1
ATOM 3498 C CA . PRO A 1 471 ? 16.741 3.589 7.465 1.00 80.25 471 PRO A CA 1
ATOM 3499 C C . PRO A 1 471 ? 16.9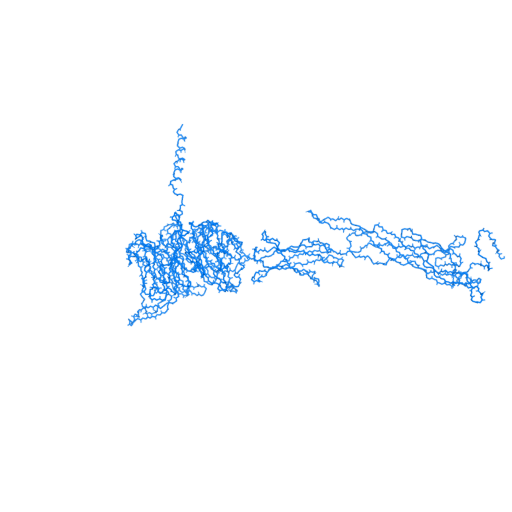63 3.369 8.972 1.00 80.25 471 PRO A C 1
ATOM 3501 O O . PRO A 1 471 ? 18.099 3.143 9.383 1.00 80.25 471 PRO A O 1
ATOM 3504 N N . ILE A 1 472 ? 15.920 3.461 9.804 1.00 84.56 472 ILE A N 1
ATOM 3505 C CA . ILE A 1 472 ? 16.010 3.326 11.263 1.00 84.56 472 ILE A CA 1
ATOM 3506 C C . ILE A 1 472 ? 15.888 1.860 11.682 1.00 84.56 472 ILE A C 1
ATOM 3508 O O . ILE A 1 472 ? 16.667 1.395 12.513 1.00 84.56 472 ILE A O 1
ATOM 3512 N N . ASP A 1 473 ? 14.904 1.142 11.136 1.00 84.44 473 ASP A N 1
ATOM 3513 C CA . ASP A 1 473 ? 14.567 -0.221 11.569 1.00 84.44 473 ASP A CA 1
ATOM 3514 C C . ASP A 1 473 ? 14.706 -1.291 10.470 1.00 84.44 473 ASP A C 1
ATOM 3516 O O . ASP A 1 473 ? 14.549 -2.480 10.750 1.00 84.44 473 ASP A O 1
ATOM 3520 N N . GLY A 1 474 ? 15.031 -0.896 9.233 1.00 78.69 474 GLY A N 1
ATOM 3521 C CA . GLY A 1 474 ? 15.229 -1.792 8.092 1.00 78.69 474 GLY A CA 1
ATOM 3522 C C . GLY A 1 474 ? 13.946 -2.415 7.537 1.00 78.69 474 GLY A C 1
ATOM 3523 O O . GLY A 1 474 ? 14.020 -3.236 6.623 1.00 78.69 474 GLY A O 1
ATOM 3524 N N . SER A 1 475 ? 12.773 -2.063 8.069 1.00 79.81 475 SER A N 1
ATOM 3525 C CA . SER A 1 475 ? 11.503 -2.630 7.610 1.00 79.81 475 SER A CA 1
ATOM 3526 C C . SER A 1 475 ? 11.048 -2.029 6.271 1.00 79.81 475 SER A C 1
ATOM 3528 O O . SER A 1 475 ? 11.393 -0.884 5.970 1.00 79.81 475 SER A O 1
ATOM 3530 N N . PRO A 1 476 ? 10.273 -2.762 5.451 1.00 78.06 476 PRO A N 1
ATOM 3531 C CA . PRO A 1 476 ? 9.722 -2.228 4.206 1.00 78.06 476 PRO A CA 1
ATOM 3532 C C . PRO A 1 476 ? 8.857 -0.984 4.447 1.00 78.06 476 PRO A C 1
ATOM 3534 O O . PRO A 1 476 ? 8.045 -0.951 5.373 1.00 78.06 476 PRO A O 1
ATOM 3537 N N . LEU A 1 477 ? 9.015 0.045 3.608 1.00 79.00 477 LEU A N 1
ATOM 3538 C CA . LEU A 1 477 ? 8.188 1.258 3.678 1.00 79.00 477 LEU A CA 1
ATOM 3539 C C . LEU A 1 477 ? 6.819 1.067 3.020 1.00 79.00 477 LEU A C 1
ATOM 3541 O O . LEU A 1 477 ? 5.869 1.758 3.384 1.00 79.00 477 LEU A O 1
ATOM 3545 N N . GLN A 1 478 ? 6.716 0.152 2.050 1.00 79.31 478 GLN A N 1
ATOM 3546 C CA . GLN A 1 478 ? 5.480 -0.155 1.326 1.00 79.31 478 GLN A CA 1
ATOM 3547 C C . GLN A 1 478 ? 4.862 1.043 0.598 1.00 79.31 478 GLN A C 1
ATOM 3549 O O . GLN A 1 478 ? 3.665 1.058 0.323 1.00 79.31 478 GLN A O 1
ATOM 3554 N N . PHE A 1 479 ? 5.659 2.059 0.261 1.00 80.56 479 PHE A N 1
ATOM 3555 C CA . PHE A 1 479 ? 5.152 3.273 -0.371 1.00 80.56 479 PHE A CA 1
ATOM 3556 C C . PHE A 1 479 ? 4.780 3.063 -1.828 1.00 80.56 479 PHE A C 1
ATOM 3558 O O . PHE A 1 479 ? 5.429 2.325 -2.570 1.00 80.56 479 PHE A O 1
ATOM 3565 N N . VAL A 1 480 ? 3.765 3.809 -2.235 1.00 79.94 480 VAL A N 1
ATOM 3566 C CA . VAL A 1 480 ? 3.393 4.022 -3.624 1.00 79.94 480 VAL A CA 1
ATOM 3567 C C . VAL A 1 480 ? 3.763 5.459 -3.959 1.00 79.94 480 VAL A C 1
ATOM 3569 O O . VAL A 1 480 ? 3.450 6.365 -3.189 1.00 79.94 480 VAL A O 1
ATOM 3572 N N . THR A 1 481 ? 4.482 5.684 -5.057 1.00 79.00 481 THR A N 1
ATOM 3573 C CA . THR A 1 481 ? 4.986 7.019 -5.400 1.00 79.00 481 THR A CA 1
ATOM 3574 C C . THR A 1 481 ? 4.749 7.373 -6.856 1.00 79.00 481 THR A C 1
ATOM 3576 O O . THR A 1 481 ? 4.852 6.528 -7.751 1.00 79.00 481 THR A O 1
ATOM 3579 N N . ALA A 1 482 ? 4.445 8.648 -7.078 1.00 78.19 482 ALA A N 1
ATOM 3580 C CA . ALA A 1 482 ? 4.242 9.237 -8.389 1.00 78.19 482 ALA A CA 1
ATOM 3581 C C . ALA A 1 482 ? 4.804 10.664 -8.427 1.00 78.19 482 ALA A C 1
ATOM 3583 O O . ALA A 1 482 ? 5.056 11.288 -7.401 1.00 78.19 482 ALA A O 1
ATOM 3584 N N . TRP A 1 483 ? 4.992 11.195 -9.627 1.00 78.62 483 TRP A N 1
ATOM 3585 C CA . TRP A 1 483 ? 5.247 12.609 -9.868 1.00 78.62 483 TRP A CA 1
ATOM 3586 C C . TRP A 1 483 ? 3.964 13.281 -10.361 1.00 78.62 483 TRP A C 1
ATOM 3588 O O . TRP A 1 483 ? 3.274 12.747 -11.230 1.00 78.62 483 TRP A O 1
ATOM 3598 N N . THR A 1 484 ? 3.685 14.488 -9.880 1.00 77.00 484 THR A N 1
ATOM 3599 C CA . THR A 1 484 ? 2.616 15.349 -10.390 1.00 77.00 484 THR A CA 1
ATOM 3600 C C . THR A 1 484 ? 3.204 16.666 -10.874 1.00 77.00 484 THR A C 1
ATOM 3602 O O . THR A 1 484 ? 4.036 17.275 -10.211 1.00 77.00 484 THR A O 1
ATOM 3605 N N . ASN A 1 485 ? 2.772 17.144 -12.042 1.00 73.56 485 ASN A N 1
ATOM 3606 C CA . ASN A 1 485 ? 3.220 18.429 -12.594 1.00 73.56 485 ASN A CA 1
ATOM 3607 C C . ASN A 1 485 ? 2.439 19.624 -12.017 1.00 73.56 485 ASN A C 1
ATOM 3609 O O . ASN A 1 485 ? 2.829 20.777 -12.231 1.00 73.56 485 ASN A O 1
ATOM 3613 N N . TYR A 1 486 ? 1.312 19.362 -11.351 1.00 70.25 486 TYR A N 1
ATOM 3614 C CA . TYR A 1 486 ? 0.348 20.351 -10.857 1.00 70.25 486 TYR A CA 1
ATOM 3615 C C . TYR A 1 486 ? 0.025 20.155 -9.369 1.00 70.25 486 TYR A C 1
ATOM 3617 O O . TYR A 1 486 ? -1.065 20.520 -8.935 1.00 70.25 486 TYR A O 1
ATOM 3625 N N . GLY A 1 487 ? 0.945 19.560 -8.610 1.00 67.88 487 GLY A N 1
ATOM 3626 C CA . GLY A 1 487 ? 0.745 19.263 -7.197 1.00 67.88 487 GLY A CA 1
ATOM 3627 C C . GLY A 1 487 ? 0.720 20.501 -6.302 1.00 67.88 487 GLY A C 1
ATOM 3628 O O . GLY A 1 487 ? 0.307 21.594 -6.700 1.00 67.88 487 GLY A O 1
ATOM 3629 N N . LEU A 1 488 ? 1.149 20.317 -5.054 1.00 66.69 488 LEU A N 1
ATOM 3630 C CA . LEU A 1 488 ? 1.092 21.320 -3.992 1.00 66.69 488 LEU A CA 1
ATOM 3631 C C . LEU A 1 488 ? 1.493 22.732 -4.480 1.00 66.69 488 LEU A C 1
ATOM 3633 O O . LEU A 1 488 ? 2.585 22.948 -5.005 1.00 66.69 488 LEU A O 1
ATOM 3637 N N . ASN A 1 489 ? 0.597 23.710 -4.309 1.00 66.69 489 ASN A N 1
ATOM 3638 C CA . ASN A 1 489 ? 0.793 25.110 -4.718 1.00 66.69 489 ASN A CA 1
ATOM 3639 C C . ASN A 1 489 ? 1.108 25.326 -6.219 1.00 66.69 489 ASN A C 1
ATOM 3641 O O . ASN A 1 489 ? 1.760 26.306 -6.580 1.00 66.69 489 ASN A O 1
ATOM 3645 N N . SER A 1 490 ? 0.629 24.449 -7.115 1.00 64.56 490 SER A N 1
ATOM 3646 C CA . SER A 1 490 ? 0.865 24.494 -8.576 1.00 64.56 490 SER A CA 1
ATOM 3647 C C . SER A 1 490 ? 2.325 24.284 -9.017 1.00 64.56 490 SER A C 1
ATOM 3649 O O . SER A 1 490 ? 2.668 24.541 -10.178 1.00 64.56 490 SER A O 1
ATOM 3651 N N . GLN A 1 491 ? 3.186 23.806 -8.116 1.00 70.56 491 GLN A N 1
ATOM 3652 C CA . GLN A 1 491 ? 4.543 23.349 -8.419 1.00 70.56 491 GLN A CA 1
ATOM 3653 C C . GLN A 1 491 ? 4.518 21.827 -8.636 1.00 70.56 491 GLN A C 1
ATOM 3655 O O . GLN A 1 491 ? 3.686 21.128 -8.061 1.00 70.56 491 GLN A O 1
ATOM 3660 N N . GLY A 1 492 ? 5.369 21.307 -9.526 1.00 77.00 492 GLY A N 1
ATOM 3661 C CA . GLY A 1 492 ? 5.437 19.860 -9.741 1.00 77.00 492 GLY A CA 1
ATOM 3662 C C . GLY A 1 492 ? 6.168 19.181 -8.585 1.00 77.00 492 GLY A C 1
ATOM 3663 O O . GLY A 1 492 ? 7.219 19.687 -8.216 1.00 77.00 492 GLY A O 1
ATOM 3664 N N . CYS A 1 493 ? 5.648 18.089 -8.020 1.00 81.44 493 CYS A N 1
ATOM 3665 C CA . CYS A 1 493 ? 6.175 17.432 -6.817 1.00 81.44 493 CYS A CA 1
ATOM 3666 C C . CYS A 1 493 ? 6.062 15.900 -6.871 1.00 81.44 493 CYS A C 1
ATOM 3668 O O . CYS A 1 493 ? 5.371 15.352 -7.728 1.00 81.44 493 CYS A O 1
ATOM 3670 N N . VAL A 1 494 ? 6.721 15.215 -5.929 1.00 84.00 494 VAL A N 1
ATOM 3671 C CA . VAL A 1 494 ? 6.536 13.771 -5.712 1.00 84.00 494 VAL A CA 1
ATOM 3672 C C . VAL A 1 494 ? 5.369 13.565 -4.745 1.00 84.00 494 VAL A C 1
ATOM 3674 O O . VAL A 1 494 ? 5.349 14.147 -3.664 1.00 84.00 494 VAL A O 1
ATOM 3677 N N . GLU A 1 495 ? 4.397 12.756 -5.142 1.00 84.88 495 GLU A N 1
ATOM 3678 C CA . GLU A 1 495 ? 3.304 12.260 -4.310 1.00 84.88 495 GLU A CA 1
ATOM 3679 C C . GLU A 1 495 ? 3.712 10.908 -3.712 1.00 84.88 495 GLU A C 1
ATOM 3681 O O . GLU A 1 495 ? 4.198 10.027 -4.427 1.00 84.88 495 GLU A O 1
ATOM 3686 N N . ILE A 1 496 ? 3.534 10.752 -2.400 1.00 85.94 496 ILE A N 1
ATOM 3687 C CA . ILE A 1 496 ? 3.780 9.505 -1.669 1.00 85.94 496 ILE A CA 1
ATOM 3688 C C . ILE A 1 496 ? 2.484 9.072 -0.991 1.00 85.94 496 ILE A C 1
ATOM 3690 O O . ILE A 1 496 ? 1.980 9.768 -0.111 1.00 85.94 496 ILE A O 1
ATOM 3694 N N . TRP A 1 497 ? 1.981 7.891 -1.328 1.00 85.81 497 TRP A N 1
ATOM 3695 C CA . TRP A 1 497 ? 0.951 7.211 -0.551 1.00 85.81 497 TRP A CA 1
ATOM 3696 C C . TRP A 1 497 ? 1.626 6.173 0.341 1.00 85.81 497 TRP A C 1
ATOM 3698 O O . TRP A 1 497 ? 2.242 5.219 -0.139 1.00 85.81 497 TRP A O 1
ATOM 3708 N N . ALA A 1 498 ? 1.513 6.377 1.651 1.00 87.19 498 ALA A N 1
ATOM 3709 C CA . ALA A 1 498 ? 1.948 5.410 2.652 1.00 87.19 498 ALA A CA 1
ATOM 3710 C C . ALA A 1 498 ? 0.770 4.533 3.109 1.00 87.19 498 ALA A C 1
ATOM 3712 O O . ALA A 1 498 ? -0.386 4.975 3.004 1.00 87.19 498 ALA A O 1
ATOM 3713 N N . PRO A 1 499 ? 1.047 3.333 3.654 1.00 84.25 499 PRO A N 1
ATOM 3714 C CA . PRO A 1 499 ? 0.051 2.567 4.390 1.00 84.25 499 PRO A CA 1
ATOM 3715 C C . PRO A 1 499 ? -0.603 3.423 5.481 1.00 84.25 499 PRO A C 1
ATOM 3717 O O . PRO A 1 499 ? 0.079 4.133 6.221 1.00 84.25 499 PRO A O 1
ATOM 3720 N N . SER A 1 500 ? -1.927 3.362 5.579 1.00 84.25 500 SER A N 1
ATOM 3721 C CA . SER A 1 500 ? -2.678 4.007 6.650 1.00 84.25 500 SER A CA 1
ATOM 3722 C C . SER A 1 500 ? -2.404 3.336 7.990 1.00 84.25 500 SER A C 1
ATOM 3724 O O . SER A 1 500 ? -2.372 2.107 8.099 1.00 84.25 500 SER A O 1
ATOM 3726 N N . ASP A 1 501 ? -2.293 4.149 9.039 1.00 84.25 501 ASP A N 1
ATOM 3727 C CA . ASP A 1 501 ? -2.167 3.636 10.396 1.00 84.25 501 ASP A CA 1
ATOM 3728 C C . ASP A 1 501 ? -3.405 2.835 10.799 1.00 84.25 501 ASP A C 1
ATOM 3730 O O . ASP A 1 501 ? -4.544 3.308 10.709 1.00 84.25 501 ASP A O 1
ATOM 3734 N N . TYR A 1 502 ? -3.162 1.621 11.294 1.00 87.06 502 TYR A N 1
ATOM 3735 C CA . TYR A 1 502 ? -4.209 0.746 11.795 1.00 87.06 502 TYR A CA 1
ATOM 3736 C C . TYR A 1 502 ? -4.569 1.105 13.237 1.00 87.06 502 TYR A C 1
ATOM 3738 O O . TYR A 1 502 ? -3.879 0.758 14.200 1.00 87.06 502 TYR A O 1
ATOM 3746 N N . ASN A 1 503 ? -5.681 1.809 13.360 1.00 91.38 503 ASN A N 1
ATOM 3747 C CA . ASN A 1 503 ? -6.220 2.367 14.581 1.00 91.38 503 ASN A CA 1
ATOM 3748 C C . ASN A 1 503 ? -7.540 1.695 14.960 1.00 91.38 503 ASN A C 1
ATOM 3750 O O . ASN A 1 503 ? -8.220 1.075 14.143 1.00 91.38 503 ASN A O 1
ATOM 3754 N N . LEU A 1 504 ? -7.929 1.855 16.220 1.00 95.81 504 LEU A N 1
ATOM 3755 C CA . LEU A 1 504 ? -9.178 1.333 16.757 1.00 95.81 504 LEU A CA 1
ATOM 3756 C C . LEU A 1 504 ? -9.826 2.378 17.658 1.00 95.81 504 LEU A C 1
ATOM 3758 O O . LEU A 1 504 ? -9.159 3.034 18.453 1.00 95.81 504 LEU A O 1
ATOM 3762 N N . LYS A 1 505 ? -11.147 2.506 17.559 1.00 96.81 505 LYS A N 1
ATOM 3763 C CA . LYS A 1 505 ? -11.970 3.187 18.562 1.00 96.81 505 LYS A CA 1
ATOM 3764 C C . LYS A 1 505 ? -12.839 2.161 19.270 1.00 96.81 505 LYS A C 1
ATOM 3766 O O . LYS A 1 505 ? -13.413 1.295 18.614 1.00 96.81 505 LYS A O 1
ATOM 3771 N N . ALA A 1 506 ? -12.958 2.275 20.587 1.00 96.75 506 ALA A N 1
ATOM 3772 C CA . ALA A 1 506 ? -13.813 1.419 21.400 1.00 96.75 506 ALA A CA 1
ATOM 3773 C C . ALA A 1 506 ? -14.889 2.242 22.113 1.00 96.75 506 ALA A C 1
ATOM 3775 O O . ALA A 1 506 ? -14.638 3.372 22.528 1.00 96.75 506 ALA A O 1
ATOM 3776 N N . THR A 1 507 ? -16.082 1.670 22.269 1.00 96.50 507 THR A N 1
ATOM 3777 C CA . THR A 1 507 ? -17.171 2.259 23.064 1.00 96.50 507 THR A CA 1
ATOM 3778 C C . THR A 1 507 ? -17.901 1.175 23.848 1.00 96.50 507 THR A C 1
ATOM 3780 O O . THR A 1 507 ? -18.204 0.127 23.275 1.00 96.50 507 THR A O 1
ATOM 3783 N N . ALA A 1 508 ? -18.247 1.450 25.103 1.00 95.00 508 ALA A N 1
ATOM 3784 C CA . ALA A 1 508 ? -19.218 0.686 25.883 1.00 95.00 508 ALA A CA 1
ATOM 3785 C C . ALA A 1 508 ? -20.495 1.525 26.035 1.00 95.00 508 ALA A C 1
ATOM 3787 O O . ALA A 1 508 ? -20.394 2.718 26.295 1.00 95.00 508 ALA A O 1
ATOM 3788 N N . ASN A 1 509 ? -21.678 0.949 25.808 1.00 91.44 509 ASN A N 1
ATOM 3789 C CA . ASN A 1 509 ? -22.953 1.665 25.936 1.00 91.44 509 ASN A CA 1
ATOM 3790 C C . ASN A 1 509 ? -24.037 0.728 26.508 1.00 91.44 509 ASN A C 1
ATOM 3792 O O . ASN A 1 509 ? -24.237 -0.341 25.921 1.00 91.44 509 ASN A O 1
ATOM 3796 N N . PRO A 1 510 ? -24.744 1.101 27.592 1.00 92.06 510 PRO A N 1
ATOM 3797 C CA . PRO A 1 510 ? -24.625 2.361 28.341 1.00 92.06 510 PRO A CA 1
ATOM 3798 C C . PRO A 1 510 ? -23.312 2.485 29.117 1.00 92.06 510 PRO A C 1
ATOM 3800 O O . PRO A 1 510 ? -22.717 1.487 29.509 1.00 92.06 510 PRO A O 1
ATOM 3803 N N . ASN A 1 511 ? -22.867 3.722 29.347 1.00 85.44 511 ASN A N 1
ATOM 3804 C CA . ASN A 1 511 ? -21.659 3.999 30.133 1.00 85.44 511 ASN A CA 1
ATOM 3805 C C . ASN A 1 511 ? -21.911 3.835 31.645 1.00 85.44 511 ASN A C 1
ATOM 3807 O O . ASN A 1 511 ? -20.958 3.761 32.411 1.00 85.44 511 ASN A O 1
ATOM 3811 N N . VAL A 1 512 ? -23.176 3.806 32.078 1.00 86.62 512 VAL A N 1
ATOM 3812 C CA . VAL A 1 512 ? -23.608 3.555 33.461 1.00 86.62 512 VAL A CA 1
ATOM 3813 C C . VAL A 1 512 ? -24.793 2.596 33.414 1.00 86.62 512 VAL A C 1
ATOM 3815 O O . VAL A 1 512 ? -25.757 2.869 32.698 1.00 86.62 512 VAL A O 1
ATOM 3818 N N . VAL A 1 513 ? -24.718 1.489 34.150 1.00 85.94 513 VAL A N 1
ATOM 3819 C CA . VAL A 1 513 ? -25.703 0.395 34.130 1.00 85.94 513 VAL A CA 1
ATOM 3820 C C . VAL A 1 513 ? -25.925 -0.193 35.519 1.00 85.94 513 VAL A C 1
ATOM 3822 O O . VAL A 1 513 ? -25.064 -0.098 36.393 1.00 85.94 513 VAL A O 1
ATOM 3825 N N . ASN A 1 514 ? -27.067 -0.844 35.729 1.00 83.06 514 ASN A N 1
ATOM 3826 C CA . ASN A 1 514 ? -27.280 -1.674 36.912 1.00 83.06 514 ASN A CA 1
ATOM 3827 C C . ASN A 1 514 ? -26.697 -3.080 36.713 1.00 83.06 514 ASN A C 1
ATOM 3829 O O . ASN A 1 514 ? -26.487 -3.543 35.591 1.00 83.06 514 ASN A O 1
ATOM 3833 N N . SER A 1 515 ? -26.461 -3.786 37.819 1.00 81.69 515 SER A N 1
ATOM 3834 C CA . SER A 1 515 ? -26.040 -5.192 37.787 1.00 81.69 515 SER A CA 1
ATOM 3835 C C . SER A 1 515 ? -27.020 -6.046 36.969 1.00 81.69 515 SER A C 1
ATOM 3837 O O . SER A 1 515 ? -28.233 -5.954 37.153 1.00 81.69 515 SER A O 1
ATOM 3839 N N . GLY A 1 516 ? -26.500 -6.876 36.065 1.00 80.50 516 GLY A N 1
ATOM 3840 C CA . GLY A 1 516 ? -27.286 -7.740 35.182 1.00 80.50 516 GLY A CA 1
ATOM 3841 C C . GLY A 1 516 ? -27.850 -7.073 33.920 1.00 80.50 516 GLY A C 1
ATOM 3842 O O . GLY A 1 516 ? -28.302 -7.793 33.029 1.00 80.50 516 GLY A O 1
ATOM 3843 N N . GLU A 1 517 ? -27.801 -5.743 33.791 1.00 83.88 517 GLU A N 1
ATOM 3844 C CA . GLU A 1 517 ? -28.229 -5.052 32.567 1.00 83.88 517 GLU A CA 1
ATOM 3845 C C . GLU A 1 517 ? -27.232 -5.243 31.419 1.00 83.88 517 GLU A C 1
ATOM 3847 O O . GLU A 1 517 ? -26.049 -5.520 31.619 1.00 83.88 517 GLU A O 1
ATOM 3852 N N . GLN A 1 518 ? -27.716 -5.094 30.187 1.00 90.94 518 GLN A N 1
ATOM 3853 C CA . GLN A 1 518 ? -26.904 -5.306 28.996 1.00 90.94 518 GLN A CA 1
ATOM 3854 C C . GLN A 1 518 ? -26.005 -4.104 28.687 1.00 90.94 518 GLN A C 1
ATOM 3856 O O . GLN A 1 518 ? -26.476 -2.973 28.582 1.00 90.94 518 GLN A O 1
ATOM 3861 N N . VAL A 1 519 ? -24.723 -4.376 28.439 1.00 91.81 519 VAL A N 1
ATOM 3862 C CA . VAL A 1 519 ? -23.745 -3.413 27.921 1.00 91.81 519 VAL A CA 1
ATOM 3863 C C . VAL A 1 519 ? -23.284 -3.878 26.546 1.00 91.81 519 VAL A C 1
ATOM 3865 O O . VAL A 1 519 ? -22.806 -5.002 26.375 1.00 91.81 519 VAL A O 1
ATOM 3868 N N . ILE A 1 520 ? -23.405 -3.003 25.552 1.00 95.06 520 ILE A N 1
ATOM 3869 C CA . ILE A 1 520 ? -22.912 -3.236 24.197 1.00 95.06 520 ILE A CA 1
ATOM 3870 C C . ILE A 1 520 ? -21.474 -2.737 24.117 1.00 95.06 520 ILE A C 1
ATOM 3872 O O . ILE A 1 520 ? -21.218 -1.535 24.213 1.00 95.06 520 ILE A O 1
ATOM 3876 N N . ILE A 1 521 ? -20.544 -3.655 23.873 1.00 97.06 521 ILE A N 1
ATOM 3877 C CA . ILE A 1 521 ? -19.145 -3.338 23.597 1.00 97.06 521 ILE A CA 1
ATOM 3878 C C . ILE A 1 521 ? -18.959 -3.281 22.089 1.00 97.06 521 ILE A C 1
ATOM 3880 O O . ILE A 1 521 ? -19.276 -4.243 21.386 1.00 97.06 521 ILE A O 1
ATOM 3884 N N . ARG A 1 522 ? -18.448 -2.157 21.582 1.00 96.38 522 ARG A N 1
ATOM 3885 C CA . ARG A 1 522 ? -18.174 -1.958 20.156 1.00 96.38 522 ARG A CA 1
ATOM 3886 C C . ARG A 1 522 ? -16.723 -1.584 19.915 1.00 96.38 522 ARG A C 1
ATOM 3888 O O . ARG A 1 522 ? -16.169 -0.766 20.645 1.00 96.38 522 ARG A O 1
ATOM 3895 N N . GLY A 1 523 ? -16.161 -2.122 18.841 1.00 97.19 523 GLY A N 1
ATOM 3896 C CA . GLY A 1 523 ? -14.902 -1.692 18.252 1.00 97.19 523 GLY A CA 1
ATOM 3897 C C . GLY A 1 523 ? -15.099 -1.251 16.803 1.00 97.19 523 GLY A C 1
ATOM 3898 O O . GLY A 1 523 ? -15.826 -1.879 16.032 1.00 97.19 523 GLY A O 1
ATOM 3899 N N . MET A 1 524 ? -14.471 -0.135 16.454 1.00 96.31 524 MET A N 1
ATOM 3900 C CA . MET A 1 524 ? -14.519 0.505 15.142 1.00 96.31 524 MET A CA 1
ATOM 3901 C C . MET A 1 524 ? -13.077 0.642 14.642 1.00 96.31 524 MET A C 1
ATOM 3903 O O . MET A 1 524 ? -12.387 1.583 15.055 1.00 96.31 524 MET A O 1
ATOM 3907 N N . PRO A 1 525 ? -12.580 -0.337 13.866 1.00 93.06 525 PRO A N 1
ATOM 3908 C CA . PRO A 1 525 ? -11.237 -0.290 13.315 1.00 93.06 525 PRO A CA 1
ATOM 3909 C C . PRO A 1 525 ? -11.174 0.736 12.178 1.00 93.06 525 PRO A C 1
ATOM 3911 O O . PRO A 1 525 ? -12.176 1.046 11.537 1.00 93.06 525 PRO A O 1
ATOM 3914 N N . SER A 1 526 ? -9.988 1.277 11.941 1.00 88.44 526 SER A N 1
ATOM 3915 C CA . SER A 1 526 ? -9.695 2.139 10.803 1.00 88.44 526 SER A CA 1
ATOM 3916 C C . SER A 1 526 ? -8.262 1.870 10.350 1.00 88.44 526 SER A C 1
ATOM 3918 O O . SER A 1 526 ? -7.374 1.918 11.196 1.00 88.44 526 SER A O 1
ATOM 3920 N N . PRO A 1 527 ? -7.995 1.647 9.056 1.00 84.00 527 PRO A N 1
ATOM 3921 C CA . PRO A 1 527 ? -8.972 1.559 7.968 1.00 84.00 527 PRO A CA 1
ATOM 3922 C C . PRO A 1 527 ? -9.831 0.276 8.023 1.00 84.00 527 PRO A C 1
ATOM 3924 O O . PRO A 1 527 ? -9.473 -0.702 8.679 1.00 84.00 527 PRO A O 1
ATOM 3927 N N . GLU A 1 528 ? -10.988 0.318 7.357 1.00 85.75 528 GLU A N 1
ATOM 3928 C CA . GLU A 1 528 ? -11.977 -0.772 7.300 1.00 85.75 528 GLU A CA 1
ATOM 3929 C C . GLU A 1 528 ? -11.505 -1.930 6.399 1.00 85.75 528 GLU A C 1
ATOM 3931 O O . GLU A 1 528 ? -10.788 -1.717 5.428 1.00 85.75 528 GLU A O 1
ATOM 3936 N N . GLY A 1 529 ? -11.942 -3.160 6.670 1.00 80.25 529 GLY A N 1
ATOM 3937 C CA . GLY A 1 529 ? -11.725 -4.342 5.831 1.00 80.25 529 GLY A CA 1
ATOM 3938 C C . GLY A 1 529 ? -10.444 -5.133 6.116 1.00 80.25 529 GLY A C 1
ATOM 3939 O O . GLY A 1 529 ? -10.240 -6.170 5.489 1.00 80.25 529 GLY A O 1
ATOM 3940 N N . LEU A 1 530 ? -9.608 -4.689 7.063 1.00 82.88 530 LEU A N 1
ATOM 3941 C CA . LEU A 1 530 ? -8.354 -5.368 7.442 1.00 82.88 530 LEU A CA 1
ATOM 3942 C C . LEU A 1 530 ? -8.471 -6.250 8.692 1.00 82.88 530 LEU A C 1
ATOM 3944 O O . LEU A 1 530 ? -7.577 -7.047 8.983 1.00 82.88 530 LEU A O 1
ATOM 3948 N N . THR A 1 531 ? -9.534 -6.093 9.483 1.00 89.12 531 THR A N 1
ATOM 3949 C CA . THR A 1 531 ? -9.668 -6.801 10.758 1.00 89.12 531 THR A CA 1
ATOM 3950 C C . THR A 1 531 ? -10.087 -8.255 10.542 1.00 89.12 531 THR A C 1
ATOM 3952 O O . THR A 1 531 ? -11.171 -8.539 10.039 1.00 89.12 531 THR A O 1
ATOM 3955 N N . LYS A 1 532 ? -9.256 -9.198 11.000 1.00 89.81 532 LYS A N 1
ATOM 3956 C CA . LYS A 1 532 ? -9.562 -10.637 10.999 1.00 89.81 532 LYS A CA 1
ATOM 3957 C C . LYS A 1 532 ? -10.374 -11.053 12.221 1.00 89.81 532 LYS A C 1
ATOM 3959 O O . LYS A 1 532 ? -11.281 -11.877 12.123 1.00 89.81 532 LYS A O 1
ATOM 3964 N N . SER A 1 533 ? -10.018 -10.529 13.390 1.00 94.88 533 SER A N 1
ATOM 3965 C CA . SER A 1 533 ? -10.688 -10.846 14.651 1.00 94.88 533 SER A CA 1
ATOM 3966 C C . SER A 1 533 ? -10.582 -9.697 15.637 1.00 94.88 533 SER A C 1
ATOM 3968 O O . SER A 1 533 ? -9.603 -8.950 15.618 1.00 94.88 533 SER A O 1
ATOM 3970 N N . MET A 1 534 ? -11.548 -9.603 16.547 1.00 97.44 534 MET A N 1
ATOM 3971 C CA . MET A 1 534 ? -11.538 -8.604 17.605 1.00 97.44 534 MET A CA 1
ATOM 3972 C C . MET A 1 534 ? -11.998 -9.213 18.929 1.00 97.44 534 MET A C 1
ATOM 3974 O O . MET A 1 534 ? -12.959 -9.982 18.970 1.00 97.44 534 MET A O 1
ATOM 3978 N N . LYS A 1 535 ? -11.295 -8.879 20.011 1.00 97.50 535 LYS A N 1
ATOM 3979 C CA . LYS A 1 535 ? -11.574 -9.348 21.373 1.00 97.50 535 LYS A CA 1
ATOM 3980 C C . LYS A 1 535 ? -11.688 -8.165 22.317 1.00 97.50 535 LYS A C 1
ATOM 3982 O O . LYS A 1 535 ? -11.002 -7.169 22.116 1.00 97.50 535 LYS A O 1
ATOM 3987 N N . ALA A 1 536 ? -12.518 -8.277 23.342 1.00 97.56 536 ALA A N 1
ATOM 3988 C CA . ALA A 1 536 ? -12.568 -7.317 24.432 1.00 97.56 536 ALA A CA 1
ATOM 3989 C C . ALA A 1 536 ? -12.256 -8.023 25.751 1.00 97.56 536 ALA A C 1
ATOM 3991 O O . ALA A 1 536 ? -12.869 -9.046 26.052 1.00 97.56 536 ALA A O 1
ATOM 3992 N N . HIS A 1 537 ? -11.313 -7.455 26.497 1.00 96.38 537 HIS A N 1
ATOM 3993 C CA . HIS A 1 537 ? -10.971 -7.834 27.860 1.00 96.38 537 HIS A CA 1
ATOM 3994 C C . HIS A 1 537 ? -11.545 -6.788 28.813 1.00 96.38 537 HIS A C 1
ATOM 3996 O O . HIS A 1 537 ? -11.298 -5.593 28.639 1.00 96.38 537 HIS A O 1
ATOM 4002 N N . ILE A 1 538 ? -12.333 -7.220 29.789 1.00 96.06 538 ILE A N 1
ATOM 4003 C CA . ILE A 1 538 ? -13.098 -6.351 30.686 1.00 96.06 538 ILE A CA 1
ATOM 4004 C C . ILE A 1 538 ? -12.675 -6.658 32.116 1.00 96.06 538 ILE A C 1
ATOM 4006 O O . ILE A 1 538 ? -12.725 -7.817 32.517 1.00 96.06 538 ILE A O 1
ATOM 4010 N N . THR A 1 539 ? -12.281 -5.643 32.883 1.00 93.44 539 THR A N 1
ATOM 4011 C CA . THR A 1 539 ? -11.820 -5.814 34.269 1.00 93.44 539 THR A CA 1
ATOM 4012 C C . THR A 1 539 ? -12.153 -4.606 35.139 1.00 93.44 539 THR A C 1
ATOM 4014 O O . THR A 1 539 ? -12.146 -3.473 34.660 1.00 93.44 539 THR A O 1
ATOM 4017 N N . ASP A 1 540 ? -12.420 -4.840 36.420 1.00 88.06 540 ASP A N 1
ATOM 4018 C CA . ASP A 1 540 ? -12.537 -3.807 37.459 1.00 88.06 540 ASP A CA 1
ATOM 4019 C C . ASP A 1 540 ? -11.178 -3.430 38.093 1.00 88.06 540 ASP A C 1
ATOM 4021 O O . ASP A 1 540 ? -11.124 -2.647 39.039 1.00 88.06 540 ASP A O 1
ATOM 4025 N N . GLY A 1 541 ? -10.067 -3.979 37.580 1.00 79.88 541 GLY A N 1
ATOM 4026 C CA . GLY A 1 541 ? -8.728 -3.840 38.160 1.00 79.88 541 GLY A CA 1
ATOM 4027 C C . GLY A 1 541 ? -8.413 -4.859 39.265 1.00 79.88 541 GLY A C 1
ATOM 4028 O O . GLY A 1 541 ? -7.304 -4.832 39.801 1.00 79.88 541 GLY A O 1
ATOM 4029 N N . GLY A 1 542 ? -9.358 -5.748 39.594 1.00 74.88 542 GLY A N 1
ATOM 4030 C CA . GLY A 1 542 ? -9.212 -6.869 40.522 1.00 74.88 542 GLY A CA 1
ATOM 4031 C C . GLY A 1 542 ? -9.282 -8.235 39.826 1.00 74.88 542 GLY A C 1
ATOM 4032 O O . GLY A 1 542 ? -8.845 -8.401 38.689 1.00 74.88 542 GLY A O 1
ATOM 4033 N N . GLU A 1 543 ? -9.817 -9.242 40.525 1.00 74.12 543 GLU A N 1
ATOM 4034 C CA . GLU A 1 543 ? -9.933 -10.620 40.011 1.00 74.12 543 GLU A CA 1
ATOM 4035 C C . GLU A 1 543 ? -11.077 -10.799 38.995 1.00 74.12 543 GLU A C 1
ATOM 4037 O O . GLU A 1 543 ? -11.089 -11.776 38.242 1.00 74.12 543 GLU A O 1
ATOM 4042 N N . ASN A 1 544 ? -12.030 -9.860 38.933 1.00 78.06 544 ASN A N 1
ATOM 4043 C CA . ASN A 1 544 ? -13.151 -9.946 38.004 1.00 78.06 544 ASN A CA 1
ATOM 4044 C C . ASN A 1 544 ? -12.676 -9.607 36.591 1.00 78.06 544 ASN A C 1
ATOM 4046 O O . ASN A 1 544 ? -12.386 -8.453 36.264 1.00 78.06 544 ASN A O 1
ATOM 4050 N N . THR A 1 545 ? -12.619 -10.628 35.738 1.00 88.94 545 THR A N 1
ATOM 4051 C CA . THR A 1 545 ? -12.230 -10.494 34.333 1.00 88.94 545 THR A CA 1
ATOM 4052 C C . THR A 1 545 ? -13.234 -11.195 33.424 1.00 88.94 545 THR A C 1
ATOM 4054 O O . THR A 1 545 ? -13.718 -12.286 33.727 1.00 88.94 545 THR A O 1
ATOM 4057 N N . ILE A 1 546 ? -13.580 -10.553 32.308 1.00 93.50 546 ILE A N 1
ATOM 4058 C CA . ILE A 1 546 ? -14.456 -11.113 31.275 1.00 93.50 546 ILE A CA 1
ATOM 4059 C C . ILE A 1 546 ? -13.791 -10.913 29.919 1.00 93.50 546 ILE A C 1
ATOM 4061 O O . ILE A 1 546 ? -13.519 -9.784 29.514 1.00 93.50 546 ILE A O 1
ATOM 4065 N N . ASP A 1 547 ? -13.598 -12.011 29.194 1.00 95.00 547 ASP A N 1
ATOM 4066 C CA . ASP A 1 547 ? -13.118 -12.002 27.817 1.00 95.00 547 ASP A CA 1
ATOM 4067 C C . ASP A 1 547 ? -14.243 -12.381 26.856 1.00 95.00 547 ASP A C 1
ATOM 4069 O O . ASP A 1 547 ? -14.856 -13.444 26.970 1.00 95.00 547 ASP A O 1
ATOM 4073 N N . ILE A 1 548 ? -14.490 -11.526 25.866 1.00 96.31 548 ILE A N 1
ATOM 4074 C CA . ILE A 1 548 ? -15.469 -11.783 24.806 1.00 96.31 548 ILE A CA 1
ATOM 4075 C C . ILE A 1 548 ? -14.844 -11.602 23.427 1.00 96.31 548 ILE A C 1
ATOM 4077 O O . ILE A 1 548 ? -14.048 -10.693 23.188 1.00 96.31 548 ILE A O 1
ATOM 4081 N N . ASN A 1 549 ? -15.256 -12.443 22.481 1.00 97.50 549 ASN A N 1
ATOM 4082 C CA . ASN A 1 549 ? -15.000 -12.198 21.064 1.00 97.50 549 ASN A CA 1
ATOM 4083 C C . ASN A 1 549 ? -16.079 -11.248 20.537 1.00 97.50 549 ASN A C 1
ATOM 4085 O O . ASN A 1 549 ? -17.268 -11.482 20.763 1.00 97.50 549 ASN A O 1
ATOM 4089 N N . LEU A 1 550 ? -15.683 -10.193 19.830 1.00 97.31 550 LEU A N 1
ATOM 4090 C CA . LEU A 1 550 ? -16.624 -9.343 19.108 1.00 97.31 550 LEU A CA 1
ATOM 4091 C C . LEU A 1 550 ? -16.912 -9.961 17.737 1.00 97.31 550 LEU A C 1
ATOM 4093 O O . LEU A 1 550 ? -16.051 -10.614 17.147 1.00 97.31 550 LEU A O 1
ATOM 4097 N N . VAL A 1 551 ? -18.123 -9.751 17.224 1.00 96.62 551 VAL A N 1
ATOM 4098 C CA . VAL A 1 551 ? -18.546 -10.235 15.902 1.00 96.62 551 VAL A CA 1
ATOM 4099 C C . VAL A 1 551 ? -18.703 -9.043 14.965 1.00 96.62 551 VAL A C 1
ATOM 4101 O O . VAL A 1 551 ? -19.223 -8.002 15.373 1.00 96.62 551 VAL A O 1
ATOM 4104 N N . GLN A 1 552 ? -18.261 -9.183 13.713 1.00 95.19 552 GLN A N 1
ATOM 4105 C CA . GLN A 1 552 ? -18.458 -8.156 12.692 1.00 95.19 552 GLN A CA 1
ATOM 4106 C C . GLN A 1 552 ? -19.960 -7.988 12.425 1.00 95.19 552 GLN A C 1
ATOM 4108 O O . GLN A 1 552 ? -20.624 -8.882 11.906 1.00 95.19 552 GLN A O 1
ATOM 4113 N N . TRP A 1 553 ? -20.492 -6.836 12.812 1.00 91.69 553 TRP A N 1
ATOM 4114 C CA . TRP A 1 553 ? -21.905 -6.490 12.698 1.00 91.69 553 TRP A CA 1
ATOM 4115 C C . TRP A 1 553 ? -22.215 -5.758 11.395 1.00 91.69 553 TRP A C 1
ATOM 4117 O O . TRP A 1 553 ? -23.240 -6.004 10.765 1.00 91.69 553 TRP A O 1
ATOM 4127 N N . SER A 1 554 ? -21.321 -4.865 10.972 1.00 91.00 554 SER A N 1
ATOM 4128 C CA . SER A 1 554 ? -21.415 -4.166 9.692 1.00 91.00 554 SER A CA 1
ATOM 4129 C C . SER A 1 554 ? -20.056 -4.110 9.014 1.00 91.00 554 SER A C 1
ATOM 4131 O O . SER A 1 554 ? -19.028 -4.016 9.682 1.00 91.00 554 SER A O 1
ATOM 4133 N N . ARG A 1 555 ? -20.067 -4.169 7.678 1.00 82.62 555 ARG A N 1
ATOM 4134 C CA . ARG A 1 555 ? -18.858 -4.096 6.844 1.00 82.62 555 ARG A CA 1
ATOM 4135 C C . ARG A 1 555 ? -18.489 -2.675 6.429 1.00 82.62 555 ARG A C 1
ATOM 4137 O O . ARG A 1 555 ? -17.317 -2.425 6.219 1.00 82.62 555 ARG A O 1
ATOM 4144 N N . SER A 1 556 ? -19.471 -1.779 6.301 1.00 82.88 556 SER A N 1
ATOM 4145 C CA . SER A 1 556 ? -19.229 -0.358 6.039 1.00 82.88 556 SER A CA 1
ATOM 4146 C C . SER A 1 556 ? -20.346 0.515 6.649 1.00 82.88 556 SER A C 1
ATOM 4148 O O . SER A 1 556 ? -21.519 0.301 6.321 1.00 82.88 556 SER A O 1
ATOM 4150 N N . PRO A 1 557 ? -20.030 1.445 7.572 1.00 86.88 557 PRO A N 1
ATOM 4151 C CA . PRO A 1 557 ? -18.744 1.516 8.258 1.00 86.88 557 PRO A CA 1
ATOM 4152 C C . PRO A 1 557 ? -18.458 0.210 9.014 1.00 86.88 557 PRO A C 1
ATOM 4154 O O . PRO A 1 557 ? -19.394 -0.446 9.497 1.00 86.88 557 PRO A O 1
ATOM 4157 N N . GLU A 1 558 ? -17.198 -0.202 9.098 1.00 91.00 558 GLU A N 1
ATOM 4158 C CA . GLU A 1 558 ? -16.839 -1.451 9.768 1.00 91.00 558 GLU A CA 1
ATOM 4159 C C . GLU A 1 558 ? -17.087 -1.339 11.275 1.00 91.00 558 GLU A C 1
ATOM 4161 O O . GLU A 1 558 ? -16.576 -0.448 11.958 1.00 91.00 558 GLU A O 1
ATOM 4166 N N . ARG A 1 559 ? -17.906 -2.250 11.812 1.00 94.75 559 ARG A N 1
ATOM 4167 C CA . ARG A 1 559 ? -18.226 -2.298 13.242 1.00 94.75 559 ARG A CA 1
ATOM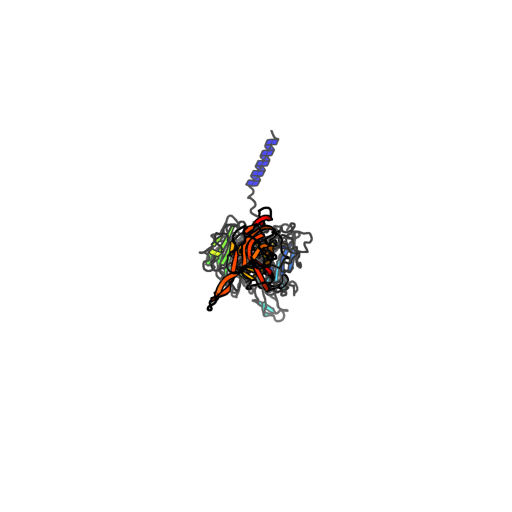 4168 C C . ARG A 1 559 ? -18.212 -3.725 13.738 1.00 94.75 559 ARG A C 1
ATOM 4170 O O . ARG A 1 559 ? -18.874 -4.595 13.174 1.00 94.75 559 ARG A O 1
ATOM 4177 N N . TRP A 1 560 ? -17.528 -3.926 14.852 1.00 97.50 560 TRP A N 1
ATOM 4178 C CA . TRP A 1 560 ? -17.497 -5.174 15.596 1.00 97.50 560 TRP A CA 1
ATOM 4179 C C . TRP A 1 560 ? -18.183 -4.955 16.931 1.00 97.50 560 TRP A C 1
ATOM 4181 O O . TRP A 1 560 ? -17.914 -3.955 17.595 1.00 97.50 560 TRP A O 1
ATOM 4191 N N . GLN A 1 561 ? -19.078 -5.852 17.332 1.00 96.94 561 GLN A N 1
ATOM 4192 C CA . GLN A 1 561 ? -19.750 -5.715 18.619 1.00 96.94 561 GLN A CA 1
ATOM 4193 C C . GLN A 1 561 ? -20.094 -7.051 19.262 1.00 96.94 561 GLN A C 1
ATOM 4195 O O . GLN A 1 561 ? -20.176 -8.083 18.597 1.00 96.94 561 GLN A O 1
ATOM 4200 N N . ASN A 1 562 ? -20.318 -7.001 20.568 1.00 97.06 562 ASN A N 1
ATOM 4201 C CA . ASN A 1 562 ? -20.972 -8.048 21.334 1.00 97.06 562 ASN A CA 1
ATOM 4202 C C . ASN A 1 562 ? -21.639 -7.421 22.566 1.00 97.06 562 ASN A C 1
ATOM 4204 O O . ASN A 1 562 ? -21.397 -6.256 22.891 1.00 97.06 562 ASN A O 1
ATOM 4208 N N . VAL A 1 563 ? -22.501 -8.186 23.221 1.00 93.81 563 VAL A N 1
ATOM 4209 C CA . VAL A 1 563 ? -23.254 -7.761 24.398 1.00 93.81 563 VAL A CA 1
ATOM 4210 C C . VAL A 1 563 ? -22.833 -8.616 25.582 1.00 93.81 563 VAL A C 1
ATOM 4212 O O . VAL A 1 563 ? -22.706 -9.833 25.459 1.00 93.81 563 VAL A O 1
ATOM 4215 N N . ILE A 1 564 ? -22.633 -7.976 26.728 1.00 94.69 564 ILE A N 1
ATOM 4216 C CA . ILE A 1 564 ? -22.470 -8.649 28.018 1.00 94.69 564 ILE A CA 1
ATOM 4217 C C . ILE A 1 564 ? -23.573 -8.211 28.968 1.00 94.69 564 ILE A C 1
ATOM 4219 O O . ILE A 1 564 ? -24.147 -7.140 28.794 1.00 94.69 564 ILE A O 1
ATOM 4223 N N . ASN A 1 565 ? -23.820 -9.012 29.998 1.00 91.38 565 ASN A N 1
ATOM 4224 C CA . ASN A 1 565 ? -24.553 -8.546 31.167 1.00 91.38 565 ASN A CA 1
ATOM 4225 C C . ASN A 1 565 ? -23.542 -7.980 32.169 1.00 91.38 565 ASN A C 1
ATOM 4227 O O . ASN A 1 565 ? -22.512 -8.610 32.424 1.00 91.38 565 ASN A O 1
ATOM 4231 N N . ALA A 1 566 ? -23.828 -6.802 32.716 1.00 88.62 566 ALA A N 1
ATOM 4232 C CA . ALA A 1 566 ? -23.011 -6.157 33.730 1.00 88.62 566 ALA A CA 1
ATOM 4233 C C . ALA A 1 566 ? -22.829 -7.093 34.939 1.00 88.62 566 ALA A C 1
ATOM 4235 O O . ALA A 1 566 ? -23.824 -7.652 35.416 1.00 88.62 566 ALA A O 1
ATOM 4236 N N . PRO A 1 567 ? -21.599 -7.284 35.449 1.00 88.25 567 PRO A N 1
ATOM 4237 C CA . PRO A 1 567 ? -21.371 -8.136 36.612 1.00 88.25 567 PRO A CA 1
ATOM 4238 C C . PRO A 1 567 ? -22.119 -7.632 37.844 1.00 88.25 567 PRO A C 1
ATOM 4240 O O . PRO A 1 567 ? -22.413 -6.446 37.967 1.00 88.25 567 PRO A O 1
ATOM 4243 N N . ASN A 1 568 ? -22.393 -8.529 38.787 1.00 84.00 568 ASN A N 1
ATOM 4244 C CA . ASN A 1 568 ? -23.029 -8.143 40.039 1.00 84.00 568 ASN A CA 1
ATOM 4245 C C . ASN A 1 568 ? -22.070 -7.319 40.906 1.00 84.00 568 ASN A C 1
ATOM 4247 O O . ASN A 1 568 ? -20.989 -7.790 41.255 1.00 84.00 568 ASN A O 1
ATOM 4251 N N . ASN A 1 569 ? -22.485 -6.115 41.299 1.00 82.44 569 ASN A N 1
ATOM 4252 C CA . ASN A 1 569 ? -21.692 -5.224 42.139 1.00 82.44 569 ASN A CA 1
ATOM 4253 C C . ASN A 1 569 ? -22.207 -5.208 43.589 1.00 82.44 569 ASN A C 1
ATOM 4255 O O . ASN A 1 569 ? -23.066 -4.410 43.946 1.00 82.44 569 ASN A O 1
ATOM 4259 N N . TYR A 1 570 ? -21.654 -6.061 44.453 1.00 72.69 570 TYR A N 1
ATOM 4260 C CA . TYR A 1 570 ? -22.016 -6.123 45.880 1.00 72.69 570 TYR A CA 1
ATOM 4261 C C . TYR A 1 570 ? -21.171 -5.207 46.782 1.00 72.69 570 TYR A C 1
ATOM 4263 O O . TYR A 1 570 ? -21.241 -5.318 48.003 1.00 72.69 570 TYR A O 1
ATOM 4271 N N . THR A 1 571 ? -20.339 -4.327 46.216 1.00 67.50 571 THR A N 1
ATOM 4272 C CA . THR A 1 571 ? -19.335 -3.571 46.989 1.00 67.50 571 THR A CA 1
ATOM 4273 C C . THR A 1 571 ? -19.914 -2.390 47.775 1.00 67.50 571 THR A C 1
ATOM 4275 O O . THR A 1 571 ? -19.230 -1.825 48.626 1.00 67.50 571 THR A O 1
ATOM 4278 N N . GLY A 1 572 ? -21.168 -2.005 47.505 1.00 63.91 572 GLY A N 1
ATOM 4279 C CA . GLY A 1 572 ? -21.815 -0.840 48.118 1.00 63.91 572 GLY A CA 1
ATOM 4280 C C . GLY A 1 572 ? -21.380 0.515 47.537 1.00 63.91 572 GLY A C 1
ATOM 4281 O O . GLY A 1 572 ? -21.867 1.544 48.000 1.00 63.91 572 GLY A O 1
ATOM 4282 N N . ALA A 1 573 ? -20.510 0.527 46.522 1.00 74.69 573 ALA A N 1
ATOM 4283 C CA . ALA A 1 573 ? -20.092 1.707 45.765 1.00 74.69 573 ALA A CA 1
ATOM 4284 C C . ALA A 1 573 ? -20.072 1.404 44.258 1.00 74.69 573 ALA A C 1
ATOM 4286 O O . ALA A 1 573 ? -20.131 0.243 43.861 1.00 74.69 573 ALA A O 1
ATOM 4287 N N . ASP A 1 574 ? -19.982 2.431 43.415 1.00 82.88 574 ASP A N 1
ATOM 4288 C CA . ASP A 1 574 ? -19.882 2.271 41.961 1.00 82.88 574 ASP A CA 1
ATOM 4289 C C . ASP A 1 574 ? -18.617 1.493 41.563 1.00 82.88 574 ASP A C 1
ATOM 4291 O O . ASP A 1 574 ? -17.507 1.835 41.975 1.00 82.88 574 ASP A O 1
ATOM 4295 N N . ALA A 1 575 ? -18.778 0.466 40.725 1.00 86.31 575 ALA A N 1
ATOM 4296 C CA . ALA A 1 575 ? -17.669 -0.317 40.186 1.00 86.31 575 ALA A CA 1
ATOM 4297 C C . ALA A 1 575 ? -17.383 0.102 38.740 1.00 86.31 575 ALA A C 1
ATOM 4299 O O . ALA A 1 575 ? -18.240 -0.038 37.867 1.00 86.31 575 ALA A O 1
ATOM 4300 N N . VAL A 1 576 ? -16.179 0.609 38.473 1.00 92.31 576 VAL A N 1
ATOM 4301 C CA . VAL A 1 576 ? -15.759 1.020 37.125 1.00 92.31 576 VAL A CA 1
ATOM 4302 C C . VAL A 1 576 ? -15.055 -0.142 36.435 1.00 92.31 576 VAL A C 1
ATOM 4304 O O . VAL A 1 576 ? -13.993 -0.576 36.869 1.00 92.31 576 VAL A O 1
ATOM 4307 N N . TYR A 1 577 ? -15.618 -0.602 35.322 1.00 94.31 577 TYR A N 1
ATOM 4308 C CA . TYR A 1 577 ? -15.019 -1.626 34.476 1.00 94.31 577 TYR A CA 1
ATOM 4309 C C . TYR A 1 577 ? -14.281 -0.976 33.310 1.00 94.31 577 TYR A C 1
ATOM 4311 O O . TYR A 1 577 ? -14.866 -0.262 32.492 1.00 94.31 577 TYR A O 1
ATOM 4319 N N . THR A 1 578 ? -12.984 -1.255 33.214 1.00 96.19 578 THR A N 1
ATOM 4320 C CA . THR A 1 578 ? -12.162 -0.914 32.054 1.00 96.19 578 THR A CA 1
ATOM 4321 C C . THR A 1 578 ? -12.332 -1.987 30.992 1.00 96.19 578 THR A C 1
ATOM 4323 O O . THR A 1 578 ? -12.188 -3.177 31.262 1.00 96.19 578 THR A O 1
ATOM 4326 N N . VAL A 1 579 ? -12.618 -1.560 29.767 1.00 96.88 579 VAL A N 1
ATOM 4327 C CA . VAL A 1 579 ? -12.773 -2.417 28.595 1.00 96.88 579 VAL A CA 1
ATOM 4328 C C . VAL A 1 579 ? -11.621 -2.138 27.642 1.00 96.88 579 VAL A C 1
ATOM 4330 O O . VAL A 1 579 ? -11.554 -1.066 27.041 1.00 96.88 579 VAL A O 1
ATOM 4333 N N . THR A 1 580 ? -10.741 -3.114 27.467 1.00 97.50 580 THR A N 1
ATOM 4334 C CA . THR A 1 580 ? -9.648 -3.080 26.494 1.00 97.50 580 THR A CA 1
ATOM 4335 C C . THR A 1 580 ? -10.038 -3.912 25.285 1.00 97.50 580 THR A C 1
ATOM 4337 O O . THR A 1 580 ? -10.066 -5.142 25.337 1.00 97.50 580 THR A O 1
ATOM 4340 N N . VAL A 1 581 ? -10.340 -3.248 24.173 1.00 97.94 581 VAL A N 1
ATOM 4341 C CA . VAL A 1 581 ? -10.628 -3.912 22.901 1.00 97.94 581 VAL A CA 1
ATOM 4342 C C . VAL A 1 581 ? -9.329 -4.063 22.123 1.00 97.94 581 VAL A C 1
ATOM 4344 O O . VAL A 1 581 ? -8.610 -3.089 21.932 1.00 97.94 581 VAL A O 1
ATOM 4347 N N . THR A 1 582 ? -9.038 -5.277 21.663 1.00 97.75 582 THR A N 1
ATOM 4348 C CA . THR A 1 582 ? -7.893 -5.618 20.814 1.00 97.75 582 THR A CA 1
ATOM 4349 C C . THR A 1 582 ? -8.392 -6.095 19.457 1.00 97.75 582 THR A C 1
ATOM 4351 O O . THR A 1 582 ? -9.145 -7.067 19.376 1.00 97.75 582 THR A O 1
ATOM 4354 N N . ALA A 1 583 ? -7.955 -5.438 18.387 1.00 96.12 583 ALA A N 1
ATOM 4355 C CA . ALA A 1 583 ? -8.216 -5.849 17.013 1.00 96.12 583 ALA A CA 1
ATOM 4356 C C . ALA A 1 583 ? -6.956 -6.468 16.402 1.00 96.12 583 ALA A C 1
ATOM 4358 O O . ALA A 1 583 ? -5.863 -5.937 16.584 1.00 96.12 583 ALA A O 1
ATOM 4359 N N . THR A 1 584 ? -7.106 -7.559 15.653 1.00 92.81 584 THR A N 1
ATOM 4360 C CA . THR A 1 584 ? -6.005 -8.294 15.009 1.00 92.81 584 THR A CA 1
ATOM 4361 C C . THR A 1 584 ? -6.231 -8.346 13.499 1.00 92.81 584 THR A C 1
ATOM 4363 O O . THR A 1 584 ? -7.312 -8.739 13.052 1.00 92.81 584 THR A O 1
ATOM 4366 N N . GLN A 1 585 ? -5.219 -7.960 12.721 1.00 86.81 585 GLN A N 1
ATOM 4367 C CA . GLN A 1 585 ? -5.192 -8.105 11.260 1.00 86.81 585 GLN A CA 1
ATOM 4368 C C . GLN A 1 585 ? -4.866 -9.546 10.829 1.00 86.81 585 GLN A C 1
ATOM 4370 O O . GLN A 1 585 ? -4.554 -10.404 11.661 1.00 86.81 585 GLN A O 1
ATOM 4375 N N . THR A 1 586 ? -4.921 -9.835 9.527 1.00 73.19 586 THR A N 1
ATOM 4376 C CA . THR A 1 586 ? -4.631 -11.174 8.982 1.00 73.19 586 THR A CA 1
ATOM 4377 C C . THR A 1 586 ? -3.171 -11.590 9.185 1.00 73.19 586 THR A C 1
ATOM 4379 O O . THR A 1 586 ? -2.911 -12.754 9.493 1.00 73.19 586 THR A O 1
ATOM 4382 N N . SER A 1 587 ? -2.252 -10.630 9.104 1.00 70.44 587 SER A N 1
ATOM 4383 C CA . SER A 1 587 ? -0.807 -10.701 9.370 1.00 70.44 587 SER A CA 1
ATOM 4384 C C . SER A 1 587 ? -0.470 -10.915 10.843 1.00 70.44 587 SER A C 1
ATOM 4386 O O . SER A 1 587 ? 0.666 -11.243 11.173 1.00 70.44 587 SER A O 1
ATOM 4388 N N . GLY A 1 588 ? -1.439 -10.728 11.743 1.00 80.19 588 GLY A N 1
ATOM 4389 C CA . GLY A 1 588 ? -1.238 -10.817 13.187 1.00 80.19 588 GLY A CA 1
ATOM 4390 C C . GLY A 1 588 ? -0.905 -9.488 13.869 1.00 80.19 588 GLY A C 1
ATOM 4391 O O . GLY A 1 588 ? -0.860 -9.464 15.098 1.00 80.19 588 GLY A O 1
ATOM 4392 N N . LYS A 1 589 ? -0.740 -8.378 13.131 1.00 84.19 589 LYS A N 1
ATOM 4393 C CA . LYS A 1 589 ? -0.591 -7.039 13.728 1.00 84.19 589 LYS A CA 1
ATOM 4394 C C . LYS A 1 589 ? -1.813 -6.707 14.589 1.00 84.19 589 LYS A C 1
ATOM 4396 O O . LYS A 1 589 ? -2.955 -6.894 14.156 1.00 84.19 589 LYS A O 1
ATOM 4401 N N . THR A 1 590 ? -1.581 -6.212 15.805 1.00 92.19 590 THR A N 1
ATOM 4402 C CA . THR A 1 590 ? -2.641 -5.846 16.751 1.00 92.19 590 THR A CA 1
ATOM 4403 C C . THR A 1 590 ? -2.661 -4.353 17.051 1.00 92.19 590 THR A C 1
ATOM 4405 O O . THR A 1 590 ? -1.640 -3.673 17.001 1.00 92.19 590 THR A O 1
ATOM 4408 N N . THR A 1 591 ? -3.848 -3.840 17.365 1.00 94.50 591 THR A N 1
ATOM 4409 C CA . THR A 1 591 ? -4.053 -2.489 17.901 1.00 94.50 591 THR A CA 1
ATOM 4410 C C . THR A 1 591 ? -5.092 -2.552 19.016 1.00 94.50 591 THR A C 1
ATOM 4412 O O . THR A 1 591 ? -5.963 -3.432 19.006 1.00 94.50 591 THR A O 1
ATOM 4415 N N . THR A 1 592 ? -4.996 -1.650 19.990 1.00 96.75 592 THR A N 1
ATOM 4416 C CA . THR A 1 592 ? -5.847 -1.656 21.184 1.00 96.75 592 THR A CA 1
ATOM 4417 C C . THR A 1 592 ? -6.493 -0.304 21.424 1.00 96.75 592 THR A C 1
ATOM 4419 O O . THR A 1 592 ? -5.860 0.728 21.227 1.00 96.75 592 THR A O 1
ATOM 4422 N N . ALA A 1 593 ? -7.722 -0.310 21.929 1.00 97.56 593 ALA A N 1
ATOM 4423 C CA . ALA A 1 593 ? -8.417 0.882 22.389 1.00 97.56 593 ALA A CA 1
ATOM 4424 C C . ALA A 1 593 ? -9.114 0.595 23.716 1.00 97.56 593 ALA A C 1
ATOM 4426 O O . ALA A 1 593 ? -9.679 -0.485 23.901 1.00 97.56 593 ALA A O 1
ATOM 4427 N N . THR A 1 594 ? -9.088 1.566 24.624 1.00 96.75 594 THR A N 1
ATOM 4428 C CA . THR A 1 594 ? -9.735 1.453 25.929 1.00 96.75 594 THR A CA 1
ATOM 4429 C C . THR A 1 594 ? -10.987 2.318 26.014 1.00 96.75 594 THR A C 1
ATOM 4431 O O . THR A 1 594 ? -11.078 3.404 25.443 1.00 96.75 594 THR A O 1
ATOM 4434 N N . THR A 1 595 ? -11.983 1.807 26.723 1.00 97.19 595 THR A N 1
ATOM 4435 C CA . THR A 1 595 ? -13.208 2.510 27.114 1.00 97.19 595 THR A CA 1
ATOM 4436 C C . THR A 1 595 ? -13.627 2.008 28.498 1.00 97.19 595 THR A C 1
ATOM 4438 O O . THR A 1 595 ? -12.961 1.140 29.063 1.00 97.19 595 THR A O 1
ATOM 4441 N N . ASN A 1 596 ? -14.686 2.554 29.084 1.00 95.88 596 ASN A N 1
ATOM 4442 C CA . ASN A 1 596 ? -15.165 2.124 30.393 1.00 95.88 596 ASN A CA 1
ATOM 4443 C C . ASN A 1 596 ? -16.690 2.180 30.488 1.00 95.88 596 ASN A C 1
ATOM 4445 O O . ASN A 1 596 ? -17.354 2.866 29.710 1.00 95.88 596 ASN A O 1
ATOM 4449 N N . PHE A 1 597 ? -17.225 1.426 31.444 1.00 94.44 597 PHE A N 1
ATOM 4450 C CA . PHE A 1 597 ? -18.591 1.574 31.930 1.00 94.44 597 PHE A CA 1
ATOM 4451 C C . PHE A 1 597 ? -18.620 1.381 33.448 1.00 94.44 597 PHE A C 1
ATOM 4453 O O . PHE A 1 597 ? -17.759 0.708 34.016 1.00 94.44 597 PHE A O 1
ATOM 4460 N N . THR A 1 598 ? -19.612 1.970 34.099 1.00 92.31 598 THR A N 1
ATOM 4461 C CA . THR A 1 598 ? -19.803 1.910 35.547 1.00 92.31 598 THR A CA 1
ATOM 4462 C C . THR A 1 598 ? -21.008 1.042 35.881 1.00 92.31 598 THR A C 1
ATOM 4464 O O . THR A 1 598 ? -22.057 1.170 35.249 1.00 92.31 598 THR A O 1
ATOM 4467 N N . VAL A 1 599 ? -20.869 0.176 36.883 1.00 88.56 599 VAL A N 1
ATOM 4468 C CA . VAL A 1 599 ? -21.953 -0.655 37.412 1.00 88.56 599 VAL A CA 1
ATOM 4469 C C . VAL A 1 599 ? -22.388 -0.127 38.773 1.00 88.56 599 VAL A C 1
ATOM 4471 O O . VAL A 1 599 ? -21.586 -0.099 39.709 1.00 88.56 599 VAL A O 1
ATOM 4474 N N . ASN A 1 600 ? -23.662 0.239 38.896 1.00 82.94 600 ASN A N 1
ATOM 4475 C CA . ASN A 1 600 ? -24.253 0.679 40.161 1.00 82.94 600 ASN A CA 1
ATOM 4476 C C . ASN A 1 600 ? -24.262 -0.471 41.191 1.00 82.94 600 ASN A C 1
ATOM 4478 O O . ASN A 1 600 ? -24.451 -1.635 40.804 1.00 82.94 600 ASN A O 1
ATOM 4482 N N . PRO A 1 601 ? -24.092 -0.182 42.493 1.00 74.94 601 PRO A N 1
ATOM 4483 C CA . PRO A 1 601 ? -24.138 -1.199 43.536 1.00 74.94 601 PRO A CA 1
ATOM 4484 C C . PRO A 1 601 ? -25.522 -1.855 43.652 1.00 74.94 601 PRO A C 1
ATOM 4486 O O . PRO A 1 601 ? -26.560 -1.220 43.469 1.00 74.94 601 PRO A O 1
ATOM 4489 N N . ILE A 1 602 ? -25.532 -3.145 43.991 1.00 69.19 602 ILE A N 1
ATOM 4490 C CA . ILE A 1 602 ? -26.736 -3.897 44.344 1.00 69.19 602 ILE A CA 1
ATOM 4491 C C . ILE A 1 602 ? -27.187 -3.456 45.745 1.00 69.19 602 ILE A C 1
ATOM 4493 O O . ILE A 1 602 ? -26.353 -3.395 46.654 1.00 69.19 602 ILE A O 1
ATOM 4497 N N . PRO A 1 603 ? -28.492 -3.203 45.957 1.00 55.75 603 PRO A N 1
ATOM 4498 C CA . PRO A 1 603 ? -29.037 -2.913 47.280 1.00 55.75 603 PRO A CA 1
ATOM 4499 C C . PRO A 1 603 ? -28.754 -4.077 48.239 1.00 55.75 603 PRO A C 1
ATOM 4501 O O . PRO A 1 603 ? -29.175 -5.207 47.980 1.00 55.75 603 PRO A O 1
ATOM 4504 N N . LEU A 1 604 ? -28.061 -3.823 49.351 1.00 56.31 604 LEU A N 1
ATOM 4505 C CA . LEU A 1 604 ? -27.872 -4.831 50.396 1.00 56.31 604 LEU A CA 1
ATOM 4506 C C . LEU A 1 604 ? -29.060 -4.768 51.374 1.00 56.31 604 LEU A C 1
ATOM 4508 O O . LEU A 1 604 ? -29.423 -3.671 51.811 1.00 56.31 604 LEU A O 1
ATOM 4512 N N . PRO A 1 605 ? -29.683 -5.904 51.745 1.00 54.88 605 PRO A N 1
ATOM 4513 C CA . PRO A 1 605 ? -30.709 -5.896 52.780 1.00 54.88 605 PRO A CA 1
ATOM 4514 C C . PRO A 1 605 ? -30.102 -5.440 54.122 1.00 54.88 605 PRO A C 1
ATOM 4516 O O . PRO A 1 605 ? -28.955 -5.788 54.423 1.00 54.88 605 PRO A O 1
ATOM 4519 N N . PRO A 1 606 ? -30.838 -4.663 54.939 1.00 56.72 606 PRO A N 1
ATOM 4520 C CA . PRO A 1 606 ? -30.360 -4.245 56.251 1.00 56.72 606 PRO A CA 1
ATOM 4521 C C . PRO A 1 606 ? -30.161 -5.455 57.187 1.00 56.72 606 PRO A C 1
ATOM 4523 O O . PRO A 1 606 ? -30.788 -6.501 56.996 1.00 56.72 606 PRO A O 1
ATOM 4526 N N . PRO A 1 607 ? -29.285 -5.342 58.205 1.00 56.12 607 PRO A N 1
ATOM 4527 C CA . PRO A 1 607 ? -29.027 -6.423 59.152 1.00 56.12 607 PRO A CA 1
ATOM 4528 C C . PRO A 1 607 ? -30.324 -6.836 59.865 1.00 56.12 607 PRO A C 1
ATOM 4530 O O . PRO A 1 607 ? -30.977 -6.020 60.506 1.00 56.12 607 PRO A O 1
ATOM 4533 N N . GLY A 1 608 ? -30.690 -8.115 59.754 1.00 57.81 608 GLY A N 1
ATOM 4534 C CA . GLY A 1 608 ? -31.998 -8.658 60.152 1.00 57.81 608 GLY A CA 1
ATOM 4535 C C . GLY A 1 608 ? -32.332 -8.693 61.652 1.00 57.81 608 GLY A C 1
ATOM 4536 O O . GLY A 1 608 ? -33.278 -9.388 62.011 1.00 57.81 608 GLY A O 1
ATOM 4537 N N . ASN A 1 609 ? -31.594 -7.977 62.511 1.00 72.88 609 ASN A N 1
ATOM 4538 C CA . ASN A 1 609 ? -31.846 -7.888 63.954 1.00 72.88 609 ASN A CA 1
ATOM 4539 C C . ASN A 1 609 ? -32.218 -6.455 64.352 1.00 72.88 609 ASN A C 1
ATOM 4541 O O . ASN A 1 609 ? -31.344 -5.602 64.514 1.00 72.88 609 ASN A O 1
ATOM 4545 N N . LEU A 1 610 ? -33.514 -6.211 64.545 1.00 84.50 610 LEU A N 1
ATOM 4546 C CA . LEU A 1 610 ? -34.032 -4.967 65.114 1.00 84.50 610 LEU A CA 1
ATOM 4547 C C . LEU A 1 610 ? -33.990 -5.003 66.646 1.00 84.50 610 LEU A C 1
ATOM 4549 O O . LEU A 1 610 ? -34.144 -6.058 67.267 1.00 84.50 610 LEU A O 1
ATOM 4553 N N . THR A 1 611 ? -33.812 -3.835 67.258 1.00 84.88 611 THR A N 1
ATOM 4554 C CA . THR A 1 611 ? -33.876 -3.649 68.709 1.00 84.88 611 THR A CA 1
ATOM 4555 C C . THR A 1 611 ? -35.280 -3.240 69.144 1.00 84.88 611 THR A C 1
ATOM 4557 O O . THR A 1 611 ? -36.006 -2.545 68.433 1.00 84.88 611 THR A O 1
ATOM 4560 N N . GLY A 1 612 ? -35.686 -3.706 70.322 1.00 87.31 612 GLY A N 1
ATOM 4561 C CA . GLY A 1 612 ? -36.952 -3.337 70.940 1.00 87.31 612 GLY A CA 1
ATOM 4562 C C . GLY A 1 612 ? -36.841 -3.342 72.458 1.00 87.31 612 GLY A C 1
ATOM 4563 O O . GLY A 1 612 ? -35.965 -3.987 73.034 1.00 87.31 612 GLY A O 1
ATOM 4564 N N . THR A 1 613 ? -37.746 -2.623 73.110 1.00 92.06 613 THR A N 1
ATOM 4565 C CA . THR A 1 613 ? -37.839 -2.517 74.566 1.00 92.06 613 THR A CA 1
ATOM 4566 C C . THR A 1 613 ? -39.105 -3.212 75.053 1.00 92.06 613 THR A C 1
ATOM 4568 O O . THR A 1 613 ? -40.198 -2.928 74.563 1.00 92.06 613 THR A O 1
ATOM 4571 N N . LEU A 1 614 ? -38.969 -4.099 76.043 1.00 92.06 614 LEU A N 1
ATOM 4572 C CA . LEU A 1 614 ? -40.098 -4.751 76.706 1.00 92.06 614 LEU A CA 1
ATOM 4573 C C . LEU A 1 614 ? -40.342 -4.109 78.075 1.00 92.06 614 LEU A C 1
ATOM 4575 O O . LEU A 1 614 ? -39.486 -4.154 78.958 1.00 92.06 614 LEU A O 1
ATOM 4579 N N . ARG A 1 615 ? -41.527 -3.532 78.264 1.00 92.88 615 ARG A N 1
ATOM 4580 C CA . ARG A 1 615 ? -41.976 -2.945 79.529 1.00 92.88 615 ARG A CA 1
ATOM 4581 C C . ARG A 1 615 ? -43.098 -3.790 80.115 1.00 92.88 615 ARG A C 1
ATOM 4583 O O . ARG A 1 615 ? -44.083 -4.071 79.438 1.00 92.88 615 ARG A O 1
ATOM 4590 N N . ILE A 1 616 ? -42.961 -4.158 81.384 1.00 91.38 616 ILE A N 1
ATOM 4591 C CA . ILE A 1 616 ? -43.962 -4.933 82.121 1.00 91.38 616 ILE A CA 1
ATOM 4592 C C . ILE A 1 616 ? -44.377 -4.137 83.352 1.00 91.38 616 ILE A C 1
ATOM 4594 O O . ILE A 1 616 ? -43.543 -3.776 84.182 1.00 91.38 616 ILE A O 1
ATOM 4598 N N . GLU A 1 617 ? -45.672 -3.870 83.464 1.00 91.00 617 GLU A N 1
ATOM 4599 C CA . GLU A 1 617 ? -46.277 -3.175 84.593 1.00 91.00 617 GLU A CA 1
ATOM 4600 C C . GLU A 1 617 ? -47.151 -4.147 85.374 1.00 91.00 617 GLU A C 1
ATOM 4602 O O . GLU A 1 617 ? -48.109 -4.695 84.831 1.00 91.00 617 GLU A O 1
ATOM 4607 N N . ALA A 1 618 ? -46.846 -4.357 86.651 1.00 87.00 618 ALA A N 1
ATOM 4608 C CA . ALA A 1 618 ? -47.671 -5.185 87.517 1.00 87.00 618 ALA A CA 1
ATOM 4609 C C . ALA A 1 618 ? -48.669 -4.315 88.288 1.00 87.00 618 ALA A C 1
ATOM 4611 O O . ALA A 1 618 ? -48.285 -3.456 89.087 1.00 87.00 618 ALA A O 1
ATOM 4612 N N . TRP A 1 619 ? -49.956 -4.551 88.064 1.00 82.38 619 TRP A N 1
ATOM 4613 C CA . TRP A 1 619 ? -51.049 -3.776 88.638 1.00 82.38 619 TRP A CA 1
ATOM 4614 C C . TRP A 1 619 ? -51.657 -4.489 89.852 1.00 82.38 619 TRP A C 1
ATOM 4616 O O . TRP A 1 619 ? -51.975 -5.680 89.810 1.00 82.38 619 TRP A O 1
ATOM 4626 N N . ARG A 1 620 ? -51.827 -3.739 90.947 1.00 77.56 620 ARG A N 1
ATOM 4627 C CA . ARG A 1 620 ? -52.528 -4.165 92.168 1.00 77.56 620 ARG A CA 1
ATOM 4628 C C . ARG A 1 620 ? -54.033 -4.231 91.933 1.00 77.56 620 ARG A C 1
ATOM 4630 O O . ARG A 1 620 ? -54.574 -3.482 91.123 1.00 77.56 620 ARG A O 1
ATOM 4637 N N . ARG A 1 621 ? -54.749 -5.002 92.763 1.00 70.25 621 ARG A N 1
ATOM 4638 C CA . ARG A 1 621 ? -56.231 -5.033 92.756 1.00 70.25 621 ARG A CA 1
ATOM 4639 C C . ARG A 1 621 ? -56.882 -3.671 93.007 1.00 70.25 621 ARG A C 1
ATOM 4641 O O . ARG A 1 621 ? -57.983 -3.430 92.533 1.00 70.25 621 ARG A O 1
ATOM 4648 N N . ASN A 1 622 ? -56.212 -2.780 93.740 1.00 75.00 622 ASN A N 1
ATOM 4649 C CA . ASN A 1 622 ? -56.672 -1.406 93.970 1.00 75.00 622 ASN A CA 1
ATOM 4650 C C . ASN A 1 622 ? -56.275 -0.431 92.841 1.00 75.00 622 ASN A C 1
ATOM 4652 O O . ASN A 1 622 ? -56.338 0.780 93.037 1.00 75.00 622 ASN A O 1
ATOM 4656 N N . ASN A 1 623 ? -55.846 -0.953 91.687 1.00 75.50 623 ASN A N 1
ATOM 4657 C CA . ASN A 1 623 ? -55.488 -0.200 90.489 1.00 75.50 623 ASN A CA 1
ATOM 4658 C C . ASN A 1 623 ? -54.268 0.733 90.647 1.00 75.50 623 ASN A C 1
ATOM 4660 O O . ASN A 1 623 ? -54.162 1.748 89.963 1.00 75.50 623 ASN A O 1
ATOM 4664 N N . THR A 1 624 ? -53.337 0.397 91.547 1.00 81.19 624 THR A N 1
ATOM 4665 C CA . THR A 1 624 ? -52.026 1.066 91.662 1.00 81.19 624 THR A CA 1
ATOM 4666 C C . THR A 1 624 ? -50.904 0.158 91.151 1.00 81.19 624 THR A C 1
ATOM 4668 O O . THR A 1 624 ? -51.009 -1.063 91.234 1.00 81.19 624 THR A O 1
ATOM 4671 N N . MET A 1 625 ? -49.832 0.730 90.599 1.00 85.94 625 MET A N 1
ATOM 4672 C CA . MET A 1 625 ? -48.734 -0.032 89.988 1.00 85.94 625 MET A CA 1
ATOM 4673 C C . MET A 1 625 ? -47.649 -0.392 91.017 1.00 85.94 625 MET A C 1
ATOM 4675 O O . MET A 1 625 ? -47.333 0.403 91.906 1.00 85.94 625 MET A O 1
ATOM 4679 N N . TYR A 1 626 ? -47.061 -1.584 90.902 1.00 82.94 626 TYR A N 1
ATOM 4680 C CA . TYR A 1 626 ? -45.795 -1.911 91.566 1.00 82.94 626 TYR A CA 1
ATOM 4681 C C . TYR A 1 626 ? -44.601 -1.245 90.863 1.00 82.94 626 TYR A C 1
ATOM 4683 O O . TYR A 1 626 ? -44.705 -0.880 89.692 1.00 82.94 626 TYR A O 1
ATOM 4691 N N . PRO A 1 627 ? -43.454 -1.079 91.548 1.00 85.31 627 PRO A N 1
ATOM 4692 C CA . PRO A 1 627 ? -42.218 -0.673 90.887 1.00 85.31 627 PRO A CA 1
ATOM 4693 C C . PRO A 1 627 ? -41.910 -1.562 89.673 1.00 85.31 627 PRO A C 1
ATOM 4695 O O . PRO A 1 627 ? -42.085 -2.783 89.734 1.00 85.31 627 PRO A O 1
ATOM 4698 N N . LEU A 1 628 ? -41.446 -0.952 88.577 1.00 84.69 628 LEU A N 1
ATOM 4699 C CA . LEU A 1 628 ? -41.054 -1.683 87.367 1.00 84.69 628 LEU A CA 1
ATOM 4700 C C . LEU A 1 628 ? -40.028 -2.773 87.705 1.00 84.69 628 LEU A C 1
ATOM 4702 O O . LEU A 1 628 ? -39.123 -2.550 88.506 1.00 84.69 628 LEU A O 1
ATOM 4706 N N . GLY A 1 629 ? -40.190 -3.944 87.089 1.00 83.25 629 GLY A N 1
ATOM 4707 C CA . GLY A 1 629 ? -39.360 -5.117 87.366 1.00 83.25 629 GLY A CA 1
ATOM 4708 C C . GLY A 1 629 ? -39.805 -5.939 88.578 1.00 83.25 629 GLY A C 1
ATOM 4709 O O . GLY A 1 629 ? -39.190 -6.962 88.842 1.00 83.25 629 GLY A O 1
ATOM 4710 N N . THR A 1 630 ? -40.886 -5.563 89.277 1.00 85.31 630 THR A N 1
ATOM 4711 C CA . THR A 1 630 ? -41.437 -6.351 90.395 1.00 85.31 630 THR A CA 1
ATOM 4712 C C . THR A 1 630 ? -42.921 -6.681 90.213 1.00 85.31 630 THR A C 1
ATOM 4714 O O . THR A 1 630 ? -43.700 -5.853 89.739 1.00 85.31 630 THR A O 1
ATOM 4717 N N . ALA A 1 631 ? -43.339 -7.883 90.612 1.00 85.00 631 ALA A N 1
ATOM 4718 C CA . ALA A 1 631 ? -44.736 -8.319 90.633 1.00 85.00 631 ALA A CA 1
ATOM 4719 C C . ALA A 1 631 ? -45.020 -9.246 91.825 1.00 85.00 631 ALA A C 1
ATOM 4721 O O . ALA A 1 631 ? -44.105 -9.795 92.418 1.00 85.00 631 ALA A O 1
ATOM 4722 N N . LYS A 1 632 ? -46.292 -9.458 92.170 1.00 79.56 632 LYS A N 1
ATOM 4723 C CA . LYS A 1 632 ? -46.737 -10.480 93.128 1.00 79.56 632 LYS A CA 1
ATOM 4724 C C . LYS A 1 632 ? -47.582 -11.533 92.422 1.00 79.56 632 LYS A C 1
ATOM 4726 O O . LYS A 1 632 ? -48.182 -11.253 91.380 1.00 79.56 632 LYS A O 1
ATOM 4731 N N . TYR A 1 633 ? -47.686 -12.717 93.021 1.00 75.38 633 TYR A N 1
ATOM 4732 C CA . TYR A 1 633 ? -48.642 -13.733 92.581 1.00 75.38 633 TYR A CA 1
ATOM 4733 C C . TYR A 1 633 ? -50.075 -13.173 92.559 1.00 75.38 633 TYR A C 1
ATOM 4735 O O . TYR A 1 633 ? -50.514 -12.535 93.515 1.00 75.38 633 TYR A O 1
ATOM 4743 N N . GLY A 1 634 ? -50.802 -13.411 91.466 1.00 71.38 634 GLY A N 1
ATOM 4744 C CA . GLY A 1 634 ? -52.162 -12.923 91.238 1.00 71.38 634 GLY A CA 1
ATOM 4745 C C . GLY A 1 634 ? -52.275 -11.523 90.620 1.00 71.38 634 GLY A C 1
ATOM 4746 O O . GLY A 1 634 ? -53.387 -11.132 90.259 1.00 71.38 634 GLY A O 1
ATOM 4747 N N . ASN A 1 635 ? -51.173 -10.777 90.458 1.00 80.81 635 ASN A N 1
ATOM 4748 C CA . ASN A 1 635 ? -51.204 -9.468 89.794 1.00 80.81 635 ASN A CA 1
ATOM 4749 C C . ASN A 1 635 ? -51.574 -9.588 88.313 1.00 80.81 635 ASN A C 1
ATOM 4751 O O . ASN A 1 635 ? -51.199 -10.554 87.650 1.00 80.81 635 ASN A O 1
ATOM 4755 N N . GLU A 1 636 ? -52.238 -8.563 87.780 1.00 86.62 636 GLU A N 1
ATOM 4756 C CA . GLU A 1 636 ? -52.362 -8.375 86.334 1.00 86.62 636 GLU A CA 1
ATOM 4757 C C . GLU A 1 636 ? -51.095 -7.686 85.813 1.00 86.62 636 GLU A C 1
ATOM 4759 O O . GLU A 1 636 ? -50.737 -6.598 86.264 1.00 86.62 636 GLU A O 1
ATOM 4764 N N . LEU A 1 637 ? -50.402 -8.330 84.880 1.00 90.00 637 LEU A N 1
ATOM 4765 C CA . LEU A 1 637 ? -49.284 -7.769 84.139 1.00 90.00 637 LEU A CA 1
ATOM 4766 C C . LEU A 1 637 ? -49.808 -7.132 82.859 1.00 90.00 637 LEU A C 1
ATOM 4768 O O . LEU A 1 637 ? -50.419 -7.816 82.042 1.00 90.00 637 LEU A O 1
ATOM 4772 N N . ALA A 1 638 ? -49.540 -5.843 82.675 1.00 91.75 638 ALA A N 1
ATOM 4773 C CA . ALA A 1 638 ? -49.679 -5.165 81.396 1.00 91.75 638 ALA A CA 1
ATOM 4774 C C . ALA A 1 638 ? -48.308 -5.131 80.714 1.00 91.75 638 ALA A C 1
ATOM 4776 O O . ALA A 1 638 ? -47.362 -4.527 81.224 1.00 91.75 638 ALA A O 1
ATOM 4777 N N . VAL A 1 639 ? -48.197 -5.807 79.575 1.00 93.31 639 VAL A N 1
ATOM 4778 C CA . VAL A 1 639 ? -46.967 -5.886 78.785 1.00 93.31 639 VAL A CA 1
ATOM 4779 C C . VAL A 1 639 ? -47.075 -4.940 77.605 1.00 93.31 639 VAL A C 1
ATOM 4781 O O . VAL A 1 639 ? -48.081 -4.941 76.901 1.00 93.31 639 VAL A O 1
ATOM 4784 N N . THR A 1 640 ? -46.033 -4.142 77.397 1.00 95.25 640 THR A N 1
ATOM 4785 C CA . THR A 1 640 ? -45.865 -3.259 76.243 1.00 95.25 640 THR A CA 1
ATOM 4786 C C . THR A 1 640 ? -44.509 -3.532 75.601 1.00 95.25 640 THR A C 1
ATOM 4788 O O . THR A 1 640 ? -43.472 -3.350 76.235 1.00 95.25 640 THR A O 1
ATOM 4791 N N . LEU A 1 641 ? -44.521 -3.971 74.347 1.00 95.44 641 LEU A N 1
ATOM 4792 C CA . LEU A 1 641 ? -43.358 -4.051 73.471 1.00 95.44 641 LEU A CA 1
ATOM 4793 C C . LEU A 1 641 ? -43.313 -2.784 72.613 1.00 95.44 641 LEU A C 1
ATOM 4795 O O . LEU A 1 641 ? -44.298 -2.484 71.945 1.00 95.44 641 LEU A O 1
ATOM 4799 N N . THR A 1 642 ? -42.175 -2.097 72.581 1.00 95.00 642 THR A N 1
ATOM 4800 C CA . THR A 1 642 ? -41.916 -0.980 71.660 1.00 95.00 642 THR A CA 1
ATOM 4801 C C . THR A 1 642 ? -40.700 -1.313 70.805 1.00 95.00 642 THR A C 1
ATOM 4803 O O . THR A 1 642 ? -39.626 -1.551 71.353 1.00 95.00 642 THR A O 1
ATOM 4806 N N . VAL A 1 643 ? -40.852 -1.335 69.481 1.00 92.56 643 VAL A N 1
ATOM 4807 C CA . VAL A 1 643 ? -39.754 -1.588 68.533 1.00 92.56 643 VAL A CA 1
ATOM 4808 C C . VAL A 1 643 ? -39.167 -0.264 68.044 1.00 92.56 643 VAL A C 1
ATOM 4810 O O . VAL A 1 643 ? -39.916 0.667 67.740 1.00 92.56 643 VAL A O 1
ATOM 4813 N N . ASP A 1 644 ? -37.837 -0.169 67.969 1.00 89.38 644 ASP A N 1
ATOM 4814 C CA . ASP A 1 644 ? -37.167 1.036 67.476 1.00 89.38 644 ASP A CA 1
ATOM 4815 C C . ASP A 1 644 ? -37.435 1.236 65.969 1.00 89.38 644 ASP A C 1
ATOM 4817 O O . ASP A 1 644 ? -37.520 0.252 65.226 1.00 89.38 644 ASP A O 1
ATOM 4821 N N . PRO A 1 645 ? -37.550 2.488 65.475 1.00 85.56 645 PRO A N 1
ATOM 4822 C CA . PRO A 1 645 ? -37.716 2.744 64.049 1.00 85.56 645 PRO A CA 1
ATOM 4823 C C . PRO A 1 645 ? -36.578 2.109 63.228 1.00 85.56 645 PRO A C 1
ATOM 4825 O O . PRO A 1 645 ? -35.405 2.382 63.506 1.00 85.56 645 PRO A O 1
ATOM 4828 N N . PRO A 1 646 ? -36.889 1.283 62.214 1.00 85.06 646 PRO A N 1
ATOM 4829 C CA . PRO A 1 646 ? -35.866 0.602 61.433 1.00 85.06 646 PRO A CA 1
ATOM 4830 C C . PRO A 1 646 ? -35.057 1.605 60.589 1.00 85.06 646 PRO A C 1
ATOM 4832 O O . PRO A 1 646 ? -35.625 2.572 60.069 1.00 85.06 646 PRO A O 1
ATOM 4835 N N . PRO A 1 647 ? -33.739 1.400 60.412 1.00 79.75 647 PRO A N 1
ATOM 4836 C CA . PRO A 1 647 ? -32.937 2.247 59.537 1.00 79.75 647 PRO A CA 1
ATOM 4837 C C . PRO A 1 647 ? -33.292 2.020 58.051 1.00 79.75 647 PRO A C 1
ATOM 4839 O O . PRO A 1 647 ? -33.712 0.918 57.675 1.00 79.75 647 PRO A O 1
ATOM 4842 N N . PRO A 1 648 ? -33.088 3.023 57.172 1.00 77.06 648 PRO A N 1
ATOM 4843 C CA . PRO A 1 648 ? -33.169 2.821 55.727 1.00 77.06 648 PRO A CA 1
ATOM 4844 C C . PRO A 1 648 ? -32.144 1.780 55.244 1.00 77.06 648 PRO A C 1
ATOM 4846 O O . PRO A 1 648 ? -31.061 1.679 55.832 1.00 77.06 648 PRO A O 1
ATOM 4849 N N . PRO A 1 649 ? -32.433 1.032 54.163 1.00 70.31 649 PRO A N 1
ATOM 4850 C CA . PRO A 1 649 ? -31.465 0.111 53.572 1.00 70.31 649 PRO A CA 1
ATOM 4851 C C . PRO A 1 649 ? -30.180 0.834 53.141 1.00 70.31 649 PRO A C 1
ATOM 4853 O O . PRO A 1 649 ? -30.226 1.950 52.619 1.00 70.31 649 PRO A O 1
ATOM 4856 N N . GLN A 1 650 ? -29.028 0.192 53.340 1.00 63.12 650 GLN A N 1
ATOM 4857 C CA . GLN A 1 650 ? -27.730 0.743 52.941 1.00 63.12 650 GLN A CA 1
ATOM 4858 C C . GLN A 1 650 ? -27.432 0.444 51.462 1.00 63.12 650 GLN A C 1
ATOM 4860 O O . GLN A 1 650 ? -27.839 -0.585 50.927 1.00 63.12 650 GLN A O 1
ATOM 4865 N N . GLY A 1 651 ? -26.706 1.348 50.795 1.00 59.81 651 GLY A N 1
ATOM 4866 C CA . GLY A 1 651 ? -26.324 1.198 49.381 1.00 59.81 651 GLY A CA 1
ATOM 4867 C C . GLY A 1 651 ? -27.369 1.680 48.366 1.00 59.81 651 GLY A C 1
ATOM 4868 O O . GLY A 1 651 ? -27.154 1.549 47.166 1.00 59.81 651 GLY A O 1
ATOM 4869 N N . LEU A 1 652 ? -28.479 2.267 48.825 1.00 67.75 652 LEU A N 1
ATOM 4870 C CA . LEU A 1 652 ? -29.515 2.865 47.982 1.00 67.75 652 LEU A CA 1
ATOM 4871 C C . LEU A 1 652 ? -29.448 4.401 48.010 1.00 67.75 652 LEU A C 1
ATOM 4873 O O . LEU A 1 652 ? -29.416 5.012 49.081 1.00 67.75 652 LEU A O 1
ATOM 4877 N N . LEU A 1 653 ? -29.470 5.037 46.833 1.00 71.94 653 LEU A N 1
ATOM 4878 C CA . LEU A 1 653 ? -29.418 6.496 46.706 1.00 71.94 653 LEU A CA 1
ATOM 4879 C C . LEU A 1 653 ? -30.672 7.148 47.311 1.00 71.94 653 LEU A C 1
ATOM 4881 O O . LEU A 1 653 ? -31.795 6.860 46.893 1.00 71.94 653 LEU A O 1
ATOM 4885 N N . ASN A 1 654 ? -30.463 8.062 48.266 1.00 80.06 654 ASN A N 1
ATOM 4886 C CA . ASN A 1 654 ? -31.520 8.812 48.957 1.00 80.06 654 ASN A CA 1
ATOM 4887 C C . ASN A 1 654 ? -32.619 7.921 49.567 1.00 80.06 654 ASN A C 1
ATOM 4889 O O . ASN A 1 654 ? -33.786 8.312 49.597 1.00 80.06 654 ASN A O 1
ATOM 4893 N N . ALA A 1 655 ? -32.257 6.726 50.043 1.00 77.75 655 ALA A N 1
ATOM 4894 C CA . ALA A 1 655 ? -33.214 5.789 50.615 1.00 77.75 655 ALA A CA 1
ATOM 4895 C C . ALA A 1 655 ? -33.861 6.315 51.898 1.00 77.75 655 ALA A C 1
ATOM 4897 O O . ALA A 1 655 ? -33.183 6.808 52.803 1.00 77.75 655 ALA A O 1
ATOM 4898 N N . GLN A 1 656 ? -35.180 6.169 51.986 1.00 84.50 656 GLN A N 1
ATOM 4899 C CA . GLN A 1 656 ? -35.974 6.602 53.131 1.00 84.50 656 GLN A CA 1
ATOM 4900 C C . GLN A 1 656 ? -37.014 5.540 53.480 1.00 84.50 656 GLN A C 1
ATOM 4902 O O . GLN A 1 656 ? -37.705 5.027 52.597 1.00 84.50 656 GLN A O 1
ATOM 4907 N N . VAL A 1 657 ? -37.133 5.219 54.772 1.00 86.25 657 VAL A N 1
ATOM 4908 C CA . VAL A 1 657 ? -38.240 4.399 55.283 1.00 86.25 657 VAL A CA 1
ATOM 4909 C C . VAL A 1 657 ? -39.517 5.223 55.202 1.00 86.25 657 VAL A C 1
ATOM 4911 O O . VAL A 1 657 ? -39.559 6.369 55.645 1.00 86.25 657 VAL A O 1
ATOM 4914 N N . THR A 1 658 ? -40.547 4.629 54.619 1.00 89.69 658 THR A N 1
ATOM 4915 C CA . THR A 1 658 ? -41.844 5.272 54.381 1.00 89.69 658 THR A CA 1
ATOM 4916 C C . THR A 1 658 ? -42.917 4.770 55.334 1.00 89.69 658 THR A C 1
ATOM 4918 O O . THR A 1 658 ? -43.808 5.535 55.696 1.00 89.69 658 THR A O 1
ATOM 4921 N N . ASN A 1 659 ? -42.818 3.511 55.770 1.00 90.31 659 ASN A N 1
ATOM 4922 C CA . ASN A 1 659 ? -43.748 2.882 56.698 1.00 90.31 659 ASN A CA 1
ATOM 4923 C C . ASN A 1 659 ? -43.086 1.674 57.390 1.00 90.31 659 ASN A C 1
ATOM 4925 O O . ASN A 1 659 ? -42.223 1.023 56.803 1.00 90.31 659 ASN A O 1
ATOM 4929 N N . ALA A 1 660 ? -43.473 1.382 58.635 1.00 90.50 660 ALA A N 1
ATOM 4930 C CA . ALA A 1 660 ? -43.015 0.204 59.374 1.00 90.50 660 ALA A CA 1
ATOM 4931 C C . ALA A 1 660 ? -44.031 -0.217 60.448 1.00 90.50 660 ALA A C 1
ATOM 4933 O O . ALA A 1 660 ? -44.556 0.634 61.169 1.00 90.50 660 ALA A O 1
ATOM 4934 N N . TYR A 1 661 ? -44.294 -1.521 60.578 1.00 92.38 661 TYR A N 1
ATOM 4935 C CA . TYR A 1 661 ? -45.232 -2.061 61.571 1.00 92.38 661 TYR A CA 1
ATOM 4936 C C . TYR A 1 661 ? -44.910 -3.509 61.963 1.00 92.38 661 TYR A C 1
ATOM 4938 O O . TYR A 1 661 ? -44.366 -4.279 61.172 1.00 92.38 661 TYR A O 1
ATOM 4946 N N . ILE A 1 662 ? -45.254 -3.890 63.197 1.00 93.25 662 ILE A N 1
ATOM 4947 C CA . ILE A 1 662 ? -45.082 -5.255 63.703 1.00 93.25 662 ILE A CA 1
ATOM 4948 C C . ILE A 1 662 ? -46.077 -6.172 62.985 1.00 93.25 662 ILE A C 1
ATOM 4950 O O . ILE A 1 662 ? -47.284 -5.935 63.009 1.00 93.25 662 ILE A O 1
ATOM 4954 N N . THR A 1 663 ? -45.580 -7.245 62.374 1.00 92.62 663 THR A N 1
ATOM 4955 C CA . THR A 1 663 ? -46.400 -8.267 61.702 1.00 92.62 663 THR A CA 1
ATOM 4956 C C . THR A 1 663 ? -46.781 -9.404 62.635 1.00 92.62 663 THR A C 1
ATOM 4958 O O . THR A 1 663 ? -47.845 -10.009 62.494 1.00 92.62 663 THR A O 1
ATOM 4961 N N . LYS A 1 664 ? -45.919 -9.703 63.611 1.00 92.69 664 LYS A N 1
ATOM 4962 C CA . LYS A 1 664 ? -46.150 -10.741 64.614 1.00 92.69 664 LYS A CA 1
ATOM 4963 C C . LYS A 1 664 ? -45.344 -10.440 65.869 1.00 92.69 664 LYS A C 1
ATOM 4965 O O . LYS A 1 664 ? -44.155 -10.173 65.765 1.00 92.69 664 LYS A O 1
ATOM 4970 N N . ALA A 1 665 ? -45.956 -10.544 67.044 1.00 94.25 665 ALA A N 1
ATOM 4971 C CA . ALA A 1 665 ? -45.235 -10.553 68.313 1.00 94.25 665 ALA A CA 1
ATOM 4972 C C . ALA A 1 665 ? -46.003 -11.361 69.362 1.00 94.25 665 ALA A C 1
ATOM 4974 O O . ALA A 1 665 ? -47.236 -11.333 69.408 1.00 94.25 665 ALA A O 1
ATOM 4975 N N . TRP A 1 666 ? -45.268 -12.063 70.215 1.00 95.12 666 TRP A N 1
ATOM 4976 C CA . TRP A 1 666 ? -45.802 -12.743 71.392 1.00 95.12 666 TRP A CA 1
ATOM 4977 C C . TRP A 1 666 ? -44.837 -12.552 72.554 1.00 95.12 666 TRP A C 1
ATOM 4979 O O . TRP A 1 666 ? -43.648 -12.345 72.339 1.00 95.12 666 TRP A O 1
ATOM 4989 N N . VAL A 1 667 ? -45.345 -12.593 73.781 1.00 93.44 667 VAL A N 1
ATOM 4990 C CA . VAL A 1 667 ? -44.515 -12.640 74.982 1.00 93.44 667 VAL A CA 1
ATOM 4991 C C . VAL A 1 667 ? -44.445 -14.088 75.438 1.00 93.44 667 VAL A C 1
ATOM 4993 O O . VAL A 1 667 ? -45.479 -14.727 75.638 1.00 93.44 667 VAL A O 1
ATOM 4996 N N . ASN A 1 668 ? -43.230 -14.607 75.568 1.00 90.88 668 ASN A N 1
ATOM 4997 C CA . ASN A 1 668 ? -42.983 -15.896 76.184 1.00 90.88 668 ASN A CA 1
ATOM 4998 C C . ASN A 1 668 ? -42.904 -15.679 77.699 1.00 90.88 668 ASN A C 1
ATOM 5000 O O . ASN A 1 668 ? -42.067 -14.915 78.188 1.00 90.88 668 ASN A O 1
ATOM 5004 N N . THR A 1 669 ? -43.828 -16.290 78.437 1.00 85.19 669 THR A N 1
ATOM 5005 C CA . THR A 1 669 ? -43.929 -16.123 79.889 1.00 85.19 669 THR A CA 1
ATOM 5006 C C . THR A 1 669 ? -44.145 -17.466 80.578 1.00 85.19 669 THR A C 1
ATOM 5008 O O . THR A 1 669 ? -44.825 -18.343 80.034 1.00 85.19 669 THR A O 1
ATOM 5011 N N . PRO A 1 670 ? -43.641 -17.639 81.810 1.00 82.50 670 PRO A N 1
ATOM 5012 C CA . PRO A 1 670 ? -44.023 -18.767 82.640 1.00 82.50 670 PRO A CA 1
ATOM 5013 C C . PRO A 1 670 ? -45.516 -18.715 82.987 1.00 82.50 670 PRO A C 1
ATOM 5015 O O . PRO A 1 670 ? -46.111 -17.642 83.103 1.00 82.50 670 PRO A O 1
ATOM 5018 N N . ARG A 1 671 ? -46.105 -19.893 83.186 1.00 81.38 671 ARG A N 1
ATOM 5019 C CA . ARG A 1 671 ? -47.476 -20.122 83.648 1.00 81.38 671 ARG A CA 1
ATOM 5020 C C . ARG A 1 671 ? -47.524 -21.239 84.671 1.00 81.38 671 ARG A C 1
ATOM 5022 O O . ARG A 1 671 ? -46.793 -22.224 84.551 1.00 81.38 671 ARG A O 1
ATOM 5029 N N . GLY A 1 672 ? -48.417 -21.116 85.645 1.00 73.06 672 GLY A N 1
ATOM 5030 C CA . GLY A 1 672 ? -48.691 -22.162 86.625 1.00 73.06 672 GLY A CA 1
ATOM 5031 C C . GLY A 1 672 ? -50.143 -22.605 86.605 1.00 73.06 672 GLY A C 1
ATOM 5032 O O . GLY A 1 672 ? -51.061 -21.817 86.395 1.00 73.06 672 GLY A O 1
ATOM 5033 N N . LYS A 1 673 ? -50.358 -23.897 86.848 1.00 71.25 673 LYS A N 1
ATOM 5034 C CA . LYS A 1 673 ? -51.674 -24.443 87.190 1.00 71.25 673 LYS A CA 1
ATOM 5035 C C . LYS A 1 673 ? -51.573 -25.271 88.461 1.00 71.25 673 LYS A C 1
ATOM 5037 O O . LYS A 1 673 ? -50.556 -25.922 88.706 1.00 71.25 673 LYS A O 1
ATOM 5042 N N . ILE A 1 674 ? -52.651 -25.277 89.236 1.00 64.94 674 ILE A N 1
ATOM 5043 C CA . ILE A 1 674 ? -52.783 -26.148 90.401 1.00 64.94 674 ILE A CA 1
ATOM 5044 C C . ILE A 1 674 ? -52.887 -27.595 89.901 1.00 64.94 674 ILE A C 1
ATOM 5046 O O . ILE A 1 674 ? -53.788 -27.940 89.136 1.00 64.94 674 ILE A O 1
ATOM 5050 N N . GLY A 1 675 ? -51.932 -28.423 90.309 1.00 63.81 675 GLY A N 1
ATOM 5051 C CA . GLY A 1 675 ? -51.892 -29.862 90.093 1.00 63.81 675 GLY A CA 1
ATOM 5052 C C . GLY A 1 675 ? -51.801 -30.609 91.421 1.00 63.81 675 GLY A C 1
ATOM 5053 O O . GLY A 1 675 ? -51.726 -30.008 92.493 1.00 63.81 675 GLY A O 1
ATOM 5054 N N . TRP A 1 676 ? -51.815 -31.934 91.341 1.00 69.25 676 TRP A N 1
ATOM 5055 C CA . TRP A 1 676 ? -51.624 -32.812 92.489 1.00 69.25 676 TRP A CA 1
ATOM 5056 C C . TRP A 1 676 ? -50.445 -33.729 92.191 1.00 69.25 676 TRP A C 1
ATOM 5058 O O . TRP A 1 676 ? -50.422 -34.362 91.134 1.00 69.25 676 TRP A O 1
ATOM 5068 N N . ASP A 1 677 ? -49.477 -33.785 93.102 1.00 69.81 677 ASP A N 1
ATOM 5069 C CA . ASP A 1 677 ? -48.354 -34.705 92.984 1.00 69.81 677 ASP A CA 1
ATOM 5070 C C . ASP A 1 677 ? -48.824 -36.162 93.167 1.00 69.81 677 ASP A C 1
ATOM 5072 O O . ASP A 1 677 ? -49.959 -36.440 93.572 1.00 69.81 677 ASP A O 1
ATOM 5076 N N . ALA A 1 678 ? -47.941 -37.127 92.896 1.00 69.88 678 ALA A N 1
ATOM 5077 C CA . ALA A 1 678 ? -48.257 -38.555 93.019 1.00 69.88 678 ALA A CA 1
ATOM 5078 C C . ALA A 1 678 ? -48.662 -38.992 94.449 1.00 69.88 678 ALA A C 1
ATOM 5080 O O . ALA A 1 678 ? -49.144 -40.109 94.630 1.00 69.88 678 ALA A O 1
ATOM 5081 N N . SER A 1 679 ? -48.470 -38.132 95.457 1.00 68.94 679 SER A N 1
ATOM 5082 C CA . SER A 1 679 ? -48.843 -38.353 96.858 1.00 68.94 679 SER A CA 1
ATOM 5083 C C . SER A 1 679 ? -50.144 -37.649 97.272 1.00 68.94 679 SER A C 1
ATOM 5085 O O . SER A 1 679 ? -50.560 -37.766 98.426 1.00 68.94 679 SER A O 1
ATOM 5087 N N . GLY A 1 680 ? -50.806 -36.944 96.346 1.00 63.28 680 GLY A N 1
ATOM 5088 C CA . GLY A 1 680 ? -52.028 -36.191 96.615 1.00 63.28 680 GLY A CA 1
ATOM 5089 C C . GLY A 1 680 ? -51.783 -34.867 97.342 1.00 63.28 680 GLY A C 1
ATOM 5090 O O . GLY A 1 680 ? -52.698 -34.358 97.988 1.00 63.28 680 GLY A O 1
ATOM 5091 N N . ARG A 1 681 ? -50.575 -34.292 97.258 1.00 66.94 681 ARG A N 1
ATOM 5092 C CA . ARG A 1 681 ? -50.307 -32.914 97.698 1.00 66.94 681 ARG A CA 1
ATOM 5093 C C . ARG A 1 681 ? -50.474 -31.946 96.538 1.00 66.94 681 ARG A C 1
ATOM 5095 O O . ARG A 1 681 ? -50.150 -32.269 95.402 1.00 66.94 681 ARG A O 1
ATOM 5102 N N . VAL A 1 682 ? -50.961 -30.746 96.842 1.00 60.81 682 VAL A N 1
ATOM 5103 C CA . VAL A 1 682 ? -51.071 -29.668 95.856 1.00 60.81 682 VAL A CA 1
ATOM 5104 C C . VAL A 1 682 ? -49.671 -29.233 95.418 1.00 60.81 682 VAL A C 1
ATOM 5106 O O . VAL A 1 682 ? -48.871 -28.810 96.251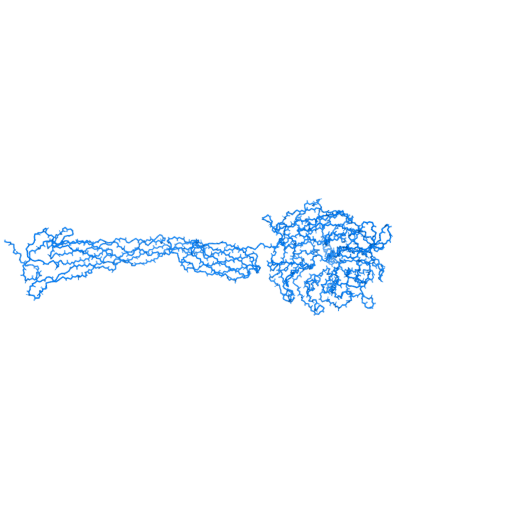 1.00 60.81 682 VAL A O 1
ATOM 5109 N N . GLU A 1 683 ? -49.395 -29.307 94.119 1.00 66.75 683 GLU A N 1
ATOM 5110 C CA . GLU A 1 683 ? -48.182 -28.785 93.481 1.00 66.75 683 GLU A CA 1
ATOM 5111 C C . GLU A 1 683 ? -48.555 -27.770 92.390 1.00 66.75 683 GLU A C 1
ATOM 5113 O O . GLU A 1 683 ? -49.623 -27.863 91.783 1.00 66.75 683 GLU A O 1
ATOM 5118 N N . ILE A 1 684 ? -47.686 -26.794 92.110 1.00 68.44 684 ILE A N 1
ATOM 5119 C CA . ILE A 1 684 ? -47.860 -25.920 90.942 1.00 68.44 684 ILE A CA 1
ATOM 5120 C C . ILE A 1 684 ? -47.097 -26.530 89.773 1.00 68.44 684 ILE A C 1
ATOM 5122 O O . ILE A 1 684 ? -45.866 -26.551 89.760 1.00 68.44 684 ILE A O 1
ATOM 5126 N N . GLN A 1 685 ? -47.837 -26.995 88.769 1.00 72.44 685 GLN A N 1
ATOM 5127 C CA . GLN A 1 685 ? -47.256 -27.462 87.517 1.00 72.44 685 GLN A CA 1
ATOM 5128 C C . GLN A 1 685 ? -46.947 -26.258 86.635 1.00 72.44 685 GLN A C 1
ATOM 5130 O O . GLN A 1 685 ? -47.852 -25.509 86.257 1.00 72.44 685 GLN A O 1
ATOM 5135 N N . ARG A 1 686 ? -45.664 -26.083 86.315 1.00 77.94 686 ARG A N 1
ATOM 5136 C CA . ARG A 1 686 ? -45.162 -24.967 85.512 1.00 77.94 686 ARG A CA 1
ATOM 5137 C C . ARG A 1 686 ? -45.081 -25.340 84.038 1.00 77.94 686 ARG A C 1
ATOM 5139 O O . ARG A 1 686 ? -44.732 -26.468 83.696 1.00 77.94 686 ARG A O 1
ATOM 5146 N N . ARG A 1 687 ? -45.380 -24.378 83.173 1.00 82.19 687 ARG A N 1
ATOM 5147 C CA . ARG A 1 687 ? -45.151 -24.443 81.725 1.00 82.19 687 ARG A CA 1
ATOM 5148 C C . ARG A 1 687 ? -44.782 -23.060 81.206 1.00 82.19 687 ARG A C 1
ATOM 5150 O O . ARG A 1 687 ? -45.080 -22.070 81.864 1.00 82.19 687 ARG A O 1
ATOM 5157 N N . GLU A 1 688 ? -44.201 -22.994 80.023 1.00 83.62 688 GLU A N 1
ATOM 5158 C CA . GLU A 1 688 ? -44.146 -21.746 79.262 1.00 83.62 688 GLU A CA 1
ATOM 5159 C C . GLU A 1 688 ? -45.405 -21.623 78.403 1.00 83.62 688 GLU A C 1
ATOM 5161 O O . GLU A 1 688 ? -45.969 -22.624 77.948 1.00 83.62 688 GLU A O 1
ATOM 5166 N N . GLU A 1 689 ? -45.874 -20.397 78.217 1.00 86.81 689 GLU A N 1
ATOM 5167 C CA . GLU A 1 689 ? -46.962 -20.077 77.304 1.00 86.81 689 GLU A CA 1
ATOM 5168 C C . GLU A 1 689 ? -46.603 -18.831 76.498 1.00 86.81 689 GLU A C 1
ATOM 5170 O O . GLU A 1 689 ? -46.079 -17.852 77.035 1.00 86.81 689 GLU A O 1
ATOM 5175 N N . ASP A 1 690 ? -46.927 -18.876 75.209 1.00 91.19 690 ASP A N 1
ATOM 5176 C CA . ASP A 1 690 ? -46.809 -17.737 74.313 1.00 91.19 690 ASP A CA 1
ATOM 5177 C C . ASP A 1 690 ? -48.137 -16.981 74.297 1.00 91.19 690 ASP A C 1
ATOM 5179 O O . ASP A 1 690 ? -49.177 -17.506 73.888 1.00 91.19 690 ASP A O 1
ATOM 5183 N N . ILE A 1 691 ? -48.104 -15.726 74.734 1.00 91.62 691 ILE A N 1
ATOM 5184 C CA . ILE A 1 691 ? -49.272 -14.848 74.716 1.00 91.62 691 ILE A CA 1
ATOM 5185 C C . ILE A 1 691 ? -49.087 -13.855 73.576 1.00 91.62 691 ILE A C 1
ATOM 5187 O O . ILE A 1 691 ? -48.192 -13.014 73.617 1.00 91.62 691 ILE A O 1
ATOM 5191 N N . ASN A 1 692 ? -49.936 -13.943 72.551 1.00 94.94 692 ASN A N 1
ATOM 5192 C CA . ASN A 1 692 ? -49.897 -13.013 71.422 1.00 94.94 692 ASN A CA 1
ATOM 5193 C C . ASN A 1 692 ? -50.176 -11.574 71.883 1.00 94.94 692 ASN A C 1
ATOM 5195 O O . ASN A 1 692 ? -51.044 -11.334 72.730 1.00 94.94 692 ASN A O 1
ATOM 5199 N N . LEU A 1 693 ? -49.448 -10.620 71.302 1.00 94.94 693 LEU A N 1
ATOM 5200 C CA . LEU A 1 693 ? -49.663 -9.196 71.537 1.00 94.94 693 LEU A CA 1
ATOM 5201 C C . LEU A 1 693 ? -50.721 -8.666 70.563 1.00 94.94 693 LEU A C 1
ATOM 5203 O O . LEU A 1 693 ? -50.803 -9.084 69.409 1.00 94.94 693 LEU A O 1
ATOM 5207 N N . ILE A 1 694 ? -51.512 -7.708 71.031 1.00 95.00 694 ILE A N 1
ATOM 5208 C CA . ILE A 1 694 ? -52.344 -6.842 70.200 1.00 95.00 694 ILE A CA 1
ATOM 5209 C C . ILE A 1 694 ? -51.414 -5.786 69.599 1.00 95.00 694 ILE A C 1
ATOM 5211 O O . ILE A 1 694 ? -50.747 -5.068 70.344 1.00 95.00 694 ILE A O 1
ATOM 5215 N N . LEU A 1 695 ? -51.337 -5.732 68.270 1.00 96.12 695 LEU A N 1
ATOM 5216 C CA . LEU A 1 695 ? -50.348 -4.945 67.530 1.00 96.12 695 LEU A CA 1
ATOM 5217 C C . LEU A 1 695 ? -50.949 -3.618 67.047 1.00 96.12 695 LEU A C 1
ATOM 5219 O O . LEU A 1 695 ? -52.030 -3.613 66.461 1.00 96.12 695 LEU A O 1
ATOM 5223 N N . ASP A 1 696 ? -50.228 -2.521 67.261 1.00 93.06 696 ASP A N 1
ATOM 5224 C CA . ASP A 1 696 ? -50.541 -1.175 66.779 1.00 93.06 696 ASP A CA 1
ATOM 5225 C C . ASP A 1 696 ? -49.245 -0.472 66.331 1.00 93.06 696 ASP A C 1
ATOM 5227 O O . ASP A 1 696 ? -48.446 0.010 67.140 1.00 93.06 696 ASP A O 1
ATOM 5231 N N . GLY A 1 697 ? -48.984 -0.482 65.020 1.00 92.00 697 GLY A N 1
ATOM 5232 C CA . GLY A 1 697 ? -47.746 0.046 64.443 1.00 92.00 697 GLY A CA 1
ATOM 5233 C C . GLY A 1 697 ? -46.501 -0.662 64.989 1.00 92.00 697 GLY A C 1
ATOM 5234 O O . GLY A 1 697 ? -46.365 -1.877 64.861 1.00 92.00 697 GLY A O 1
ATOM 5235 N N . LEU A 1 698 ? -45.584 0.101 65.594 1.00 94.00 698 LEU A N 1
ATOM 5236 C CA . LEU A 1 698 ? -44.364 -0.407 66.243 1.00 94.00 698 LEU A CA 1
ATOM 5237 C C . LEU A 1 698 ? -44.551 -0.731 67.737 1.00 94.00 698 LEU A C 1
ATOM 5239 O O . LEU A 1 698 ? -43.569 -0.889 68.467 1.00 94.00 698 LEU A O 1
ATOM 5243 N N . VAL A 1 699 ? -45.799 -0.825 68.202 1.00 94.38 699 VAL A N 1
ATOM 5244 C CA . VAL A 1 699 ? -46.141 -1.135 69.592 1.00 94.38 699 VAL A CA 1
ATOM 5245 C C . VAL A 1 699 ? -47.004 -2.392 69.652 1.00 94.38 699 VAL A C 1
ATOM 5247 O O . VAL A 1 699 ? -47.967 -2.542 68.910 1.00 94.38 699 VAL A O 1
ATOM 5250 N N . GLY A 1 700 ? -46.674 -3.312 70.554 1.00 94.19 700 GLY A N 1
ATOM 5251 C CA . GLY A 1 700 ? -47.510 -4.465 70.876 1.00 94.19 700 GLY A CA 1
ATOM 5252 C C . GLY A 1 700 ? -47.909 -4.435 72.346 1.00 94.19 700 GLY A C 1
ATOM 5253 O O . GLY A 1 700 ? -47.076 -4.132 73.198 1.00 94.19 700 GLY A O 1
ATOM 5254 N N . THR A 1 701 ? -49.151 -4.786 72.677 1.00 95.19 701 THR A N 1
ATOM 5255 C CA . THR A 1 701 ? -49.614 -4.827 74.073 1.00 95.19 701 THR A CA 1
ATOM 5256 C C . THR A 1 701 ? -50.383 -6.095 74.407 1.00 95.19 701 THR A C 1
ATOM 5258 O O . THR A 1 701 ? -51.057 -6.673 73.561 1.00 95.19 701 THR A O 1
ATOM 5261 N N . THR A 1 702 ? -50.300 -6.555 75.652 1.00 94.50 702 THR A N 1
ATOM 5262 C CA . THR A 1 702 ? -51.174 -7.621 76.158 1.00 94.50 702 THR A CA 1
ATOM 5263 C C . THR A 1 702 ? -51.317 -7.534 77.672 1.00 94.50 702 THR A C 1
ATOM 5265 O O . THR A 1 702 ? -50.567 -6.817 78.339 1.00 94.50 702 THR A O 1
ATOM 5268 N N . LYS A 1 703 ? -52.293 -8.258 78.219 1.00 90.88 703 LYS A N 1
ATOM 5269 C CA . LYS A 1 703 ? -52.510 -8.374 79.659 1.00 90.88 703 LYS A CA 1
ATOM 5270 C C . LYS A 1 703 ? -52.691 -9.825 80.065 1.00 90.88 703 LYS A C 1
ATOM 5272 O O . LYS A 1 703 ? -53.441 -10.557 79.423 1.00 90.88 703 LYS A O 1
ATOM 5277 N N . TYR A 1 704 ? -52.049 -10.231 81.154 1.00 88.12 704 TYR A N 1
ATOM 5278 C CA . TYR A 1 704 ? -52.240 -11.559 81.738 1.00 88.12 704 TYR A CA 1
ATOM 5279 C C . TYR A 1 704 ? -51.949 -11.567 83.236 1.00 88.12 704 TYR A C 1
ATOM 5281 O O . TYR A 1 704 ? -51.337 -10.647 83.762 1.00 88.12 704 TYR A O 1
ATOM 5289 N N . LYS A 1 705 ? -52.411 -12.599 83.948 1.00 83.75 705 LYS A N 1
ATOM 5290 C CA . LYS A 1 705 ? -52.203 -12.728 85.397 1.00 83.75 705 LYS A CA 1
ATOM 5291 C C . LYS A 1 705 ? -50.947 -13.525 85.741 1.00 83.75 705 LYS A C 1
ATOM 5293 O O . LYS A 1 705 ? -50.639 -14.500 85.061 1.00 83.75 705 LYS A O 1
ATOM 5298 N N . VAL A 1 706 ? -50.282 -13.151 86.835 1.00 81.75 706 VAL A N 1
ATOM 5299 C CA . VAL A 1 706 ? -49.198 -13.940 87.439 1.00 81.75 706 VAL A CA 1
ATOM 5300 C C . VAL A 1 706 ? -49.777 -15.158 88.151 1.00 81.75 706 VAL A C 1
ATOM 5302 O O . VAL A 1 706 ? -50.419 -15.009 89.187 1.00 81.75 706 VAL A O 1
ATOM 5305 N N . ASP A 1 707 ? -49.533 -16.354 87.624 1.00 74.50 707 ASP A N 1
ATOM 5306 C CA . ASP A 1 707 ? -50.102 -17.615 88.130 1.00 74.50 707 ASP A CA 1
ATOM 5307 C C . ASP A 1 707 ? -49.059 -18.731 88.363 1.00 74.50 707 ASP A C 1
ATOM 5309 O O . ASP A 1 707 ? -49.422 -19.858 88.689 1.00 74.50 707 ASP A O 1
ATOM 5313 N N . TRP A 1 708 ? -47.756 -18.435 88.259 1.00 75.44 708 TRP A N 1
ATOM 5314 C CA . TRP A 1 708 ? -46.686 -19.451 88.284 1.00 75.44 708 TRP A CA 1
ATOM 5315 C C . TRP A 1 708 ? -45.832 -19.522 89.559 1.00 75.44 708 TRP A C 1
ATOM 5317 O O . TRP A 1 708 ? -44.995 -20.422 89.688 1.00 75.44 708 TRP A O 1
ATOM 5327 N N . ALA A 1 709 ? -46.018 -18.609 90.514 1.00 64.88 709 ALA A N 1
ATOM 5328 C CA . ALA A 1 709 ? -45.201 -18.575 91.730 1.00 64.88 709 ALA A CA 1
ATOM 5329 C C . ALA A 1 709 ? -45.617 -19.680 92.723 1.00 64.88 709 ALA A C 1
ATOM 5331 O O . ALA A 1 709 ? -46.784 -19.806 93.074 1.00 64.88 709 ALA A O 1
ATOM 5332 N N . GLY A 1 710 ? -44.653 -20.491 93.168 1.00 57.91 710 GLY A N 1
ATOM 5333 C CA . GLY A 1 710 ? -44.858 -21.824 93.753 1.00 57.91 710 GLY A CA 1
ATOM 5334 C C . GLY A 1 710 ? -45.163 -21.943 95.258 1.00 57.91 710 GLY A C 1
ATOM 5335 O O . GLY A 1 710 ? -44.865 -23.003 95.803 1.00 57.91 710 GLY A O 1
ATOM 5336 N N . TYR A 1 711 ? -45.677 -20.926 95.967 1.00 57.59 711 TYR A N 1
ATOM 5337 C CA . TYR A 1 711 ? -45.603 -20.901 97.448 1.00 57.59 711 TYR A CA 1
ATOM 5338 C C . TYR A 1 711 ? -46.899 -20.495 98.195 1.00 57.59 711 TYR A C 1
ATOM 5340 O O . TYR A 1 711 ? -47.514 -19.493 97.836 1.00 57.59 711 TYR A O 1
ATOM 5348 N N . PRO A 1 712 ? -47.263 -21.188 99.302 1.00 50.19 712 PRO A N 1
ATOM 5349 C CA . PRO A 1 712 ? -48.158 -20.675 100.365 1.00 50.19 712 PRO A CA 1
ATOM 5350 C C . PRO A 1 712 ? -47.490 -20.640 101.778 1.00 50.19 712 PRO A C 1
ATOM 5352 O O . PRO A 1 712 ? -46.584 -21.445 101.996 1.00 50.19 712 PRO A O 1
ATOM 5355 N N . PRO A 1 713 ? -48.011 -19.954 102.838 1.00 53.44 713 PRO A N 1
ATOM 5356 C CA . PRO A 1 713 ? -48.406 -18.545 103.086 1.00 53.44 713 PRO A CA 1
ATOM 5357 C C . PRO A 1 713 ? -47.304 -17.729 103.860 1.00 53.44 713 PRO A C 1
ATOM 5359 O O . PRO A 1 713 ? -46.162 -18.174 103.923 1.00 53.44 713 PRO A O 1
ATOM 5362 N N . PRO A 1 714 ? -47.624 -16.580 104.512 1.00 54.72 714 PRO A N 1
ATOM 5363 C CA . PRO A 1 714 ? -47.172 -15.245 104.096 1.00 54.72 714 PRO A CA 1
ATOM 5364 C C . PRO A 1 714 ? -45.642 -15.074 104.058 1.00 54.72 714 PRO A C 1
ATOM 5366 O O . PRO A 1 714 ? -44.942 -15.238 105.058 1.00 54.72 714 PRO A O 1
ATOM 5369 N N . ILE A 1 715 ? -45.139 -14.640 102.906 1.00 57.12 715 ILE A N 1
ATOM 5370 C CA . ILE A 1 715 ? -43.740 -14.238 102.727 1.00 57.12 715 ILE A CA 1
ATOM 5371 C C . ILE A 1 715 ? -43.676 -12.703 102.798 1.00 57.12 715 ILE A C 1
ATOM 5373 O O . ILE A 1 715 ? -44.546 -12.053 102.210 1.00 57.12 715 ILE A O 1
ATOM 5377 N N . PRO A 1 716 ? -42.693 -12.105 103.504 1.00 62.47 716 PRO A N 1
ATOM 5378 C CA . PRO A 1 716 ? -42.566 -10.655 103.614 1.00 62.47 716 PRO A CA 1
ATOM 5379 C C . PRO A 1 716 ? -42.590 -9.956 102.251 1.00 62.47 716 PRO A C 1
ATOM 5381 O O . PRO A 1 716 ? -41.982 -10.423 101.289 1.00 62.47 716 PRO A O 1
ATOM 5384 N N . ASP A 1 717 ? -43.245 -8.795 102.196 1.00 63.12 717 ASP A N 1
ATOM 5385 C CA . ASP A 1 717 ? -43.516 -8.037 100.964 1.00 63.12 717 ASP A CA 1
ATOM 5386 C C . ASP A 1 717 ? -42.275 -7.667 100.134 1.00 63.12 717 ASP A C 1
ATOM 5388 O O . ASP A 1 717 ? -42.407 -7.376 98.950 1.00 63.12 717 ASP A O 1
ATOM 5392 N N . ASN A 1 718 ? -41.081 -7.725 100.732 1.00 67.81 718 ASN A N 1
ATOM 5393 C CA . ASN A 1 718 ? -39.816 -7.321 100.115 1.00 67.81 718 ASN A CA 1
ATOM 5394 C C . ASN A 1 718 ? -38.864 -8.494 99.818 1.00 67.81 718 ASN A C 1
ATOM 5396 O O . ASN A 1 718 ? -37.695 -8.267 99.510 1.00 67.81 718 ASN A O 1
ATOM 5400 N N . THR A 1 719 ? -39.311 -9.743 99.946 1.00 72.81 719 THR A N 1
ATOM 5401 C CA . THR A 1 719 ? -38.484 -10.912 99.619 1.00 72.81 719 THR A CA 1
ATOM 5402 C C . THR A 1 719 ? -38.753 -11.351 98.183 1.00 72.81 719 THR A C 1
ATOM 5404 O O . THR A 1 719 ? -39.875 -11.748 97.864 1.00 72.81 719 THR A O 1
ATOM 5407 N N . VAL A 1 720 ? -37.722 -11.300 97.330 1.00 77.25 720 VAL A N 1
ATOM 5408 C CA . VAL A 1 720 ? -37.750 -11.894 95.983 1.00 77.25 720 VAL A CA 1
ATOM 5409 C C . VAL A 1 720 ? -37.822 -13.409 96.129 1.00 77.25 720 VAL A C 1
ATOM 5411 O O . VAL A 1 720 ? -36.933 -14.026 96.712 1.00 77.25 720 VAL A O 1
ATOM 5414 N N . MET A 1 721 ? -38.901 -14.000 95.630 1.00 73.44 721 MET A N 1
ATOM 5415 C CA . MET A 1 721 ? -39.088 -15.449 95.593 1.00 73.44 721 MET A CA 1
ATOM 5416 C C . MET A 1 721 ? -38.456 -16.060 94.356 1.00 73.44 721 MET A C 1
ATOM 5418 O O . MET A 1 721 ? -37.906 -17.155 94.415 1.00 73.44 721 MET A O 1
ATOM 5422 N N . GLU A 1 722 ? -38.583 -15.369 93.228 1.00 78.75 722 GLU A N 1
ATOM 5423 C CA . GLU A 1 722 ? -38.167 -15.876 91.934 1.00 78.75 722 GLU A CA 1
ATOM 5424 C C . GLU A 1 722 ? -37.909 -14.718 90.978 1.00 78.75 722 GLU A C 1
ATOM 5426 O O . GLU A 1 722 ? -38.676 -13.758 90.944 1.00 78.75 722 GLU A O 1
ATOM 5431 N N . THR A 1 723 ? -36.864 -14.847 90.173 1.00 83.88 723 THR A N 1
ATOM 5432 C CA . THR A 1 723 ? -36.513 -13.908 89.112 1.00 83.88 723 THR A CA 1
ATOM 5433 C C . THR A 1 723 ? -36.676 -14.626 87.782 1.00 83.88 723 THR A C 1
ATOM 5435 O O . THR A 1 723 ? -36.050 -15.663 87.567 1.00 83.88 723 THR A O 1
ATOM 5438 N N . ASN A 1 724 ? -37.510 -14.094 86.890 1.00 83.88 724 ASN A N 1
ATOM 5439 C CA . ASN A 1 724 ? -37.745 -14.672 85.568 1.00 83.88 724 ASN A CA 1
ATOM 5440 C C . ASN A 1 724 ? -37.351 -13.697 84.462 1.00 83.88 724 ASN A C 1
ATOM 5442 O O . ASN A 1 724 ? -37.635 -12.503 84.544 1.00 83.88 724 ASN A O 1
ATOM 5446 N N . TYR A 1 725 ? -36.727 -14.221 83.408 1.00 88.75 725 TYR A N 1
ATOM 5447 C CA . TYR A 1 725 ? -36.485 -13.468 82.184 1.00 88.75 725 TYR A CA 1
ATOM 5448 C C . TYR A 1 725 ? -37.676 -13.647 81.248 1.00 88.75 725 TYR A C 1
ATOM 5450 O O . TYR A 1 725 ? -37.955 -14.754 80.796 1.00 88.75 725 TYR A O 1
ATOM 5458 N N . ILE A 1 726 ? -38.384 -12.555 80.983 1.00 90.25 726 ILE A N 1
ATOM 5459 C CA . ILE A 1 726 ? -39.531 -12.524 80.082 1.00 90.25 726 ILE A CA 1
ATOM 5460 C C . ILE A 1 726 ? -39.060 -11.871 78.793 1.00 90.25 726 ILE A C 1
ATOM 5462 O O . ILE A 1 726 ? -38.514 -10.767 78.817 1.00 90.25 726 ILE A O 1
ATOM 5466 N N . TYR A 1 727 ? -39.273 -12.541 77.667 1.00 91.94 727 TYR A N 1
ATOM 5467 C CA . TYR A 1 727 ? -38.881 -12.026 76.362 1.00 91.94 727 TYR A CA 1
ATOM 5468 C C . TYR A 1 727 ? -40.028 -12.099 75.365 1.00 91.94 727 TYR A C 1
ATOM 5470 O O . TYR A 1 727 ? -40.969 -12.877 75.507 1.00 91.94 727 TYR A O 1
ATOM 5478 N N . ALA A 1 728 ? -39.956 -11.233 74.368 1.00 93.12 728 ALA A N 1
ATOM 5479 C CA . ALA A 1 728 ? -40.960 -11.037 73.352 1.00 93.12 728 ALA A CA 1
ATOM 5480 C C . ALA A 1 728 ? -40.286 -11.027 71.976 1.00 93.12 728 ALA A C 1
ATOM 5482 O O . ALA A 1 728 ? -39.753 -9.990 71.559 1.00 93.12 728 ALA A O 1
ATOM 5483 N N . PRO A 1 729 ? -40.290 -12.168 71.266 1.00 92.81 729 PRO A N 1
ATOM 5484 C CA . PRO A 1 729 ? -39.907 -12.218 69.865 1.00 92.81 729 PRO A CA 1
ATOM 5485 C C . PRO A 1 729 ? -40.894 -11.420 69.010 1.00 92.81 729 PRO A C 1
ATOM 5487 O O . PRO A 1 729 ? -42.107 -11.452 69.248 1.00 92.81 729 PRO A O 1
ATOM 5490 N N . PHE A 1 730 ? -40.387 -10.735 67.986 1.00 92.75 730 PHE A N 1
ATOM 5491 C CA . PHE A 1 730 ? -41.215 -9.958 67.068 1.00 92.75 730 PHE A CA 1
ATOM 5492 C C . PHE A 1 730 ? -40.698 -9.971 65.623 1.00 92.75 730 PHE A C 1
ATOM 5494 O O . PHE A 1 730 ? -39.503 -10.123 65.371 1.00 92.75 730 PHE A O 1
ATOM 5501 N N . GLY A 1 731 ? -41.619 -9.798 64.675 1.00 90.00 731 GLY A N 1
ATOM 5502 C CA . GLY A 1 731 ? -41.374 -9.554 63.253 1.00 90.00 731 GLY A CA 1
ATOM 5503 C C . GLY A 1 731 ? -41.935 -8.196 62.830 1.00 90.00 731 GLY A C 1
ATOM 5504 O O . GLY A 1 731 ? -42.959 -7.765 63.360 1.00 90.00 731 GLY A O 1
ATOM 5505 N N . VAL A 1 732 ? -41.264 -7.518 61.901 1.00 90.00 732 VAL A N 1
ATOM 5506 C CA . VAL A 1 732 ? -41.592 -6.169 61.416 1.00 90.00 732 VAL A CA 1
ATOM 5507 C C . VAL A 1 732 ? -41.545 -6.145 59.895 1.00 90.00 732 VAL A C 1
ATOM 5509 O O . VAL A 1 732 ? -40.537 -6.535 59.307 1.00 90.00 732 VAL A O 1
ATOM 5512 N N . HIS A 1 733 ? -42.597 -5.609 59.284 1.00 88.56 733 HIS A N 1
ATOM 5513 C CA . HIS A 1 733 ? -42.608 -5.249 57.871 1.00 88.56 733 HIS A CA 1
ATOM 5514 C C . HIS A 1 733 ? -42.154 -3.803 57.704 1.00 88.56 733 HIS A C 1
ATOM 5516 O O . HIS A 1 733 ? -42.593 -2.929 58.459 1.00 88.56 733 HIS A O 1
ATOM 5522 N N . VAL A 1 734 ? -41.303 -3.542 56.713 1.00 86.50 734 VAL A N 1
ATOM 5523 C CA . VAL A 1 734 ? -40.766 -2.206 56.432 1.00 86.50 734 VAL A CA 1
ATOM 5524 C C . VAL A 1 734 ? -40.912 -1.875 54.953 1.00 86.50 734 VAL A C 1
ATOM 5526 O O . VAL A 1 734 ? -40.373 -2.587 54.109 1.00 86.50 734 VAL A O 1
ATOM 5529 N N . ASP A 1 735 ? -41.565 -0.752 54.655 1.00 85.69 735 ASP A N 1
ATOM 5530 C CA . ASP A 1 735 ? -41.676 -0.173 53.315 1.00 85.69 735 ASP A CA 1
ATOM 5531 C C . ASP A 1 735 ? -40.704 1.002 53.159 1.00 85.69 735 ASP A C 1
ATOM 5533 O O . ASP A 1 735 ? -40.616 1.884 54.024 1.00 85.69 735 ASP A O 1
ATOM 5537 N N . TYR A 1 736 ? -40.018 1.094 52.023 1.00 85.81 736 TYR A N 1
ATOM 5538 C CA . TYR A 1 736 ? -39.065 2.167 51.736 1.00 85.81 736 TYR A CA 1
ATOM 5539 C C . TYR A 1 736 ? -39.152 2.667 50.290 1.00 85.81 736 TYR A C 1
ATOM 5541 O O . TYR A 1 736 ? -39.652 1.983 49.395 1.00 85.81 736 TYR A O 1
ATOM 5549 N N . MET A 1 737 ? -38.625 3.872 50.059 1.00 84.50 737 MET A N 1
ATOM 5550 C CA . MET A 1 737 ? -38.441 4.448 48.726 1.00 84.50 737 MET A CA 1
ATOM 5551 C C . MET A 1 737 ? -36.985 4.840 48.475 1.00 84.50 737 MET A C 1
ATOM 5553 O O . MET A 1 737 ? -36.258 5.171 49.412 1.00 84.50 737 MET A O 1
ATOM 5557 N N . TYR A 1 738 ? -36.563 4.798 47.212 1.00 82.62 738 TYR A N 1
ATOM 5558 C CA . TYR A 1 738 ? -35.199 5.116 46.777 1.00 82.62 738 TYR A CA 1
ATOM 5559 C C . TYR A 1 738 ? -35.181 5.658 45.342 1.00 82.62 738 TYR A C 1
ATOM 5561 O O . TYR A 1 738 ? -36.142 5.476 44.593 1.00 82.62 738 TYR A O 1
ATOM 5569 N N . GLN A 1 739 ? -34.098 6.335 44.953 1.00 79.31 739 GLN A N 1
ATOM 5570 C CA . GLN A 1 739 ? -33.947 6.881 43.602 1.00 79.31 739 GLN A CA 1
ATOM 5571 C C . GLN A 1 739 ? -33.182 5.935 42.671 1.00 79.31 739 GLN A C 1
ATOM 5573 O O . GLN A 1 739 ? -32.144 5.394 43.045 1.00 79.31 739 GLN A O 1
ATOM 5578 N N . VAL A 1 740 ? -33.672 5.790 41.435 1.00 68.31 740 VAL A N 1
ATOM 5579 C CA . VAL A 1 740 ? -33.037 5.013 40.358 1.00 68.31 740 VAL A CA 1
ATOM 5580 C C . VAL A 1 740 ? -32.804 5.910 39.139 1.00 68.31 740 VAL A C 1
ATOM 5582 O O . VAL A 1 740 ? -33.734 6.612 38.725 1.00 68.31 740 VAL A O 1
ATOM 5585 N N . PRO A 1 741 ? -31.593 5.912 38.552 1.00 69.81 741 PRO A N 1
ATOM 5586 C CA . PRO A 1 741 ? -31.329 6.630 37.313 1.00 69.81 741 PRO A CA 1
ATOM 5587 C C . PRO A 1 741 ? -32.002 5.934 36.122 1.00 69.81 741 PRO A C 1
ATOM 5589 O O . PRO A 1 741 ? -31.898 4.722 35.952 1.00 69.81 741 PRO A O 1
ATOM 5592 N N . VAL A 1 742 ? -32.658 6.711 35.264 1.00 64.88 742 VAL A N 1
ATOM 5593 C CA . VAL A 1 742 ? -33.254 6.260 34.002 1.00 64.88 742 VAL A CA 1
ATOM 5594 C C . VAL A 1 742 ? -32.677 7.092 32.868 1.00 64.88 742 VAL A C 1
ATOM 5596 O O . VAL A 1 742 ? -32.735 8.325 32.879 1.00 64.88 742 VAL A O 1
ATOM 5599 N N . ALA A 1 743 ? -32.100 6.404 31.884 1.00 60.31 743 ALA A N 1
ATOM 5600 C CA . ALA A 1 743 ? -31.550 7.035 30.696 1.00 60.31 743 ALA A CA 1
ATOM 5601 C C . ALA A 1 743 ? -32.674 7.476 29.745 1.00 60.31 743 ALA A C 1
ATOM 5603 O O . ALA A 1 743 ? -33.575 6.705 29.418 1.00 60.31 743 ALA A O 1
ATOM 5604 N N . THR A 1 744 ? -32.591 8.718 29.277 1.00 67.69 744 THR A N 1
ATOM 5605 C CA . THR A 1 744 ? -33.475 9.304 28.261 1.00 67.69 744 THR A CA 1
ATOM 5606 C C . THR A 1 744 ? -32.633 9.910 27.138 1.00 67.69 744 THR A C 1
ATOM 5608 O O . THR A 1 744 ? -31.429 10.112 27.307 1.00 67.69 744 THR A O 1
ATOM 5611 N N . GLU A 1 745 ? -33.245 10.256 26.001 1.00 54.53 745 GLU A N 1
ATOM 5612 C CA . GLU A 1 745 ? -32.544 10.948 24.901 1.00 54.53 745 GLU A CA 1
ATOM 5613 C C . GLU A 1 745 ? -31.883 12.276 25.336 1.00 54.53 745 GLU A C 1
ATOM 5615 O O . GLU A 1 745 ? -30.937 12.722 24.693 1.00 54.53 745 GLU A O 1
ATOM 5620 N N . GLY A 1 746 ? -32.338 12.891 26.437 1.00 50.03 746 GLY A N 1
ATOM 5621 C CA . GLY A 1 746 ? -31.813 14.152 26.979 1.00 50.03 746 GLY A CA 1
ATOM 5622 C C . GLY A 1 746 ? -30.827 14.019 28.147 1.00 50.03 746 GLY A C 1
ATOM 5623 O O . GLY A 1 746 ? -30.449 15.037 28.722 1.00 50.03 746 GLY A O 1
ATOM 5624 N N . GLY A 1 747 ? -30.426 12.800 28.527 1.00 63.75 747 GLY A N 1
ATOM 5625 C CA . GLY A 1 747 ? -29.555 12.539 29.680 1.00 63.75 747 GLY A CA 1
ATOM 5626 C C . GLY A 1 747 ? -30.202 11.644 30.742 1.00 63.75 747 GLY A C 1
ATOM 5627 O O . GLY A 1 747 ? -31.169 10.930 30.470 1.00 63.75 747 GLY A O 1
ATOM 5628 N N . VAL A 1 748 ? -29.647 11.655 31.957 1.00 59.12 748 VAL A N 1
ATOM 5629 C CA . VAL A 1 748 ? -30.104 10.814 33.077 1.00 59.12 748 VAL A CA 1
ATOM 5630 C C . VAL A 1 748 ? -31.086 11.589 33.954 1.00 59.12 748 VAL A C 1
ATOM 5632 O O . VAL A 1 748 ? -30.760 12.669 34.445 1.00 59.12 748 VAL A O 1
ATOM 5635 N N . VAL A 1 749 ? -32.270 11.019 34.185 1.00 68.56 749 VAL A N 1
ATOM 5636 C CA . VAL A 1 749 ? -33.248 11.505 35.174 1.00 68.56 749 VAL A CA 1
ATOM 5637 C C . VAL A 1 749 ? -33.383 10.494 36.311 1.00 68.56 749 VAL A C 1
ATOM 5639 O O . VAL A 1 749 ? -33.262 9.296 36.082 1.00 68.56 749 VAL A O 1
ATOM 5642 N N . TYR A 1 750 ? -33.636 10.955 37.536 1.00 76.12 750 TYR A N 1
ATOM 5643 C CA . TYR A 1 750 ? -33.840 10.076 38.692 1.00 76.12 750 TYR A CA 1
ATOM 5644 C C . TYR A 1 750 ? -35.333 9.914 38.973 1.00 76.12 750 TYR A C 1
ATOM 5646 O O . TYR A 1 750 ? -36.041 10.908 39.143 1.00 76.12 750 TYR A O 1
ATOM 5654 N N . ILE A 1 751 ? -35.805 8.670 39.047 1.00 80.81 751 ILE A N 1
ATOM 5655 C CA . ILE A 1 751 ? -37.184 8.342 39.427 1.00 80.81 751 ILE A CA 1
ATOM 5656 C C . ILE A 1 751 ? -37.214 7.649 40.787 1.00 80.81 751 ILE A C 1
ATOM 5658 O O . ILE A 1 751 ? -36.275 6.943 41.150 1.00 80.81 751 ILE A O 1
ATOM 5662 N N . TRP A 1 752 ? -38.300 7.839 41.534 1.00 81.75 752 TRP A N 1
ATOM 5663 C CA . TRP A 1 752 ? -38.528 7.134 42.792 1.00 81.75 752 TRP A CA 1
ATOM 5664 C C . TRP A 1 752 ? -39.094 5.737 42.535 1.00 81.75 752 TRP A C 1
ATOM 5666 O O . TRP A 1 752 ? -40.051 5.575 41.778 1.00 81.75 752 TRP A O 1
ATOM 5676 N N . GLN A 1 753 ? -38.509 4.742 43.190 1.00 80.38 753 GLN A N 1
ATOM 5677 C CA . GLN A 1 753 ? -38.970 3.358 43.244 1.00 80.38 753 GLN A CA 1
ATOM 5678 C C . GLN A 1 753 ? -39.292 2.986 44.694 1.00 80.38 753 GLN A C 1
ATOM 5680 O O . GLN A 1 753 ? -38.844 3.654 45.629 1.00 80.38 753 GLN A O 1
ATOM 5685 N N . THR A 1 754 ? -40.092 1.936 44.875 1.00 79.06 754 THR A N 1
ATOM 5686 C CA . THR A 1 754 ? -40.531 1.452 46.194 1.00 79.06 754 THR A CA 1
ATOM 5687 C C . THR A 1 754 ? -40.107 0.004 46.386 1.00 79.06 754 THR A C 1
ATOM 5689 O O . THR A 1 754 ? -40.018 -0.746 45.415 1.00 79.06 754 THR A O 1
ATOM 5692 N N . GLY A 1 755 ? -39.838 -0.381 47.627 1.00 77.38 755 GLY A N 1
ATOM 5693 C CA . GLY A 1 755 ? -39.530 -1.754 48.006 1.00 77.38 755 GLY A CA 1
ATOM 5694 C C . GLY A 1 755 ? -39.963 -2.035 49.440 1.00 77.38 755 GLY A C 1
ATOM 5695 O O . GLY A 1 755 ? -40.276 -1.110 50.190 1.00 77.38 755 GLY A O 1
ATOM 5696 N N . SER A 1 756 ? -39.967 -3.310 49.821 1.00 81.50 756 SER A N 1
ATOM 5697 C CA . SER A 1 756 ? -40.254 -3.730 51.192 1.00 81.50 756 SER A CA 1
ATOM 5698 C C . SER A 1 756 ? -39.369 -4.892 51.637 1.00 81.50 756 SER A C 1
ATOM 5700 O O . SER A 1 756 ? -38.784 -5.598 50.810 1.00 81.50 756 SER A O 1
ATOM 5702 N N . TYR A 1 757 ? -39.212 -5.054 52.951 1.00 79.75 757 TYR A N 1
ATOM 5703 C CA . TYR A 1 757 ? -38.509 -6.185 53.558 1.00 79.75 757 TYR A CA 1
ATOM 5704 C C . TYR A 1 757 ? -39.139 -6.594 54.896 1.00 79.75 757 TYR A C 1
ATOM 5706 O O . TYR A 1 757 ? -39.801 -5.796 55.558 1.00 79.75 757 TYR A O 1
ATOM 5714 N N . GLU A 1 758 ? -38.900 -7.846 55.294 1.00 82.38 758 GLU A N 1
ATOM 5715 C CA . GLU A 1 758 ? -39.235 -8.370 56.621 1.00 82.38 758 GLU A CA 1
ATOM 5716 C C . GLU A 1 758 ? -37.981 -8.384 57.496 1.00 82.38 758 GLU A C 1
ATOM 5718 O O . GLU A 1 758 ? -36.908 -8.809 57.060 1.00 82.38 758 GLU A O 1
ATOM 5723 N N . ALA A 1 759 ? -38.120 -7.953 58.743 1.00 84.31 759 ALA A N 1
ATOM 5724 C CA . ALA A 1 759 ? -37.082 -8.035 59.759 1.00 84.31 759 ALA A CA 1
ATOM 5725 C C . ALA A 1 759 ? -37.631 -8.653 61.043 1.00 84.31 759 ALA A C 1
ATOM 5727 O O . ALA A 1 759 ? -38.840 -8.739 61.250 1.00 84.31 759 ALA A O 1
ATOM 5728 N N . SER A 1 760 ? -36.737 -9.089 61.924 1.00 87.81 760 SER A N 1
ATOM 5729 C CA . SER A 1 760 ? -37.116 -9.667 63.210 1.00 87.81 760 SER A CA 1
ATOM 5730 C C . SER A 1 760 ? -36.243 -9.139 64.334 1.00 87.81 760 SER A C 1
ATOM 5732 O O . SER A 1 760 ? -35.174 -8.576 64.108 1.00 87.81 760 SER A O 1
ATOM 5734 N N . GLY A 1 761 ? -36.703 -9.320 65.561 1.00 89.69 761 GLY A N 1
ATOM 5735 C CA . GLY A 1 761 ? -35.941 -8.986 66.748 1.00 89.69 761 GLY A CA 1
ATOM 5736 C C . GLY A 1 761 ? -36.491 -9.696 67.972 1.00 89.69 761 GLY A C 1
ATOM 5737 O O . GLY A 1 761 ? -37.471 -10.443 67.913 1.00 89.69 761 GLY A O 1
ATOM 5738 N N . ASN A 1 762 ? -35.826 -9.472 69.096 1.00 89.88 762 ASN A N 1
ATOM 5739 C CA . ASN A 1 762 ? -36.276 -9.950 70.390 1.00 89.88 762 ASN A CA 1
ATOM 5740 C C . ASN A 1 762 ? -36.035 -8.853 71.425 1.00 89.88 762 ASN A C 1
ATOM 5742 O O . ASN A 1 762 ? -34.963 -8.249 71.451 1.00 89.88 762 ASN A O 1
ATOM 5746 N N . ALA A 1 763 ? -37.026 -8.600 72.271 1.00 91.81 763 ALA A N 1
ATOM 5747 C CA . ALA A 1 763 ? -36.908 -7.703 73.413 1.00 91.81 763 ALA A CA 1
ATOM 5748 C C . ALA A 1 763 ? -37.142 -8.508 74.685 1.00 91.81 763 ALA A C 1
ATOM 5750 O O . ALA A 1 763 ? -37.982 -9.397 74.697 1.00 91.81 763 ALA A O 1
ATOM 5751 N N . GLY A 1 764 ? -36.461 -8.194 75.778 1.00 89.69 764 GLY A N 1
ATOM 5752 C CA . GLY A 1 764 ? -36.719 -8.887 77.033 1.00 89.69 764 GLY A CA 1
ATOM 5753 C C . GLY A 1 764 ? -36.399 -8.039 78.240 1.00 89.69 764 GLY A C 1
ATOM 5754 O O . GLY A 1 764 ? -35.662 -7.059 78.158 1.00 89.69 764 GLY A O 1
ATOM 5755 N N . THR A 1 765 ? -36.990 -8.416 79.361 1.00 91.56 765 THR A N 1
ATOM 5756 C CA . THR A 1 765 ? -36.768 -7.784 80.653 1.00 91.56 765 THR A CA 1
ATOM 5757 C C . THR A 1 765 ? -36.849 -8.826 81.760 1.00 91.56 765 THR A C 1
ATOM 5759 O O . THR A 1 765 ? -37.417 -9.906 81.591 1.00 91.56 765 THR A O 1
ATOM 5762 N N . THR A 1 766 ? -36.265 -8.503 82.902 1.00 89.56 766 THR A N 1
ATOM 5763 C CA . THR A 1 766 ? -36.290 -9.358 84.083 1.00 89.56 766 THR A CA 1
ATOM 5764 C C . THR A 1 766 ? -37.429 -8.924 84.999 1.00 89.56 766 THR A C 1
ATOM 5766 O O . THR A 1 766 ? -37.618 -7.729 85.234 1.00 89.56 766 THR A O 1
ATOM 5769 N N . LEU A 1 767 ? -38.187 -9.890 85.514 1.00 88.00 767 LEU A N 1
ATOM 5770 C CA . LEU A 1 767 ? -39.279 -9.667 86.453 1.00 88.00 767 LEU A CA 1
ATOM 5771 C C . LEU A 1 767 ? -39.053 -10.474 87.737 1.00 88.00 767 LEU A C 1
ATOM 5773 O O . LEU A 1 767 ? -39.013 -11.706 87.705 1.00 88.00 767 LEU A O 1
ATOM 5777 N N . ASP A 1 768 ? -38.963 -9.769 88.860 1.00 86.81 768 ASP A N 1
ATOM 5778 C CA . ASP A 1 768 ? -38.879 -10.337 90.201 1.00 86.81 768 ASP A CA 1
ATOM 5779 C C . ASP A 1 768 ? -40.275 -10.523 90.797 1.00 86.81 768 ASP A C 1
ATOM 5781 O O . ASP A 1 768 ? -41.077 -9.588 90.874 1.00 86.81 768 ASP A O 1
ATOM 5785 N N . ILE A 1 769 ? -40.567 -11.730 91.270 1.00 82.81 769 ILE A N 1
ATOM 5786 C CA . ILE A 1 769 ? -41.791 -12.028 92.005 1.00 82.81 769 ILE A CA 1
ATOM 5787 C C . ILE A 1 769 ? -41.532 -11.854 93.502 1.00 82.81 769 ILE A C 1
ATOM 5789 O O . ILE A 1 769 ? -40.730 -12.585 94.081 1.00 82.81 769 ILE A O 1
ATOM 5793 N N . ILE A 1 770 ? -42.213 -10.897 94.133 1.00 75.94 770 ILE A N 1
ATOM 5794 C CA . ILE A 1 770 ? -42.064 -10.524 95.545 1.00 75.94 770 ILE A CA 1
ATOM 5795 C C . ILE A 1 770 ? -43.353 -10.792 96.326 1.00 75.94 770 ILE A C 1
ATOM 5797 O O . ILE A 1 770 ? -44.437 -10.477 95.849 1.00 75.94 770 ILE A O 1
ATOM 5801 N N . GLY A 1 771 ? -43.251 -11.324 97.546 1.00 64.38 771 GLY A N 1
ATOM 5802 C CA . GLY A 1 771 ? -44.395 -11.525 98.456 1.00 64.38 771 GLY A CA 1
ATOM 5803 C C . GLY A 1 771 ? -45.612 -12.307 97.897 1.00 64.38 771 GLY A C 1
ATOM 5804 O O . GLY A 1 771 ? -45.688 -12.716 96.739 1.00 64.38 771 GLY A O 1
ATOM 5805 N N . THR A 1 772 ? -46.613 -12.532 98.745 1.00 58.59 772 THR A N 1
ATOM 5806 C CA . THR A 1 772 ? -47.926 -13.064 98.332 1.00 58.59 772 THR A CA 1
ATOM 5807 C C . THR A 1 772 ? -49.018 -12.169 98.895 1.00 58.59 772 THR A C 1
ATOM 5809 O O . THR A 1 772 ? -48.972 -11.855 100.085 1.00 58.59 772 THR A O 1
ATOM 5812 N N . ASP A 1 773 ? -50.032 -11.815 98.107 1.00 51.16 773 ASP A N 1
ATOM 5813 C CA . ASP A 1 773 ? -51.290 -11.351 98.701 1.00 51.16 773 ASP A CA 1
ATOM 5814 C C . ASP A 1 773 ? -51.965 -12.544 99.405 1.00 51.16 773 ASP A C 1
ATOM 5816 O O . ASP A 1 773 ? -51.953 -13.661 98.888 1.00 51.16 773 ASP A O 1
ATOM 5820 N N . LEU A 1 774 ? -52.507 -12.327 100.607 1.00 45.78 774 LEU A N 1
ATOM 5821 C CA . LEU A 1 774 ? -53.093 -13.366 101.465 1.00 45.78 774 LEU A CA 1
ATOM 5822 C C . LEU A 1 774 ? -54.154 -14.188 100.694 1.00 45.78 774 LEU A C 1
ATOM 5824 O O . LEU A 1 774 ? -55.181 -13.639 100.293 1.00 45.78 774 LEU A O 1
ATOM 5828 N N . TYR A 1 775 ? -53.929 -15.492 100.499 1.00 42.47 775 TYR A N 1
ATOM 5829 C CA . TYR A 1 775 ? -54.913 -16.420 99.920 1.00 42.47 775 TYR A CA 1
ATOM 5830 C C . TYR A 1 775 ? -55.198 -17.587 100.875 1.00 42.47 775 TYR A C 1
ATOM 5832 O O . TYR A 1 775 ? -54.284 -18.201 101.426 1.00 42.47 775 TYR A O 1
ATOM 5840 N N . ILE A 1 776 ? -56.490 -17.879 101.058 1.00 40.50 776 ILE A N 1
ATOM 5841 C CA . ILE A 1 776 ? -57.028 -19.019 101.812 1.00 40.50 776 ILE A CA 1
ATOM 5842 C C . ILE A 1 776 ? -57.144 -20.210 100.848 1.00 40.50 776 ILE A C 1
ATOM 5844 O O . ILE A 1 776 ? -57.647 -20.059 99.734 1.00 40.50 776 ILE A O 1
ATOM 5848 N N . PHE A 1 777 ? -56.674 -21.389 101.266 1.00 40.62 777 PHE A N 1
ATOM 5849 C CA . PHE A 1 777 ? -56.784 -22.632 100.496 1.00 40.62 777 PHE A CA 1
ATOM 5850 C C . PHE A 1 777 ? -58.259 -22.991 100.228 1.00 40.62 777 PHE A C 1
ATOM 5852 O O . PHE A 1 777 ? -59.051 -23.052 101.167 1.00 40.62 777 PHE A O 1
ATOM 5859 N N . ASN A 1 778 ? -58.562 -23.313 98.962 1.00 39.38 778 ASN A N 1
ATOM 5860 C CA . ASN A 1 778 ? -59.732 -24.060 98.452 1.00 39.38 778 ASN A CA 1
ATOM 5861 C C . ASN A 1 778 ? -60.875 -23.334 97.706 1.00 39.38 778 ASN A C 1
ATOM 5863 O O . ASN A 1 778 ? -61.927 -23.948 97.538 1.00 39.38 778 ASN A O 1
ATOM 5867 N N . GLN A 1 779 ? -60.706 -22.133 97.135 1.00 41.97 779 GLN A N 1
ATOM 5868 C CA . GLN A 1 779 ? -61.661 -21.664 96.106 1.00 41.97 779 GLN A CA 1
ATOM 5869 C C . GLN A 1 779 ? -61.072 -20.634 95.127 1.00 41.97 779 GLN A C 1
ATOM 5871 O O . GLN A 1 779 ? -60.355 -19.720 95.533 1.00 41.97 779 GLN A O 1
ATOM 5876 N N . GLU A 1 780 ? -61.390 -20.771 93.833 1.00 39.50 780 GLU A N 1
ATOM 5877 C CA . GLU A 1 780 ? -61.154 -19.734 92.817 1.00 39.50 780 GLU A CA 1
ATOM 5878 C C . GLU A 1 780 ? -61.957 -18.475 93.180 1.00 39.50 780 GLU A C 1
ATOM 5880 O O . GLU A 1 780 ? -63.186 -18.499 93.201 1.00 39.50 780 GLU A O 1
ATOM 5885 N N . ILE A 1 781 ? -61.277 -17.358 93.465 1.00 43.56 781 ILE A N 1
ATOM 5886 C CA . ILE A 1 781 ? -61.938 -16.065 93.694 1.00 43.56 781 ILE A CA 1
ATOM 5887 C C . ILE A 1 781 ? -62.229 -15.425 92.332 1.00 43.56 781 ILE A C 1
ATOM 5889 O O . ILE A 1 781 ? -61.508 -14.539 91.869 1.00 43.56 781 ILE A O 1
ATOM 5893 N N . HIS A 1 782 ? -63.290 -15.891 91.688 1.00 46.75 782 HIS A N 1
ATOM 5894 C CA . HIS A 1 782 ? -63.979 -15.166 90.632 1.00 46.75 782 HIS A CA 1
ATOM 5895 C C . HIS A 1 782 ? -65.319 -14.697 91.207 1.00 46.75 782 HIS A C 1
ATOM 5897 O O . HIS A 1 782 ? -66.241 -15.494 91.265 1.00 46.75 782 HIS A O 1
ATOM 5903 N N . ASP A 1 783 ? -65.368 -13.466 91.742 1.00 36.78 783 ASP A N 1
ATOM 5904 C CA . ASP A 1 783 ? -66.523 -12.545 91.680 1.00 36.78 783 ASP A CA 1
ATOM 5905 C C . ASP A 1 783 ? -66.330 -11.290 92.555 1.00 36.78 783 ASP A C 1
ATOM 5907 O O . ASP A 1 783 ? -65.791 -11.325 93.670 1.00 36.78 783 ASP A O 1
ATOM 5911 N N . ALA A 1 784 ? -66.785 -10.147 92.031 1.00 35.94 784 ALA A N 1
ATOM 5912 C CA . ALA A 1 784 ? -66.852 -8.884 92.757 1.00 35.94 784 ALA A CA 1
ATOM 5913 C C . ALA A 1 784 ? -67.918 -8.979 93.863 1.00 35.94 784 ALA A C 1
ATOM 5915 O O . ALA A 1 784 ? -69.099 -9.141 93.572 1.00 35.94 784 ALA A O 1
ATOM 5916 N N . GLY A 1 785 ? -67.503 -8.858 95.128 1.00 43.72 785 GLY A N 1
ATOM 5917 C CA . GLY A 1 785 ? -68.418 -8.837 96.279 1.00 43.72 785 GLY A CA 1
ATOM 5918 C C . GLY A 1 785 ? -68.089 -9.804 97.419 1.00 43.72 785 GLY A C 1
ATOM 5919 O O . GLY A 1 785 ? -68.783 -9.784 98.432 1.00 43.72 785 GLY A O 1
ATOM 5920 N N . THR A 1 786 ? -67.035 -10.618 97.312 1.00 39.62 786 THR A N 1
ATOM 5921 C CA . THR A 1 786 ? -66.641 -11.513 98.415 1.00 39.62 786 THR A CA 1
ATOM 5922 C C . THR A 1 786 ? -66.038 -10.700 99.580 1.00 39.62 786 THR A C 1
ATOM 5924 O O . THR A 1 786 ? -65.071 -9.968 99.346 1.00 39.62 786 THR A O 1
ATOM 5927 N N . PRO A 1 787 ? -66.568 -10.777 100.821 1.00 37.03 787 PRO A N 1
ATOM 5928 C CA . PRO A 1 787 ? -66.104 -9.945 101.931 1.00 37.03 787 PRO A CA 1
ATOM 5929 C C . PRO A 1 787 ? -64.664 -10.274 102.329 1.00 37.03 787 PRO A C 1
ATOM 5931 O O . PRO A 1 787 ? -64.319 -11.430 102.576 1.00 37.03 787 PRO A O 1
ATOM 5934 N N . VAL A 1 788 ? -63.840 -9.235 102.446 1.00 37.34 788 VAL A N 1
ATOM 5935 C CA . VAL A 1 788 ? -62.505 -9.308 103.042 1.00 37.34 788 VAL A CA 1
ATOM 5936 C C . VAL A 1 788 ? -62.680 -9.331 104.558 1.00 37.34 788 VAL A C 1
ATOM 5938 O O . VAL A 1 788 ? -63.097 -8.332 105.139 1.00 37.34 788 VAL A O 1
ATOM 5941 N N . TRP A 1 789 ? -62.356 -10.444 105.214 1.00 32.31 789 TRP A N 1
ATOM 5942 C CA . TRP A 1 789 ? -62.057 -10.388 106.644 1.00 32.31 789 TRP A CA 1
ATOM 5943 C C . TRP A 1 789 ? -60.653 -9.794 106.813 1.00 32.31 789 TRP A C 1
ATOM 5945 O O . TRP A 1 789 ? -59.662 -10.384 106.383 1.00 32.31 789 TRP A O 1
ATOM 5955 N N . GLN A 1 790 ? -60.589 -8.589 107.381 1.00 31.30 790 GLN A N 1
ATOM 5956 C CA . GLN A 1 790 ? -59.387 -8.037 108.011 1.00 31.30 790 GLN A CA 1
ATOM 5957 C C . GLN A 1 790 ? -59.293 -8.567 109.461 1.00 31.30 790 GLN A C 1
ATOM 5959 O O . GLN A 1 790 ? -60.327 -8.977 109.991 1.00 31.30 790 GLN A O 1
ATOM 5964 N N . PRO A 1 791 ? -58.082 -8.644 110.049 1.00 40.59 791 PRO A N 1
ATOM 5965 C CA . PRO A 1 791 ? -57.777 -9.477 111.220 1.00 40.59 791 PRO A CA 1
ATOM 5966 C C . PRO A 1 791 ? -58.559 -9.149 112.493 1.00 40.59 791 PRO A C 1
ATOM 5968 O O . PRO A 1 791 ? -58.893 -7.960 112.705 1.00 40.59 791 PRO A O 1
#

Sequence (791 aa):
MQRKRWGVALMVALLCVSLVLPSNILGADNYTHNANISRNNTVVDSGYNDILYNNNPYYVQIPQWNGNRQYSNTTPAVVGSNLFQFTYDQKGKGYLTKIALKKPDATWEPGNGITLDATLIASFSVGTSGGRDAAAGISGPTIKDGYLAVAVGDLLYWWTIDADGNRTSNVFNSPIQGNPGNTTRLIASSPLVTPPLIASGTNMLTFEPVTWETPFAVVGSWSGGVISQPLYTLDGVTTTNFGYKTTDDASKATNDIVTSSPAWNSGTTVVGAPGAAVFGVAAYASGKNRLILMNPTTGSIKTVYDWSGSPIFGGPIDSSPSIAPNGHIYVPDHWGGIYRLNANGDYMAKDISAMDKSSSNISNIAVDGQNVIWVGDGHTTLNAAPISGFGSMRTRISSFSGLGSPAVVSNGTTDTVFLASDSTNGLLVTNPITISNPSATFGNEWRYTWQTLGSVSATYTSVAADIGTDPIDGSPLQFVTAWTNYGLNSQGCVEIWAPSDYNLKATANPNVVNSGEQVIIRGMPSPEGLTKSMKAHITDGGENTIDINLVQWSRSPERWQNVINAPNNYTGADAVYTVTVTATQTSGKTTTATTNFTVNPIPLPPPGNLTGTLRIEAWRRNNTMYPLGTAKYGNELAVTLTVDPPPPPQGLLNAQVTNAYITKAWVNTPRGKIGWDASGRVEIQRREEDINLILDGLVGTTKYKVDWAGYPPPIPDNTVMETNYIYAPFGVHVDYMYQVPVATEGGVVYIWQTGSYEASGNAGTTLDIIGTDLYIFNQEIHDAGTPVWQP

pLDDT: mean 77.43, std 14.95, range [24.16, 97.94]